Protein AF-A0A6C2U244-F1 (afdb_monomer_lite)

Secondary structure (DSSP, 8-state):
-THHHHHHHHTTS------------PPPEEEEB-S---TT--TT-GGGBTT-S---TTEEEEE-S-SEEEPPPTTT-S--B--SSEEEE-TT-EEEE--SS-EEEEEEE-TT-EEEESSS--EEEEEEEEEEEEEEE---SS---EEE-SEE-TT-EEEEEEEES-TTSEEEE--TT----SEEEEETT-EEEES--TT-SEEEE-TT-EEEESS-EEEEEEEEEE-TT-EEE--S-EEEEEEEETTEEPPSEEEEHHHHHH-TTTGGGGTT--SS-EEEE-------SS-EEEB-S---TT--TT-GGGBTTSS---TTSEEEE--TTPEEE--SSS-EE-SSSEEEE-TT-EEEE-SSSEEEEEEEEEETT-EEEE-S-SSEEEEEEEEEESSEEEEEE--STT-EEEE-SEEEE-TTEEEEEEE-SSPPPTT-S-GGGSEEEE-S-EE---SEEEEEEEEEEES--TT-EEEEEEEEEEEESS-EEEEEEEEEEE--TT-TT---EEE-SS-EEEEEEEEE-----S-----------SS---------S----EEE----PPPEEB-S---TT-TTGGG-GGGBTTSS---TT-EEEE-STTPEE-PPPTTT-SS-EE-SSEEEE-TT-EEEEE-SSEEEEEEEEEETT-EEEEEE-SEEEEEEEEESSEEEEEEE-STT-EEEE-SEEEE-TTEEEEEEEE-S---TTSGGGSEEEE--TT----SEEEEEEEEEE-S---S-EEEEEEEEEEE-SS-EEEEEEEEEE---SS-TTS-----EE-SS-EEEEEEEETTEEPPSEEEEHHHHHH-TTTGGGB-TT--SEEEE----------------EETTEE------SS----EEEEETT-PPPTT-----------SS-----STT---TTSEEEEEE-

Foldseek 3Di:
DVVVVVVVVVPPDDDDPDPPPPPPLDQAAEKEFPDAADPQGAQQQQPRIPVSHGAAESHEYEDPVAHEHEFHAPPPDPARERHYPAYEYDPLHEYEYHAQDEREGQYEYEANYEYEHPHYQQHYEYAYAYAHEYEYEAADPPLHAHEYNHAADPNHNYQEYEFAYALSHAHEYEHLNHQDAHEYEWENHYEYEYNNPHQHQEYHFYANYEYYYPEEAAHLNYEYEHAPNYAYAQAAAYEYAWYAANLRTDAADKDFLLRCLPDPPRNRSHPNYDRGHIYGYNHHPPPQQAAEWEFPAAADPQGAQQQQCGIPVSHGAAARHEYEYADAVHEHEHHQDDEDERRYVEYEYGNNYEHEYHEAYEYEGQHYEYGANYEYEDPYYAHYEYEHAYEYDYAEEYEYEQADFQHEYEYAYAYEYDQRYAEYEWYHPDDDDPDDPRLARTTYEYAHAHDDHQHEYEFQGGEYEYAHDHQYEYEYEWHGEYEHPHAAAHLNYEYEWEYDAVDLVTTYDYDYPAEYHYNAYHYDDDDRDDDDDDPAPPDDDPPDDDDDDDDDPRGYHHDGPDPAPPAWEFPDAPDPPNQQFQCQLVRTPVSHRAAQNHHYEYQDAAGEGEHHEQVVPQEAERRHVEYEYHNNYEYEYHHHHEYETAHYEYEANYEYEYAAYEEYEHAYEYDDAEEYEYEYAAFLTEYEYAHAAEYDPRHAEYAYYYNDDDDLVRQVRWTYEYEDQNHADAHEYHFQAGEYEYNNPHLYAYEAHDHAAYYYPEEEDHLAYEYEYAADPPPPDDQADQHYAQLEEYEYQWYAARNRTDDADKAALVRCLPDPPRNSNYDPNHGYIYGHHNPPPPPPPCVDQDFDDDPPAGARADDDPDLDDFDKDFDPPDDPDPPDPHDHPDHDYDPHDDDPPDPDDDDVRTDIDTDGD

Sequence (917 aa):
MNKLRELKHILRTGAWSTVLAFGLTAHAIDVYQTSSMGVNKHWNMTNYWDNAETPSSGNDYFNATGGDTRTPVNGVEPSPIFLGDSLTMTNGSRLQLKHSGAATVNLILQDGSRINNGGGSGQLDGTLTGSGDINIDTTSNNNRPITIGSLLKSDNTFSEFEITGSYANNVTFTNAANTFTGVFTVVNGGFLKGAGLGQASGFSIGSNSGLDFDADFVNTNADITITPGGLFILDQDVEVYSASIWGIVLTNGTYTGAQLKADGTFGLAFAGSSDTSTLKVHYTPPVIVGDTIYQTGTMGVSDDWNSSNKWDNGLAPIFSNDYVNAGTGWDTRTPASGSETFGGNSLTMTNGALLAIKNNGPWTVNNLNIWAGSGIRLAGGYGSSLGGSLNLLGTGSIDFNAGSFGRICTISSLISADATVSNIVVSIGETVPTNTAHATQAGFIVNSVLNEFDGRWMVESGLLKGENFGTGSFLVTDFGYLDFDADYSNTGAELTIEANPTNSTQSGMILLDQNVIVGSATIWGESLADGLYFGVDLKAHPVYGGAFDPASSDGAYLLVGSTATAPVTQILDIGSGDAEGWLNTNVWSDSLAPSPDKDYINNTSGMATRPPQSSVESSPVFLGRSLTIADGAKFTTKFSGTATVSNFNMFAGCALTLVSGTALDGNLNLKGSGAINLTASGNSRKLTVESLVTAGKDIDSMVLTVATGWDTNTVENTGFTFNNTNNTFTGVWDVEQGMLRGGGLGQSSFVIGEEGYLYLDTDFYNTNGTLTIEANPTNSAVGGLIRLALGKSMTVAAATLWGVELADGTYTAAELMAHPTYGAAIHSLSTGSLTVQSPAKIVPEIDYVEFGMSGSDLLIGWVATNYATYTVQADADLVNPPEWDITVTNITGVDGQIIITNDTSVVPSLFYRVIGN

Structure (mmCIF, N/CA/C/O backbone):
data_AF-A0A6C2U244-F1
#
_entry.id   AF-A0A6C2U244-F1
#
loop_
_atom_site.group_PDB
_atom_site.id
_atom_site.type_symbol
_atom_site.label_atom_id
_atom_site.label_alt_id
_atom_site.label_comp_id
_atom_site.label_asym_id
_atom_site.label_entity_id
_atom_site.label_seq_id
_atom_site.pdbx_PDB_ins_code
_atom_site.Cartn_x
_atom_site.Cartn_y
_atom_site.Cartn_z
_atom_site.occupancy
_atom_site.B_iso_or_equiv
_atom_site.auth_seq_id
_atom_site.auth_comp_id
_atom_site.auth_asym_id
_atom_site.auth_atom_id
_atom_site.pdbx_PDB_model_num
ATOM 1 N N . MET A 1 1 ? 21.301 -25.363 -36.191 1.00 45.28 1 MET A N 1
ATOM 2 C CA . MET A 1 1 ? 21.137 -26.366 -37.276 1.00 45.28 1 MET A CA 1
ATOM 3 C C . MET A 1 1 ? 21.457 -27.813 -36.871 1.00 45.28 1 MET A C 1
ATOM 5 O O . MET A 1 1 ? 20.767 -28.698 -37.360 1.00 45.28 1 MET A O 1
ATOM 9 N N . ASN A 1 2 ? 22.416 -28.094 -35.976 1.00 37.88 2 ASN A N 1
ATOM 10 C CA . ASN A 1 2 ? 22.746 -29.484 -35.597 1.00 37.88 2 ASN A CA 1
ATOM 11 C C . ASN A 1 2 ? 21.681 -30.189 -34.727 1.00 37.88 2 ASN A C 1
ATOM 13 O O . ASN A 1 2 ? 21.442 -31.373 -34.936 1.00 37.88 2 ASN A O 1
ATOM 17 N N . LYS A 1 3 ? 20.929 -29.464 -33.883 1.00 39.28 3 LYS A N 1
ATOM 18 C CA . LYS A 1 3 ? 19.798 -30.033 -33.114 1.00 39.28 3 LYS A CA 1
ATOM 19 C C . LYS A 1 3 ? 18.591 -30.457 -33.978 1.00 39.28 3 LYS A C 1
ATOM 21 O O . LYS A 1 3 ? 17.787 -31.277 -33.559 1.00 39.28 3 LYS A O 1
ATOM 26 N N . LEU A 1 4 ? 18.495 -29.980 -35.228 1.00 40.09 4 LEU A N 1
ATOM 27 C CA . LEU A 1 4 ? 17.421 -30.364 -36.161 1.00 40.09 4 LEU A CA 1
ATOM 28 C C . LEU A 1 4 ? 17.679 -31.722 -36.852 1.00 40.09 4 LEU A C 1
ATOM 30 O O . LEU A 1 4 ? 16.781 -32.273 -37.488 1.00 40.09 4 LEU A O 1
ATOM 34 N N . ARG A 1 5 ? 18.907 -32.266 -36.765 1.00 47.16 5 ARG A N 1
ATOM 35 C CA . ARG A 1 5 ? 19.259 -33.577 -37.342 1.00 47.16 5 ARG A CA 1
ATOM 36 C C . ARG A 1 5 ? 18.974 -34.749 -36.399 1.00 47.16 5 ARG A C 1
ATOM 38 O O . ARG A 1 5 ? 18.649 -35.818 -36.906 1.00 47.16 5 ARG A O 1
ATOM 45 N N . GLU A 1 6 ? 19.000 -34.555 -35.080 1.00 47.88 6 GLU A N 1
ATOM 46 C CA . GLU A 1 6 ? 18.663 -35.614 -34.109 1.00 47.88 6 GLU A CA 1
ATOM 47 C C . GLU A 1 6 ? 17.162 -35.932 -34.070 1.00 47.88 6 GLU A C 1
ATOM 49 O O . GLU A 1 6 ? 16.784 -37.100 -33.991 1.00 47.88 6 GLU A O 1
ATOM 54 N N . LEU A 1 7 ? 16.292 -34.937 -34.283 1.00 44.59 7 LEU A N 1
ATOM 55 C CA . LEU A 1 7 ? 14.839 -35.154 -34.308 1.00 44.59 7 LEU A CA 1
ATOM 56 C C . LEU A 1 7 ? 14.381 -36.075 -35.461 1.00 44.59 7 LEU A C 1
ATOM 58 O O . LEU A 1 7 ? 13.362 -36.756 -35.366 1.00 44.59 7 LEU A O 1
ATOM 62 N N . LYS A 1 8 ? 15.155 -36.149 -36.554 1.00 48.41 8 LYS A N 1
ATOM 63 C CA . LYS A 1 8 ? 14.847 -37.018 -37.704 1.00 48.41 8 LYS A CA 1
ATOM 64 C C . LYS A 1 8 ? 15.153 -38.496 -37.462 1.00 48.41 8 LYS A C 1
ATOM 66 O O . LYS A 1 8 ? 14.658 -39.323 -38.229 1.00 48.41 8 LYS A O 1
ATOM 71 N N . HIS A 1 9 ? 15.947 -38.848 -36.448 1.00 47.81 9 HIS A N 1
ATOM 72 C CA . HIS A 1 9 ? 16.294 -40.250 -36.204 1.00 47.81 9 HIS A CA 1
ATOM 73 C C . HIS A 1 9 ? 15.267 -40.973 -35.321 1.00 47.81 9 HIS A C 1
ATOM 75 O O . HIS A 1 9 ? 15.031 -42.161 -35.519 1.00 47.81 9 HIS A O 1
ATOM 81 N N . ILE A 1 10 ? 14.569 -40.238 -34.451 1.00 49.97 10 ILE A N 1
ATOM 82 C CA . ILE A 1 10 ? 13.551 -40.780 -33.535 1.00 49.97 10 ILE A CA 1
ATOM 83 C C . ILE A 1 10 ? 12.227 -41.103 -34.263 1.00 49.97 10 ILE A C 1
ATOM 85 O O . ILE A 1 10 ? 11.511 -42.019 -33.880 1.00 49.97 10 ILE A O 1
ATOM 89 N N . LEU A 1 11 ? 11.930 -40.445 -35.390 1.00 46.97 11 LEU A N 1
ATOM 90 C CA . LEU A 1 11 ? 10.668 -40.615 -36.134 1.00 46.97 11 LEU A CA 1
ATOM 91 C C . LEU A 1 11 ? 10.612 -41.828 -37.094 1.00 46.97 11 LEU A C 1
ATOM 93 O O . LEU A 1 11 ? 9.640 -41.965 -37.835 1.00 46.97 11 LEU A O 1
ATOM 97 N N . ARG A 1 12 ? 11.630 -42.705 -37.138 1.00 50.09 12 ARG A N 1
ATOM 98 C CA . ARG A 1 12 ? 11.702 -43.815 -38.122 1.00 50.09 12 ARG A CA 1
ATOM 99 C C . ARG A 1 12 ? 11.452 -45.225 -37.583 1.00 50.09 12 ARG A C 1
ATOM 101 O O . ARG A 1 12 ? 11.336 -46.142 -38.392 1.00 50.09 12 ARG A O 1
ATOM 108 N N . THR A 1 13 ? 11.325 -45.426 -36.276 1.00 49.12 13 THR A N 1
ATOM 109 C CA . THR A 1 13 ? 11.043 -46.750 -35.695 1.00 49.12 13 THR A CA 1
ATOM 110 C C . THR A 1 13 ? 9.634 -46.761 -35.123 1.00 49.12 13 THR A C 1
ATOM 112 O O . THR A 1 13 ? 9.393 -46.273 -34.024 1.00 49.12 13 THR A O 1
ATOM 115 N N . GLY A 1 14 ? 8.691 -47.244 -35.929 1.00 48.03 14 GLY A N 1
ATOM 116 C CA . GLY A 1 14 ? 7.268 -47.190 -35.634 1.00 48.03 14 GLY A CA 1
ATOM 117 C C . GLY A 1 14 ? 6.865 -47.977 -34.392 1.00 48.03 14 GLY A C 1
ATOM 118 O O . GLY A 1 14 ? 7.171 -49.160 -34.282 1.00 48.03 14 GLY A O 1
ATOM 119 N N . ALA A 1 15 ? 6.104 -47.314 -33.526 1.00 45.22 15 ALA A N 1
ATOM 120 C CA . ALA A 1 15 ? 5.006 -47.878 -32.757 1.00 45.22 15 ALA A CA 1
ATOM 121 C C . ALA A 1 15 ? 4.175 -46.705 -32.183 1.00 45.22 15 ALA A C 1
ATOM 123 O O . ALA A 1 15 ? 4.744 -45.777 -31.621 1.00 45.22 15 ALA A O 1
ATOM 124 N N . TRP A 1 16 ? 2.846 -46.798 -32.305 1.00 42.28 16 TRP A N 1
ATOM 125 C CA . TRP A 1 16 ? 1.809 -45.960 -31.673 1.00 42.28 16 TRP A CA 1
ATOM 126 C C . TRP A 1 16 ? 1.596 -44.547 -32.244 1.00 42.28 16 TRP A C 1
ATOM 128 O O . TRP A 1 16 ? 2.369 -43.613 -32.063 1.00 42.28 16 TRP A O 1
ATOM 138 N N . SER A 1 17 ? 0.461 -44.404 -32.928 1.00 46.00 17 SER A N 1
ATOM 139 C CA . SER A 1 17 ? -0.167 -43.148 -33.320 1.00 46.00 17 SER A CA 1
ATOM 140 C C . SER A 1 17 ? -0.663 -42.389 -32.086 1.00 46.00 17 SER A C 1
ATOM 142 O O . SER A 1 17 ? -1.851 -42.409 -31.772 1.00 46.00 17 SER A O 1
ATOM 144 N N . THR A 1 18 ? 0.243 -41.703 -31.404 1.00 43.84 18 THR A N 1
ATOM 145 C CA . THR A 1 18 ? -0.099 -40.545 -30.581 1.00 43.84 18 THR A CA 1
ATOM 146 C C . THR A 1 18 ? 0.403 -39.345 -31.363 1.00 43.84 18 THR A C 1
ATOM 148 O O . THR A 1 18 ? 1.608 -39.142 -31.500 1.00 43.84 18 THR A O 1
ATOM 151 N N . VAL A 1 19 ? -0.511 -38.588 -31.969 1.00 40.62 19 VAL A N 1
ATOM 152 C CA . VAL A 1 19 ? -0.180 -37.276 -32.527 1.00 40.62 19 VAL A CA 1
ATOM 153 C C . VAL A 1 19 ? 0.212 -36.407 -31.333 1.00 40.62 19 VAL A C 1
ATOM 155 O O . VAL A 1 19 ? -0.648 -35.836 -30.672 1.00 40.62 19 VAL A O 1
ATOM 158 N N . LEU A 1 20 ? 1.508 -36.365 -31.008 1.00 42.25 20 LEU A N 1
ATOM 159 C CA . LEU A 1 20 ? 2.078 -35.321 -30.166 1.00 42.25 20 LEU A CA 1
ATOM 160 C C . LEU A 1 20 ? 1.941 -34.020 -30.964 1.00 42.25 20 LEU A C 1
ATOM 162 O O . LEU A 1 20 ? 2.794 -33.674 -31.782 1.00 42.25 20 LEU A O 1
ATOM 166 N N . ALA A 1 21 ? 0.817 -33.333 -30.780 1.00 45.31 21 ALA A N 1
ATOM 167 C CA . ALA A 1 21 ? 0.698 -31.939 -31.151 1.00 45.31 21 ALA A CA 1
ATOM 168 C C . ALA A 1 21 ? 1.631 -31.162 -30.214 1.00 45.31 21 ALA A C 1
ATOM 170 O O . ALA A 1 21 ? 1.277 -30.864 -29.078 1.00 45.31 21 ALA A O 1
ATOM 171 N N . PHE A 1 22 ? 2.854 -30.886 -30.667 1.00 41.31 22 PHE A N 1
ATOM 172 C CA . PHE A 1 22 ? 3.666 -29.841 -30.059 1.00 41.31 22 PHE A CA 1
ATOM 173 C C . PHE A 1 22 ? 2.933 -28.523 -30.316 1.00 41.31 22 PHE A C 1
ATOM 175 O O . PHE A 1 22 ? 3.044 -27.949 -31.399 1.00 41.31 22 PHE A O 1
ATOM 182 N N . GLY A 1 23 ? 2.120 -28.097 -29.349 1.00 42.19 23 GLY A N 1
ATOM 183 C CA . GLY A 1 23 ? 1.547 -26.761 -29.310 1.00 42.19 23 GLY A CA 1
ATOM 184 C C . GLY A 1 23 ? 2.680 -25.761 -29.132 1.00 42.19 23 GLY A C 1
ATOM 185 O O . GLY A 1 23 ? 3.031 -25.413 -28.013 1.00 42.19 23 GLY A O 1
ATOM 186 N N . LEU A 1 24 ? 3.299 -25.351 -30.237 1.00 47.19 24 LEU A N 1
ATOM 187 C CA . LEU A 1 24 ? 4.119 -24.150 -30.280 1.00 47.19 24 LEU A CA 1
ATOM 188 C C . LEU A 1 24 ? 3.153 -22.971 -30.141 1.00 47.19 24 LEU A C 1
ATOM 190 O O . LEU A 1 24 ? 2.672 -22.443 -31.140 1.00 47.19 24 LEU A O 1
ATOM 194 N N . THR A 1 25 ? 2.808 -22.610 -28.908 1.00 53.44 25 THR A N 1
ATOM 195 C CA . THR A 1 25 ? 2.213 -21.307 -28.620 1.00 53.44 25 THR A CA 1
ATOM 196 C C . THR A 1 25 ? 3.276 -20.273 -28.964 1.00 53.44 25 THR A C 1
ATOM 198 O O . THR A 1 25 ? 4.290 -20.167 -28.274 1.00 53.44 25 THR A O 1
ATOM 201 N N . ALA A 1 26 ? 3.106 -19.582 -30.093 1.00 63.44 26 ALA A N 1
ATOM 202 C CA . ALA A 1 26 ? 3.860 -18.365 -30.340 1.00 63.44 26 ALA A CA 1
ATOM 203 C C . ALA A 1 26 ? 3.561 -17.425 -29.166 1.00 63.44 26 ALA A C 1
ATOM 205 O O . ALA A 1 26 ? 2.393 -17.246 -28.824 1.00 63.44 26 ALA A O 1
ATOM 206 N N . HIS A 1 27 ? 4.604 -16.920 -28.505 1.00 70.44 27 HIS A N 1
ATOM 207 C CA . HIS A 1 27 ? 4.423 -15.893 -27.485 1.00 70.44 27 HIS A CA 1
ATOM 208 C C . HIS A 1 27 ? 3.696 -14.713 -28.122 1.00 70.44 27 HIS A C 1
ATOM 210 O O . HIS A 1 27 ? 4.042 -14.335 -29.247 1.00 70.44 27 HIS A O 1
ATOM 216 N N . ALA A 1 28 ? 2.699 -14.181 -27.416 1.00 79.38 28 ALA A N 1
ATOM 217 C CA . ALA A 1 28 ? 2.031 -12.975 -27.855 1.00 79.38 28 ALA A CA 1
ATOM 218 C C . ALA A 1 28 ? 3.065 -11.856 -28.021 1.00 79.38 28 ALA A C 1
ATOM 220 O O . ALA A 1 28 ? 4.000 -11.748 -27.225 1.00 79.38 28 ALA A O 1
ATOM 221 N N . ILE A 1 29 ? 2.960 -11.099 -29.112 1.00 89.44 29 ILE A N 1
ATOM 222 C CA . ILE A 1 29 ? 3.798 -9.917 -29.316 1.00 89.44 29 ILE A CA 1
ATOM 223 C C . ILE A 1 29 ? 3.100 -8.741 -28.640 1.00 89.44 29 ILE A C 1
ATOM 225 O O . ILE A 1 29 ? 1.906 -8.534 -28.862 1.00 89.44 29 ILE A O 1
ATOM 229 N N . ASP A 1 30 ? 3.860 -7.964 -27.874 1.00 95.19 30 ASP A N 1
ATOM 230 C CA . ASP A 1 30 ? 3.397 -6.704 -27.302 1.00 95.19 30 ASP A CA 1
ATOM 231 C C . ASP A 1 30 ? 3.362 -5.615 -28.383 1.00 95.19 30 ASP A C 1
ATOM 233 O O . ASP A 1 30 ? 4.348 -5.389 -29.091 1.00 95.19 30 ASP A O 1
ATOM 237 N N . VAL A 1 31 ? 2.222 -4.937 -28.513 1.00 95.19 31 VAL A N 1
ATOM 238 C CA . VAL A 1 31 ? 1.974 -3.893 -29.515 1.00 95.19 31 VAL A CA 1
ATOM 239 C C . VAL A 1 31 ? 1.508 -2.614 -28.823 1.00 95.19 31 VAL A C 1
ATOM 241 O O . VAL A 1 31 ? 0.541 -2.623 -28.062 1.00 95.19 31 VAL A O 1
ATOM 244 N N . TYR A 1 32 ? 2.146 -1.481 -29.106 1.00 96.19 32 TYR A N 1
ATOM 245 C CA . TYR A 1 32 ? 1.895 -0.230 -28.385 1.00 96.19 32 TYR A CA 1
ATOM 246 C C . TYR A 1 32 ? 1.078 0.772 -29.202 1.00 96.19 32 TYR A C 1
ATOM 248 O O . TYR A 1 32 ? 1.286 0.966 -30.403 1.00 96.19 32 TYR A O 1
ATOM 256 N N . GLN A 1 33 ? 0.156 1.465 -28.531 1.00 95.69 33 GLN A N 1
ATOM 257 C CA . GLN A 1 33 ? -0.556 2.601 -29.100 1.00 95.69 33 GLN A CA 1
ATOM 258 C C . GLN A 1 33 ? 0.426 3.765 -29.304 1.00 95.69 33 GLN A C 1
ATOM 260 O O . GLN A 1 33 ? 1.120 4.178 -28.381 1.00 95.69 33 GLN A O 1
ATOM 265 N N . THR A 1 34 ? 0.476 4.323 -30.511 1.00 93.88 34 THR A N 1
ATOM 266 C CA . THR A 1 34 ? 1.441 5.377 -30.882 1.00 93.88 34 THR A CA 1
ATOM 267 C C . THR A 1 34 ? 0.897 6.794 -30.719 1.00 93.88 34 THR A C 1
ATOM 269 O O . THR A 1 34 ? 1.657 7.761 -30.736 1.00 93.88 34 THR A O 1
ATOM 272 N N . SER A 1 35 ? -0.426 6.954 -30.605 1.00 92.25 35 SER A N 1
ATOM 273 C CA . SER A 1 35 ? -1.078 8.255 -30.416 1.00 92.25 35 SER A CA 1
ATOM 274 C C . SER A 1 35 ? -2.505 8.120 -29.880 1.00 92.25 35 SER A C 1
ATOM 276 O O . SER A 1 35 ? -3.167 7.110 -30.104 1.00 92.25 35 SER A O 1
ATOM 278 N N . SER A 1 36 ? -3.012 9.157 -29.206 1.00 93.12 36 SER A N 1
ATOM 279 C CA . SER A 1 36 ? -4.403 9.221 -28.724 1.00 93.12 36 SER A CA 1
ATOM 280 C C . SER A 1 36 ? -5.416 9.129 -29.878 1.00 93.12 36 SER A C 1
ATOM 282 O O . SER A 1 36 ? -5.315 9.841 -30.885 1.00 93.12 36 SER A O 1
ATOM 284 N N . MET A 1 37 ? -6.429 8.272 -29.735 1.00 92.44 37 MET A N 1
ATOM 285 C CA . MET A 1 37 ? -7.468 8.080 -30.743 1.00 92.44 37 MET A CA 1
ATOM 286 C C . MET A 1 37 ? -8.467 9.239 -30.708 1.00 92.44 37 MET A C 1
ATOM 288 O O . MET A 1 37 ? -9.248 9.403 -29.771 1.00 92.44 37 MET A O 1
ATOM 292 N N . GLY A 1 38 ? -8.461 10.047 -31.770 1.00 86.75 38 GLY A N 1
ATOM 293 C CA . GLY A 1 38 ? -9.389 11.163 -31.948 1.00 86.75 38 GLY A CA 1
ATOM 294 C C . GLY A 1 38 ? -10.834 10.744 -32.260 1.00 86.75 38 GLY A C 1
ATOM 295 O O . GLY A 1 38 ? -11.203 9.573 -32.295 1.00 86.75 38 GLY A O 1
ATOM 296 N N . VAL A 1 39 ? -11.694 11.728 -32.525 1.00 82.12 39 VAL A N 1
ATOM 297 C CA . VAL A 1 39 ? -13.088 11.485 -32.942 1.00 82.12 39 VAL A CA 1
ATOM 298 C C . VAL A 1 39 ? -13.128 10.684 -34.253 1.00 82.12 39 VAL A C 1
ATOM 300 O O . VAL A 1 39 ? -12.346 10.948 -35.164 1.00 82.12 39 VAL A O 1
ATOM 303 N N . ASN A 1 40 ? -14.048 9.716 -34.351 1.00 83.06 40 ASN A N 1
ATOM 304 C CA . ASN A 1 40 ? -14.191 8.773 -35.477 1.00 83.06 40 ASN A CA 1
ATOM 305 C C . ASN A 1 40 ? -13.002 7.820 -35.685 1.00 83.06 40 ASN A C 1
ATOM 307 O O . ASN A 1 40 ? -12.857 7.244 -36.761 1.00 83.06 40 ASN A O 1
ATOM 311 N N . LYS A 1 41 ? -12.146 7.672 -34.674 1.00 91.56 41 LYS A N 1
ATOM 312 C CA . LYS A 1 41 ? -11.077 6.671 -34.619 1.00 91.56 41 LYS A CA 1
ATOM 313 C C . LYS A 1 41 ? -11.455 5.598 -33.611 1.00 91.56 41 LYS A C 1
ATOM 315 O O . LYS A 1 41 ? -12.251 5.874 -32.714 1.00 91.56 41 LYS A O 1
ATOM 320 N N . HIS A 1 42 ? -10.924 4.396 -33.785 1.00 92.62 42 HIS A N 1
ATOM 321 C CA . HIS A 1 42 ? -11.226 3.257 -32.926 1.00 92.62 42 HIS A CA 1
ATOM 322 C C . HIS A 1 42 ? -10.071 2.263 -32.889 1.00 92.62 42 HIS A C 1
ATOM 324 O O . HIS A 1 42 ? -9.191 2.283 -33.751 1.00 92.62 42 HIS A O 1
ATOM 330 N N . TRP A 1 43 ? -10.117 1.371 -31.904 1.00 94.12 43 TRP A N 1
ATOM 331 C CA . TRP A 1 43 ? -9.054 0.418 -31.614 1.00 94.12 43 TRP A CA 1
ATOM 332 C C . TRP A 1 43 ? -8.730 -0.543 -32.766 1.00 94.12 43 TRP A C 1
ATOM 334 O O . TRP A 1 43 ? -7.608 -1.012 -32.844 1.00 94.12 43 TRP A O 1
ATOM 344 N N . ASN A 1 44 ? -9.638 -0.769 -33.724 1.00 91.88 44 ASN A N 1
ATOM 345 C CA . ASN A 1 44 ? -9.403 -1.699 -34.842 1.00 91.88 44 ASN A CA 1
ATOM 346 C C . ASN A 1 44 ? -8.657 -1.053 -36.035 1.00 91.88 44 ASN A C 1
ATOM 348 O O . ASN A 1 44 ? -8.436 -1.694 -37.063 1.00 91.88 44 ASN A O 1
ATOM 352 N N . MET A 1 45 ? -8.261 0.220 -35.937 1.00 91.50 45 MET A N 1
ATOM 353 C CA . MET A 1 45 ? -7.555 0.918 -37.015 1.00 91.50 45 MET A CA 1
ATOM 354 C C . MET A 1 45 ? -6.037 0.682 -36.959 1.00 91.50 45 MET A C 1
ATOM 356 O O . MET A 1 45 ? -5.410 0.942 -35.939 1.00 91.50 45 MET A O 1
ATOM 360 N N . THR A 1 46 ? -5.434 0.314 -38.093 1.00 88.69 46 THR A N 1
ATOM 361 C CA . THR A 1 46 ? -3.989 0.026 -38.248 1.00 88.69 46 THR A CA 1
ATOM 362 C C . THR A 1 46 ? -3.061 1.163 -37.805 1.00 88.69 46 THR A C 1
ATOM 364 O O . THR A 1 46 ? -1.992 0.930 -37.261 1.00 88.69 46 THR A O 1
ATOM 367 N N . ASN A 1 47 ? -3.451 2.421 -38.035 1.00 89.31 47 ASN A N 1
ATOM 368 C CA . ASN A 1 47 ? -2.542 3.574 -37.931 1.00 89.31 47 ASN A CA 1
ATOM 369 C C . ASN A 1 47 ? -2.322 4.093 -36.499 1.00 89.31 47 ASN A C 1
ATOM 371 O O . ASN A 1 47 ? -1.753 5.171 -36.335 1.00 89.31 47 ASN A O 1
ATOM 375 N N . TYR A 1 48 ? -2.822 3.385 -35.487 1.00 91.94 48 TYR A N 1
ATOM 376 C CA . TYR A 1 48 ? -2.672 3.765 -34.079 1.00 91.94 48 TYR A CA 1
ATOM 377 C C . TYR A 1 48 ? -1.787 2.805 -33.297 1.00 91.94 48 TYR A C 1
ATOM 379 O O . TYR A 1 48 ? -1.490 3.097 -32.146 1.00 91.94 48 TYR A O 1
ATOM 387 N N . TRP A 1 49 ? -1.330 1.727 -33.927 1.00 95.00 49 TRP A N 1
ATOM 388 C CA . TRP A 1 49 ? -0.479 0.703 -33.336 1.00 95.00 49 TRP A CA 1
ATOM 389 C C . TRP A 1 49 ? 0.910 0.758 -33.976 1.00 95.00 49 TRP A C 1
ATOM 391 O O . TRP A 1 49 ? 1.036 1.078 -35.160 1.00 95.00 49 TRP A O 1
ATOM 401 N N . ASP A 1 50 ? 1.961 0.516 -33.201 1.00 93.31 50 ASP A N 1
ATOM 402 C CA . ASP A 1 50 ? 3.359 0.641 -33.637 1.00 93.31 50 ASP A CA 1
ATOM 403 C C . ASP A 1 50 ? 3.778 -0.410 -34.674 1.00 93.31 50 ASP A C 1
ATOM 405 O O . ASP A 1 50 ? 4.625 -0.135 -35.526 1.00 93.31 50 ASP A O 1
ATOM 409 N N . ASN A 1 51 ? 3.113 -1.564 -34.688 1.00 91.88 51 ASN A N 1
ATOM 410 C CA . ASN A 1 51 ? 3.241 -2.557 -35.751 1.00 91.88 51 ASN A CA 1
ATOM 411 C C . ASN A 1 51 ? 2.535 -2.152 -37.063 1.00 91.88 51 ASN A C 1
ATOM 413 O O . ASN A 1 51 ? 2.710 -2.822 -38.078 1.00 91.88 51 ASN A O 1
ATOM 417 N N . ALA A 1 52 ? 1.767 -1.055 -37.062 1.00 89.88 52 ALA A N 1
ATOM 418 C CA . ALA A 1 52 ? 0.957 -0.573 -38.179 1.00 89.88 52 ALA A CA 1
ATOM 419 C C . ALA A 1 52 ? -0.050 -1.606 -38.730 1.00 89.88 52 ALA A C 1
ATOM 421 O O . ALA A 1 52 ? -0.465 -1.521 -39.891 1.00 89.88 52 ALA A O 1
ATOM 422 N N . GLU A 1 53 ? -0.473 -2.563 -37.902 1.00 90.31 53 GLU A N 1
ATOM 423 C CA . GLU A 1 53 ? -1.461 -3.586 -38.237 1.00 90.31 53 GLU A CA 1
ATOM 424 C C . GLU A 1 53 ? -2.728 -3.418 -37.387 1.00 90.31 53 GLU A C 1
ATOM 426 O O . GLU A 1 53 ? -2.741 -2.785 -36.332 1.00 90.31 53 GLU A O 1
ATOM 431 N N . THR A 1 54 ? -3.849 -3.938 -37.883 1.00 90.25 54 THR A N 1
ATOM 432 C CA . THR A 1 54 ? -5.095 -4.004 -37.110 1.00 90.25 54 THR A CA 1
ATOM 433 C C . THR A 1 54 ? -4.891 -5.008 -35.979 1.00 90.25 54 THR A C 1
ATOM 435 O O . THR A 1 54 ? -4.212 -6.011 -36.211 1.00 90.25 54 THR A O 1
ATOM 438 N N . PRO A 1 55 ? -5.483 -4.793 -34.787 1.00 94.81 55 PRO A N 1
ATOM 439 C CA . PRO A 1 55 ? -5.450 -5.786 -33.738 1.00 94.81 55 PRO A CA 1
ATOM 440 C C . PRO A 1 55 ? -5.813 -7.182 -34.228 1.00 94.81 55 PRO A C 1
ATOM 442 O O . PRO A 1 55 ? -6.735 -7.348 -35.028 1.00 94.81 55 PRO A O 1
ATOM 445 N N . SER A 1 56 ? -5.072 -8.181 -33.777 1.00 94.25 56 SER A N 1
ATOM 446 C CA . SER A 1 56 ? -5.266 -9.564 -34.194 1.00 94.25 56 SER A CA 1
ATOM 447 C C . SER A 1 56 ? -4.927 -10.512 -33.061 1.00 94.25 56 SER A C 1
ATOM 449 O O . SER A 1 56 ? -4.027 -10.231 -32.271 1.00 94.25 56 SER A O 1
ATOM 451 N N . SER A 1 57 ? -5.606 -11.656 -33.037 1.00 93.62 57 SER A N 1
ATOM 452 C CA . SER A 1 57 ? -5.362 -12.716 -32.063 1.00 93.62 57 SER A CA 1
ATOM 453 C C . SER A 1 57 ? -3.899 -13.151 -32.073 1.00 93.62 57 SER A C 1
ATOM 455 O O . SER A 1 57 ? -3.299 -13.242 -33.150 1.00 93.62 57 SER A O 1
ATOM 457 N N . GLY A 1 58 ? -3.368 -13.508 -30.910 1.00 91.12 58 GLY A N 1
ATOM 458 C CA . GLY A 1 58 ? -1.960 -13.835 -30.710 1.00 91.12 58 GLY A CA 1
ATOM 459 C C . GLY A 1 58 ? -1.073 -12.628 -30.404 1.00 91.12 58 GLY A C 1
ATOM 460 O O . GLY A 1 58 ? 0.140 -12.784 -30.453 1.00 91.12 58 GLY A O 1
ATOM 461 N N . ASN A 1 59 ? -1.640 -11.449 -30.137 1.00 93.31 59 ASN A N 1
ATOM 462 C CA . ASN A 1 59 ? -0.909 -10.245 -29.736 1.00 93.31 59 ASN A CA 1
ATOM 463 C C . ASN A 1 59 ? -1.619 -9.564 -28.558 1.00 93.31 59 ASN A C 1
ATOM 465 O O . ASN A 1 59 ? -2.855 -9.519 -28.520 1.00 93.31 59 ASN A O 1
ATOM 469 N N . ASP A 1 60 ? -0.827 -8.967 -27.671 1.00 96.19 60 ASP A N 1
ATOM 470 C CA . ASP A 1 60 ? -1.283 -8.145 -26.552 1.00 96.19 60 ASP A CA 1
ATOM 471 C C . ASP A 1 60 ? -1.045 -6.666 -26.869 1.00 96.19 60 ASP A C 1
ATOM 473 O O . ASP A 1 60 ? -0.017 -6.289 -27.433 1.00 96.19 60 ASP A O 1
ATOM 477 N N . TYR A 1 61 ? -2.014 -5.808 -26.552 1.00 97.38 61 TYR A N 1
ATOM 478 C CA . TYR A 1 61 ? -1.990 -4.400 -26.953 1.00 97.38 61 TYR A CA 1
ATOM 479 C C . TYR A 1 61 ? -1.930 -3.480 -25.742 1.00 97.38 61 TYR A C 1
ATOM 481 O O . TYR A 1 61 ? -2.612 -3.715 -24.752 1.00 97.38 61 TYR A O 1
ATOM 489 N N . PHE A 1 62 ? -1.173 -2.389 -25.831 1.00 97.12 62 PHE A N 1
ATOM 490 C CA . PHE A 1 62 ? -0.914 -1.490 -24.706 1.00 97.12 62 PHE A CA 1
ATOM 491 C C . PHE A 1 62 ? -1.164 -0.031 -25.086 1.00 97.12 62 PHE A C 1
ATOM 493 O O . PHE A 1 62 ? -0.544 0.496 -26.009 1.00 97.12 62 PHE A O 1
ATOM 500 N N . ASN A 1 63 ? -1.997 0.678 -24.325 1.00 95.56 63 ASN A N 1
ATOM 501 C CA . ASN A 1 63 ? -2.025 2.139 -24.326 1.00 95.56 63 ASN A CA 1
ATOM 502 C C . ASN A 1 63 ? -1.125 2.680 -23.205 1.00 95.56 63 ASN A C 1
ATOM 504 O O . ASN A 1 63 ? -1.594 3.107 -22.150 1.00 95.56 63 ASN A O 1
ATOM 508 N N . ALA A 1 64 ? 0.187 2.640 -23.453 1.00 89.81 64 ALA A N 1
ATOM 509 C CA . ALA A 1 64 ? 1.203 3.117 -22.515 1.00 89.81 64 ALA A CA 1
ATOM 510 C C . ALA A 1 64 ? 1.468 4.628 -22.600 1.00 89.81 64 ALA A C 1
ATOM 512 O O . ALA A 1 64 ? 2.028 5.215 -21.679 1.00 89.81 64 ALA A O 1
ATOM 513 N N . THR A 1 65 ? 1.057 5.285 -23.686 1.00 83.19 65 THR A N 1
ATOM 514 C CA . THR A 1 65 ? 1.314 6.717 -23.914 1.00 83.19 65 THR A CA 1
ATOM 515 C C . THR A 1 65 ? 0.357 7.647 -23.164 1.00 83.19 65 THR A C 1
ATOM 517 O O . THR A 1 65 ? 0.503 8.867 -23.249 1.00 83.19 65 THR A O 1
ATOM 520 N N . GLY A 1 66 ? -0.658 7.096 -22.489 1.00 82.62 66 GLY A N 1
ATOM 521 C CA . GLY A 1 66 ? -1.804 7.852 -21.989 1.00 82.62 66 GLY A CA 1
ATOM 522 C C . GLY A 1 66 ? -2.782 8.255 -23.107 1.00 82.62 66 GLY A C 1
ATOM 523 O O . GLY A 1 66 ? -2.593 7.965 -24.291 1.00 82.62 66 GLY A O 1
ATOM 524 N N . GLY A 1 67 ? -3.856 8.960 -22.741 1.00 91.25 67 GLY A N 1
ATOM 525 C CA . GLY A 1 67 ? -4.852 9.472 -23.694 1.00 91.25 67 GLY A CA 1
ATOM 526 C C . GLY A 1 67 ? -5.989 8.495 -24.025 1.00 91.25 67 GLY A C 1
ATOM 527 O O . GLY A 1 67 ? -6.257 7.558 -23.279 1.00 91.25 67 GLY A O 1
ATOM 528 N N . ASP A 1 68 ? -6.707 8.750 -25.125 1.00 94.88 68 ASP A N 1
ATOM 529 C CA . ASP A 1 68 ? -7.943 8.035 -25.464 1.00 94.88 68 ASP A CA 1
ATOM 530 C C . ASP A 1 68 ? -7.677 6.777 -26.307 1.00 94.88 68 ASP A C 1
ATOM 532 O O . ASP A 1 68 ? -7.038 6.847 -27.360 1.00 94.88 68 ASP A O 1
ATOM 536 N N . THR A 1 69 ? -8.295 5.663 -25.927 1.00 95.50 69 THR A N 1
ATOM 537 C CA . THR A 1 69 ? -8.600 4.517 -26.799 1.00 95.50 69 THR A CA 1
ATOM 538 C C . THR A 1 69 ? -10.116 4.459 -26.979 1.00 95.50 69 THR A C 1
ATOM 540 O O . THR A 1 69 ? -10.863 4.725 -26.040 1.00 95.50 69 THR A O 1
ATOM 543 N N . ARG A 1 70 ? -10.619 4.172 -28.184 1.00 94.31 70 ARG A N 1
ATOM 544 C CA . ARG A 1 70 ? -12.062 4.265 -28.486 1.00 94.31 70 ARG A CA 1
ATOM 545 C C . ARG A 1 70 ? -12.605 2.965 -29.059 1.00 94.31 70 ARG A C 1
ATOM 547 O O . ARG A 1 70 ? -11.981 2.377 -29.941 1.00 94.31 70 ARG A O 1
ATOM 554 N N . THR A 1 71 ? -13.805 2.573 -28.639 1.00 93.81 71 THR A N 1
ATOM 555 C CA . THR A 1 71 ? -14.554 1.511 -29.326 1.00 93.81 71 THR A CA 1
ATOM 556 C C . THR A 1 71 ? -14.971 1.985 -30.729 1.00 93.81 71 THR A C 1
ATOM 558 O O . THR A 1 71 ? -15.070 3.198 -30.961 1.00 93.81 71 THR A O 1
ATOM 561 N N . PRO A 1 72 ? -15.294 1.074 -31.666 1.00 90.38 72 PRO A N 1
ATOM 562 C CA . PRO A 1 72 ? -15.879 1.439 -32.953 1.00 90.38 72 PRO A CA 1
ATOM 563 C C . PRO A 1 72 ? -17.122 2.327 -32.807 1.00 90.38 72 PRO A C 1
ATOM 565 O O . PRO A 1 72 ? -17.891 2.200 -31.853 1.00 90.38 72 PRO A O 1
ATOM 568 N N . VAL A 1 73 ? -17.307 3.255 -33.749 1.00 84.00 73 VAL A N 1
ATOM 569 C CA . VAL A 1 73 ? -18.492 4.126 -33.816 1.00 84.00 73 VAL A CA 1
ATOM 570 C C . VAL A 1 73 ? -19.589 3.421 -34.613 1.00 84.00 73 VAL A C 1
ATOM 572 O O . VAL A 1 73 ? -19.311 2.722 -35.589 1.00 84.00 73 VAL A O 1
ATOM 575 N N . ASN A 1 74 ? -20.846 3.634 -34.227 1.00 76.06 74 ASN A N 1
ATOM 576 C CA . ASN A 1 74 ? -22.002 3.035 -34.895 1.00 76.06 74 ASN A CA 1
ATOM 577 C C . ASN A 1 74 ? -22.026 3.285 -36.400 1.00 76.06 74 ASN A C 1
ATOM 579 O O . ASN A 1 74 ? -21.835 4.411 -36.860 1.00 76.06 74 ASN A O 1
ATOM 583 N N . GLY A 1 75 ? -22.322 2.227 -37.156 1.00 74.56 75 GLY A N 1
ATOM 584 C CA . GLY A 1 75 ? -22.454 2.282 -38.612 1.00 74.56 75 GLY A CA 1
ATOM 585 C C . GLY A 1 75 ? -21.128 2.309 -39.376 1.00 74.56 75 GLY A C 1
ATOM 586 O O . GLY A 1 75 ? -21.165 2.313 -40.604 1.00 74.56 75 GLY A O 1
ATOM 587 N N . VAL A 1 76 ? -19.982 2.307 -38.682 1.00 76.25 76 VAL A N 1
ATOM 588 C CA . VAL A 1 76 ? -18.652 2.184 -39.303 1.00 76.25 76 VAL A CA 1
ATOM 589 C C . VAL A 1 76 ? -18.193 0.727 -39.322 1.00 76.25 76 VAL A C 1
ATOM 591 O O . VAL A 1 76 ? -17.778 0.240 -40.370 1.00 76.25 76 VAL A O 1
ATOM 594 N N . GLU A 1 77 ? -18.343 0.007 -38.207 1.00 75.88 77 GLU A N 1
ATOM 595 C CA . GLU A 1 77 ? -18.088 -1.435 -38.128 1.00 75.88 77 GLU A CA 1
ATOM 596 C C . GLU A 1 77 ? -19.300 -2.167 -37.530 1.00 75.88 77 GLU A C 1
ATOM 598 O O . GLU A 1 77 ? -19.946 -1.640 -36.623 1.00 75.88 77 GLU A O 1
ATOM 603 N N . PRO A 1 78 ? -19.640 -3.370 -38.028 1.00 65.69 78 PRO A N 1
ATOM 604 C CA . PRO A 1 78 ? -20.812 -4.118 -37.576 1.00 65.69 78 PRO A CA 1
ATOM 605 C C . PRO A 1 78 ? -20.631 -4.791 -36.206 1.00 65.69 78 PRO A C 1
ATOM 607 O O . PRO A 1 78 ? -21.609 -5.299 -35.663 1.00 65.69 78 PRO A O 1
ATOM 610 N N . SER A 1 79 ? -19.411 -4.835 -35.656 1.00 78.19 79 SER A N 1
ATOM 611 C CA . SER A 1 79 ? -19.126 -5.512 -34.390 1.00 78.19 79 SER A CA 1
ATOM 612 C C . SER A 1 79 ? -18.062 -4.768 -33.569 1.00 78.19 79 SER A C 1
ATOM 614 O O . SER A 1 79 ? -16.957 -4.558 -34.065 1.00 78.19 79 SER A O 1
ATOM 616 N N . PRO A 1 80 ? -18.354 -4.382 -32.316 1.00 88.75 80 PRO A N 1
ATOM 617 C CA . PRO A 1 80 ? -17.418 -3.705 -31.417 1.00 88.75 80 PRO A CA 1
ATOM 618 C C . PRO A 1 80 ? -16.532 -4.704 -30.648 1.00 88.75 80 PRO A C 1
ATOM 620 O O . PRO A 1 80 ? -16.338 -4.561 -29.443 1.00 88.75 80 PRO A O 1
ATOM 623 N N . ILE A 1 81 ? -16.030 -5.741 -31.317 1.00 94.38 81 ILE A N 1
ATOM 624 C CA . ILE A 1 81 ? -15.112 -6.708 -30.706 1.00 94.38 81 ILE A CA 1
ATOM 625 C C . ILE A 1 81 ? -13.680 -6.201 -30.901 1.00 94.38 81 ILE A C 1
ATOM 627 O O . ILE A 1 81 ? -13.300 -5.792 -32.004 1.00 94.38 81 ILE A O 1
ATOM 631 N N . PHE A 1 82 ? -12.895 -6.202 -29.826 1.00 95.38 82 PHE A N 1
ATOM 632 C CA . PHE A 1 82 ? -11.452 -6.026 -29.904 1.00 95.38 82 PHE A CA 1
ATOM 633 C C . PHE A 1 82 ? -10.813 -7.328 -30.389 1.00 95.38 82 PHE A C 1
ATOM 635 O O . PHE A 1 82 ? -11.080 -8.395 -29.844 1.00 95.38 82 PHE A O 1
ATOM 642 N N . LEU A 1 83 ? -10.020 -7.246 -31.455 1.00 94.06 83 LEU A N 1
ATOM 643 C CA . LEU A 1 83 ? -9.515 -8.429 -32.157 1.00 94.06 83 LEU A CA 1
ATOM 644 C C . LEU A 1 83 ? -8.194 -8.976 -31.592 1.00 94.06 83 LEU A C 1
ATOM 646 O O . LEU A 1 83 ? -7.797 -10.065 -31.998 1.00 94.06 83 LEU A O 1
ATOM 650 N N . GLY A 1 84 ? -7.517 -8.230 -30.713 1.00 94.31 84 GLY A N 1
ATOM 651 C CA . GLY A 1 84 ? -6.334 -8.697 -29.983 1.00 94.31 84 GLY A CA 1
ATOM 652 C C . GLY A 1 84 ? -6.686 -9.608 -28.805 1.00 94.31 84 GLY A C 1
ATOM 653 O O . GLY A 1 84 ? -7.853 -9.697 -28.417 1.00 94.31 84 GLY A O 1
ATOM 654 N N . ASP A 1 85 ? -5.678 -10.262 -28.224 1.00 94.44 85 ASP A N 1
ATOM 655 C CA . ASP A 1 85 ? -5.878 -11.166 -27.084 1.00 94.44 85 ASP A CA 1
ATOM 656 C C . ASP A 1 85 ? -6.209 -10.385 -25.807 1.00 94.44 85 ASP A C 1
ATOM 658 O O . ASP A 1 85 ? -7.114 -10.781 -25.064 1.00 94.44 85 ASP A O 1
ATOM 662 N N . SER A 1 86 ? -5.540 -9.245 -25.595 1.00 96.00 86 SER A N 1
ATOM 663 C CA . SER A 1 86 ? -5.820 -8.298 -24.514 1.00 96.00 86 SER A CA 1
ATOM 664 C C . SER A 1 86 ? -5.532 -6.841 -24.898 1.00 96.00 86 SER A C 1
ATOM 666 O O . SER A 1 86 ? -4.787 -6.557 -25.840 1.00 96.00 86 SER A O 1
ATOM 668 N N . LEU A 1 87 ? -6.147 -5.907 -24.167 1.00 97.31 87 LEU A N 1
ATOM 669 C CA . LEU A 1 87 ? -5.859 -4.474 -24.222 1.00 97.31 87 LEU A CA 1
ATOM 670 C C . LEU A 1 87 ? -5.516 -3.974 -22.816 1.00 97.31 87 LEU A C 1
ATOM 672 O O . LEU A 1 87 ? -6.381 -3.969 -21.947 1.00 97.31 87 LEU A O 1
ATOM 676 N N . THR A 1 88 ? -4.291 -3.505 -22.611 1.00 97.00 88 THR A N 1
ATOM 677 C CA . THR A 1 88 ? -3.807 -2.930 -21.355 1.00 97.00 88 THR A CA 1
ATOM 678 C C . THR A 1 88 ? -3.837 -1.406 -21.397 1.00 97.00 88 THR A C 1
ATOM 680 O O . THR A 1 88 ? -3.257 -0.784 -22.287 1.00 97.00 88 THR A O 1
ATOM 683 N N . MET A 1 89 ? -4.481 -0.794 -20.409 1.00 97.12 89 MET A N 1
ATOM 684 C CA . MET A 1 89 ? -4.564 0.650 -20.198 1.00 97.12 89 MET A CA 1
ATOM 685 C C . MET A 1 89 ? -3.690 1.017 -18.995 1.00 97.12 89 MET A C 1
ATOM 687 O O . MET A 1 89 ? -3.839 0.428 -17.928 1.00 97.12 89 MET A O 1
ATOM 691 N N . THR A 1 90 ? -2.766 1.963 -19.166 1.00 94.06 90 THR A N 1
ATOM 692 C CA . THR A 1 90 ? -1.895 2.463 -18.087 1.00 94.06 90 THR A CA 1
ATOM 693 C C . THR A 1 90 ? -1.682 3.977 -18.197 1.00 94.06 90 THR A C 1
ATOM 695 O O . THR A 1 90 ? -2.217 4.607 -19.115 1.00 94.06 90 THR A O 1
ATOM 698 N N . ASN A 1 91 ? -0.939 4.582 -17.265 1.00 89.44 91 ASN A N 1
ATOM 699 C CA . ASN A 1 91 ? -0.562 6.001 -17.264 1.00 89.44 91 ASN A CA 1
ATOM 700 C C . ASN A 1 91 ? -1.762 6.959 -17.415 1.00 89.44 91 ASN A C 1
ATOM 702 O O . ASN A 1 91 ? -1.729 7.906 -18.206 1.00 89.44 91 ASN A O 1
ATOM 706 N N . GLY A 1 92 ? -2.862 6.681 -16.707 1.00 90.81 92 GLY A N 1
ATOM 707 C CA . GLY A 1 92 ? -4.080 7.498 -16.764 1.00 90.81 92 GLY A CA 1
ATOM 708 C C . GLY A 1 92 ? -4.823 7.457 -18.107 1.00 90.81 92 GLY A C 1
ATOM 709 O O . GLY A 1 92 ? -5.595 8.368 -18.425 1.00 90.81 92 GLY A O 1
ATOM 710 N N . SER A 1 93 ? -4.570 6.443 -18.939 1.00 95.69 93 SER A N 1
ATOM 711 C CA . SER A 1 93 ? -5.267 6.265 -20.216 1.00 95.69 93 SER A CA 1
ATOM 712 C C . SER A 1 93 ? -6.763 5.986 -20.031 1.00 95.69 93 SER A C 1
ATOM 714 O O . SER A 1 93 ? -7.236 5.545 -18.981 1.00 95.69 93 SER A O 1
ATOM 716 N N . ARG A 1 94 ? -7.544 6.286 -21.074 1.00 95.81 94 ARG A N 1
ATOM 717 C CA . ARG A 1 94 ? -9.008 6.273 -21.026 1.00 95.81 94 ARG A CA 1
ATOM 718 C C . ARG A 1 94 ? -9.622 5.453 -22.150 1.00 95.81 94 ARG A C 1
ATOM 720 O O . ARG A 1 94 ? -9.406 5.757 -23.323 1.00 95.81 94 ARG A O 1
ATOM 727 N N . LEU A 1 95 ? -10.473 4.490 -21.801 1.00 96.12 95 LEU A N 1
ATOM 728 C CA . LEU A 1 95 ? -11.308 3.759 -22.745 1.00 96.12 95 LEU A CA 1
ATOM 729 C C . LEU A 1 95 ? -12.663 4.457 -22.928 1.00 96.12 95 LEU A C 1
ATOM 731 O O . LEU A 1 95 ? -13.492 4.500 -22.023 1.00 96.12 95 LEU A O 1
ATOM 735 N N . GLN A 1 96 ? -12.915 4.939 -24.142 1.00 94.50 96 GLN A N 1
ATOM 736 C CA . GLN A 1 96 ? -14.161 5.581 -24.553 1.00 94.50 96 GLN A CA 1
ATOM 737 C C . GLN A 1 96 ? -15.110 4.623 -25.270 1.00 94.50 96 GLN A C 1
ATOM 739 O O . GLN A 1 96 ? -14.895 4.263 -26.431 1.00 94.50 96 GLN A O 1
ATOM 744 N N . LEU A 1 97 ? -16.238 4.327 -24.625 1.00 93.25 97 LEU A N 1
ATOM 745 C CA . LEU A 1 97 ? -17.340 3.546 -25.182 1.00 93.25 97 LEU A CA 1
ATOM 746 C C . LEU A 1 97 ? -18.191 4.422 -26.116 1.00 93.25 97 LEU A C 1
ATOM 748 O O . LEU A 1 97 ? -18.909 5.322 -25.683 1.00 93.25 97 LEU A O 1
ATOM 752 N N . LYS A 1 98 ? -18.080 4.206 -27.426 1.00 89.19 98 LYS A N 1
ATOM 753 C CA . LYS A 1 98 ? -18.753 4.977 -28.494 1.00 89.19 98 LYS A CA 1
ATOM 754 C C . LYS A 1 98 ? -19.801 4.172 -29.268 1.00 89.19 98 LYS A C 1
ATOM 756 O O . LYS A 1 98 ? -20.539 4.751 -30.063 1.00 89.19 98 LYS A O 1
ATOM 761 N N . HIS A 1 99 ? -19.860 2.863 -29.056 1.00 84.38 99 HIS A N 1
ATOM 762 C CA . HIS A 1 99 ? -20.737 1.952 -29.788 1.00 84.38 99 HIS A CA 1
ATOM 763 C C . HIS A 1 99 ? -22.121 1.808 -29.117 1.00 84.38 99 HIS A C 1
ATOM 765 O O . HIS A 1 99 ? -22.221 1.919 -27.902 1.00 84.38 99 HIS A O 1
ATOM 771 N N . SER A 1 100 ? -23.202 1.566 -29.872 1.00 81.69 100 SER A N 1
ATOM 772 C CA . SER A 1 100 ? -24.590 1.372 -29.388 1.00 81.69 100 SER A CA 1
ATOM 773 C C . SER A 1 100 ? -24.905 -0.054 -28.943 1.00 81.69 100 SER A C 1
ATOM 775 O O . SER A 1 100 ? -26.027 -0.330 -28.533 1.00 81.69 100 SER A O 1
ATOM 777 N N . GLY A 1 101 ? -23.951 -0.965 -29.068 1.00 86.50 101 GLY A N 1
ATOM 778 C CA . GLY A 1 101 ? -24.023 -2.331 -28.553 1.00 86.50 101 GLY A CA 1
ATOM 779 C C . GLY A 1 101 ? -22.812 -2.642 -27.681 1.00 86.50 101 GLY A C 1
ATOM 780 O O . GLY A 1 101 ? -21.870 -1.850 -27.651 1.00 86.50 101 GLY A O 1
ATOM 781 N N . ALA A 1 102 ? -22.841 -3.801 -27.029 1.00 91.38 102 ALA A N 1
ATOM 782 C CA . ALA A 1 102 ? -21.796 -4.268 -26.129 1.00 91.38 102 ALA A CA 1
ATOM 783 C C . ALA A 1 102 ? -20.434 -4.375 -26.812 1.00 91.38 102 ALA A C 1
ATOM 785 O O . ALA A 1 102 ? -20.284 -5.163 -27.742 1.00 91.38 102 ALA A O 1
ATOM 786 N N . ALA A 1 103 ? -19.460 -3.584 -26.365 1.00 94.25 103 ALA A N 1
ATOM 787 C CA . ALA A 1 103 ? -18.079 -3.714 -26.800 1.00 94.25 103 ALA A CA 1
ATOM 788 C C . ALA A 1 103 ? -17.417 -4.874 -26.056 1.00 94.25 103 ALA A C 1
ATOM 790 O O . ALA A 1 103 ? -17.432 -4.879 -24.832 1.00 94.25 103 ALA A O 1
ATOM 791 N N . THR A 1 104 ? -16.843 -5.845 -26.765 1.00 95.81 104 THR A N 1
ATOM 792 C CA . THR A 1 104 ? -16.223 -7.026 -26.141 1.00 95.81 104 THR A CA 1
ATOM 793 C C . THR A 1 104 ? -14.706 -6.924 -26.207 1.00 95.81 104 THR A C 1
ATOM 795 O O . THR A 1 104 ? -14.149 -6.816 -27.301 1.00 95.81 104 THR A O 1
ATOM 798 N N . VAL A 1 105 ? -14.037 -6.969 -25.054 1.00 96.12 105 VAL A N 1
ATOM 799 C CA . VAL A 1 105 ? -12.572 -6.897 -24.943 1.00 96.12 105 VAL A CA 1
ATOM 800 C C . VAL A 1 105 ? -12.097 -7.580 -23.657 1.00 96.12 105 VAL A C 1
ATOM 802 O O . VAL A 1 105 ? -12.765 -7.509 -22.628 1.00 96.12 105 VAL A O 1
ATOM 805 N N . ASN A 1 106 ? -10.935 -8.233 -23.705 1.00 96.38 106 ASN A N 1
ATOM 806 C CA . ASN A 1 106 ? -10.206 -8.614 -22.496 1.00 96.38 106 ASN A CA 1
ATOM 807 C C . ASN A 1 106 ? -9.360 -7.410 -22.072 1.00 96.38 106 ASN A C 1
ATOM 809 O O . ASN A 1 106 ? -8.293 -7.158 -22.631 1.00 96.38 106 ASN A O 1
ATOM 813 N N . LEU A 1 107 ? -9.901 -6.607 -21.164 1.00 96.50 107 LEU A N 1
ATOM 814 C CA . LEU A 1 107 ? -9.334 -5.328 -20.762 1.00 96.50 107 LEU A CA 1
ATOM 815 C C . LEU A 1 107 ? -8.506 -5.500 -19.489 1.00 96.50 107 LEU A C 1
ATOM 817 O O . LEU A 1 107 ? -9.014 -6.038 -18.509 1.00 96.50 107 LEU A O 1
ATOM 821 N N . ILE A 1 108 ? -7.271 -5.006 -19.502 1.00 95.75 108 ILE A N 1
ATOM 822 C CA . ILE A 1 108 ? -6.396 -4.909 -18.335 1.00 95.75 108 ILE A CA 1
ATOM 823 C C . ILE A 1 108 ? -6.272 -3.425 -17.970 1.00 95.75 108 ILE A C 1
ATOM 825 O O . ILE A 1 108 ? -5.842 -2.627 -18.799 1.00 95.75 108 ILE A O 1
ATOM 829 N N . LEU A 1 109 ? -6.669 -3.018 -16.768 1.00 94.88 109 LEU A N 1
ATOM 830 C CA . LEU A 1 109 ? -6.583 -1.633 -16.302 1.00 94.88 109 LEU A CA 1
ATOM 831 C C . LEU A 1 109 ? -5.536 -1.503 -15.196 1.00 94.88 109 LEU A C 1
ATOM 833 O O . LEU A 1 109 ? -5.588 -2.213 -14.201 1.00 94.88 109 LEU A O 1
ATOM 837 N N . GLN A 1 110 ? -4.595 -0.585 -15.352 1.00 94.00 110 GLN A N 1
ATOM 838 C CA . GLN A 1 110 ? -3.670 -0.215 -14.284 1.00 94.00 110 GLN A CA 1
ATOM 839 C C . GLN A 1 110 ? -4.116 1.077 -13.602 1.00 94.00 110 GLN A C 1
ATOM 841 O O . GLN A 1 110 ? -5.002 1.777 -14.104 1.00 94.00 110 GLN A O 1
ATOM 846 N N . ASP A 1 111 ? -3.463 1.390 -12.490 1.00 91.00 111 ASP A N 1
ATOM 847 C CA . ASP A 1 111 ? -3.777 2.517 -11.623 1.00 91.00 111 ASP A CA 1
ATOM 848 C C . ASP A 1 111 ? -3.987 3.838 -12.391 1.00 91.00 111 ASP A C 1
ATOM 850 O O . ASP A 1 111 ? -3.266 4.173 -13.344 1.00 91.00 111 ASP A O 1
ATOM 854 N N . GLY A 1 112 ? -5.047 4.558 -12.022 1.00 88.50 112 GLY A N 1
ATOM 855 C CA . GLY A 1 112 ? -5.468 5.818 -12.634 1.00 88.50 112 GLY A CA 1
ATOM 856 C C . GLY A 1 112 ? -6.158 5.703 -14.002 1.00 88.50 112 GLY A C 1
ATOM 857 O O . GLY A 1 112 ? -6.595 6.726 -14.552 1.00 88.50 112 GLY A O 1
ATOM 858 N N . SER A 1 113 ? -6.275 4.501 -14.578 1.00 94.62 113 SER A N 1
ATOM 859 C CA . SER A 1 113 ? -6.969 4.282 -15.856 1.00 94.62 113 SER A CA 1
ATOM 860 C C . SER A 1 113 ? -8.477 4.500 -15.739 1.00 94.62 113 SER A C 1
ATOM 862 O O . SER A 1 113 ? -9.069 4.366 -14.667 1.00 94.62 113 SER A O 1
ATOM 864 N N . ARG A 1 114 ? -9.123 4.848 -16.861 1.00 95.00 114 ARG A N 1
ATOM 865 C CA . ARG A 1 114 ? -10.536 5.265 -16.854 1.00 95.00 114 ARG A CA 1
ATOM 866 C C . ARG A 1 114 ? -11.390 4.598 -17.920 1.00 95.00 114 ARG A C 1
ATOM 868 O O . ARG A 1 114 ? -10.944 4.423 -19.053 1.00 95.00 114 ARG A O 1
ATOM 875 N N . ILE A 1 115 ? -12.659 4.343 -17.610 1.00 95.94 115 ILE A N 1
ATOM 876 C CA . ILE A 1 115 ? -13.698 3.990 -18.591 1.00 95.94 115 ILE A CA 1
ATOM 877 C C . ILE A 1 115 ? -14.722 5.122 -18.643 1.00 95.94 115 ILE A C 1
ATOM 879 O O . ILE A 1 115 ? -15.182 5.594 -17.610 1.00 95.94 115 ILE A O 1
ATOM 883 N N . ASN A 1 116 ? -15.128 5.549 -19.838 1.00 94.25 116 ASN A N 1
ATOM 884 C CA . ASN A 1 116 ? -16.207 6.523 -19.979 1.00 94.25 116 ASN A CA 1
ATOM 885 C C . ASN A 1 116 ? -17.124 6.244 -21.172 1.00 94.25 116 ASN A C 1
ATOM 887 O O . ASN A 1 116 ? -16.719 5.705 -22.205 1.00 94.25 116 ASN A O 1
ATOM 891 N N . ASN A 1 117 ? -18.378 6.692 -21.076 1.00 90.12 117 ASN A N 1
ATOM 892 C CA . ASN A 1 117 ? -19.305 6.635 -22.202 1.00 90.12 117 ASN A CA 1
ATOM 893 C C . ASN A 1 117 ? -19.154 7.876 -23.096 1.00 90.12 117 ASN A C 1
ATOM 895 O O . ASN A 1 117 ? -19.593 8.995 -22.813 1.00 90.12 117 ASN A O 1
ATOM 899 N N . GLY A 1 118 ? -18.540 7.664 -24.253 1.00 85.12 118 GLY A N 1
ATOM 900 C CA . GLY A 1 118 ? -18.300 8.681 -25.256 1.00 85.12 118 GLY A CA 1
ATOM 901 C C . GLY A 1 118 ? -19.507 9.029 -26.142 1.00 85.12 118 GLY A C 1
ATOM 902 O O . GLY A 1 118 ? -19.377 9.946 -26.958 1.00 85.12 118 GLY A O 1
ATOM 903 N N . GLY A 1 119 ? -20.650 8.354 -26.031 1.00 81.94 119 GLY A N 1
ATOM 904 C CA . GLY A 1 119 ? -21.833 8.600 -26.873 1.00 81.94 119 GLY A CA 1
ATOM 905 C C . GLY A 1 119 ? -22.482 7.355 -27.467 1.00 81.94 119 GLY A C 1
ATOM 906 O O . GLY A 1 119 ? -23.192 7.481 -28.460 1.00 81.94 119 GLY A O 1
ATOM 907 N N . GLY A 1 120 ? -22.214 6.182 -26.891 1.00 79.44 120 GLY A N 1
ATOM 908 C CA . GLY A 1 120 ? -22.817 4.903 -27.256 1.00 79.44 120 GLY A CA 1
ATOM 909 C C . GLY A 1 120 ? -23.823 4.398 -26.213 1.00 79.44 120 GLY A C 1
ATOM 910 O O . GLY A 1 120 ? -24.248 5.155 -25.341 1.00 79.44 120 GLY A O 1
ATOM 911 N N . SER A 1 121 ? -24.167 3.106 -26.269 1.00 81.00 121 SER A N 1
ATOM 912 C CA . SER A 1 121 ? -24.937 2.424 -25.214 1.00 81.00 121 SER A CA 1
ATOM 913 C C . SER A 1 121 ? -24.142 2.279 -23.919 1.00 81.00 121 SER A C 1
ATOM 915 O O . SER A 1 121 ? -24.736 2.053 -22.875 1.00 81.00 121 SER A O 1
ATOM 917 N N . GLY A 1 122 ? -22.811 2.413 -23.990 1.00 87.19 122 GLY A N 1
ATOM 918 C CA . GLY A 1 122 ? -21.932 2.336 -22.826 1.00 87.19 122 GLY A CA 1
ATOM 919 C C . GLY A 1 122 ? -21.749 0.923 -22.285 1.00 87.19 122 GLY A C 1
ATOM 920 O O . GLY A 1 122 ? -21.317 0.786 -21.149 1.00 87.19 122 GLY A O 1
ATOM 921 N N . GLN A 1 123 ? -22.069 -0.118 -23.058 1.00 94.00 123 GLN A N 1
ATOM 922 C CA . GLN A 1 123 ? -21.904 -1.495 -22.600 1.00 94.00 123 GLN A CA 1
ATOM 923 C C . GLN A 1 123 ? -20.504 -2.044 -22.924 1.00 94.00 123 GLN A C 1
ATOM 925 O O . GLN A 1 123 ? -20.047 -1.939 -24.066 1.00 94.00 123 GLN A O 1
ATOM 930 N N . LEU A 1 124 ? -19.863 -2.653 -21.927 1.00 95.50 124 LEU A N 1
ATOM 931 C CA . LEU A 1 124 ? -18.570 -3.331 -21.993 1.00 95.50 124 LEU A CA 1
ATOM 932 C C . LEU A 1 124 ? -18.724 -4.784 -21.512 1.00 95.50 124 LEU A C 1
ATOM 934 O O . LEU A 1 124 ? -19.130 -5.009 -20.375 1.00 95.50 124 LEU A O 1
ATOM 938 N N . ASP A 1 125 ? -18.369 -5.740 -22.365 1.00 95.81 125 ASP A N 1
ATOM 939 C CA . ASP A 1 125 ? -18.363 -7.183 -22.105 1.00 95.81 125 ASP A CA 1
ATOM 940 C C . ASP A 1 125 ? -16.932 -7.750 -22.253 1.00 95.81 125 ASP A C 1
ATOM 942 O O . ASP A 1 125 ? -16.034 -7.098 -22.793 1.00 95.81 125 ASP A O 1
ATOM 946 N N . GLY A 1 126 ? -16.728 -9.006 -21.839 1.00 94.88 126 GLY A N 1
ATOM 947 C CA . GLY A 1 126 ? -15.439 -9.707 -21.906 1.00 94.88 126 GLY A CA 1
ATOM 948 C C . GLY A 1 126 ? -14.884 -10.001 -20.517 1.00 94.88 126 GLY A C 1
ATOM 949 O O . GLY A 1 126 ? -15.624 -10.437 -19.633 1.00 94.88 126 GLY A O 1
ATOM 950 N N . THR A 1 127 ? -13.590 -9.770 -20.313 1.00 94.56 127 THR A N 1
ATOM 951 C CA . THR A 1 127 ? -12.958 -9.847 -18.987 1.00 94.56 127 THR A CA 1
ATOM 952 C C . THR A 1 127 ? -12.377 -8.497 -18.621 1.00 94.56 127 THR A C 1
ATOM 954 O O . THR A 1 127 ? -11.836 -7.814 -19.485 1.00 94.56 127 THR A O 1
ATOM 957 N N . LEU A 1 128 ? -12.462 -8.131 -17.347 1.00 95.06 128 LEU A N 1
ATOM 958 C CA . LEU A 1 128 ? -11.803 -6.950 -16.813 1.00 95.06 128 LEU A CA 1
ATOM 959 C C . LEU A 1 128 ? -10.820 -7.392 -15.729 1.00 95.06 128 LEU A C 1
ATOM 961 O O . LEU A 1 128 ? -11.233 -7.990 -14.730 1.00 95.06 128 LEU A O 1
ATOM 965 N N . THR A 1 129 ? -9.534 -7.133 -15.958 1.00 93.56 129 THR A N 1
ATOM 966 C CA . THR A 1 129 ? -8.455 -7.416 -15.012 1.00 93.56 129 THR A CA 1
ATOM 967 C C . THR A 1 129 ? -7.563 -6.221 -14.733 1.00 93.56 129 THR A C 1
ATOM 969 O O . THR A 1 129 ? -7.688 -5.220 -15.433 1.00 93.56 129 THR A O 1
ATOM 972 N N . GLY A 1 130 ? -6.703 -6.268 -13.707 1.00 89.75 130 GLY A N 1
ATOM 973 C CA . GLY A 1 130 ? -5.815 -5.139 -13.422 1.00 89.75 130 GLY A CA 1
ATOM 974 C C . GLY A 1 130 ? -5.389 -4.921 -11.972 1.00 89.75 130 GLY A C 1
ATOM 975 O O . GLY A 1 130 ? -5.437 -5.843 -11.160 1.00 89.75 130 GLY A O 1
ATOM 976 N N . SER A 1 131 ? -4.954 -3.690 -11.683 1.00 90.00 131 SER A N 1
ATOM 977 C CA . SER A 1 131 ? -4.372 -3.256 -10.405 1.00 90.00 131 SER A CA 1
ATOM 978 C C . SER A 1 131 ? -4.663 -1.784 -10.097 1.00 90.00 131 SER A C 1
ATOM 980 O O . SER A 1 131 ? -4.676 -0.979 -11.030 1.00 90.00 131 SER A O 1
ATOM 982 N N . GLY A 1 132 ? -4.757 -1.424 -8.814 1.00 89.31 132 GLY A N 1
ATOM 983 C CA . GLY A 1 132 ? -4.873 -0.029 -8.356 1.00 89.31 132 GLY A CA 1
ATOM 984 C C . GLY A 1 132 ? -6.287 0.545 -8.453 1.00 89.31 132 GLY A C 1
ATOM 985 O O . GLY A 1 132 ? -7.260 -0.217 -8.493 1.00 89.31 132 GLY A O 1
ATOM 986 N N . ASP A 1 133 ? -6.387 1.875 -8.504 1.00 88.44 133 ASP A N 1
ATOM 987 C CA . ASP A 1 133 ? -7.657 2.599 -8.467 1.00 88.44 133 ASP A CA 1
ATOM 988 C C . ASP A 1 133 ? -8.160 2.880 -9.884 1.00 88.44 133 ASP A C 1
ATOM 990 O O . ASP A 1 133 ? -7.469 3.461 -10.732 1.00 88.44 133 ASP A O 1
ATOM 994 N N . ILE A 1 134 ? -9.397 2.465 -10.159 1.00 91.62 134 ILE A N 1
ATOM 995 C CA . ILE A 1 134 ? -10.015 2.575 -11.478 1.00 91.62 134 ILE A CA 1
ATOM 996 C C . ILE A 1 134 ? -11.192 3.535 -11.437 1.00 91.62 134 ILE A C 1
ATOM 998 O O . ILE A 1 134 ? -12.132 3.356 -10.669 1.00 91.62 134 ILE A O 1
ATOM 1002 N N . ASN A 1 135 ? -11.217 4.496 -12.359 1.00 94.50 135 ASN A N 1
ATOM 1003 C CA . ASN A 1 135 ? -12.315 5.453 -12.453 1.00 94.50 135 ASN A CA 1
ATOM 1004 C C . ASN A 1 135 ? -13.299 5.095 -13.587 1.00 94.50 135 ASN A C 1
ATOM 1006 O O . ASN A 1 135 ? -12.913 4.925 -14.749 1.00 94.50 135 ASN A O 1
ATOM 1010 N N . ILE A 1 136 ? -14.593 5.017 -13.274 1.00 93.81 136 ILE A N 1
ATOM 1011 C CA . ILE A 1 136 ? -15.679 4.899 -14.253 1.00 93.81 136 ILE A CA 1
ATOM 1012 C C . ILE A 1 136 ? -16.479 6.204 -14.255 1.00 93.81 136 ILE A C 1
ATOM 1014 O O . ILE A 1 136 ? -17.203 6.530 -13.314 1.00 93.81 136 ILE A O 1
ATOM 1018 N N . ASP A 1 137 ? -16.354 6.947 -15.351 1.00 93.19 137 ASP A N 1
ATOM 1019 C CA . ASP A 1 137 ? -16.849 8.314 -15.485 1.00 93.19 137 ASP A CA 1
ATOM 1020 C C . ASP A 1 137 ? -18.083 8.388 -16.396 1.00 93.19 137 ASP A C 1
ATOM 1022 O O . ASP A 1 137 ? -18.035 8.133 -17.610 1.00 93.19 137 ASP A O 1
ATOM 1026 N N . THR A 1 138 ? -19.200 8.811 -15.804 1.00 89.81 138 THR A N 1
ATOM 1027 C CA . THR A 1 138 ? -20.475 9.059 -16.489 1.00 89.81 138 THR A CA 1
ATOM 1028 C C . THR A 1 138 ? -20.854 10.547 -16.571 1.00 89.81 138 THR A C 1
ATOM 1030 O O . THR A 1 138 ? -21.961 10.876 -17.001 1.00 89.81 138 THR A O 1
ATOM 1033 N N . THR A 1 139 ? -19.954 11.480 -16.237 1.00 81.94 139 THR A N 1
ATOM 1034 C CA . THR A 1 139 ? -20.205 12.940 -16.122 1.00 81.94 139 THR A CA 1
ATOM 1035 C C . THR A 1 139 ? -20.586 13.649 -17.429 1.00 81.94 139 THR A C 1
ATOM 1037 O O . THR A 1 139 ? -20.859 14.852 -17.453 1.00 81.94 139 THR A O 1
ATOM 1040 N N . SER A 1 140 ? -20.645 12.939 -18.555 1.00 72.06 140 SER A N 1
ATOM 1041 C CA . SER A 1 140 ? -21.001 13.556 -19.830 1.00 72.06 140 SER A CA 1
ATOM 1042 C C . SER A 1 140 ? -22.446 14.087 -19.847 1.00 72.06 140 SER A C 1
ATOM 1044 O O . SER A 1 140 ? -23.395 13.446 -19.399 1.00 72.06 140 SER A O 1
ATOM 1046 N N . ASN A 1 141 ? -22.616 15.253 -20.464 1.00 64.25 141 ASN A N 1
ATOM 1047 C CA . ASN A 1 141 ? -23.838 16.062 -20.555 1.00 64.25 141 ASN A CA 1
ATOM 1048 C C . ASN A 1 141 ? -25.066 15.438 -21.266 1.00 64.25 141 ASN A C 1
ATOM 1050 O O . ASN A 1 141 ? -26.011 16.162 -21.560 1.00 64.25 141 ASN A O 1
ATOM 1054 N N . ASN A 1 142 ? -25.073 14.143 -21.594 1.00 69.50 142 ASN A N 1
ATOM 1055 C CA . ASN A 1 142 ? -26.038 13.545 -22.533 1.00 69.50 142 ASN A CA 1
ATOM 1056 C C . ASN A 1 142 ? -26.696 12.245 -22.044 1.00 69.50 142 ASN A C 1
ATOM 1058 O O . ASN A 1 142 ? -26.959 11.363 -22.856 1.00 69.50 142 ASN A O 1
ATOM 1062 N N . ASN A 1 143 ? -26.954 12.116 -20.746 1.00 74.06 143 ASN A N 1
ATOM 1063 C CA . ASN A 1 143 ? -27.583 10.941 -20.144 1.00 74.06 143 ASN A CA 1
ATOM 1064 C C . ASN A 1 143 ? -26.958 9.591 -20.583 1.00 74.06 143 ASN A C 1
ATOM 1066 O O . ASN A 1 143 ? -27.555 8.847 -21.366 1.00 74.06 143 ASN A O 1
ATOM 1070 N N . ARG A 1 144 ? -25.712 9.321 -20.185 1.00 86.44 144 ARG A N 1
ATOM 1071 C CA . ARG A 1 144 ? -24.903 8.220 -20.719 1.00 86.44 144 ARG A CA 1
ATOM 1072 C C . ARG A 1 144 ? -24.584 7.165 -19.658 1.00 86.44 144 ARG A C 1
ATOM 1074 O O . ARG A 1 144 ? -23.503 7.236 -19.071 1.00 86.44 144 ARG A O 1
ATOM 1081 N N . PRO A 1 145 ? -25.481 6.190 -19.431 1.00 91.94 145 PRO A N 1
ATOM 1082 C CA . PRO A 1 145 ? -25.187 5.078 -18.541 1.00 91.94 145 PRO A CA 1
ATOM 1083 C C . PRO A 1 145 ? -24.037 4.226 -19.091 1.00 91.94 145 PRO A C 1
ATOM 1085 O O . PRO A 1 145 ? -23.746 4.241 -20.295 1.00 91.94 145 PRO A O 1
ATOM 1088 N N . ILE A 1 146 ? -23.379 3.495 -18.199 1.00 94.81 146 ILE A N 1
ATOM 1089 C CA . ILE A 1 146 ? -22.378 2.479 -18.529 1.00 94.81 146 ILE A CA 1
ATOM 1090 C C . ILE A 1 146 ? -22.873 1.149 -17.973 1.00 94.81 146 ILE A C 1
ATOM 1092 O O . ILE A 1 146 ? -23.323 1.078 -16.835 1.00 94.81 146 ILE A O 1
ATOM 1096 N N . THR A 1 147 ? -22.777 0.085 -18.760 1.00 95.44 147 THR A N 1
ATOM 1097 C CA . THR A 1 147 ? -23.088 -1.273 -18.311 1.00 95.44 147 THR A CA 1
ATOM 1098 C C . THR A 1 147 ? -21.834 -2.125 -18.417 1.00 95.44 147 THR A C 1
ATOM 1100 O O . THR A 1 147 ? -21.301 -2.306 -19.507 1.00 95.44 147 THR A O 1
ATOM 1103 N N . ILE A 1 148 ? -21.359 -2.655 -17.297 1.00 95.81 148 ILE A N 1
ATOM 1104 C CA . ILE A 1 148 ? -20.227 -3.575 -17.240 1.00 95.81 148 ILE A CA 1
ATOM 1105 C C . ILE A 1 148 ? -20.779 -5.001 -17.137 1.00 95.81 148 ILE A C 1
ATOM 1107 O O . ILE A 1 148 ? -21.173 -5.470 -16.068 1.00 95.81 148 ILE A O 1
ATOM 1111 N N . GLY A 1 149 ? -20.831 -5.681 -18.282 1.00 94.69 149 GLY A N 1
ATOM 1112 C CA . GLY A 1 149 ? -21.099 -7.115 -18.395 1.00 94.69 149 GLY A CA 1
ATOM 1113 C C . GLY A 1 149 ? -19.834 -7.975 -18.308 1.00 94.69 149 GLY A C 1
ATOM 1114 O O . GLY A 1 149 ? -19.925 -9.202 -18.233 1.00 94.69 149 GLY A O 1
ATOM 1115 N N . SER A 1 150 ? -18.651 -7.354 -18.306 1.00 93.31 150 SER A N 1
ATOM 1116 C CA . SER A 1 150 ? -17.368 -8.045 -18.171 1.00 93.31 150 SER A CA 1
ATOM 1117 C C . SER A 1 150 ? -17.250 -8.822 -16.861 1.00 93.31 150 SER A C 1
ATOM 1119 O O . SER A 1 150 ? -17.710 -8.369 -15.815 1.00 93.31 150 SER A O 1
ATOM 1121 N N . LEU A 1 151 ? -16.591 -9.983 -16.924 1.00 92.38 151 LEU A N 1
ATOM 1122 C CA . LEU A 1 151 ? -16.193 -10.743 -15.741 1.00 92.38 151 LEU A CA 1
ATOM 1123 C C . LEU A 1 151 ? -15.010 -10.053 -15.048 1.00 92.38 151 LEU A C 1
ATOM 1125 O O . LEU A 1 151 ? -13.930 -9.956 -15.637 1.00 92.38 151 LEU A O 1
ATOM 1129 N N . LEU A 1 152 ? -15.207 -9.634 -13.799 1.00 89.88 152 LEU A N 1
ATOM 1130 C CA . LEU A 1 152 ? -14.160 -9.195 -12.874 1.00 89.88 152 LEU A CA 1
ATOM 1131 C C . LEU A 1 152 ? -13.519 -10.440 -12.253 1.00 89.88 152 LEU A C 1
ATOM 1133 O O . LEU A 1 152 ? -14.149 -11.104 -11.427 1.00 89.88 152 LEU A O 1
ATOM 1137 N N . LYS A 1 153 ? -12.303 -10.790 -12.679 1.00 79.50 153 LYS A N 1
ATOM 1138 C CA . LYS A 1 153 ? -11.588 -11.969 -12.165 1.00 79.50 153 LYS A CA 1
ATOM 1139 C C . LYS A 1 153 ? -10.937 -11.710 -10.797 1.00 79.50 153 LYS A C 1
ATOM 1141 O O . LYS A 1 153 ? -10.730 -10.570 -10.395 1.00 79.50 153 LYS A O 1
ATOM 1146 N N . SER A 1 154 ? -10.640 -12.787 -10.071 1.00 56.59 154 SER A N 1
ATOM 1147 C CA . SER A 1 154 ? -10.082 -12.771 -8.708 1.00 56.59 154 SER A CA 1
ATOM 1148 C C . SER A 1 154 ? -8.575 -12.515 -8.642 1.00 56.59 154 SER A C 1
ATOM 1150 O O . SER A 1 154 ? -8.052 -12.291 -7.561 1.00 56.59 154 SER A O 1
ATOM 1152 N N . ASP A 1 155 ? -7.863 -12.594 -9.767 1.00 66.94 155 ASP A N 1
ATOM 1153 C CA . ASP A 1 155 ? -6.437 -12.255 -9.879 1.00 66.94 155 ASP A CA 1
ATOM 1154 C C . ASP A 1 155 ? -6.189 -10.739 -9.939 1.00 66.94 155 ASP A C 1
ATOM 1156 O O . ASP A 1 155 ? -5.053 -10.293 -10.084 1.00 66.94 155 ASP A O 1
ATOM 1160 N N . ASN A 1 156 ? -7.251 -9.945 -9.809 1.00 62.31 156 ASN A N 1
ATOM 1161 C CA . ASN A 1 156 ? -7.195 -8.497 -9.858 1.00 62.31 156 ASN A CA 1
ATOM 1162 C C . ASN A 1 156 ? -6.790 -7.908 -8.512 1.00 62.31 156 ASN A C 1
ATOM 1164 O O . ASN A 1 156 ? -7.460 -8.127 -7.508 1.00 62.31 156 ASN A O 1
ATOM 1168 N N . THR A 1 157 ? -5.760 -7.070 -8.521 1.00 77.06 157 THR A N 1
ATOM 1169 C CA . THR A 1 157 ? -5.332 -6.248 -7.381 1.00 77.06 157 THR A CA 1
ATOM 1170 C C . THR A 1 157 ? -5.983 -4.863 -7.416 1.00 77.06 157 THR A C 1
ATOM 1172 O O . THR A 1 157 ? -5.382 -3.869 -7.012 1.00 77.06 157 THR A O 1
ATOM 1175 N N . PHE A 1 158 ? -7.202 -4.772 -7.955 1.00 83.19 158 PHE A N 1
ATOM 1176 C CA . PHE A 1 158 ? -7.995 -3.548 -7.890 1.00 83.19 158 PHE A CA 1
ATOM 1177 C C . PHE A 1 158 ? -8.298 -3.225 -6.426 1.00 83.19 158 PHE A C 1
ATOM 1179 O O . PHE A 1 158 ? -8.990 -3.995 -5.755 1.00 83.19 158 PHE A O 1
ATOM 1186 N N . SER A 1 159 ? -7.793 -2.094 -5.946 1.00 83.06 159 SER A N 1
ATOM 1187 C CA . SER A 1 159 ? -8.118 -1.554 -4.625 1.00 83.06 159 SER A CA 1
ATOM 1188 C C . SER A 1 159 ? -9.504 -0.918 -4.637 1.00 83.06 159 SER A C 1
ATOM 1190 O O . SER A 1 159 ? -10.305 -1.165 -3.732 1.00 83.06 159 SER A O 1
ATOM 1192 N N . GLU A 1 160 ? -9.817 -0.167 -5.697 1.00 89.94 160 GLU A N 1
ATOM 1193 C CA . GLU A 1 160 ? -10.999 0.688 -5.745 1.00 89.94 160 GLU A CA 1
ATOM 1194 C C . GLU A 1 160 ? -11.590 0.836 -7.158 1.00 89.94 160 GLU A C 1
ATOM 1196 O O . GLU A 1 160 ? -10.873 0.975 -8.153 1.00 89.94 160 GLU A O 1
ATOM 1201 N N . PHE A 1 161 ? -12.924 0.864 -7.241 1.00 89.44 161 PHE A N 1
ATOM 1202 C CA . PHE A 1 161 ? -13.658 1.434 -8.372 1.00 89.44 161 PHE A CA 1
ATOM 1203 C C . PHE A 1 161 ? -14.312 2.753 -7.956 1.00 89.44 161 PHE A C 1
ATOM 1205 O O . PHE A 1 161 ? -15.325 2.755 -7.253 1.00 89.44 161 PHE A O 1
ATOM 1212 N N . GLU A 1 162 ? -13.786 3.868 -8.455 1.00 94.69 162 GLU A N 1
ATOM 1213 C CA . GLU A 1 162 ? -14.380 5.189 -8.281 1.00 94.69 162 GLU A CA 1
ATOM 1214 C C . GLU A 1 162 ? -15.425 5.450 -9.380 1.00 94.69 162 GLU A C 1
ATOM 1216 O O . GLU A 1 162 ? -15.118 5.526 -10.572 1.00 94.69 162 GLU A O 1
ATOM 1221 N N . ILE A 1 163 ? -16.685 5.615 -8.991 1.00 94.19 163 ILE A N 1
ATOM 1222 C CA . ILE A 1 163 ? -17.820 5.897 -9.867 1.00 94.19 163 ILE A CA 1
ATOM 1223 C C . ILE A 1 163 ? -18.173 7.381 -9.765 1.00 94.19 163 ILE A C 1
ATOM 1225 O O . ILE A 1 163 ? -18.680 7.841 -8.741 1.00 94.19 163 ILE A O 1
ATOM 1229 N N . THR A 1 164 ? -17.964 8.127 -10.851 1.00 91.69 164 THR A N 1
ATOM 1230 C CA . THR A 1 164 ? -18.271 9.568 -10.935 1.00 91.69 164 THR A CA 1
ATOM 1231 C C . THR A 1 164 ? -19.364 9.836 -11.965 1.00 91.69 164 THR A C 1
ATOM 1233 O O . THR A 1 164 ? -19.511 9.092 -12.945 1.00 91.69 164 THR A O 1
ATOM 1236 N N . GLY A 1 165 ? -20.183 10.879 -11.780 1.00 87.31 165 GLY A N 1
ATOM 1237 C CA . GLY A 1 165 ? -21.314 11.035 -12.687 1.00 87.31 165 GLY A CA 1
ATOM 1238 C C . GLY A 1 165 ? -22.366 12.084 -12.399 1.00 87.31 165 GLY A C 1
ATOM 1239 O O . GLY A 1 165 ? -22.170 13.071 -11.712 1.00 87.31 165 GLY A O 1
ATOM 1240 N N . SER A 1 166 ? -23.524 11.858 -13.000 1.00 84.62 166 SER A N 1
ATOM 1241 C CA . SER A 1 166 ? -24.771 12.515 -12.627 1.00 84.62 166 SER A CA 1
ATOM 1242 C C . SER A 1 166 ? -25.737 11.425 -12.206 1.00 84.62 166 SER A C 1
ATOM 1244 O O . SER A 1 166 ? -25.727 10.365 -12.816 1.00 84.62 166 SER A O 1
ATOM 1246 N N . TYR A 1 167 ? -26.617 11.701 -11.246 1.00 79.69 167 TYR A N 1
ATOM 1247 C CA . TYR A 1 167 ? -27.556 10.713 -10.710 1.00 79.69 167 TYR A CA 1
ATOM 1248 C C . TYR A 1 167 ? -28.459 10.080 -11.793 1.00 79.69 167 TYR A C 1
ATOM 1250 O O . TYR A 1 167 ? -28.939 8.961 -11.650 1.00 79.69 167 TYR A O 1
ATOM 1258 N N . ALA A 1 168 ? -28.673 10.777 -12.916 1.00 83.50 168 ALA A N 1
ATOM 1259 C CA . ALA A 1 168 ? -29.404 10.247 -14.072 1.00 83.50 168 ALA A CA 1
ATOM 1260 C C . ALA A 1 168 ? -28.621 9.178 -14.871 1.00 83.50 168 ALA A C 1
ATOM 1262 O O . ALA A 1 168 ? -29.215 8.400 -15.618 1.00 83.50 168 ALA A O 1
ATOM 1263 N N . ASN A 1 169 ? -27.298 9.128 -14.697 1.00 86.62 169 ASN A N 1
ATOM 1264 C CA . ASN A 1 169 ? -26.378 8.207 -15.350 1.00 86.62 169 ASN A CA 1
ATOM 1265 C C . ASN A 1 169 ? -25.881 7.175 -14.351 1.00 86.62 169 ASN A C 1
ATOM 1267 O O . ASN A 1 169 ? -25.058 7.475 -13.489 1.00 86.62 169 ASN A O 1
ATOM 1271 N N . ASN A 1 170 ? -26.342 5.941 -14.511 1.00 92.00 170 ASN A N 1
ATOM 1272 C CA . ASN A 1 170 ? -25.862 4.845 -13.690 1.00 92.00 170 ASN A CA 1
ATOM 1273 C C . ASN A 1 170 ? -24.684 4.109 -14.339 1.00 92.00 170 ASN A C 1
ATOM 1275 O O . ASN A 1 170 ? -24.555 4.027 -15.565 1.00 92.00 170 ASN A O 1
ATOM 1279 N N . VAL A 1 171 ? -23.831 3.556 -13.486 1.00 95.62 171 VAL A N 1
ATOM 1280 C CA . VAL A 1 171 ? -22.941 2.450 -13.821 1.00 95.62 171 VAL A CA 1
ATOM 1281 C C . VAL A 1 171 ? -23.611 1.183 -13.315 1.00 95.62 171 VAL A C 1
ATOM 1283 O O . VAL A 1 171 ? -23.916 1.077 -12.132 1.00 95.62 171 VAL A O 1
ATOM 1286 N N . THR A 1 172 ? -23.878 0.241 -14.216 1.00 96.31 172 THR A N 1
ATOM 1287 C CA . THR A 1 172 ? -24.548 -1.020 -13.887 1.00 96.31 172 THR A CA 1
ATOM 1288 C C . THR A 1 172 ? -23.597 -2.197 -14.068 1.00 96.31 172 THR A C 1
ATOM 1290 O O . THR A 1 172 ? -23.149 -2.432 -15.188 1.00 96.31 172 THR A O 1
ATOM 1293 N N . PHE A 1 173 ? -23.327 -2.973 -13.018 1.00 95.88 173 PHE A N 1
ATOM 1294 C CA . PHE A 1 173 ? -22.591 -4.240 -13.123 1.00 95.88 173 PHE A CA 1
ATOM 1295 C C . PHE A 1 173 ? -23.570 -5.411 -13.206 1.00 95.88 173 PHE A C 1
ATOM 1297 O O . PHE A 1 173 ? -24.335 -5.663 -12.277 1.00 95.88 173 PHE A O 1
ATOM 1304 N N . THR A 1 174 ? -23.565 -6.148 -14.317 1.00 95.69 174 THR A N 1
ATOM 1305 C CA . THR A 1 174 ? -24.588 -7.182 -14.577 1.00 95.69 174 THR A CA 1
ATOM 1306 C C . THR A 1 174 ? -24.080 -8.612 -14.431 1.00 95.69 174 THR A C 1
ATOM 1308 O O . THR A 1 174 ? -24.880 -9.546 -14.437 1.00 95.69 174 THR A O 1
ATOM 1311 N N . ASN A 1 175 ? -22.766 -8.820 -14.336 1.00 92.94 175 ASN A N 1
ATOM 1312 C CA . ASN A 1 175 ? -22.191 -10.160 -14.290 1.00 92.94 175 ASN A CA 1
ATOM 1313 C C . ASN A 1 175 ? -22.162 -10.718 -12.858 1.00 92.94 175 ASN A C 1
ATOM 1315 O O . ASN A 1 175 ? -21.270 -10.410 -12.075 1.00 92.94 175 ASN A O 1
ATOM 1319 N N . ALA A 1 176 ? -23.126 -11.576 -12.525 1.00 90.62 176 ALA A N 1
ATOM 1320 C CA . ALA A 1 176 ? -23.237 -12.196 -11.202 1.00 90.62 176 ALA A CA 1
ATOM 1321 C C . ALA A 1 176 ? -22.062 -13.129 -10.831 1.00 90.62 176 ALA A C 1
ATOM 1323 O O . ALA A 1 176 ? -21.931 -13.504 -9.672 1.00 90.62 176 ALA A O 1
ATOM 1324 N N . ALA A 1 177 ? -21.205 -13.512 -11.788 1.00 90.19 177 ALA A N 1
ATOM 1325 C CA . ALA A 1 177 ? -20.014 -14.325 -11.525 1.00 90.19 177 ALA A CA 1
ATOM 1326 C C . ALA A 1 177 ? -18.785 -13.492 -11.110 1.00 90.19 177 ALA A C 1
ATOM 1328 O O . ALA A 1 177 ? -17.695 -14.046 -10.973 1.00 90.19 177 ALA A O 1
ATOM 1329 N N . ASN A 1 178 ? -18.935 -12.176 -10.947 1.00 89.75 178 ASN A N 1
ATOM 1330 C CA . ASN A 1 178 ? -17.854 -11.296 -10.519 1.00 89.75 178 ASN A CA 1
ATOM 1331 C C . ASN A 1 178 ? -17.327 -11.685 -9.131 1.00 89.75 178 ASN A C 1
ATOM 1333 O O . ASN A 1 178 ? -18.095 -11.911 -8.201 1.00 89.75 178 ASN A O 1
ATOM 1337 N N . THR A 1 179 ? -16.003 -11.711 -8.983 1.00 87.19 179 THR A N 1
ATOM 1338 C CA . THR A 1 179 ? -15.313 -12.052 -7.726 1.00 87.19 179 THR A CA 1
ATOM 1339 C C . THR A 1 179 ? -14.480 -10.884 -7.201 1.00 87.19 179 THR A C 1
ATOM 1341 O O . THR A 1 179 ? -13.459 -11.097 -6.559 1.00 87.19 179 THR A O 1
ATOM 1344 N N . PHE A 1 180 ? -14.850 -9.650 -7.546 1.00 89.62 180 PHE A N 1
ATOM 1345 C CA . PHE A 1 180 ? -14.148 -8.454 -7.085 1.00 89.62 180 PHE A CA 1
ATOM 1346 C C . PHE A 1 180 ? -14.231 -8.338 -5.560 1.00 89.62 180 PHE A C 1
ATOM 1348 O O . PHE A 1 180 ? -15.318 -8.508 -5.020 1.00 89.62 180 PHE A O 1
ATOM 1355 N N . THR A 1 181 ? -13.104 -8.057 -4.901 1.00 90.06 181 THR A N 1
ATOM 1356 C CA . THR A 1 181 ? -12.968 -7.971 -3.434 1.00 90.06 181 THR A CA 1
ATOM 1357 C C . THR A 1 181 ? -12.500 -6.601 -2.941 1.00 90.06 181 THR A C 1
ATOM 1359 O O . THR A 1 181 ? -12.203 -6.465 -1.761 1.00 90.06 181 THR A O 1
ATOM 1362 N N . GLY A 1 182 ? -12.369 -5.607 -3.822 1.00 90.00 182 GLY A N 1
ATOM 1363 C CA . GLY A 1 182 ? -12.007 -4.238 -3.440 1.00 90.00 182 GLY A CA 1
ATOM 1364 C C . GLY A 1 182 ? -13.227 -3.403 -3.040 1.00 90.00 182 GLY A C 1
ATOM 1365 O O . GLY A 1 182 ? -14.318 -3.937 -2.815 1.00 90.00 182 GLY A O 1
ATOM 1366 N N . VAL A 1 183 ? -13.044 -2.084 -2.994 1.00 92.56 183 VAL A N 1
ATOM 1367 C CA . VAL A 1 183 ? -14.077 -1.119 -2.589 1.00 92.56 183 VAL A CA 1
ATOM 1368 C C . VAL A 1 183 ? -14.725 -0.458 -3.809 1.00 92.56 183 VAL A C 1
ATOM 1370 O O . VAL A 1 183 ? -14.058 -0.133 -4.789 1.00 92.56 183 VAL A O 1
ATOM 1373 N N . PHE A 1 184 ? -16.037 -0.230 -3.758 1.00 95.50 184 PHE A N 1
ATOM 1374 C CA . PHE A 1 184 ? -16.726 0.677 -4.678 1.00 95.50 184 PHE A CA 1
ATOM 1375 C C . PHE A 1 184 ? -16.943 2.036 -4.017 1.00 95.50 184 PHE A C 1
ATOM 1377 O O . PHE A 1 184 ? -17.668 2.134 -3.029 1.00 95.50 184 PHE A O 1
ATOM 1384 N N . THR A 1 185 ? -16.412 3.097 -4.610 1.00 95.50 185 THR A N 1
ATOM 1385 C CA . THR A 1 185 ? -16.624 4.467 -4.135 1.00 95.50 185 THR A CA 1
ATOM 1386 C C . THR A 1 185 ? -17.460 5.232 -5.142 1.00 95.50 185 THR A C 1
ATOM 1388 O O . THR A 1 185 ? -17.073 5.396 -6.291 1.00 95.50 185 THR A O 1
ATOM 1391 N N . VAL A 1 186 ? -18.631 5.711 -4.737 1.00 95.50 186 VAL A N 1
ATOM 1392 C CA . VAL A 1 186 ? -19.564 6.433 -5.605 1.00 95.50 186 VAL A CA 1
ATOM 1393 C C . VAL A 1 186 ? -19.610 7.886 -5.167 1.00 95.50 186 VAL A C 1
ATOM 1395 O O . VAL A 1 186 ? -20.131 8.201 -4.101 1.00 95.50 186 VAL A O 1
ATOM 1398 N N . VAL A 1 187 ? -19.062 8.785 -5.979 1.00 94.12 187 VAL A N 1
ATOM 1399 C CA . VAL A 1 187 ? -18.860 10.195 -5.617 1.00 94.12 187 VAL A CA 1
ATOM 1400 C C . VAL A 1 187 ? -19.270 11.132 -6.747 1.00 94.12 187 VAL A C 1
ATOM 1402 O O . VAL A 1 187 ? -19.577 10.719 -7.867 1.00 94.12 187 VAL A O 1
ATOM 1405 N N . ASN A 1 188 ? -19.287 12.435 -6.455 1.00 90.44 188 ASN A N 1
ATOM 1406 C CA . ASN A 1 188 ? -19.532 13.494 -7.435 1.00 90.44 188 ASN A CA 1
ATOM 1407 C C . ASN A 1 188 ? -20.829 13.317 -8.237 1.00 90.44 188 ASN A C 1
ATOM 1409 O O . ASN A 1 188 ? -20.879 13.710 -9.395 1.00 90.44 188 ASN A O 1
ATOM 1413 N N . GLY A 1 189 ? -21.872 12.737 -7.635 1.00 89.81 189 GLY A N 1
ATOM 1414 C CA . GLY A 1 189 ? -23.154 12.505 -8.296 1.00 89.81 189 GLY A CA 1
ATOM 1415 C C . GLY A 1 189 ? -23.253 11.182 -9.052 1.00 89.81 189 GLY A C 1
ATOM 1416 O O . GLY A 1 189 ? -24.227 10.987 -9.773 1.00 89.81 189 GLY A O 1
ATOM 1417 N N . GLY A 1 190 ? -22.267 10.288 -8.933 1.00 93.44 190 GLY A N 1
ATOM 1418 C CA . GLY A 1 190 ? -22.324 8.949 -9.512 1.00 93.44 190 GLY A CA 1
ATOM 1419 C C . GLY A 1 190 ? -23.490 8.120 -8.966 1.00 93.44 190 GLY A C 1
ATOM 1420 O O . GLY A 1 190 ? -23.986 8.352 -7.863 1.00 93.44 190 GLY A O 1
ATOM 1421 N N . PHE A 1 191 ? -23.925 7.127 -9.738 1.00 95.50 191 PHE A N 1
ATOM 1422 C CA . PHE A 1 191 ? -24.928 6.164 -9.297 1.00 95.50 191 PHE A CA 1
ATOM 1423 C C . PHE A 1 191 ? -24.498 4.749 -9.681 1.00 95.50 191 PHE A C 1
ATOM 1425 O O . PHE A 1 191 ? -24.308 4.464 -10.863 1.00 95.50 191 PHE A O 1
ATOM 1432 N N . LEU A 1 192 ? -24.336 3.870 -8.697 1.00 96.12 192 LEU A N 1
ATOM 1433 C CA . LEU A 1 192 ? -23.949 2.475 -8.888 1.00 96.12 192 LEU A CA 1
ATOM 1434 C C . LEU A 1 192 ? -25.165 1.565 -8.727 1.00 96.12 192 LEU A C 1
ATOM 1436 O O . LEU A 1 192 ? -25.912 1.687 -7.759 1.00 96.12 192 LEU A O 1
ATOM 1440 N N . LYS A 1 193 ? -25.335 0.641 -9.672 1.00 95.25 193 LYS A N 1
ATOM 1441 C CA . LYS A 1 193 ? -26.410 -0.349 -9.672 1.00 95.25 193 LYS A CA 1
ATOM 1442 C C . LYS A 1 193 ? -25.901 -1.735 -10.073 1.00 95.25 193 LYS A C 1
ATOM 1444 O O . LYS A 1 193 ? -24.917 -1.844 -10.809 1.00 95.25 193 LYS A O 1
ATOM 1449 N N . GLY A 1 194 ? -26.590 -2.797 -9.668 1.00 92.44 194 GLY A N 1
ATOM 1450 C CA . GLY A 1 194 ? -26.496 -4.082 -10.363 1.00 92.44 194 GLY A CA 1
ATOM 1451 C C . GLY A 1 194 ? -26.472 -5.319 -9.475 1.00 92.44 194 GLY A C 1
ATOM 1452 O O . GLY A 1 194 ? -26.332 -5.243 -8.260 1.00 92.44 194 GLY A O 1
ATOM 1453 N N . ALA A 1 195 ? -26.604 -6.479 -10.118 1.00 90.38 195 ALA A N 1
ATOM 1454 C CA . ALA A 1 195 ? -26.529 -7.802 -9.490 1.00 90.38 195 ALA A CA 1
ATOM 1455 C C . ALA A 1 195 ? -25.115 -8.414 -9.573 1.00 90.38 195 ALA A C 1
ATOM 1457 O O . ALA A 1 195 ? -24.863 -9.497 -9.055 1.00 90.38 195 ALA A O 1
ATOM 1458 N N . GLY A 1 196 ? -24.190 -7.748 -10.271 1.00 86.94 196 GLY A N 1
ATOM 1459 C CA . GLY A 1 196 ? -22.822 -8.203 -10.514 1.00 86.94 196 GLY A CA 1
ATOM 1460 C C . GLY A 1 196 ? -21.764 -7.511 -9.660 1.00 86.94 196 GLY A C 1
ATOM 1461 O O . GLY A 1 196 ? -20.646 -7.333 -10.134 1.00 86.94 196 GLY A O 1
ATOM 1462 N N . LEU A 1 197 ? -22.091 -7.070 -8.444 1.00 88.56 197 LEU A N 1
ATOM 1463 C CA . LEU A 1 197 ? -21.144 -6.349 -7.575 1.00 88.56 197 LEU A CA 1
ATOM 1464 C C . LEU A 1 197 ? -20.122 -7.274 -6.881 1.00 88.56 197 LEU A C 1
ATOM 1466 O O . LEU A 1 197 ? -19.136 -6.802 -6.324 1.00 88.56 197 LEU A O 1
ATOM 1470 N N . GLY A 1 198 ? -20.296 -8.594 -6.989 1.00 86.88 198 GLY A N 1
ATOM 1471 C CA . GLY A 1 198 ? -19.314 -9.591 -6.563 1.00 86.88 198 GLY A CA 1
ATOM 1472 C C . GLY A 1 198 ? -19.168 -9.721 -5.046 1.00 86.88 198 GLY A C 1
ATOM 1473 O O . GLY A 1 198 ? -20.163 -9.739 -4.332 1.00 86.88 198 GLY A O 1
ATOM 1474 N N . GLN A 1 199 ? -17.926 -9.856 -4.573 1.00 89.25 199 GLN A N 1
ATOM 1475 C CA . GLN A 1 199 ? -17.546 -10.044 -3.164 1.00 89.25 199 GLN A CA 1
ATOM 1476 C C . GLN A 1 199 ? -16.882 -8.773 -2.604 1.00 89.25 199 GLN A C 1
ATOM 1478 O O . GLN A 1 199 ? -15.926 -8.859 -1.833 1.00 89.25 199 GLN A O 1
ATOM 1483 N N . ALA A 1 200 ? -17.336 -7.596 -3.052 1.00 89.06 200 ALA A N 1
ATOM 1484 C CA . ALA A 1 200 ? -16.705 -6.316 -2.735 1.00 89.06 200 ALA A CA 1
ATOM 1485 C C . ALA A 1 200 ? -16.529 -6.150 -1.220 1.00 89.06 200 ALA A C 1
ATOM 1487 O O . ALA A 1 200 ? -17.464 -6.434 -0.468 1.00 89.06 200 ALA A O 1
ATOM 1488 N N . SER A 1 201 ? -15.351 -5.699 -0.784 1.00 88.19 201 SER A N 1
ATOM 1489 C CA . SER A 1 201 ? -15.033 -5.464 0.630 1.00 88.19 201 SER A CA 1
ATOM 1490 C C . SER A 1 201 ? -15.684 -4.201 1.183 1.00 88.19 201 SER A C 1
ATOM 1492 O O . SER A 1 201 ? -15.753 -4.025 2.394 1.00 88.19 201 SER A O 1
ATOM 1494 N N . GLY A 1 202 ? -16.218 -3.328 0.330 1.00 93.94 202 GLY A N 1
ATOM 1495 C CA . GLY A 1 202 ? -17.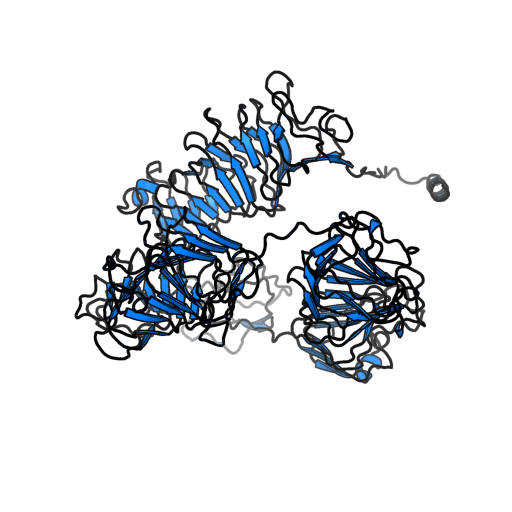023 -2.222 0.815 1.00 93.94 202 GLY A CA 1
ATOM 1496 C C . GLY A 1 202 ? -17.631 -1.335 -0.257 1.00 93.94 202 GLY A C 1
ATOM 1497 O O . GLY A 1 202 ? -17.330 -1.440 -1.448 1.00 93.94 202 GLY A O 1
ATOM 1498 N N . PHE A 1 203 ? -18.494 -0.438 0.209 1.00 96.88 203 PHE A N 1
ATOM 1499 C CA . PHE A 1 203 ? -19.193 0.576 -0.563 1.00 96.88 203 PHE A CA 1
ATOM 1500 C C . PHE A 1 203 ? -19.113 1.916 0.172 1.00 96.88 203 PHE A C 1
ATOM 1502 O O . PHE A 1 203 ? -19.588 2.034 1.300 1.00 96.88 203 PHE A O 1
ATOM 1509 N N . SER A 1 204 ? -18.562 2.941 -0.471 1.00 96.19 204 SER A N 1
ATOM 1510 C CA . SER A 1 204 ? -18.489 4.307 0.053 1.00 96.19 204 SER A CA 1
ATOM 1511 C C . SER A 1 204 ? -19.311 5.249 -0.819 1.00 96.19 204 SER A C 1
ATOM 1513 O O . SER A 1 204 ? -19.005 5.453 -1.991 1.00 96.19 204 SER A O 1
ATOM 1515 N N . ILE A 1 205 ? -20.391 5.811 -0.276 1.00 96.62 205 ILE A N 1
ATOM 1516 C CA . ILE A 1 205 ? -21.354 6.630 -1.020 1.00 96.62 205 ILE A CA 1
ATOM 1517 C C . ILE A 1 205 ? -21.240 8.094 -0.590 1.00 96.62 205 ILE A C 1
ATOM 1519 O O . ILE A 1 205 ? -21.646 8.498 0.505 1.00 96.62 205 ILE A O 1
ATOM 1523 N N . GLY A 1 206 ? -20.685 8.904 -1.487 1.00 91.62 206 GLY A N 1
ATOM 1524 C CA . GLY A 1 206 ? -20.532 10.347 -1.369 1.00 91.62 206 GLY A CA 1
ATOM 1525 C C . GLY A 1 206 ? -21.857 11.116 -1.440 1.00 91.62 206 GLY A C 1
ATOM 1526 O O . GLY A 1 206 ? -22.896 10.603 -1.864 1.00 91.62 206 GLY A O 1
ATOM 1527 N N . SER A 1 207 ? -21.812 12.402 -1.089 1.00 91.69 207 SER A N 1
ATOM 1528 C CA . SER A 1 207 ? -22.967 13.298 -1.224 1.00 91.69 207 SER A CA 1
ATOM 1529 C C . SER A 1 207 ? -23.506 13.335 -2.666 1.00 91.69 207 SER A C 1
ATOM 1531 O O . SER A 1 207 ? -22.739 13.288 -3.633 1.00 91.69 207 SER A O 1
ATOM 1533 N N . ASN A 1 208 ? -24.833 13.410 -2.821 1.00 92.31 208 ASN A N 1
ATOM 1534 C CA . ASN A 1 208 ? -25.560 13.392 -4.101 1.00 92.31 208 ASN A CA 1
ATOM 1535 C C . ASN A 1 208 ? -25.339 12.141 -4.969 1.00 92.31 208 ASN A C 1
ATOM 1537 O O . ASN A 1 208 ? -25.755 12.128 -6.128 1.00 92.31 208 ASN A O 1
ATOM 1541 N N . SER A 1 209 ? -24.688 11.115 -4.431 1.00 95.62 209 SER A N 1
ATOM 1542 C CA . SER A 1 209 ? -24.391 9.869 -5.133 1.00 95.62 209 SER A CA 1
ATOM 1543 C C . SER A 1 209 ? -25.345 8.772 -4.668 1.00 95.62 209 SER A C 1
ATOM 1545 O O . SER A 1 209 ? -26.049 8.951 -3.668 1.00 95.62 209 SER A O 1
ATOM 1547 N N . GLY A 1 210 ? -25.416 7.649 -5.384 1.00 95.94 210 GLY A N 1
ATOM 1548 C CA . GLY A 1 210 ? -26.292 6.568 -4.946 1.00 95.94 210 GLY A CA 1
ATOM 1549 C C . GLY A 1 210 ? -25.859 5.146 -5.253 1.00 95.94 210 GLY A C 1
ATOM 1550 O O . GLY A 1 210 ? -25.027 4.907 -6.125 1.00 95.94 210 GLY A O 1
ATOM 1551 N N . LEU A 1 211 ? -26.448 4.226 -4.494 1.00 96.75 211 LEU A N 1
ATOM 1552 C CA . LEU A 1 211 ? -26.241 2.783 -4.552 1.00 96.75 211 LEU A CA 1
ATOM 1553 C C . LEU A 1 211 ? -27.588 2.061 -4.620 1.00 96.75 211 LEU A C 1
ATOM 1555 O O . LEU A 1 211 ? -28.526 2.446 -3.920 1.00 96.75 211 LEU A O 1
ATOM 1559 N N . ASP A 1 212 ? -27.660 1.016 -5.438 1.00 95.88 212 ASP A N 1
ATOM 1560 C CA . ASP A 1 212 ? -28.860 0.212 -5.676 1.00 95.88 212 ASP A CA 1
ATOM 1561 C C . ASP A 1 212 ? -28.475 -1.240 -6.023 1.00 95.88 212 ASP A C 1
ATOM 1563 O O . ASP A 1 212 ? -27.741 -1.481 -6.985 1.00 95.88 212 ASP A O 1
ATOM 1567 N N . PHE A 1 213 ? -28.930 -2.223 -5.248 1.00 93.44 213 PHE A N 1
ATOM 1568 C CA . PHE A 1 213 ? -28.642 -3.634 -5.529 1.00 93.44 213 PHE A CA 1
ATOM 1569 C C . PHE A 1 213 ? -29.771 -4.229 -6.373 1.00 93.44 213 PHE A C 1
ATOM 1571 O O . PHE A 1 213 ? -30.918 -4.193 -5.970 1.00 93.44 213 PHE A O 1
ATOM 1578 N N . ASP A 1 214 ? -29.464 -4.843 -7.520 1.00 90.75 214 ASP A N 1
ATOM 1579 C CA . ASP A 1 214 ? -30.501 -5.490 -8.358 1.00 90.75 214 ASP A CA 1
ATOM 1580 C C . ASP A 1 214 ? -30.785 -6.954 -7.974 1.00 90.75 214 ASP A C 1
ATOM 1582 O O . ASP A 1 214 ? -31.633 -7.612 -8.582 1.00 90.75 214 ASP A O 1
ATOM 1586 N N . ALA A 1 215 ? -30.041 -7.490 -7.010 1.00 92.81 215 ALA A N 1
ATOM 1587 C CA . ALA A 1 215 ? -30.247 -8.804 -6.413 1.00 92.81 215 ALA A CA 1
ATOM 1588 C C . ALA A 1 215 ? -29.819 -8.771 -4.943 1.00 92.81 215 ALA A C 1
ATOM 1590 O O . ALA A 1 215 ? -29.117 -7.845 -4.534 1.00 92.81 215 ALA A O 1
ATOM 1591 N N . ASP A 1 216 ? -30.203 -9.791 -4.176 1.00 94.44 216 ASP A N 1
ATOM 1592 C CA . ASP A 1 216 ? -29.729 -9.934 -2.802 1.00 94.44 216 ASP A CA 1
ATOM 1593 C C . ASP A 1 216 ? -28.191 -9.925 -2.761 1.00 94.44 216 ASP A C 1
ATOM 1595 O O . ASP A 1 216 ? -27.524 -10.572 -3.576 1.00 94.44 216 ASP A O 1
ATOM 1599 N N . PHE A 1 217 ? -27.627 -9.195 -1.803 1.00 95.38 217 PHE A N 1
ATOM 1600 C CA . PHE A 1 217 ? -26.188 -9.079 -1.599 1.00 95.38 217 PHE A CA 1
ATOM 1601 C C . PHE A 1 217 ? -25.813 -9.645 -0.235 1.00 95.38 217 PHE A C 1
ATOM 1603 O O . PHE A 1 217 ? -26.327 -9.199 0.784 1.00 95.38 217 PHE A O 1
ATOM 1610 N N . VAL A 1 218 ? -24.891 -10.608 -0.201 1.00 94.62 218 VAL A N 1
ATOM 1611 C CA . VAL A 1 218 ? -24.419 -11.224 1.045 1.00 94.62 218 VAL A CA 1
ATOM 1612 C C . VAL A 1 218 ? -22.898 -11.242 1.052 1.00 94.62 218 VAL A C 1
ATOM 1614 O O . VAL A 1 218 ? -22.282 -12.031 0.336 1.00 94.62 218 VAL A O 1
ATOM 1617 N N . ASN A 1 219 ? -22.298 -10.389 1.880 1.00 93.19 219 ASN A N 1
ATOM 1618 C CA . ASN A 1 219 ? -20.872 -10.417 2.175 1.00 93.19 219 ASN A CA 1
ATOM 1619 C C . ASN A 1 219 ? -20.611 -9.921 3.604 1.00 93.19 219 ASN A C 1
ATOM 1621 O O . ASN A 1 219 ? -20.586 -8.723 3.872 1.00 93.19 219 ASN A O 1
ATOM 1625 N N . THR A 1 220 ? -20.342 -10.845 4.524 1.00 91.44 220 THR A N 1
ATOM 1626 C CA . THR A 1 220 ? -20.099 -10.538 5.944 1.00 91.44 220 THR A CA 1
ATOM 1627 C C . THR A 1 220 ? -18.743 -9.899 6.227 1.00 91.44 220 THR A C 1
ATOM 1629 O O . THR A 1 220 ? -18.426 -9.697 7.393 1.00 91.44 220 THR A O 1
ATOM 1632 N N . ASN A 1 221 ? -17.952 -9.612 5.191 1.00 89.81 221 ASN A N 1
ATOM 1633 C CA . ASN A 1 221 ? -16.714 -8.837 5.268 1.00 89.81 221 ASN A CA 1
ATOM 1634 C C . ASN A 1 221 ? -16.855 -7.459 4.601 1.00 89.81 221 ASN A C 1
ATOM 1636 O O . ASN A 1 221 ? -15.870 -6.733 4.524 1.00 89.81 221 ASN A O 1
ATOM 1640 N N . ALA A 1 222 ? -18.031 -7.126 4.055 1.00 92.88 222 ALA A N 1
ATOM 1641 C CA . ALA A 1 222 ? -18.249 -5.860 3.369 1.00 92.88 222 ALA A CA 1
ATOM 1642 C C . ALA A 1 222 ? -18.660 -4.750 4.338 1.00 92.88 222 ALA A C 1
ATOM 1644 O O . ALA A 1 222 ? -19.511 -4.983 5.193 1.00 92.88 222 ALA A O 1
ATOM 1645 N N . ASP A 1 223 ? -18.159 -3.535 4.133 1.00 94.62 223 ASP A N 1
ATOM 1646 C CA . ASP A 1 223 ? -18.608 -2.342 4.856 1.00 94.62 223 ASP A CA 1
ATOM 1647 C C . ASP A 1 223 ? -19.423 -1.401 3.962 1.00 94.62 223 ASP A C 1
ATOM 1649 O O . ASP A 1 223 ? -19.065 -1.157 2.813 1.00 94.62 223 ASP A O 1
ATOM 1653 N N . ILE A 1 224 ? -20.513 -0.826 4.476 1.00 96.69 224 ILE A N 1
ATOM 1654 C CA . ILE A 1 224 ? -21.267 0.234 3.786 1.00 96.69 224 ILE A CA 1
ATOM 1655 C C . ILE A 1 224 ? -21.085 1.552 4.533 1.00 96.69 224 ILE A C 1
ATOM 1657 O O . ILE A 1 224 ? -21.500 1.677 5.677 1.00 96.69 224 ILE A O 1
ATOM 1661 N N . THR A 1 225 ? -20.550 2.574 3.873 1.00 95.06 225 THR A N 1
ATOM 1662 C CA . THR A 1 225 ? -20.495 3.944 4.396 1.00 95.06 225 THR A CA 1
ATOM 1663 C C . THR A 1 225 ? -21.295 4.875 3.497 1.00 95.06 225 THR A C 1
ATOM 1665 O O . THR A 1 225 ? -21.039 4.971 2.301 1.00 95.06 225 THR A O 1
ATOM 1668 N N . ILE A 1 226 ? -22.254 5.602 4.064 1.00 94.25 226 ILE A N 1
ATOM 1669 C CA . ILE A 1 226 ? -23.034 6.622 3.359 1.00 94.25 226 ILE A CA 1
ATOM 1670 C C . ILE A 1 226 ? -22.772 7.963 4.020 1.00 94.25 226 ILE A C 1
ATOM 1672 O O . ILE A 1 226 ? -23.096 8.171 5.185 1.00 94.25 226 ILE A O 1
ATOM 1676 N N . THR A 1 227 ? -22.229 8.911 3.272 1.00 90.38 227 THR A N 1
ATOM 1677 C CA . THR A 1 227 ? -22.035 10.286 3.746 1.00 90.38 227 THR A CA 1
ATOM 1678 C C . THR A 1 227 ? -23.331 11.105 3.637 1.00 90.38 227 THR A C 1
ATOM 1680 O O . THR A 1 227 ? -24.228 10.741 2.865 1.00 90.38 227 THR A O 1
ATOM 1683 N N . PRO A 1 228 ? -23.481 12.214 4.391 1.00 91.25 228 PRO A N 1
ATOM 1684 C CA . PRO A 1 228 ? -24.649 13.086 4.288 1.00 91.25 228 PRO A CA 1
ATOM 1685 C C . PRO A 1 228 ? -24.987 13.471 2.839 1.00 91.25 228 PRO A C 1
ATOM 1687 O O . PRO A 1 228 ? -24.153 13.983 2.092 1.00 91.25 228 PRO A O 1
ATOM 1690 N N . GLY A 1 229 ? -26.237 13.219 2.441 1.00 90.12 229 GLY A N 1
ATOM 1691 C CA . GLY A 1 229 ? -26.730 13.456 1.079 1.00 90.12 229 GLY A CA 1
ATOM 1692 C C . GLY A 1 229 ? -26.490 12.317 0.080 1.00 90.12 229 GLY A C 1
ATOM 1693 O O . GLY A 1 229 ? -26.944 12.437 -1.057 1.00 90.12 229 GLY A O 1
ATOM 1694 N N . GLY A 1 230 ? -25.805 11.237 0.462 1.00 94.88 230 GLY A N 1
ATOM 1695 C CA . GLY A 1 230 ? -25.796 9.982 -0.293 1.00 94.88 230 GLY A CA 1
ATOM 1696 C C . GLY A 1 230 ? -27.130 9.234 -0.171 1.00 94.88 230 GLY A C 1
ATOM 1697 O O . GLY A 1 230 ? -27.841 9.385 0.828 1.00 94.88 230 GLY A O 1
ATOM 1698 N N . LEU A 1 231 ? -27.476 8.444 -1.190 1.00 96.44 231 LEU A N 1
ATOM 1699 C CA . LEU A 1 231 ? -28.737 7.701 -1.282 1.00 96.44 231 LEU A CA 1
ATOM 1700 C C . LEU A 1 231 ? -28.489 6.206 -1.504 1.00 96.44 231 LEU A C 1
ATOM 1702 O O . LEU A 1 231 ? -27.839 5.808 -2.461 1.00 96.44 231 LEU A O 1
ATOM 1706 N N . PHE A 1 232 ? -29.070 5.373 -0.657 1.00 97.00 232 PHE A N 1
ATOM 1707 C CA . PHE A 1 232 ? -29.066 3.927 -0.773 1.00 97.00 232 PHE A CA 1
ATOM 1708 C C . PHE A 1 232 ? -30.490 3.407 -0.982 1.00 97.00 232 PHE A C 1
ATOM 1710 O O . PHE A 1 232 ? -31.360 3.538 -0.121 1.00 97.00 232 PHE A O 1
ATOM 1717 N N . ILE A 1 233 ? -30.733 2.844 -2.164 1.00 96.00 233 ILE A N 1
ATOM 1718 C CA . ILE A 1 233 ? -31.988 2.193 -2.525 1.00 96.00 233 ILE A CA 1
ATOM 1719 C C . ILE A 1 233 ? -31.895 0.737 -2.069 1.00 96.00 233 ILE A C 1
ATOM 1721 O O . ILE A 1 233 ? -31.241 -0.090 -2.692 1.00 96.00 233 ILE A O 1
ATOM 1725 N N . LEU A 1 234 ? -32.530 0.445 -0.937 1.00 95.56 234 LEU A N 1
ATOM 1726 C CA . LEU A 1 234 ? -32.641 -0.901 -0.387 1.00 95.56 234 LEU A CA 1
ATOM 1727 C C . LEU A 1 234 ? -33.942 -1.533 -0.890 1.00 95.56 234 LEU A C 1
ATOM 1729 O O . LEU A 1 234 ? -34.987 -1.420 -0.246 1.00 95.56 234 LEU A O 1
ATOM 1733 N N . ASP A 1 235 ? -33.911 -2.142 -2.069 1.00 92.94 235 ASP A N 1
ATOM 1734 C CA . ASP A 1 235 ? -35.038 -2.889 -2.637 1.00 92.94 235 ASP A CA 1
ATOM 1735 C C . ASP A 1 235 ? -34.787 -4.407 -2.735 1.00 92.94 235 ASP A C 1
ATOM 1737 O O . ASP A 1 235 ? -35.738 -5.158 -2.962 1.00 92.94 235 ASP A O 1
ATOM 1741 N N . GLN A 1 236 ? -33.579 -4.864 -2.399 1.00 95.12 236 GLN A N 1
ATOM 1742 C CA . GLN A 1 236 ? -33.188 -6.267 -2.192 1.00 95.12 236 GLN A CA 1
ATOM 1743 C C . GLN A 1 236 ? -32.643 -6.489 -0.777 1.00 95.12 236 GLN A C 1
ATOM 1745 O O . GLN A 1 236 ? -32.357 -5.517 -0.070 1.00 95.12 236 GLN A O 1
ATOM 1750 N N . ASP A 1 237 ? -32.517 -7.748 -0.350 1.00 96.25 237 ASP A N 1
ATOM 1751 C CA . ASP A 1 237 ? -31.911 -8.062 0.945 1.00 96.25 237 ASP A CA 1
ATOM 1752 C C . ASP A 1 237 ? -30.384 -7.903 0.878 1.00 96.25 237 ASP A C 1
ATOM 1754 O O . ASP A 1 237 ? -29.721 -8.387 -0.036 1.00 96.25 237 ASP A O 1
ATOM 1758 N N . VAL A 1 238 ? -29.812 -7.200 1.852 1.00 96.62 238 VAL A N 1
ATOM 1759 C CA . VAL A 1 238 ? -28.390 -6.844 1.911 1.00 96.62 238 VAL A CA 1
ATOM 1760 C C . VAL A 1 238 ? -27.826 -7.261 3.263 1.00 96.62 238 VAL A C 1
ATOM 1762 O O . VAL A 1 238 ? -28.337 -6.863 4.303 1.00 96.62 238 VAL A O 1
ATOM 1765 N N . GLU A 1 239 ? -26.753 -8.043 3.266 1.00 96.94 239 GLU A N 1
ATOM 1766 C CA . GLU A 1 239 ? -26.075 -8.552 4.457 1.00 96.94 239 GLU A CA 1
ATOM 1767 C C . GLU A 1 239 ? -24.587 -8.180 4.414 1.00 96.94 239 GLU A C 1
ATOM 1769 O O . GLU A 1 239 ? -23.870 -8.576 3.494 1.00 96.94 239 GLU A O 1
ATOM 1774 N N . VAL A 1 240 ? -24.139 -7.401 5.403 1.00 96.38 240 VAL A N 1
ATOM 1775 C CA . VAL A 1 240 ? -22.811 -6.760 5.455 1.00 96.38 240 VAL A CA 1
ATOM 1776 C C . VAL A 1 240 ? -22.152 -6.900 6.826 1.00 96.38 240 VAL A C 1
ATOM 1778 O O . VAL A 1 240 ? -22.834 -7.165 7.819 1.00 96.38 240 VAL A O 1
ATOM 1781 N N . TYR A 1 241 ? -20.830 -6.717 6.895 1.00 93.69 241 TYR A N 1
ATOM 1782 C CA . TYR A 1 241 ? -20.106 -6.617 8.161 1.00 93.69 241 TYR A CA 1
ATOM 1783 C C . TYR A 1 241 ? -20.590 -5.393 8.931 1.00 93.69 241 TYR A C 1
ATOM 1785 O O . TYR A 1 241 ? -21.338 -5.550 9.892 1.00 93.69 241 TYR A O 1
ATOM 1793 N N . SER A 1 242 ? -20.253 -4.182 8.484 1.00 92.62 242 SER A N 1
ATOM 1794 C CA . SER A 1 242 ? -20.673 -2.937 9.125 1.00 92.62 242 SER A CA 1
ATOM 1795 C C . SER A 1 242 ? -21.441 -2.014 8.179 1.00 92.62 242 SER A C 1
ATOM 1797 O O . SER A 1 242 ? -21.362 -2.113 6.953 1.00 92.62 242 SER A O 1
ATOM 1799 N N . ALA A 1 243 ? -22.229 -1.112 8.763 1.00 94.56 243 ALA A N 1
ATOM 1800 C CA . ALA A 1 243 ? -22.907 -0.053 8.031 1.00 94.56 243 ALA A CA 1
ATOM 1801 C C . ALA A 1 243 ? -22.853 1.258 8.827 1.00 94.56 243 ALA A C 1
ATOM 1803 O O . ALA A 1 243 ? -23.313 1.307 9.965 1.00 94.56 243 ALA A O 1
ATOM 1804 N N . SER A 1 244 ? -22.322 2.322 8.228 1.00 93.12 244 SER A N 1
ATOM 1805 C CA . SER A 1 244 ? -22.288 3.685 8.760 1.00 93.12 244 SER A CA 1
ATOM 1806 C C . SER A 1 244 ? -23.123 4.601 7.874 1.00 93.12 244 SER A C 1
ATOM 1808 O O . SER A 1 244 ? -22.817 4.799 6.699 1.00 93.12 244 SER A O 1
ATOM 1810 N N . ILE A 1 245 ? -24.195 5.169 8.423 1.00 93.69 245 ILE A N 1
ATOM 1811 C CA . ILE A 1 245 ? -25.115 6.042 7.695 1.00 93.69 245 ILE A CA 1
ATOM 1812 C C . ILE A 1 245 ? -25.034 7.438 8.298 1.00 93.69 245 ILE A C 1
ATOM 1814 O O . ILE A 1 245 ? -25.432 7.674 9.434 1.00 93.69 245 ILE A O 1
ATOM 1818 N N . TRP A 1 246 ? -24.488 8.372 7.527 1.00 89.12 246 TRP A N 1
ATOM 1819 C CA . TRP A 1 246 ? -24.257 9.763 7.918 1.00 89.12 246 TRP A CA 1
ATOM 1820 C C . TRP A 1 246 ? -23.424 9.886 9.203 1.00 89.12 246 TRP A C 1
ATOM 1822 O O . TRP A 1 246 ? -23.679 10.745 10.043 1.00 89.12 246 TRP A O 1
ATOM 1832 N N . GLY A 1 247 ? -22.429 9.003 9.345 1.00 78.00 247 GLY A N 1
ATOM 1833 C CA . GLY A 1 247 ? -21.559 8.904 10.520 1.00 78.00 247 GLY A CA 1
ATOM 1834 C C . GLY A 1 247 ? -22.132 8.067 11.668 1.00 78.00 247 GLY A C 1
ATOM 1835 O O . GLY A 1 247 ? -21.426 7.823 12.641 1.00 78.00 247 GLY A O 1
ATOM 1836 N N . ILE A 1 248 ? -23.383 7.605 11.569 1.00 81.19 248 ILE A N 1
ATOM 1837 C CA . ILE A 1 248 ? -24.015 6.752 12.579 1.00 81.19 248 ILE A CA 1
ATOM 1838 C C . ILE A 1 248 ? -23.786 5.293 12.207 1.00 81.19 248 ILE A C 1
ATOM 1840 O O . ILE A 1 248 ? -24.344 4.798 11.227 1.00 81.19 248 ILE A O 1
ATOM 1844 N N . VAL A 1 249 ? -22.997 4.592 13.016 1.00 85.56 249 VAL A N 1
ATOM 1845 C CA . VAL A 1 249 ? -22.781 3.151 12.863 1.00 85.56 249 VAL A CA 1
ATOM 1846 C C . VAL A 1 249 ? -24.016 2.393 13.340 1.00 85.56 249 VAL A C 1
ATOM 1848 O O . VAL A 1 249 ? -24.456 2.546 14.482 1.00 85.56 249 VAL A O 1
ATOM 1851 N N . LEU A 1 250 ? -24.579 1.568 12.462 1.00 87.12 250 LEU A N 1
ATOM 1852 C CA . LEU A 1 250 ? -25.659 0.656 12.804 1.00 87.12 250 LEU A CA 1
ATOM 1853 C C . LEU A 1 250 ? -25.106 -0.499 13.642 1.00 87.12 250 LEU A C 1
ATOM 1855 O O . LEU A 1 250 ? -24.065 -1.079 13.338 1.00 87.12 250 LEU A O 1
ATOM 1859 N N . THR A 1 251 ? -25.815 -0.834 14.713 1.00 86.56 251 THR A N 1
ATOM 1860 C CA . THR A 1 251 ? -25.483 -1.978 15.568 1.00 86.56 251 THR A CA 1
ATOM 1861 C C . THR A 1 251 ? -25.778 -3.303 14.860 1.00 86.56 251 THR A C 1
ATOM 1863 O O . THR A 1 251 ? -26.572 -3.340 13.922 1.00 86.56 251 THR A O 1
ATOM 1866 N N . ASN A 1 252 ? -25.210 -4.409 15.353 1.00 89.94 252 ASN A N 1
ATOM 1867 C CA . ASN A 1 252 ? -25.584 -5.756 14.912 1.00 89.94 252 ASN A CA 1
ATOM 1868 C C . ASN A 1 252 ? -27.115 -5.937 14.937 1.00 89.94 252 ASN A C 1
ATOM 1870 O O . ASN A 1 252 ? -27.761 -5.692 15.962 1.00 89.94 252 ASN A O 1
ATOM 1874 N N . GLY A 1 253 ? -27.701 -6.354 13.816 1.00 94.19 253 GLY A N 1
ATOM 1875 C CA . GLY A 1 253 ? -29.144 -6.528 13.705 1.00 94.19 253 GLY A CA 1
ATOM 1876 C C . GLY A 1 253 ? -29.661 -6.610 12.274 1.00 94.19 253 GLY A C 1
ATOM 1877 O O . GLY A 1 253 ? -28.914 -6.567 11.301 1.00 94.19 253 GLY A O 1
ATOM 1878 N N . THR A 1 254 ? -30.981 -6.740 12.148 1.00 96.62 254 THR A N 1
ATOM 1879 C CA . THR A 1 254 ? -31.693 -6.715 10.865 1.00 96.62 254 THR A CA 1
ATOM 1880 C C . THR A 1 254 ? -32.653 -5.536 10.847 1.00 96.62 254 THR A C 1
ATOM 1882 O O . THR A 1 254 ? -33.542 -5.434 11.694 1.00 96.62 254 THR A O 1
ATOM 1885 N N . TYR A 1 255 ? -32.476 -4.662 9.863 1.00 96.38 255 TYR A N 1
ATOM 1886 C CA . TYR A 1 255 ? -33.232 -3.434 9.682 1.00 96.38 255 TYR A CA 1
ATOM 1887 C C . TYR A 1 255 ? -34.056 -3.529 8.402 1.00 96.38 255 TYR A C 1
ATOM 1889 O O . TYR A 1 255 ? -33.511 -3.647 7.311 1.00 96.38 255 TYR A O 1
ATOM 1897 N N . THR A 1 256 ? -35.377 -3.465 8.511 1.00 96.19 256 THR A N 1
ATOM 1898 C CA . THR A 1 256 ? -36.247 -3.357 7.330 1.00 96.19 256 THR A CA 1
ATOM 1899 C C . THR A 1 256 ? -36.114 -1.974 6.696 1.00 96.19 256 THR A C 1
ATOM 1901 O O . THR A 1 256 ? -35.914 -0.976 7.395 1.00 96.19 256 THR A O 1
ATOM 1904 N N . GLY A 1 257 ? -36.309 -1.873 5.383 1.00 93.12 257 GLY A N 1
ATOM 1905 C CA . GLY A 1 257 ? -36.320 -0.584 4.696 1.00 93.12 257 GLY A CA 1
ATOM 1906 C C . GLY A 1 257 ? -37.385 0.373 5.248 1.00 93.12 257 GLY A C 1
ATOM 1907 O O . GLY A 1 257 ? -37.150 1.579 5.307 1.00 93.12 257 GLY A O 1
ATOM 1908 N N . ALA A 1 258 ? -38.513 -0.137 5.765 1.00 92.81 258 ALA A N 1
ATOM 1909 C CA . ALA A 1 258 ? -39.500 0.673 6.484 1.00 92.81 258 ALA A CA 1
ATOM 1910 C C . ALA A 1 258 ? -38.944 1.295 7.782 1.00 92.81 258 ALA A C 1
ATOM 1912 O O . ALA A 1 258 ? -39.197 2.470 8.050 1.00 92.81 258 ALA A O 1
ATOM 1913 N N . GLN A 1 259 ? -38.177 0.536 8.577 1.00 94.50 259 GLN A N 1
ATOM 1914 C CA . GLN A 1 259 ? -37.522 1.050 9.789 1.00 94.50 259 GLN A CA 1
ATOM 1915 C C . GLN A 1 259 ? -36.470 2.104 9.445 1.00 94.50 259 GLN A C 1
ATOM 1917 O O . GLN A 1 259 ? -36.467 3.170 10.054 1.00 94.50 259 GLN A O 1
ATOM 1922 N N . LEU A 1 260 ? -35.627 1.834 8.445 1.00 95.56 260 LEU A N 1
ATOM 1923 C CA . LEU A 1 260 ? -34.565 2.750 8.025 1.00 95.56 260 LEU A CA 1
ATOM 1924 C C . LEU A 1 260 ? -35.133 4.075 7.502 1.00 95.56 260 LEU A C 1
ATOM 1926 O O . LEU A 1 260 ? -34.663 5.135 7.895 1.00 95.56 260 LEU A O 1
ATOM 1930 N N . LYS A 1 261 ? -36.201 4.041 6.693 1.00 94.56 261 LYS A N 1
ATOM 1931 C CA . LYS A 1 261 ? -36.893 5.253 6.210 1.00 94.56 261 LYS A CA 1
ATOM 1932 C C . LYS A 1 261 ? -37.572 6.058 7.316 1.00 94.56 261 LYS A C 1
ATOM 1934 O O . LYS A 1 261 ? -37.715 7.272 7.182 1.00 94.56 261 LYS A O 1
ATOM 1939 N N . ALA A 1 262 ? -38.046 5.387 8.365 1.00 91.94 262 ALA A N 1
ATOM 1940 C CA . ALA A 1 262 ? -38.709 6.032 9.493 1.00 91.94 262 ALA A CA 1
ATOM 1941 C C . ALA A 1 262 ? -37.722 6.685 10.477 1.00 91.94 262 ALA A C 1
ATOM 1943 O O . ALA A 1 262 ? -38.165 7.449 11.339 1.00 91.94 262 ALA A O 1
ATOM 1944 N N . ASP A 1 263 ? -36.417 6.406 10.363 1.00 93.62 263 ASP A N 1
ATOM 1945 C CA . ASP A 1 263 ? -35.398 7.017 11.212 1.00 93.62 263 ASP A CA 1
ATOM 1946 C C . ASP A 1 263 ? -35.327 8.535 10.979 1.00 93.62 263 ASP A C 1
ATOM 1948 O O . ASP A 1 263 ? -35.144 9.017 9.858 1.00 93.62 263 ASP A O 1
ATOM 1952 N N . GLY A 1 264 ? -35.486 9.307 12.056 1.00 88.12 264 GLY A N 1
ATOM 1953 C CA . GLY A 1 264 ? -35.532 10.769 11.993 1.00 88.12 264 GLY A CA 1
ATOM 1954 C C . GLY A 1 264 ? -34.190 11.434 11.682 1.00 88.12 264 GLY A C 1
ATOM 1955 O O . GLY A 1 264 ? -34.173 12.629 11.388 1.00 88.12 264 GLY A O 1
ATOM 1956 N N . THR A 1 265 ? -33.088 10.687 11.751 1.00 83.12 265 THR A N 1
ATOM 1957 C CA . THR A 1 265 ? -31.731 11.202 11.561 1.00 83.12 265 THR A CA 1
ATOM 1958 C C . THR A 1 265 ? -31.242 10.951 10.148 1.00 83.12 265 THR A C 1
ATOM 1960 O O . THR A 1 265 ? -30.746 11.880 9.521 1.00 83.12 265 THR A O 1
ATOM 1963 N N . PHE A 1 266 ? -31.416 9.732 9.630 1.00 87.69 266 PHE A N 1
ATOM 1964 C CA . PHE A 1 266 ? -30.866 9.327 8.330 1.00 87.69 266 PHE A CA 1
ATOM 1965 C C . PHE A 1 266 ? -31.885 8.736 7.349 1.00 87.69 266 PHE A C 1
ATOM 1967 O O . PHE A 1 266 ? -31.498 8.281 6.274 1.00 87.69 266 PHE A O 1
ATOM 1974 N N . GLY A 1 267 ? -33.190 8.774 7.635 1.00 88.81 267 GLY A N 1
ATOM 1975 C CA . GLY A 1 267 ? -34.202 8.149 6.772 1.00 88.81 267 GLY A CA 1
ATOM 1976 C C . GLY A 1 267 ? -34.237 8.652 5.321 1.00 88.81 267 GLY A C 1
ATOM 1977 O O . GLY A 1 267 ? -34.627 7.913 4.417 1.00 88.81 267 GLY A O 1
ATOM 1978 N N . LEU A 1 268 ? -33.754 9.873 5.054 1.00 90.75 268 LEU A N 1
ATOM 1979 C CA . LEU A 1 268 ? -33.608 10.404 3.690 1.00 90.75 268 LEU A CA 1
ATOM 1980 C C . LEU A 1 268 ? -32.554 9.657 2.858 1.00 90.75 268 LEU A C 1
ATOM 1982 O O . LEU A 1 268 ? -32.676 9.636 1.633 1.00 90.75 268 LEU A O 1
ATOM 1986 N N . ALA A 1 269 ? -31.573 9.010 3.496 1.00 93.38 269 ALA A N 1
ATOM 1987 C CA . ALA A 1 269 ? -30.625 8.131 2.818 1.00 93.38 269 ALA A CA 1
ATOM 1988 C C . ALA A 1 269 ? -31.316 6.911 2.187 1.00 93.38 269 ALA A C 1
ATOM 1990 O O . ALA A 1 269 ? -30.708 6.259 1.356 1.00 93.38 269 ALA A O 1
ATOM 1991 N N . PHE A 1 270 ? -32.579 6.626 2.527 1.00 94.94 270 PHE A N 1
ATOM 1992 C CA . PHE A 1 270 ? -33.338 5.460 2.065 1.00 94.94 270 PHE A CA 1
ATOM 1993 C C . PHE A 1 270 ? -34.622 5.833 1.307 1.00 94.94 270 PHE A C 1
ATOM 1995 O O . PHE A 1 270 ? -35.552 5.034 1.206 1.00 94.94 270 PHE A O 1
ATOM 2002 N N . ALA A 1 271 ? -34.719 7.052 0.764 1.00 83.44 271 ALA A N 1
ATOM 2003 C CA . ALA A 1 271 ? -35.961 7.582 0.185 1.00 83.44 271 ALA A CA 1
ATOM 2004 C C . ALA A 1 271 ? -36.558 6.746 -0.975 1.00 83.44 271 ALA A C 1
ATOM 2006 O O . ALA A 1 271 ? -37.754 6.860 -1.248 1.00 83.44 271 ALA A O 1
ATOM 2007 N N . GLY A 1 272 ? -35.753 5.913 -1.647 1.00 82.81 272 GLY A N 1
ATOM 2008 C CA . GLY A 1 272 ? -36.181 5.012 -2.727 1.00 82.81 272 GLY A CA 1
ATOM 2009 C C . GLY A 1 272 ? -36.427 3.555 -2.311 1.00 82.81 272 GLY A C 1
ATOM 2010 O O . GLY A 1 272 ? -36.864 2.767 -3.141 1.00 82.81 272 GLY A O 1
ATOM 2011 N N . SER A 1 273 ? -36.151 3.191 -1.058 1.00 89.19 273 SER A N 1
ATOM 2012 C CA . SER A 1 273 ? -36.102 1.797 -0.604 1.00 89.19 273 SER A CA 1
ATOM 2013 C C . SER A 1 273 ? -37.475 1.126 -0.513 1.00 89.19 273 SER A C 1
ATOM 2015 O O . SER A 1 273 ? -38.483 1.763 -0.180 1.00 89.19 273 SER A O 1
ATOM 2017 N N . SER A 1 274 ? -37.505 -0.189 -0.728 1.00 90.31 274 SER A N 1
ATOM 2018 C CA . SER A 1 274 ? -38.652 -1.051 -0.427 1.00 90.31 274 SER A CA 1
ATOM 2019 C C . SER A 1 274 ? -38.959 -1.048 1.074 1.00 90.31 274 SER A C 1
ATOM 2021 O O . SER A 1 274 ? -38.079 -0.841 1.904 1.00 90.31 274 SER A O 1
ATOM 2023 N N . ASP A 1 275 ? -40.219 -1.271 1.453 1.00 86.50 275 ASP A N 1
ATOM 2024 C CA . ASP A 1 275 ? -40.587 -1.417 2.870 1.00 86.50 275 ASP A CA 1
ATOM 2025 C C . ASP A 1 275 ? -40.176 -2.779 3.447 1.00 86.50 275 ASP A C 1
ATOM 2027 O O . ASP A 1 275 ? -39.993 -2.895 4.659 1.00 86.50 275 ASP A O 1
ATOM 2031 N N . THR A 1 276 ? -40.061 -3.807 2.601 1.00 90.75 276 THR A N 1
ATOM 2032 C CA . THR A 1 276 ? -39.899 -5.203 3.038 1.00 90.75 276 THR A CA 1
ATOM 2033 C C . THR A 1 276 ? -38.469 -5.712 2.988 1.00 90.75 276 THR A C 1
ATOM 2035 O O . THR A 1 276 ? -38.173 -6.676 3.684 1.00 90.75 276 THR A O 1
ATOM 2038 N N . SER A 1 277 ? -37.615 -5.101 2.173 1.00 95.88 277 SER A N 1
ATOM 2039 C CA . SER A 1 277 ? -36.221 -5.518 2.016 1.00 95.88 277 SER A CA 1
ATOM 2040 C C . SER A 1 277 ? -35.420 -5.177 3.268 1.00 95.88 277 SER A C 1
ATOM 2042 O O . SER A 1 277 ? -35.762 -4.235 3.994 1.00 95.88 277 SER A O 1
ATOM 2044 N N . THR A 1 278 ? -34.389 -5.961 3.557 1.00 97.00 278 THR A N 1
ATOM 2045 C CA . THR A 1 278 ? -33.662 -5.898 4.824 1.00 97.00 278 THR A CA 1
ATOM 2046 C C . THR A 1 278 ? -32.188 -5.570 4.639 1.00 97.00 278 THR A C 1
ATOM 2048 O O . THR A 1 278 ? -31.546 -6.045 3.715 1.00 97.00 278 THR A O 1
ATOM 2051 N N . LEU A 1 279 ? -31.646 -4.758 5.546 1.00 97.12 279 LEU A N 1
ATOM 2052 C CA . LEU A 1 279 ? -30.216 -4.571 5.756 1.00 97.12 279 LEU A CA 1
ATOM 2053 C C . LEU A 1 279 ? -29.834 -5.314 7.037 1.00 97.12 279 LEU A C 1
ATOM 2055 O O . LEU A 1 279 ? -30.274 -4.944 8.129 1.00 97.12 279 LEU A O 1
ATOM 2059 N N . LYS A 1 280 ? -29.038 -6.370 6.917 1.00 97.50 280 LYS A N 1
ATOM 2060 C CA . LYS A 1 280 ? -28.501 -7.146 8.030 1.00 97.50 280 LYS A CA 1
ATOM 2061 C C . LYS A 1 280 ? -27.038 -6.776 8.253 1.00 97.50 280 LYS A C 1
ATOM 2063 O O . LYS A 1 280 ? -26.219 -6.899 7.350 1.00 97.50 280 LYS A O 1
ATOM 2068 N N . VAL A 1 281 ? -26.727 -6.320 9.458 1.00 95.12 281 VAL A N 1
ATOM 2069 C CA . VAL A 1 281 ? -25.398 -5.860 9.870 1.00 95.12 281 VAL A CA 1
ATOM 2070 C C . VAL A 1 281 ? -24.861 -6.845 10.899 1.00 95.12 281 VAL A C 1
ATOM 2072 O O . VAL A 1 281 ? -25.559 -7.128 11.869 1.00 95.12 281 VAL A O 1
ATOM 2075 N N . HIS A 1 282 ? -23.650 -7.364 10.697 1.00 87.62 282 HIS A N 1
ATOM 2076 C CA . HIS A 1 282 ? -22.997 -8.316 11.614 1.00 87.62 282 HIS A CA 1
ATOM 2077 C C . HIS A 1 282 ? -22.055 -7.668 12.617 1.00 87.62 282 HIS A C 1
ATOM 2079 O O . HIS A 1 282 ? -21.606 -8.339 13.548 1.00 87.62 282 HIS A O 1
ATOM 2085 N N . TYR A 1 283 ? -21.753 -6.385 12.428 1.00 79.00 283 TYR A N 1
ATOM 2086 C CA . TYR A 1 283 ? -20.811 -5.633 13.233 1.00 79.00 283 TYR A CA 1
ATOM 2087 C C . TYR A 1 283 ? -21.229 -5.704 14.689 1.00 79.00 283 TYR A C 1
ATOM 2089 O O . TYR A 1 283 ? -22.155 -5.030 15.144 1.00 79.00 283 TYR A O 1
ATOM 2097 N N . THR A 1 284 ? -20.530 -6.562 15.415 1.00 61.38 284 THR A N 1
ATOM 2098 C CA . THR A 1 284 ? -20.544 -6.569 16.861 1.00 61.38 284 THR A CA 1
ATOM 2099 C C . THR A 1 284 ? -19.444 -5.588 17.221 1.00 61.38 284 THR A C 1
ATOM 2101 O O . THR A 1 284 ? -18.279 -5.909 16.969 1.00 61.38 284 THR A O 1
ATOM 2104 N N . PRO A 1 285 ? -19.776 -4.382 17.726 1.00 56.75 285 PRO A N 1
ATOM 2105 C CA . PRO A 1 285 ? -18.754 -3.489 18.253 1.00 56.75 285 PRO A CA 1
ATOM 2106 C C . PRO A 1 285 ? -17.848 -4.319 19.162 1.00 56.75 285 PRO A C 1
ATOM 2108 O O . PRO A 1 285 ? -18.399 -5.182 19.859 1.00 56.75 285 PRO A O 1
ATOM 2111 N N . PRO A 1 286 ? -16.512 -4.127 19.125 1.00 50.78 286 PRO A N 1
ATOM 2112 C CA . PRO A 1 286 ? -15.573 -4.897 19.932 1.00 50.78 286 PRO A CA 1
ATOM 2113 C C . PRO A 1 286 ? -16.184 -5.110 21.304 1.00 50.78 286 PRO A C 1
ATOM 2115 O O . PRO A 1 286 ? -16.557 -4.114 21.923 1.00 50.78 286 PRO A O 1
ATOM 2118 N N . VAL A 1 287 ? -16.417 -6.372 21.697 1.00 40.06 287 VAL A N 1
ATOM 2119 C CA . VAL A 1 287 ? -17.133 -6.677 22.938 1.00 40.06 287 VAL A CA 1
ATOM 2120 C C . VAL A 1 287 ? -16.335 -6.049 24.056 1.00 40.06 287 VAL A C 1
ATOM 2122 O O . VAL A 1 287 ? -15.274 -6.505 24.474 1.00 40.06 287 VAL A O 1
ATOM 2125 N N . ILE A 1 288 ? -16.872 -4.924 24.466 1.00 43.81 288 ILE A N 1
ATOM 2126 C CA . ILE A 1 288 ? -16.453 -4.125 25.569 1.00 43.81 288 ILE A CA 1
ATOM 2127 C C . ILE A 1 288 ? -16.627 -5.036 26.794 1.00 43.81 288 ILE A C 1
ATOM 2129 O O . ILE A 1 288 ? -17.731 -5.510 27.062 1.00 43.81 288 ILE A O 1
ATOM 2133 N N . VAL A 1 289 ? -15.525 -5.398 27.457 1.00 42.88 289 VAL A N 1
ATOM 2134 C CA . VAL A 1 289 ? -15.507 -6.373 28.561 1.00 42.88 289 VAL A CA 1
ATOM 2135 C C . VAL A 1 289 ? -16.099 -5.710 29.810 1.00 42.88 289 VAL A C 1
ATOM 2137 O O . VAL A 1 289 ? -15.378 -5.310 30.718 1.00 42.88 289 VAL A O 1
ATOM 2140 N N . GLY A 1 290 ? -17.423 -5.553 29.820 1.00 59.84 290 GLY A N 1
ATOM 2141 C CA . GLY A 1 290 ? -18.180 -4.835 30.837 1.00 59.84 290 GLY A CA 1
ATOM 2142 C C . GLY A 1 290 ? -19.598 -4.496 30.378 1.00 59.84 290 GLY A C 1
ATOM 2143 O O . GLY A 1 290 ? -19.889 -4.461 29.183 1.00 59.84 290 GLY A O 1
ATOM 2144 N N . ASP A 1 291 ? -20.501 -4.212 31.321 1.00 71.94 291 ASP A N 1
ATOM 2145 C CA . ASP A 1 291 ? -21.795 -3.616 30.967 1.00 71.94 291 ASP A CA 1
ATOM 2146 C C . ASP A 1 291 ? -21.545 -2.267 30.270 1.00 71.94 291 ASP A C 1
ATOM 2148 O O . ASP A 1 291 ? -20.830 -1.411 30.802 1.00 71.94 291 ASP A O 1
ATOM 2152 N N . THR A 1 292 ? -22.142 -2.071 29.091 1.00 81.56 292 THR A N 1
ATOM 2153 C CA . THR A 1 292 ? -22.135 -0.773 28.402 1.00 81.56 292 THR A CA 1
ATOM 2154 C C . THR A 1 292 ? -23.214 0.119 29.003 1.00 81.56 292 THR A C 1
ATOM 2156 O O . THR A 1 292 ? -24.395 -0.222 28.978 1.00 81.56 292 THR A O 1
ATOM 2159 N N . ILE A 1 293 ? -22.806 1.261 29.545 1.00 87.25 293 ILE A N 1
ATOM 2160 C CA . ILE A 1 293 ? -23.663 2.188 30.286 1.00 87.25 293 ILE A CA 1
ATOM 2161 C C . ILE A 1 293 ? -23.776 3.501 29.521 1.00 87.25 293 ILE A C 1
ATOM 2163 O O . ILE A 1 293 ? -22.768 4.144 29.217 1.00 87.25 293 ILE A O 1
ATOM 2167 N N . TYR A 1 294 ? -25.001 3.935 29.230 1.00 90.12 294 TYR A N 1
ATOM 2168 C CA . TYR A 1 294 ? -25.230 5.149 28.455 1.00 90.12 294 TYR A CA 1
ATOM 2169 C C . TYR A 1 294 ? -25.439 6.362 29.354 1.00 90.12 294 TYR A C 1
ATOM 2171 O O . TYR A 1 294 ? -26.108 6.312 30.391 1.00 90.12 294 TYR A O 1
ATOM 2179 N N . GLN A 1 295 ? -24.893 7.499 28.928 1.00 90.69 295 GLN A N 1
ATOM 2180 C CA . GLN A 1 295 ? -25.258 8.785 29.502 1.00 90.69 295 GLN A CA 1
ATOM 2181 C C . GLN A 1 295 ? -26.748 9.045 29.214 1.00 90.69 295 GLN A C 1
ATOM 2183 O O . GLN A 1 295 ? -27.214 8.768 28.117 1.00 90.69 295 GLN A O 1
ATOM 2188 N N . THR A 1 296 ? -27.517 9.574 30.169 1.00 89.12 296 THR A N 1
ATOM 2189 C CA . THR A 1 296 ? -28.977 9.799 30.019 1.00 89.12 296 THR A CA 1
ATOM 2190 C C . THR A 1 296 ? -29.365 11.253 29.736 1.00 89.12 296 THR A C 1
ATOM 2192 O O . THR A 1 296 ? -30.545 11.578 29.598 1.00 89.12 296 THR A O 1
ATOM 2195 N N . GLY A 1 297 ? -28.383 12.151 29.645 1.00 86.81 297 GLY A N 1
ATOM 2196 C CA . GLY A 1 297 ? -28.571 13.545 29.250 1.00 86.81 297 GLY A CA 1
ATOM 2197 C C . GLY A 1 297 ? -27.320 14.387 29.477 1.00 86.81 297 GLY A C 1
ATOM 2198 O O . GLY A 1 297 ? -26.395 13.956 30.163 1.00 86.81 297 GLY A O 1
ATOM 2199 N N . THR A 1 298 ? -27.288 15.615 28.952 1.00 85.88 298 THR A N 1
ATOM 2200 C CA . THR A 1 298 ? -26.162 16.548 29.133 1.00 85.88 298 THR A CA 1
ATOM 2201 C C . THR A 1 298 ? -25.790 16.718 30.614 1.00 85.88 298 THR A C 1
ATOM 2203 O O . THR A 1 298 ? -26.645 16.989 31.473 1.00 85.88 298 THR A O 1
ATOM 2206 N N . MET A 1 299 ? -24.499 16.583 30.933 1.00 88.25 299 MET A N 1
ATOM 2207 C CA . MET A 1 299 ? -23.981 16.927 32.256 1.00 88.25 299 MET A CA 1
ATOM 2208 C C . MET A 1 299 ? -24.022 18.449 32.419 1.00 88.25 299 MET A C 1
ATOM 2210 O O . MET A 1 299 ? -23.551 19.201 31.564 1.00 88.25 299 MET A O 1
ATOM 2214 N N . GLY A 1 300 ? -24.617 18.925 33.509 1.00 84.88 300 GLY A N 1
ATOM 2215 C CA . GLY A 1 300 ? -24.651 20.333 33.872 1.00 84.88 300 GLY A CA 1
ATOM 2216 C C . GLY A 1 300 ? -23.295 20.842 34.364 1.00 84.88 300 GLY A C 1
ATOM 2217 O O . GLY A 1 300 ? -22.326 20.104 34.552 1.00 84.88 300 GLY A O 1
ATOM 2218 N N . VAL A 1 301 ? -23.210 22.147 34.619 1.00 79.81 301 VAL A N 1
ATOM 2219 C CA . VAL A 1 301 ? -21.970 22.781 35.103 1.00 79.81 301 VAL A CA 1
ATOM 2220 C C . VAL A 1 301 ? -21.507 22.253 36.466 1.00 79.81 301 VAL A C 1
ATOM 2222 O O . VAL A 1 301 ? -20.305 22.253 36.722 1.00 79.81 301 VAL A O 1
ATOM 2225 N N . SER A 1 302 ? -22.421 21.755 37.301 1.00 82.44 302 SER A N 1
ATOM 2226 C CA . SER A 1 302 ? -22.123 21.133 38.598 1.00 82.44 302 SER A CA 1
ATOM 2227 C C . SER A 1 302 ? -21.919 19.620 38.540 1.00 82.44 302 SER A C 1
ATOM 2229 O O . SER A 1 302 ? -21.443 19.064 39.518 1.00 82.44 302 SER A O 1
ATOM 2231 N N . ASP A 1 303 ? -22.303 18.973 37.438 1.00 87.19 303 ASP A N 1
ATOM 2232 C CA . ASP A 1 303 ? -22.200 17.521 37.286 1.00 87.19 303 ASP A CA 1
ATOM 2233 C C . ASP A 1 303 ? -20.799 17.142 36.793 1.00 87.19 303 ASP A C 1
ATOM 2235 O O . ASP A 1 303 ? -20.140 17.929 36.098 1.00 87.19 303 ASP A O 1
ATOM 2239 N N . ASP A 1 304 ? -20.364 15.930 37.109 1.00 88.94 304 ASP A N 1
ATOM 2240 C CA . ASP A 1 304 ? -19.116 15.361 36.618 1.00 88.94 304 ASP A CA 1
ATOM 2241 C C . ASP A 1 304 ? -19.309 13.917 36.161 1.00 88.94 304 ASP A C 1
ATOM 2243 O O . ASP A 1 304 ? -20.308 13.266 36.473 1.00 88.94 304 ASP A O 1
ATOM 2247 N N . TRP A 1 305 ? -18.339 13.420 35.403 1.00 89.56 305 TRP A N 1
ATOM 2248 C CA . TRP A 1 305 ? -18.379 12.091 34.821 1.00 89.56 305 TRP A CA 1
ATOM 2249 C C . TRP A 1 305 ? -18.455 10.973 35.861 1.00 89.56 305 TRP A C 1
ATOM 2251 O O . TRP A 1 305 ? -18.941 9.903 35.526 1.00 89.56 305 TRP A O 1
ATOM 2261 N N . ASN A 1 306 ? -18.087 11.233 37.120 1.00 88.62 306 ASN A N 1
ATOM 2262 C CA . ASN A 1 306 ? -18.074 10.279 38.218 1.00 88.62 306 ASN A CA 1
ATOM 2263 C C . ASN A 1 306 ? -19.398 10.312 39.014 1.00 88.62 306 ASN A C 1
ATOM 2265 O O . ASN A 1 306 ? -19.597 9.534 39.947 1.00 88.62 306 ASN A O 1
ATOM 2269 N N . SER A 1 307 ? -20.337 11.183 38.632 1.00 87.06 307 SER A N 1
ATOM 2270 C CA . SER A 1 307 ? -21.653 11.308 39.252 1.00 87.06 307 SER A CA 1
ATOM 2271 C C . SER A 1 307 ? -22.611 10.227 38.751 1.00 87.06 307 SER A C 1
ATOM 2273 O O . SER A 1 307 ? -22.793 10.030 37.553 1.00 87.06 307 SER A O 1
ATOM 2275 N N . SER A 1 308 ? -23.293 9.553 39.676 1.00 86.88 308 SER A N 1
ATOM 2276 C CA . SER A 1 308 ? -24.152 8.406 39.356 1.00 86.88 308 SER A CA 1
ATOM 2277 C C . SER A 1 308 ? -25.468 8.755 38.652 1.00 86.88 308 SER A C 1
ATOM 2279 O O . SER A 1 308 ? -26.093 7.912 38.021 1.00 86.88 308 SER A O 1
ATOM 2281 N N . ASN A 1 309 ? -25.922 10.003 38.760 1.00 86.94 309 ASN A N 1
ATOM 2282 C CA . ASN A 1 309 ? -27.237 10.453 38.292 1.00 86.94 309 ASN A CA 1
ATOM 2283 C C . ASN A 1 309 ? -27.308 10.753 36.784 1.00 86.94 309 ASN A C 1
ATOM 2285 O O . ASN A 1 309 ? -28.348 11.219 36.315 1.00 86.94 309 ASN A O 1
ATOM 2289 N N . LYS A 1 310 ? -26.215 10.547 36.042 1.00 89.50 310 LYS A N 1
ATOM 2290 C CA . LYS A 1 310 ? -26.120 10.826 34.599 1.00 89.50 310 LYS A CA 1
ATOM 2291 C C . LYS A 1 310 ? -25.913 9.591 33.746 1.00 89.50 310 LYS A C 1
ATOM 2293 O O . LYS A 1 310 ? -25.896 9.716 32.527 1.00 89.50 310 LYS A O 1
ATOM 2298 N N . TRP A 1 311 ? -25.826 8.437 34.383 1.00 91.62 311 TRP A N 1
ATOM 2299 C CA . TRP A 1 311 ? -25.655 7.139 33.759 1.00 91.62 311 TRP A CA 1
ATOM 2300 C C . TRP A 1 311 ? -26.948 6.337 33.918 1.00 91.62 311 TRP A C 1
ATOM 2302 O O . TRP A 1 311 ? -27.637 6.464 34.933 1.00 91.62 311 TRP A O 1
ATOM 2312 N N . ASP A 1 312 ? -27.335 5.576 32.899 1.00 89.19 312 ASP A N 1
ATOM 2313 C CA . ASP A 1 312 ? -28.633 4.887 32.834 1.00 89.19 312 ASP A CA 1
ATOM 2314 C C . ASP A 1 312 ? -28.820 3.806 33.907 1.00 89.19 312 ASP A C 1
ATOM 2316 O O . ASP A 1 312 ? -29.938 3.589 34.378 1.00 89.19 312 ASP A O 1
ATOM 2320 N N . ASN A 1 313 ? -27.729 3.215 34.385 1.00 85.44 313 ASN A N 1
ATOM 2321 C CA . ASN A 1 313 ? -27.730 2.296 35.517 1.00 85.44 313 ASN A CA 1
ATOM 2322 C C . ASN A 1 313 ? -27.883 2.995 36.885 1.00 85.44 313 ASN A C 1
ATOM 2324 O O . ASN A 1 313 ? -28.030 2.324 37.908 1.00 85.44 313 ASN A O 1
ATOM 2328 N N . GLY A 1 314 ? -27.842 4.332 36.929 1.00 87.62 314 GLY A N 1
ATOM 2329 C CA . GLY A 1 314 ? -27.942 5.124 38.154 1.00 87.62 314 GLY A CA 1
ATOM 2330 C C . GLY A 1 314 ? -26.752 4.978 39.110 1.00 87.62 314 GLY A C 1
ATOM 2331 O O . GLY A 1 314 ? -26.866 5.367 40.278 1.00 87.62 314 GLY A O 1
ATOM 2332 N N . LEU A 1 315 ? -25.632 4.410 38.649 1.00 86.06 315 LEU A N 1
ATOM 2333 C CA . LEU A 1 315 ? -24.404 4.199 39.415 1.00 86.06 315 LEU A CA 1
ATOM 2334 C C . LEU A 1 315 ? -23.277 5.090 38.884 1.00 86.06 315 LEU A C 1
ATOM 2336 O O . LEU A 1 315 ? -23.272 5.521 37.736 1.00 86.06 315 LEU A O 1
ATOM 2340 N N . ALA A 1 316 ? -22.327 5.410 39.761 1.00 88.19 316 ALA A N 1
ATOM 2341 C CA . ALA A 1 316 ? -21.102 6.089 39.356 1.00 88.19 316 ALA A CA 1
ATOM 2342 C C . ALA A 1 316 ? -20.242 5.140 38.501 1.00 88.19 316 ALA A C 1
ATOM 2344 O O . ALA A 1 316 ? -20.329 3.924 38.706 1.00 88.19 316 ALA A O 1
ATOM 2345 N N . PRO A 1 317 ? -19.389 5.660 37.601 1.00 90.69 317 PRO A N 1
ATOM 2346 C CA . PRO A 1 317 ? -18.478 4.841 36.832 1.00 90.69 317 PRO A CA 1
ATOM 2347 C C . PRO A 1 317 ? -17.591 3.928 37.669 1.00 90.69 317 PRO A C 1
ATOM 2349 O O . PRO A 1 317 ? -17.015 4.353 38.671 1.00 90.69 317 PRO A O 1
ATOM 2352 N N . ILE A 1 318 ? -17.462 2.680 37.224 1.00 88.56 318 ILE A N 1
ATOM 2353 C CA . ILE A 1 318 ? -16.609 1.650 37.824 1.00 88.56 318 ILE A CA 1
ATOM 2354 C C . ILE A 1 318 ? -15.769 0.963 36.750 1.00 88.56 318 ILE A C 1
ATOM 2356 O O . ILE A 1 318 ? -16.228 0.781 35.625 1.00 88.56 318 ILE A O 1
ATOM 2360 N N . PHE A 1 319 ? -14.556 0.550 37.123 1.00 86.56 319 PHE A N 1
ATOM 2361 C CA . PHE A 1 319 ? -13.501 0.147 36.187 1.00 86.56 319 PHE A CA 1
ATOM 2362 C C . PHE A 1 319 ? -13.814 -1.138 35.414 1.00 86.56 319 PHE A C 1
ATOM 2364 O O . PHE A 1 319 ? -13.120 -1.460 34.467 1.00 86.56 319 PHE A O 1
ATOM 2371 N N . SER A 1 320 ? -14.831 -1.899 35.812 1.00 84.06 320 SER A N 1
ATOM 2372 C CA . SER A 1 320 ? -15.282 -3.090 35.084 1.00 84.06 320 SER A CA 1
ATOM 2373 C C . SER A 1 320 ? -16.245 -2.783 33.944 1.00 84.06 320 SER A C 1
ATOM 2375 O O . SER A 1 320 ? -16.671 -3.708 33.268 1.00 84.06 320 SER A O 1
ATOM 2377 N N . ASN A 1 321 ? -16.675 -1.529 33.807 1.00 85.44 321 ASN A N 1
ATOM 2378 C CA . ASN A 1 321 ? -17.739 -1.151 32.895 1.00 85.44 321 ASN A CA 1
ATOM 2379 C C . ASN A 1 321 ? -17.271 -0.039 31.975 1.00 85.44 321 ASN A C 1
ATOM 2381 O O . ASN A 1 321 ? -16.367 0.738 32.292 1.00 85.44 321 ASN A O 1
ATOM 2385 N N . ASP A 1 322 ? -17.983 0.096 30.878 1.00 88.12 322 ASP A N 1
ATOM 2386 C CA . ASP A 1 322 ? -17.648 1.008 29.812 1.00 88.12 322 ASP A CA 1
ATOM 2387 C C . ASP A 1 322 ? -18.811 1.939 29.550 1.00 88.12 322 ASP A C 1
ATOM 2389 O O . ASP A 1 322 ? -19.980 1.571 29.659 1.00 88.12 322 ASP A O 1
ATOM 2393 N N . TYR A 1 323 ? -18.479 3.185 29.254 1.00 91.50 323 TYR A N 1
ATOM 2394 C CA . TYR A 1 323 ? -19.437 4.271 29.319 1.00 91.50 323 TYR A CA 1
ATOM 2395 C C . TYR A 1 323 ? -19.518 4.958 27.969 1.00 91.50 323 TYR A C 1
ATOM 2397 O O . TYR A 1 323 ? -18.499 5.281 27.362 1.00 91.50 323 TYR A O 1
ATOM 2405 N N . VAL A 1 324 ? -20.735 5.196 27.493 1.00 90.44 324 VAL A N 1
ATOM 2406 C CA . VAL A 1 324 ? -20.980 5.775 26.173 1.00 90.44 324 VAL A CA 1
ATOM 2407 C C . VAL A 1 324 ? -21.791 7.052 26.317 1.00 90.44 324 VAL A C 1
ATOM 2409 O O . VAL A 1 324 ? -22.878 7.069 26.897 1.00 90.44 324 VAL A O 1
ATOM 2412 N N . ASN A 1 325 ? -21.289 8.132 25.730 1.00 90.00 325 ASN A N 1
ATOM 2413 C CA . ASN A 1 325 ? -22.079 9.312 25.426 1.00 90.00 325 ASN A CA 1
ATOM 2414 C C . ASN A 1 325 ? -22.377 9.322 23.923 1.00 90.00 325 ASN A C 1
ATOM 2416 O O . ASN A 1 325 ? -21.498 9.581 23.105 1.00 90.00 325 ASN A O 1
ATOM 2420 N N . ALA A 1 326 ? -23.627 9.014 23.581 1.00 84.25 326 ALA A N 1
ATOM 2421 C CA . ALA A 1 326 ? -24.129 8.962 22.208 1.00 84.25 326 ALA A CA 1
ATOM 2422 C C . ALA A 1 326 ? -25.121 10.094 21.894 1.00 84.25 326 ALA A C 1
ATOM 2424 O O . ALA A 1 326 ? -25.875 10.011 20.924 1.00 84.25 326 ALA A O 1
ATOM 2425 N N . GLY A 1 327 ? -25.191 11.117 22.751 1.00 78.75 327 GLY A N 1
ATOM 2426 C CA . GLY A 1 327 ? -26.126 12.220 22.584 1.00 78.75 327 GLY A CA 1
ATOM 2427 C C . GLY A 1 327 ? -25.538 13.352 21.750 1.00 78.75 327 GLY A C 1
ATOM 2428 O O . GLY A 1 327 ? -24.500 13.915 22.093 1.00 78.75 327 GLY A O 1
ATOM 2429 N N . THR A 1 328 ? -26.245 13.757 20.697 1.00 76.06 328 THR A N 1
ATOM 2430 C CA . THR A 1 328 ? -25.851 14.912 19.883 1.00 76.06 328 THR A CA 1
ATOM 2431 C C . THR A 1 328 ? -25.849 16.193 20.714 1.00 76.06 328 THR A C 1
ATOM 2433 O O . THR A 1 328 ? -26.876 16.604 21.262 1.00 76.06 328 THR A O 1
ATOM 2436 N N . GLY A 1 329 ? -24.678 16.827 20.831 1.00 76.38 329 GLY A N 1
ATOM 2437 C CA . GLY A 1 329 ? -24.478 18.022 21.652 1.00 76.38 329 GLY A CA 1
ATOM 2438 C C . GLY A 1 329 ? -24.514 17.762 23.162 1.00 76.38 329 GLY A C 1
ATOM 2439 O O . GLY A 1 329 ? -24.648 18.708 23.947 1.00 76.38 329 GLY A O 1
ATOM 2440 N N . TRP A 1 330 ? -24.434 16.502 23.600 1.00 85.56 330 TRP A N 1
ATOM 2441 C CA . TRP A 1 330 ? -24.346 16.178 25.018 1.00 85.56 330 TRP A CA 1
ATOM 2442 C C . TRP A 1 330 ? -22.909 16.283 25.494 1.00 85.56 330 TRP A C 1
ATOM 2444 O O . TRP A 1 330 ? -22.012 15.608 24.996 1.00 85.56 330 TRP A O 1
ATOM 2454 N N . ASP A 1 331 ? -22.716 17.104 26.519 1.00 88.38 331 ASP A N 1
ATOM 2455 C CA . ASP A 1 331 ? -21.447 17.185 27.221 1.00 88.38 331 ASP A CA 1
ATOM 2456 C C . ASP A 1 331 ? -21.343 16.074 28.267 1.00 88.38 331 ASP A C 1
ATOM 2458 O O . ASP A 1 331 ? -22.179 15.998 29.177 1.00 88.38 331 ASP A O 1
ATOM 2462 N N . THR A 1 332 ? -20.274 15.288 28.204 1.00 89.94 332 THR A N 1
ATOM 2463 C CA . THR A 1 332 ? -19.699 14.603 29.369 1.00 89.94 332 THR A CA 1
ATOM 2464 C C . THR A 1 332 ? -18.687 15.551 29.994 1.00 89.94 332 THR A C 1
ATOM 2466 O O . THR A 1 332 ? -17.887 16.141 29.280 1.00 89.94 332 THR A O 1
ATOM 2469 N N . ARG A 1 333 ? -18.713 15.770 31.308 1.00 90.69 333 ARG A N 1
ATOM 2470 C CA . ARG A 1 333 ? -17.906 16.822 31.948 1.00 90.69 333 ARG A CA 1
ATOM 2471 C C . ARG A 1 333 ? -16.921 16.246 32.951 1.00 90.69 333 ARG A C 1
ATOM 2473 O O . ARG A 1 333 ? -17.327 15.453 33.790 1.00 90.69 333 ARG A O 1
ATOM 2480 N N . THR A 1 334 ? -15.666 16.697 32.935 1.00 89.06 334 THR A N 1
ATOM 2481 C CA . THR A 1 334 ? -14.751 16.385 34.046 1.00 89.06 334 THR A CA 1
ATOM 2482 C C . THR A 1 334 ? -15.175 17.125 35.331 1.00 89.06 334 THR A C 1
ATOM 2484 O O . THR A 1 334 ? -15.949 18.093 35.267 1.00 89.06 334 THR A O 1
ATOM 2487 N N . PRO A 1 335 ? -14.713 16.680 36.511 1.00 83.94 335 PRO A N 1
ATOM 2488 C CA . PRO A 1 335 ? -14.960 17.327 37.796 1.00 83.94 335 PRO A CA 1
ATOM 2489 C C . PRO A 1 335 ? -14.523 18.789 37.851 1.00 83.94 335 PRO A C 1
ATOM 2491 O O . PRO A 1 335 ? -13.567 19.219 37.212 1.00 83.94 335 PRO A O 1
ATOM 2494 N N . ALA A 1 336 ? -15.220 19.584 38.665 1.00 77.25 336 ALA A N 1
ATOM 2495 C CA . ALA A 1 336 ? -14.923 21.007 38.817 1.00 77.25 336 ALA A CA 1
ATOM 2496 C C . ALA A 1 336 ? -13.666 21.296 39.671 1.00 77.25 336 ALA A C 1
ATOM 2498 O O . ALA A 1 336 ? -13.245 22.445 39.764 1.00 77.25 336 ALA A O 1
ATOM 2499 N N . SER A 1 337 ? -13.034 20.320 40.311 1.00 72.38 337 SER A N 1
ATOM 2500 C CA . SER A 1 337 ? -11.758 20.536 41.005 1.00 72.38 337 SER A CA 1
ATOM 2501 C C . SER A 1 337 ? -11.103 19.207 41.335 1.00 72.38 337 SER A C 1
ATOM 2503 O O . SER A 1 337 ? -11.805 18.308 41.778 1.00 72.38 337 SER A O 1
ATOM 2505 N N . GLY A 1 338 ? -9.777 19.125 41.213 1.00 66.25 338 GLY A N 1
ATOM 2506 C CA . GLY A 1 338 ? -8.997 17.936 41.559 1.00 66.25 338 GLY A CA 1
ATOM 2507 C C . GLY A 1 338 ? -8.183 17.397 40.383 1.00 66.25 338 GLY A C 1
ATOM 2508 O O . GLY A 1 338 ? -8.221 17.947 39.288 1.00 66.25 338 GLY A O 1
ATOM 2509 N N . SER A 1 339 ? -7.418 16.343 40.653 1.00 61.66 339 SER A N 1
ATOM 2510 C CA . SER A 1 339 ? -6.951 15.383 39.652 1.00 61.66 339 SER A CA 1
ATOM 2511 C C . SER A 1 339 ? -7.846 14.165 39.818 1.00 61.66 339 SER A C 1
ATOM 2513 O O . SER A 1 339 ? -7.923 13.639 40.931 1.00 61.66 339 SER A O 1
ATOM 2515 N N . GLU A 1 340 ? -8.554 13.755 38.769 1.00 74.56 340 GLU A N 1
ATOM 2516 C CA . GLU A 1 340 ? -9.394 12.560 38.833 1.00 74.56 340 GLU A CA 1
ATOM 2517 C C . GLU A 1 340 ? -9.224 11.684 37.596 1.00 74.56 340 GLU A C 1
ATOM 2519 O O . GLU A 1 340 ? -9.178 12.147 36.453 1.00 74.56 340 GLU A O 1
ATOM 2524 N N . THR A 1 341 ? -9.178 10.383 37.854 1.00 86.94 341 THR A N 1
ATOM 2525 C CA . THR A 1 341 ? -9.352 9.346 36.846 1.00 86.94 341 THR A CA 1
ATOM 2526 C C . THR A 1 341 ? -10.851 9.142 36.633 1.00 86.94 341 THR A C 1
ATOM 2528 O O . THR A 1 341 ? -11.622 9.098 37.598 1.00 86.94 341 THR A O 1
ATOM 2531 N N . PHE A 1 342 ? -11.277 9.021 35.379 1.00 91.25 342 PHE A N 1
ATOM 2532 C CA . PHE A 1 342 ? -12.597 8.501 35.060 1.00 91.25 342 PHE A CA 1
ATOM 2533 C C . PHE A 1 342 ? -12.735 7.093 35.649 1.00 91.25 342 PHE A C 1
ATOM 2535 O O . PHE A 1 342 ? -11.865 6.249 35.443 1.00 91.25 342 PHE A O 1
ATOM 2542 N N . GLY A 1 343 ? -13.801 6.853 36.416 1.00 88.56 343 GLY A N 1
ATOM 2543 C CA . GLY A 1 343 ? -13.965 5.592 37.139 1.00 88.56 343 GLY A CA 1
ATOM 2544 C C . GLY A 1 343 ? -14.190 4.373 36.241 1.00 88.56 343 GLY A C 1
ATOM 2545 O O . GLY A 1 343 ? -13.976 3.264 36.714 1.00 88.56 343 GLY A O 1
ATOM 2546 N N . GLY A 1 344 ? -14.613 4.564 34.986 1.00 89.00 344 GLY A N 1
ATOM 2547 C CA . GLY A 1 344 ? -14.872 3.493 34.019 1.00 89.00 344 GLY A CA 1
ATOM 2548 C C . GLY A 1 344 ? -13.624 2.914 33.345 1.00 89.00 344 GLY A C 1
ATOM 2549 O O . GLY A 1 344 ? -12.545 3.510 33.370 1.00 89.00 344 GLY A O 1
ATOM 2550 N N . ASN A 1 345 ? -13.791 1.752 32.712 1.00 86.75 345 ASN A N 1
ATOM 2551 C CA . ASN A 1 345 ? -12.791 1.115 31.854 1.00 86.75 345 ASN A CA 1
ATOM 2552 C C . ASN A 1 345 ? -12.511 1.969 30.605 1.00 86.75 345 ASN A C 1
ATOM 2554 O O . ASN A 1 345 ? -11.374 2.373 30.352 1.00 86.75 345 ASN A O 1
ATOM 2558 N N . SER A 1 346 ? -13.568 2.314 29.866 1.00 91.25 346 SER A N 1
ATOM 2559 C CA . SER A 1 346 ? -13.531 3.238 28.733 1.00 91.25 346 SER A CA 1
ATOM 2560 C C . SER A 1 346 ? -14.649 4.270 28.786 1.00 91.25 346 SER A C 1
ATOM 2562 O O . SER A 1 346 ? -15.684 4.089 29.437 1.00 91.25 346 SER A O 1
ATOM 2564 N N . LEU A 1 347 ? -14.421 5.366 28.069 1.00 93.38 347 LEU A N 1
ATOM 2565 C CA . LEU A 1 347 ? -15.406 6.393 27.788 1.00 93.38 347 LEU A CA 1
ATOM 2566 C C . LEU A 1 347 ? -15.452 6.608 26.273 1.00 93.38 347 LEU A C 1
ATOM 2568 O O . LEU A 1 347 ? -14.445 6.969 25.675 1.00 93.38 347 LEU A O 1
ATOM 2572 N N . THR A 1 348 ? -16.611 6.406 25.655 1.00 92.19 348 THR A N 1
ATOM 2573 C CA . THR A 1 348 ? -16.804 6.543 24.207 1.00 92.19 348 THR A CA 1
ATOM 2574 C C . THR A 1 348 ? -17.694 7.744 23.890 1.00 92.19 348 THR A C 1
ATOM 2576 O O . THR A 1 348 ? -18.810 7.837 24.399 1.00 92.19 348 THR A O 1
ATOM 2579 N N . MET A 1 349 ? -17.214 8.654 23.041 1.00 91.62 349 MET A N 1
ATOM 2580 C CA . MET A 1 349 ? -17.968 9.775 22.470 1.00 91.62 349 MET A CA 1
ATOM 2581 C C . MET A 1 349 ? -18.403 9.419 21.047 1.00 91.62 349 MET A C 1
ATOM 2583 O O . MET A 1 349 ? -17.558 9.101 20.210 1.00 91.62 349 MET A O 1
ATOM 2587 N N . THR A 1 350 ? -19.703 9.479 20.768 1.00 86.69 350 THR A N 1
ATOM 2588 C CA . THR A 1 350 ? -20.264 9.240 19.430 1.00 86.69 350 THR A CA 1
ATOM 2589 C C . THR A 1 350 ? -21.444 10.173 19.136 1.00 86.69 350 THR A C 1
ATOM 2591 O O . THR A 1 350 ? -21.946 10.854 20.033 1.00 86.69 350 THR A O 1
ATOM 2594 N N . ASN A 1 351 ? -21.896 10.223 17.880 1.00 80.88 351 ASN A N 1
ATOM 2595 C CA . ASN A 1 351 ? -23.057 10.997 17.420 1.00 80.88 351 ASN A CA 1
ATOM 2596 C C . ASN A 1 351 ? -23.018 12.501 17.766 1.00 80.88 351 ASN A C 1
ATOM 2598 O O . ASN A 1 351 ? -24.063 13.106 18.025 1.00 80.88 351 ASN A O 1
ATOM 2602 N N . GLY A 1 352 ? -21.836 13.124 17.792 1.00 80.38 352 GLY A N 1
ATOM 2603 C CA . GLY A 1 352 ? -21.694 14.542 18.145 1.00 80.38 352 GLY A CA 1
ATOM 2604 C C . GLY A 1 352 ? -21.637 14.824 19.644 1.00 80.38 352 GLY A C 1
ATOM 2605 O O . GLY A 1 352 ? -21.886 15.956 20.068 1.00 80.38 352 GLY A O 1
ATOM 2606 N N . ALA A 1 353 ? -21.349 13.807 20.455 1.00 87.12 353 ALA A N 1
ATOM 2607 C CA . ALA A 1 353 ? -21.047 13.969 21.868 1.00 87.12 353 ALA A CA 1
ATOM 2608 C C . ALA A 1 353 ? -19.720 14.711 22.083 1.00 87.12 353 ALA A C 1
ATOM 2610 O O . ALA A 1 353 ? -18.783 14.607 21.288 1.00 87.12 353 ALA A O 1
ATOM 2611 N N . LEU A 1 354 ? -19.627 15.450 23.190 1.00 90.50 354 LEU A N 1
ATOM 2612 C CA . LEU A 1 354 ? -18.431 16.212 23.543 1.00 90.50 354 LEU A CA 1
ATOM 2613 C C . LEU A 1 354 ? -17.919 15.829 24.930 1.00 90.50 354 LEU A C 1
ATOM 2615 O O . LEU A 1 354 ? -18.673 15.841 25.906 1.00 90.50 354 LEU A O 1
ATOM 2619 N N . LEU A 1 355 ? -16.610 15.605 25.051 1.00 91.94 355 LEU A N 1
ATOM 2620 C CA . LEU A 1 355 ? -15.936 15.587 26.346 1.00 91.94 355 LEU A CA 1
ATOM 2621 C C . LEU A 1 355 ? -15.524 17.012 26.731 1.00 91.94 355 LEU A C 1
ATOM 2623 O O . LEU A 1 355 ? -14.567 17.574 26.208 1.00 91.94 355 LEU A O 1
ATOM 2627 N N . ALA A 1 356 ? -16.247 17.604 27.673 1.00 89.88 356 ALA A N 1
ATOM 2628 C CA . ALA A 1 356 ? -16.009 18.935 28.203 1.00 89.88 356 ALA A CA 1
ATOM 2629 C C . ALA A 1 356 ? -15.047 18.908 29.410 1.00 89.88 356 ALA A C 1
ATOM 2631 O O . ALA A 1 356 ? -15.453 18.637 30.544 1.00 89.88 356 ALA A O 1
ATOM 2632 N N . ILE A 1 357 ? -13.781 19.262 29.189 1.00 85.94 357 ILE A N 1
ATOM 2633 C CA . ILE A 1 357 ? -12.746 19.327 30.228 1.00 85.94 357 ILE A CA 1
ATOM 2634 C C . ILE A 1 357 ? -12.902 20.611 31.054 1.00 85.94 357 ILE A C 1
ATOM 2636 O O . ILE A 1 357 ? -12.783 21.727 30.542 1.00 85.94 357 ILE A O 1
ATOM 2640 N N . LYS A 1 358 ? -13.194 20.464 32.346 1.00 78.81 358 LYS A N 1
ATOM 2641 C CA . LYS A 1 358 ? -13.249 21.534 33.346 1.00 78.81 358 LYS A CA 1
ATOM 2642 C C . LYS A 1 358 ? -11.923 21.629 34.114 1.00 78.81 358 LYS A C 1
ATOM 2644 O O . LYS A 1 358 ? -11.425 20.632 34.611 1.00 78.81 358 LYS A O 1
ATOM 2649 N N . ASN A 1 359 ? -11.454 22.859 34.317 1.00 69.81 359 ASN A N 1
ATOM 2650 C CA . ASN A 1 359 ? -10.458 23.302 35.305 1.00 69.81 359 ASN A CA 1
ATOM 2651 C C . ASN A 1 359 ? -9.014 22.767 35.172 1.00 69.81 359 ASN A C 1
ATOM 2653 O O . ASN A 1 359 ? -8.694 21.942 34.323 1.00 69.81 359 ASN A O 1
ATOM 2657 N N . ASN A 1 360 ? -8.122 23.325 36.005 1.00 68.06 360 ASN A N 1
ATOM 2658 C CA . ASN A 1 360 ? -6.661 23.152 35.989 1.00 68.06 360 ASN A CA 1
ATOM 2659 C C . ASN A 1 360 ? -6.238 21.846 36.689 1.00 68.06 360 ASN A C 1
ATOM 2661 O O . ASN A 1 360 ? -5.683 21.885 37.790 1.00 68.06 360 ASN A O 1
ATOM 2665 N N . GLY A 1 361 ? -6.547 20.696 36.101 1.00 74.75 361 GLY A N 1
ATOM 2666 C CA . GLY A 1 361 ? -6.165 19.396 36.650 1.00 74.75 361 GLY A CA 1
ATOM 2667 C C . GLY A 1 361 ? -5.673 18.436 35.570 1.00 74.75 361 GLY A C 1
ATOM 2668 O O . GLY A 1 361 ? -6.101 18.554 34.418 1.00 74.75 361 GLY A O 1
ATOM 2669 N N . PRO A 1 362 ? -4.778 17.494 35.917 1.00 80.06 362 PRO A N 1
ATOM 2670 C CA . PRO A 1 362 ? -4.578 16.311 35.105 1.00 80.06 362 PRO A CA 1
ATOM 2671 C C . PRO A 1 362 ? -5.796 15.399 35.254 1.00 80.06 362 PRO A C 1
ATOM 2673 O O . PRO A 1 362 ? -6.195 15.037 36.361 1.00 80.06 362 PRO A O 1
ATOM 2676 N N . TRP A 1 363 ? -6.379 15.034 34.125 1.00 86.00 363 TRP A N 1
ATOM 2677 C CA . TRP A 1 363 ? -7.482 14.097 34.007 1.00 86.00 363 TRP A CA 1
ATOM 2678 C C . TRP A 1 363 ? -6.971 12.842 33.322 1.00 86.00 363 TRP A C 1
ATOM 2680 O O . TRP A 1 363 ? -6.109 12.908 32.446 1.00 86.00 363 TRP A O 1
ATOM 2690 N N . THR A 1 364 ? -7.475 11.680 33.714 1.00 86.25 364 THR A N 1
ATOM 2691 C CA . THR A 1 364 ? -7.082 10.419 33.076 1.00 86.25 364 THR A CA 1
ATOM 2692 C C . THR A 1 364 ? -8.316 9.636 32.682 1.00 86.25 364 THR A C 1
ATOM 2694 O O . THR A 1 364 ? -9.187 9.403 33.516 1.00 86.25 364 THR A O 1
ATOM 2697 N N . VAL A 1 365 ? -8.379 9.220 31.422 1.00 87.94 365 VAL A N 1
ATOM 2698 C CA . VAL A 1 365 ? -9.372 8.268 30.920 1.00 87.94 365 VAL A CA 1
ATOM 2699 C C . VAL A 1 365 ? -8.583 7.110 30.338 1.00 87.94 365 VAL A C 1
ATOM 2701 O O . VAL A 1 365 ? -7.837 7.317 29.391 1.00 87.94 365 VAL A O 1
ATOM 2704 N N . ASN A 1 366 ? -8.699 5.913 30.916 1.00 82.75 366 ASN A N 1
ATOM 2705 C CA . ASN A 1 366 ? -7.837 4.791 30.524 1.00 82.75 366 ASN A CA 1
ATOM 2706 C C . ASN A 1 366 ? -7.953 4.491 29.024 1.00 82.75 366 ASN A C 1
ATOM 2708 O O . ASN A 1 366 ? -6.931 4.377 28.355 1.00 82.75 366 ASN A O 1
ATOM 2712 N N . ASN A 1 367 ? -9.190 4.465 28.514 1.00 86.75 367 ASN A N 1
ATOM 2713 C CA . ASN A 1 367 ? -9.513 4.290 27.102 1.00 86.75 367 ASN A CA 1
ATOM 2714 C C . ASN A 1 367 ? -10.580 5.314 26.681 1.00 86.75 367 ASN A C 1
ATOM 2716 O O . ASN A 1 367 ? -11.774 5.098 26.888 1.00 86.75 367 ASN A O 1
ATOM 2720 N N . LEU A 1 368 ? -10.168 6.460 26.142 1.00 92.06 368 LEU A N 1
ATOM 2721 C CA . LEU A 1 368 ? -11.082 7.445 25.566 1.00 92.06 368 LEU A CA 1
ATOM 2722 C C . LEU A 1 368 ? -11.239 7.172 24.072 1.00 92.06 368 LEU A C 1
ATOM 2724 O O . LEU A 1 368 ? -10.298 7.376 23.315 1.00 92.06 368 LEU A O 1
ATOM 2728 N N . ASN A 1 369 ? -12.427 6.758 23.647 1.00 89.94 369 ASN A N 1
ATOM 2729 C CA . ASN A 1 369 ? -12.742 6.539 22.239 1.00 89.94 369 ASN A CA 1
ATOM 2730 C C . ASN A 1 369 ? -13.552 7.730 21.714 1.00 89.94 369 ASN A C 1
ATOM 2732 O O . ASN A 1 369 ? -14.600 8.050 22.274 1.00 89.94 369 ASN A O 1
ATOM 2736 N N . ILE A 1 370 ? -13.107 8.390 20.648 1.00 86.56 370 ILE A N 1
ATOM 2737 C CA . ILE A 1 370 ? -13.829 9.506 20.023 1.00 86.56 370 ILE A CA 1
ATOM 2738 C C . ILE A 1 370 ? -14.106 9.152 18.574 1.00 86.56 370 ILE A C 1
ATOM 2740 O O . ILE A 1 370 ? -13.185 9.058 17.769 1.00 86.56 370 ILE A O 1
ATOM 2744 N N . TRP A 1 371 ? -15.382 8.969 18.251 1.00 84.38 371 TRP A N 1
ATOM 2745 C CA . TRP A 1 371 ? -15.822 8.723 16.886 1.00 84.38 371 TRP A CA 1
ATOM 2746 C C . TRP A 1 371 ? -15.936 10.028 16.099 1.00 84.38 371 TRP A C 1
ATOM 2748 O O . TRP A 1 371 ? -16.296 11.067 16.660 1.00 84.38 371 TRP A O 1
ATOM 2758 N N . ALA A 1 372 ? -15.676 9.962 14.794 1.00 74.81 372 ALA A N 1
ATOM 2759 C CA . ALA A 1 372 ? -15.833 11.079 13.873 1.00 74.81 372 ALA A CA 1
ATOM 2760 C C . ALA A 1 372 ? -17.193 11.789 14.041 1.00 74.81 372 ALA A C 1
ATOM 2762 O O . ALA A 1 372 ? -18.229 11.172 14.295 1.00 74.81 372 ALA A O 1
ATOM 2763 N N . GLY A 1 373 ? -17.171 13.118 13.950 1.00 78.38 373 GLY A N 1
ATOM 2764 C CA . GLY A 1 373 ? -18.293 13.998 14.274 1.00 78.38 373 GLY A CA 1
ATOM 2765 C C . GLY A 1 373 ? -18.437 14.324 15.766 1.00 78.38 373 GLY A C 1
ATOM 2766 O O . GLY A 1 373 ? -19.237 15.191 16.100 1.00 78.38 373 GLY A O 1
ATOM 2767 N N . SER A 1 374 ? -17.681 13.671 16.656 1.00 88.00 374 SER A N 1
ATOM 2768 C CA . SER A 1 374 ? -17.617 13.953 18.102 1.00 88.00 374 SER A CA 1
ATOM 2769 C C . SER A 1 374 ? -16.314 14.680 18.461 1.00 88.00 374 SER A C 1
ATOM 2771 O O . SER A 1 374 ? -15.468 14.915 17.596 1.00 88.00 374 SER A O 1
ATOM 2773 N N . GLY A 1 375 ? -16.125 15.074 19.725 1.00 88.25 375 GLY A N 1
ATOM 2774 C CA . GLY A 1 375 ? -14.957 15.896 20.052 1.00 88.25 375 GLY A CA 1
ATOM 2775 C C . GLY A 1 375 ? -14.620 16.098 21.524 1.00 88.25 375 GLY A C 1
ATOM 2776 O O . GLY A 1 375 ? -15.292 15.614 22.437 1.00 88.25 375 GLY A O 1
ATOM 2777 N N . ILE A 1 376 ? -13.555 16.868 21.744 1.00 88.44 376 ILE A N 1
ATOM 2778 C CA . ILE A 1 376 ? -13.097 17.348 23.050 1.00 88.44 376 ILE A CA 1
ATOM 2779 C C . ILE A 1 376 ? -13.279 18.861 23.089 1.00 88.44 376 ILE A C 1
ATOM 2781 O O . ILE A 1 376 ? -12.898 19.575 22.165 1.00 88.44 376 ILE A O 1
ATOM 2785 N N . ARG A 1 377 ? -13.820 19.378 24.191 1.00 88.06 377 ARG A N 1
ATOM 2786 C CA . ARG A 1 377 ? -13.987 20.815 24.408 1.00 88.06 377 ARG A CA 1
ATOM 2787 C C . ARG A 1 377 ? -13.403 21.254 25.743 1.00 88.06 377 ARG A C 1
ATOM 2789 O O . ARG A 1 377 ? -13.711 20.677 26.779 1.00 88.06 377 ARG A O 1
ATOM 2796 N N . LEU A 1 378 ? -12.648 22.345 25.770 1.00 81.56 378 LEU A N 1
ATOM 2797 C CA . LEU A 1 378 ? -12.158 22.936 27.016 1.00 81.56 378 LEU A CA 1
ATOM 2798 C C . LEU A 1 378 ? -13.220 23.877 27.593 1.00 81.56 378 LEU A C 1
ATOM 2800 O O . LEU A 1 378 ? -13.457 24.976 27.093 1.00 81.56 378 LEU A O 1
ATOM 2804 N N . ALA A 1 379 ? -13.881 23.448 28.668 1.00 75.50 379 ALA A N 1
ATOM 2805 C CA . ALA A 1 379 ? -14.988 24.157 29.306 1.00 75.50 379 ALA A CA 1
ATOM 2806 C C . ALA A 1 379 ? -14.567 25.060 30.487 1.00 75.50 379 ALA A C 1
ATOM 2808 O O . ALA A 1 379 ? -15.345 25.943 30.857 1.00 75.50 379 ALA A O 1
ATOM 2809 N N . GLY A 1 380 ? -13.352 24.924 31.038 1.00 65.69 380 GLY A N 1
ATOM 2810 C CA . GLY A 1 380 ? -12.803 25.857 32.037 1.00 65.69 380 GLY A CA 1
ATOM 2811 C C . GLY A 1 380 ? -11.319 25.636 32.361 1.00 65.69 380 GLY A C 1
ATOM 2812 O O . GLY A 1 380 ? -10.821 24.538 32.161 1.00 65.69 380 GLY A O 1
ATOM 2813 N N . GLY A 1 381 ? -10.647 26.657 32.913 1.00 61.88 381 GLY A N 1
ATOM 2814 C CA . GLY A 1 381 ? -9.293 26.567 33.489 1.00 61.88 381 GLY A CA 1
ATOM 2815 C C . GLY A 1 381 ? -8.091 26.736 32.541 1.00 61.88 381 GLY A C 1
ATOM 2816 O O . GLY A 1 381 ? -8.199 26.555 31.335 1.00 61.88 381 GLY A O 1
ATOM 2817 N N . TYR A 1 382 ? -6.940 27.090 33.120 1.00 67.50 382 TYR A N 1
ATOM 2818 C CA . TYR A 1 382 ? -5.605 27.156 32.513 1.00 67.50 382 TYR A CA 1
ATOM 2819 C C . TYR A 1 382 ? -4.815 25.871 32.834 1.00 67.50 382 TYR A C 1
ATOM 2821 O O . TYR A 1 382 ? -4.683 25.523 34.004 1.00 67.50 382 TYR A O 1
ATOM 2829 N N . GLY A 1 383 ? -4.224 25.196 31.845 1.00 70.56 383 GLY A N 1
ATOM 2830 C CA . GLY A 1 383 ? -3.293 24.085 32.101 1.00 70.56 383 GLY A CA 1
ATOM 2831 C C . GLY A 1 383 ? -3.974 22.792 32.557 1.00 70.56 383 GLY A C 1
ATOM 2832 O O . GLY A 1 383 ? -3.585 22.201 33.562 1.00 70.56 383 GLY A O 1
ATOM 2833 N N . SER A 1 384 ? -5.013 22.376 31.835 1.00 78.69 384 SER A N 1
ATOM 2834 C CA . SER A 1 384 ? -5.570 21.024 31.984 1.00 78.69 384 SER A CA 1
ATOM 2835 C C . SER A 1 384 ? -4.678 20.014 31.263 1.00 78.69 384 SER A C 1
ATOM 2837 O O . SER A 1 384 ? -4.018 20.375 30.289 1.00 78.69 384 SER A O 1
ATOM 2839 N N . SER A 1 385 ? -4.648 18.757 31.700 1.00 83.12 385 SER A N 1
ATOM 2840 C CA . SER A 1 385 ? -4.061 17.688 30.889 1.00 83.12 385 SER A CA 1
ATOM 2841 C C . SER A 1 385 ? -4.969 16.471 30.812 1.00 83.12 385 SER A C 1
ATOM 2843 O O . SER A 1 385 ? -5.777 16.245 31.707 1.00 83.12 385 SER A O 1
ATOM 2845 N N . LEU A 1 386 ? -4.867 15.716 29.721 1.00 84.00 386 LEU A N 1
ATOM 2846 C CA . LEU A 1 386 ? -5.608 14.481 29.488 1.00 84.00 386 LEU A CA 1
ATOM 2847 C C . LEU A 1 386 ? -4.614 13.343 29.224 1.00 84.00 386 LEU A C 1
ATOM 2849 O O . LEU A 1 386 ? -3.921 13.335 28.203 1.00 84.00 386 LEU A O 1
ATOM 2853 N N . GLY A 1 387 ? -4.523 12.410 30.168 1.00 84.00 387 GLY A N 1
ATOM 2854 C CA . GLY A 1 387 ? -3.716 11.190 30.087 1.00 84.00 387 GLY A CA 1
ATOM 2855 C C . GLY A 1 387 ? -4.555 9.929 29.847 1.00 84.00 387 GLY A C 1
ATOM 2856 O O . GLY A 1 387 ? -5.774 9.946 30.032 1.00 84.00 387 GLY A O 1
ATOM 2857 N N . GLY A 1 388 ? -3.873 8.833 29.500 1.00 86.81 388 GLY A N 1
ATOM 2858 C CA . GLY A 1 388 ? -4.471 7.539 29.154 1.00 86.81 388 GLY A CA 1
ATOM 2859 C C . GLY A 1 388 ? -4.249 7.165 27.687 1.00 86.81 388 GLY A C 1
ATOM 2860 O O . GLY A 1 388 ? -3.250 7.579 27.098 1.00 86.81 388 GLY A O 1
ATOM 2861 N N . SER A 1 389 ? -5.155 6.381 27.108 1.00 84.56 389 SER A N 1
ATOM 2862 C CA . SER A 1 389 ? -5.180 6.086 25.669 1.00 84.56 389 SER A CA 1
ATOM 2863 C C . SER A 1 389 ? -6.304 6.884 25.016 1.00 84.56 389 SER A C 1
ATOM 2865 O O . SER A 1 389 ? -7.440 6.847 25.493 1.00 84.56 389 SER A O 1
ATOM 2867 N N . LEU A 1 390 ? -5.999 7.612 23.941 1.00 88.38 390 LEU A N 1
ATOM 2868 C CA . LEU A 1 390 ? -6.973 8.332 23.125 1.00 88.38 390 LEU A CA 1
ATOM 2869 C C . LEU A 1 390 ? -7.070 7.647 21.762 1.00 88.38 390 LEU A C 1
ATOM 2871 O O . LEU A 1 390 ? -6.151 7.738 20.954 1.00 88.38 390 LEU A O 1
ATOM 2875 N N . ASN A 1 391 ? -8.195 6.990 21.510 1.00 84.31 391 ASN A N 1
ATOM 2876 C CA . ASN A 1 391 ? -8.478 6.318 20.251 1.00 84.31 391 ASN A CA 1
ATOM 2877 C C . ASN A 1 391 ? -9.436 7.186 19.429 1.00 84.31 391 ASN A C 1
ATOM 2879 O O . ASN A 1 391 ? -10.562 7.457 19.850 1.00 84.31 391 ASN A O 1
ATOM 2883 N N . LEU A 1 392 ? -8.985 7.640 18.268 1.00 84.00 392 LEU A N 1
ATOM 2884 C CA . LEU A 1 392 ? -9.752 8.426 17.309 1.00 84.00 392 LEU A CA 1
ATOM 2885 C C . LEU A 1 392 ? -10.288 7.475 16.233 1.00 84.00 392 LEU A C 1
ATOM 2887 O O . LEU A 1 392 ? -9.500 6.822 15.558 1.00 84.00 392 LEU A O 1
ATOM 2891 N N . LEU A 1 393 ? -11.609 7.354 16.104 1.00 80.88 393 LEU A N 1
ATOM 2892 C CA . LEU A 1 393 ? -12.256 6.275 15.347 1.00 80.88 393 LEU A CA 1
ATOM 2893 C C . LEU A 1 393 ? -13.212 6.808 14.271 1.00 80.88 393 LEU A C 1
ATOM 2895 O O . LEU A 1 393 ? -13.827 7.863 14.431 1.00 80.88 393 LEU A O 1
ATOM 2899 N N . GLY A 1 394 ? -13.416 6.024 13.212 1.00 75.19 394 GLY A N 1
ATOM 2900 C CA . GLY A 1 394 ? -14.439 6.271 12.194 1.00 75.19 394 GLY A CA 1
ATOM 2901 C C . GLY A 1 394 ? -14.059 7.296 11.119 1.00 75.19 394 GLY A C 1
ATOM 2902 O O . GLY A 1 394 ? -12.973 7.871 11.116 1.00 75.19 394 GLY A O 1
ATOM 2903 N N . THR A 1 395 ? -14.967 7.501 10.161 1.00 66.19 395 THR A N 1
ATOM 2904 C CA . THR A 1 395 ? -14.747 8.347 8.977 1.00 66.19 395 THR A CA 1
ATOM 2905 C C . THR A 1 395 ? -15.160 9.799 9.214 1.00 66.19 395 THR A C 1
ATOM 2907 O O . THR A 1 395 ? -16.340 10.061 9.459 1.00 66.19 395 THR A O 1
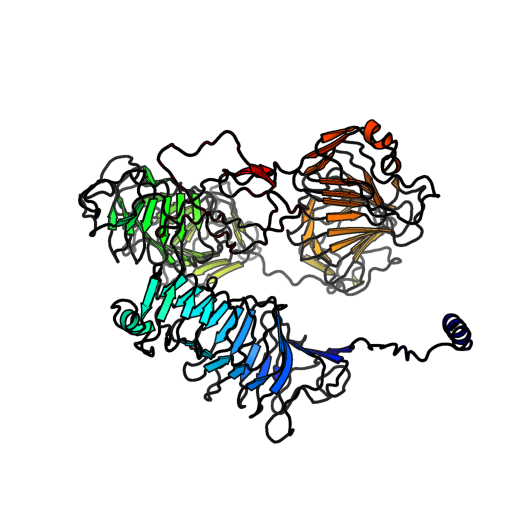ATOM 2910 N N . GLY A 1 396 ? -14.234 10.750 9.063 1.00 71.50 396 GLY A N 1
ATOM 2911 C CA . GLY A 1 396 ? -14.532 12.191 9.073 1.00 71.50 396 GLY A CA 1
ATOM 2912 C C . GLY A 1 396 ? -13.643 13.024 9.999 1.00 71.50 396 GLY A C 1
ATOM 2913 O O . GLY A 1 396 ? -12.484 12.683 10.234 1.00 71.50 396 GLY A O 1
ATOM 2914 N N . SER A 1 397 ? -14.185 14.147 10.487 1.00 74.19 397 SER A N 1
ATOM 2915 C CA . SER A 1 397 ? -13.470 15.102 11.346 1.00 74.19 397 SER A CA 1
ATOM 2916 C C . SER A 1 397 ? -13.716 14.850 12.833 1.00 74.19 397 SER A C 1
ATOM 2918 O O . SER A 1 397 ? -14.833 14.508 13.226 1.00 74.19 397 SER A O 1
ATOM 2920 N N . ILE A 1 398 ? -12.699 15.080 13.662 1.00 78.38 398 ILE A N 1
ATOM 2921 C CA . ILE A 1 398 ? -12.809 15.121 15.127 1.00 78.38 398 ILE A CA 1
ATOM 2922 C C . ILE A 1 398 ? -12.429 16.516 15.619 1.00 78.38 398 ILE A C 1
ATOM 2924 O O . ILE A 1 398 ? -11.368 17.029 15.265 1.00 78.38 398 ILE A O 1
ATOM 2928 N N . ASP A 1 399 ? -13.281 17.107 16.458 1.00 82.44 399 ASP A N 1
ATOM 2929 C CA . ASP A 1 399 ? -13.141 18.505 16.873 1.00 82.44 399 ASP A CA 1
ATOM 2930 C C . ASP A 1 399 ? -12.479 18.638 18.250 1.00 82.44 399 ASP A C 1
ATOM 2932 O O . ASP A 1 399 ? -13.003 18.182 19.271 1.00 82.44 399 ASP A O 1
ATOM 2936 N N . PHE A 1 400 ? -11.349 19.338 18.300 1.00 82.88 400 PHE A N 1
ATOM 2937 C CA . PHE A 1 400 ? -10.664 19.789 19.507 1.00 82.88 400 PHE A CA 1
ATOM 2938 C C . PHE A 1 400 ? -10.895 21.291 19.680 1.00 82.88 400 PHE A C 1
ATOM 2940 O O . PHE A 1 400 ? -10.237 22.134 19.073 1.00 82.88 400 PHE A O 1
ATOM 2947 N N . ASN A 1 401 ? -11.853 21.639 20.536 1.00 82.25 401 ASN A N 1
ATOM 2948 C CA . ASN A 1 401 ? -12.293 23.014 20.724 1.00 82.25 401 ASN A CA 1
ATOM 2949 C C . ASN A 1 401 ? -11.766 23.599 22.044 1.00 82.25 401 ASN A C 1
ATOM 2951 O O . ASN A 1 401 ? -12.173 23.186 23.132 1.00 82.25 401 ASN A O 1
ATOM 2955 N N . ALA A 1 402 ? -10.902 24.611 21.984 1.00 71.12 402 ALA A N 1
ATOM 2956 C CA . ALA A 1 402 ? -10.325 25.254 23.168 1.00 71.12 402 ALA A CA 1
ATOM 2957 C C . ALA A 1 402 ? -11.314 26.165 23.936 1.00 71.12 402 ALA A C 1
ATOM 2959 O O . ALA A 1 402 ? -10.996 26.687 25.007 1.00 71.12 402 ALA A O 1
ATOM 2960 N N . GLY A 1 403 ? -12.540 26.339 23.434 1.00 75.38 403 GLY A N 1
ATOM 2961 C CA . GLY A 1 403 ? -13.582 27.156 24.046 1.00 75.38 403 GLY A CA 1
ATOM 2962 C C . GLY A 1 403 ? -13.258 28.647 23.970 1.00 75.38 403 GLY A C 1
ATOM 2963 O O . GLY A 1 403 ? -13.479 29.270 22.938 1.00 75.38 403 GLY A O 1
ATOM 2964 N N . SER A 1 404 ? -12.752 29.213 25.071 1.00 71.50 404 SER A N 1
ATOM 2965 C CA . SER A 1 404 ? -12.451 30.646 25.221 1.00 71.50 404 SER A CA 1
ATOM 2966 C C . SER A 1 404 ? -10.945 30.904 25.370 1.00 71.50 404 SER A C 1
ATOM 2968 O O . SER A 1 404 ? -10.188 30.009 25.743 1.00 71.50 404 SER A O 1
ATOM 2970 N N . PHE A 1 405 ? -10.521 32.160 25.200 1.00 60.31 405 PHE A N 1
ATOM 2971 C CA . PHE A 1 405 ? -9.129 32.607 25.382 1.00 60.31 405 PHE A CA 1
ATOM 2972 C C . PHE A 1 405 ? -8.478 32.139 26.694 1.00 60.31 405 PHE A C 1
ATOM 2974 O O . PHE A 1 405 ? -9.127 32.088 27.742 1.00 60.31 405 PHE A O 1
ATOM 2981 N N . GLY A 1 406 ? -7.172 31.850 26.629 1.00 62.41 406 GLY A N 1
ATOM 2982 C CA . GLY A 1 406 ? -6.335 31.493 27.778 1.00 62.41 406 GLY A CA 1
ATOM 2983 C C . GLY A 1 406 ? -6.272 30.000 28.125 1.00 62.41 406 GLY A C 1
ATOM 2984 O O . GLY A 1 406 ? -5.630 29.633 29.102 1.00 62.41 406 GLY A O 1
ATOM 2985 N N . ARG A 1 407 ? -6.938 29.111 27.384 1.00 73.25 407 ARG A N 1
ATOM 2986 C CA . ARG A 1 407 ? -7.054 27.699 27.775 1.00 73.25 407 ARG A CA 1
ATOM 2987 C C . ARG A 1 407 ? -6.085 26.810 27.010 1.00 73.25 407 ARG A C 1
ATOM 2989 O O . ARG A 1 407 ? -6.275 26.578 25.823 1.00 73.25 407 ARG A O 1
ATOM 2996 N N . ILE A 1 408 ? -5.092 26.272 27.713 1.00 74.12 408 ILE A N 1
ATOM 2997 C CA . ILE A 1 408 ? -4.204 25.228 27.190 1.00 74.12 408 ILE A CA 1
ATOM 2998 C C . ILE A 1 408 ? -4.604 23.876 27.782 1.00 74.12 408 ILE A C 1
ATOM 3000 O O . ILE A 1 408 ? -4.775 23.756 29.004 1.00 74.12 408 ILE A O 1
ATOM 3004 N N . CYS A 1 409 ? -4.736 22.870 26.917 1.00 79.94 409 CYS A N 1
ATOM 3005 C CA . CYS A 1 409 ? -4.840 21.471 27.312 1.00 79.94 409 CYS A CA 1
ATOM 3006 C C . CYS A 1 409 ? -3.645 20.675 26.797 1.00 79.94 409 CYS A C 1
ATOM 3008 O O . CYS A 1 409 ? -3.367 20.688 25.602 1.00 79.94 409 CYS A O 1
ATOM 3010 N N . THR A 1 410 ? -2.953 19.972 27.687 1.00 80.94 410 THR A N 1
ATOM 3011 C CA . THR A 1 410 ? -1.897 19.036 27.306 1.00 80.94 410 THR A CA 1
ATOM 3012 C C . THR A 1 410 ? -2.479 17.633 27.170 1.00 80.94 410 THR A C 1
ATOM 3014 O O . THR A 1 410 ? -2.875 17.023 28.161 1.00 80.94 410 THR A O 1
ATOM 3017 N N . ILE A 1 411 ? -2.511 17.085 25.963 1.00 80.88 411 ILE A N 1
ATOM 3018 C CA . ILE A 1 411 ? -2.813 15.675 25.732 1.00 80.88 411 ILE A CA 1
ATOM 3019 C C . ILE A 1 411 ? -1.500 14.907 25.900 1.00 80.88 411 ILE A C 1
ATOM 3021 O O . ILE A 1 411 ? -0.588 15.010 25.085 1.00 80.88 411 ILE A O 1
ATOM 3025 N N . SER A 1 412 ? -1.390 14.166 26.999 1.00 78.19 412 SER A N 1
ATOM 3026 C CA . SER A 1 412 ? -0.257 13.269 27.286 1.00 78.19 412 SER A CA 1
ATOM 3027 C C . SER A 1 412 ? -0.603 11.804 27.000 1.00 78.19 412 SER A C 1
ATOM 3029 O O . SER A 1 412 ? 0.136 10.905 27.388 1.00 78.19 412 SER A O 1
ATOM 3031 N N . SER A 1 413 ? -1.762 11.568 26.384 1.00 71.69 413 SER A N 1
ATOM 3032 C CA . SER A 1 413 ? -2.290 10.242 26.068 1.00 71.69 413 SER A CA 1
ATOM 3033 C C . SER A 1 413 ? -1.665 9.696 24.794 1.00 71.69 413 SER A C 1
ATOM 3035 O O . SER A 1 413 ? -1.494 10.473 23.861 1.00 71.69 413 SER A O 1
ATOM 3037 N N . LEU A 1 414 ? -1.387 8.391 24.703 1.00 74.06 414 LEU A N 1
ATOM 3038 C CA . LEU A 1 414 ? -1.055 7.777 23.410 1.00 74.06 414 LEU A CA 1
ATOM 3039 C C . LEU A 1 414 ? -2.249 7.994 22.472 1.00 74.06 414 LEU A C 1
ATOM 3041 O O . LEU A 1 414 ? -3.358 7.581 22.812 1.00 74.06 414 LEU A O 1
ATOM 3045 N N . ILE A 1 415 ? -2.037 8.683 21.350 1.00 76.88 415 ILE A N 1
ATOM 3046 C CA . ILE A 1 415 ? -3.086 8.912 20.356 1.00 76.88 415 ILE A CA 1
ATOM 3047 C C . ILE A 1 415 ? -2.938 7.835 19.284 1.00 76.88 415 ILE A C 1
ATOM 3049 O O . ILE A 1 415 ? -1.916 7.776 18.601 1.00 76.88 415 ILE A O 1
ATOM 3053 N N . SER A 1 416 ? -3.953 6.987 19.155 1.00 79.19 416 SER A N 1
ATOM 3054 C CA . SER A 1 416 ? -4.117 6.068 18.032 1.00 79.19 416 SER A CA 1
ATOM 3055 C C . SER A 1 416 ? -5.283 6.573 17.195 1.00 79.19 416 SER A C 1
ATOM 3057 O O . SER A 1 416 ? -6.357 6.832 17.735 1.00 79.19 416 SER A O 1
ATOM 3059 N N . ALA A 1 417 ? -5.067 6.767 15.900 1.00 73.31 417 ALA A N 1
ATOM 3060 C CA . ALA A 1 417 ? -6.124 7.134 14.973 1.00 73.31 417 ALA A CA 1
ATOM 3061 C C . ALA A 1 417 ? -6.351 5.991 13.989 1.00 73.31 417 ALA A C 1
ATOM 3063 O O . ALA A 1 417 ? -5.397 5.426 13.462 1.00 73.31 417 ALA A O 1
ATOM 3064 N N . ASP A 1 418 ? -7.615 5.657 13.759 1.00 70.81 418 ASP A N 1
ATOM 3065 C CA . ASP A 1 418 ? -8.011 4.802 12.648 1.00 70.81 418 ASP A CA 1
ATOM 3066 C C . ASP A 1 418 ? -7.628 5.490 11.326 1.00 70.81 418 ASP A C 1
ATOM 3068 O O . ASP A 1 418 ? -7.789 6.708 11.187 1.00 70.81 418 ASP A O 1
ATOM 3072 N N . ALA A 1 419 ? -7.158 4.714 10.346 1.00 61.91 419 ALA A N 1
ATOM 3073 C CA . ALA A 1 419 ? -6.807 5.193 9.009 1.00 61.91 419 ALA A CA 1
ATOM 3074 C C . ALA A 1 419 ? -7.985 5.903 8.315 1.00 61.91 419 ALA A C 1
ATOM 3076 O O . ALA A 1 419 ? -7.792 6.686 7.386 1.00 61.91 419 ALA A O 1
ATOM 3077 N N . THR A 1 420 ? -9.215 5.661 8.776 1.00 64.25 420 THR A N 1
ATOM 3078 C CA . THR A 1 420 ? -10.417 6.314 8.257 1.00 64.25 420 THR A CA 1
ATOM 3079 C C . THR A 1 420 ? -10.633 7.750 8.753 1.00 64.25 420 THR A C 1
ATOM 3081 O O . THR A 1 420 ? -11.462 8.464 8.181 1.00 64.25 420 THR A O 1
ATOM 3084 N N . VAL A 1 421 ? -9.944 8.202 9.810 1.00 68.44 421 VAL A N 1
ATOM 3085 C CA . VAL A 1 421 ? -10.094 9.575 10.324 1.00 68.44 421 VAL A CA 1
ATOM 3086 C C . VAL A 1 421 ? -9.427 10.543 9.348 1.00 68.44 421 VAL A C 1
ATOM 3088 O O . VAL A 1 421 ? -8.210 10.552 9.192 1.00 68.44 421 VAL A O 1
ATOM 3091 N N . SER A 1 422 ? -10.218 11.397 8.696 1.00 70.44 422 SER A N 1
ATOM 3092 C CA . SER A 1 422 ? -9.702 12.276 7.644 1.00 70.44 422 SER A CA 1
ATOM 3093 C C . SER A 1 422 ? -9.077 13.548 8.209 1.00 70.44 422 SER A C 1
ATOM 3095 O O . SER A 1 422 ? -8.062 14.009 7.690 1.00 70.44 422 SER A O 1
ATOM 3097 N N . ASN A 1 423 ? -9.673 14.128 9.263 1.00 77.62 423 ASN A N 1
ATOM 3098 C CA . ASN A 1 423 ? -9.196 15.382 9.847 1.00 77.62 423 ASN A CA 1
ATOM 3099 C C . ASN A 1 423 ? -9.259 15.392 11.379 1.00 77.62 423 ASN A C 1
ATOM 3101 O O . ASN A 1 423 ? -10.234 14.940 11.980 1.00 77.62 423 ASN A O 1
ATOM 3105 N N . ILE A 1 424 ? -8.275 16.035 12.000 1.00 80.06 424 ILE A N 1
ATOM 3106 C CA . ILE A 1 424 ? -8.357 16.494 13.390 1.00 80.06 424 ILE A CA 1
ATOM 3107 C C . ILE A 1 424 ? -8.383 18.017 13.353 1.00 80.06 424 ILE A C 1
ATOM 3109 O O . ILE A 1 424 ? -7.417 18.642 12.915 1.00 80.06 424 ILE A O 1
ATOM 3113 N N . VAL A 1 425 ? -9.497 18.611 13.775 1.00 83.00 425 VAL A N 1
ATOM 3114 C CA . VAL A 1 425 ? -9.723 20.056 13.699 1.00 83.00 425 VAL A CA 1
ATOM 3115 C C . VAL A 1 425 ? -9.482 20.682 15.063 1.00 83.00 425 VAL A C 1
ATOM 3117 O O . VAL A 1 425 ? -10.152 20.357 16.038 1.00 83.00 425 VAL A O 1
ATOM 3120 N N . VAL A 1 426 ? -8.544 21.617 15.136 1.00 82.25 426 VAL A N 1
ATOM 3121 C CA . VAL A 1 426 ? -8.243 22.418 16.320 1.00 82.25 426 VAL A CA 1
ATOM 3122 C C . VAL A 1 426 ? -8.802 23.822 16.120 1.00 82.25 426 VAL A C 1
ATOM 3124 O O . VAL A 1 426 ? -8.401 24.541 15.202 1.00 82.25 426 VAL A O 1
ATOM 3127 N N . SER A 1 427 ? -9.735 24.220 16.985 1.00 81.81 427 SER A N 1
ATOM 3128 C CA . SER A 1 427 ? -10.408 25.521 16.908 1.00 81.81 427 SER A CA 1
ATOM 3129 C C . SER A 1 427 ? -10.601 26.178 18.280 1.00 81.81 427 SER A C 1
ATOM 3131 O O . SER A 1 427 ? -10.652 25.525 19.325 1.00 81.81 427 SER A O 1
ATOM 3133 N N . ILE A 1 428 ? -10.754 27.503 18.293 1.00 74.31 428 ILE A N 1
ATOM 3134 C CA . ILE A 1 428 ? -11.259 28.283 19.426 1.00 74.31 428 ILE A CA 1
ATOM 3135 C C . ILE A 1 428 ? -12.718 28.631 19.111 1.00 74.31 428 ILE A C 1
ATOM 3137 O O . ILE A 1 428 ? -13.004 29.342 18.153 1.00 74.31 428 ILE A O 1
ATOM 3141 N N . GLY A 1 429 ? -13.662 28.149 19.922 1.00 64.31 429 GLY A N 1
ATOM 3142 C CA . GLY A 1 429 ? -15.102 28.313 19.683 1.00 64.31 429 GLY A CA 1
ATOM 3143 C C . GLY A 1 429 ? -15.666 29.736 19.826 1.00 64.31 429 GLY A C 1
ATOM 3144 O O . GLY A 1 429 ? -16.873 29.914 19.668 1.00 64.31 429 GLY A O 1
ATOM 3145 N N . GLU A 1 430 ? -14.849 30.746 20.134 1.00 64.00 430 GLU A N 1
ATOM 3146 C CA . GLU A 1 430 ? -15.280 32.136 20.326 1.00 64.00 430 GLU A CA 1
ATOM 3147 C C . GLU A 1 430 ? -14.544 33.105 19.389 1.00 64.00 430 GLU A C 1
ATOM 3149 O O . GLU A 1 430 ? -13.355 32.963 19.112 1.00 64.00 430 GLU A O 1
ATOM 3154 N N . THR A 1 431 ? -15.258 34.138 18.927 1.00 59.81 431 THR A N 1
ATOM 3155 C CA . THR A 1 431 ? -14.713 35.182 18.050 1.00 59.81 431 THR A CA 1
ATOM 3156 C C . THR A 1 431 ? -13.532 35.881 18.717 1.00 59.81 431 THR A C 1
ATOM 3158 O O . THR A 1 431 ? -13.681 36.497 19.775 1.00 59.81 431 THR A O 1
ATOM 3161 N N . VAL A 1 432 ? -12.362 35.816 18.081 1.00 56.44 432 VAL A N 1
ATOM 3162 C CA . VAL A 1 432 ? -11.138 36.432 18.596 1.00 56.44 432 VAL A CA 1
ATOM 3163 C C . VAL A 1 432 ? -11.270 37.956 18.621 1.00 56.44 432 VAL A C 1
ATOM 3165 O O . VAL A 1 432 ? -11.519 38.556 17.572 1.00 56.44 432 VAL A O 1
ATOM 3168 N N . PRO A 1 433 ? -11.099 38.629 19.780 1.00 58.38 433 PRO A N 1
ATOM 3169 C CA . PRO A 1 433 ? -11.014 40.081 19.820 1.00 58.38 433 PRO A CA 1
ATOM 3170 C C . PRO A 1 433 ? -9.855 40.547 18.936 1.00 58.38 433 PRO A C 1
ATOM 3172 O O . PRO A 1 433 ? -8.700 40.188 19.153 1.00 58.38 433 PRO A O 1
ATOM 3175 N N . THR A 1 434 ? -10.158 41.376 17.942 1.00 56.38 434 THR A N 1
ATOM 3176 C CA . THR A 1 434 ? -9.253 41.726 16.836 1.00 56.38 434 THR A CA 1
ATOM 3177 C C . THR A 1 434 ? -8.045 42.597 17.226 1.00 56.38 434 THR A C 1
ATOM 3179 O O . THR A 1 434 ? -7.388 43.129 16.337 1.00 56.38 434 THR A O 1
ATOM 3182 N N . ASN A 1 435 ? -7.756 42.821 18.518 1.00 51.97 435 ASN A N 1
ATOM 3183 C CA . ASN A 1 435 ? -6.774 43.823 18.964 1.00 51.97 435 ASN A CA 1
ATOM 3184 C C . ASN A 1 435 ? -5.738 43.372 20.011 1.00 51.97 435 ASN A C 1
ATOM 3186 O O . ASN A 1 435 ? -5.004 44.223 20.516 1.00 51.97 435 ASN A O 1
ATOM 3190 N N . THR A 1 436 ? -5.632 42.084 20.340 1.00 51.22 436 THR A N 1
ATOM 3191 C CA . THR A 1 436 ? -4.668 41.606 21.348 1.00 51.22 436 THR A CA 1
ATOM 3192 C C . THR A 1 436 ? -3.665 40.620 20.761 1.00 51.22 436 THR A C 1
ATOM 3194 O O . THR A 1 436 ? -4.044 39.541 20.323 1.00 51.22 436 THR A O 1
ATOM 3197 N N . ALA A 1 437 ? -2.373 40.957 20.842 1.00 52.50 437 ALA A N 1
ATOM 3198 C CA . ALA A 1 437 ? -1.209 40.139 20.469 1.00 52.50 437 ALA A CA 1
ATOM 3199 C C . ALA A 1 437 ? -0.995 38.891 21.367 1.00 52.50 437 ALA A C 1
ATOM 3201 O O . ALA A 1 437 ? 0.131 38.469 21.608 1.00 52.50 437 ALA A O 1
ATOM 3202 N N . HIS A 1 438 ? -2.075 38.323 21.911 1.00 49.91 438 HIS A N 1
ATOM 3203 C CA . HIS A 1 438 ? -2.076 37.285 22.947 1.00 49.91 438 HIS A CA 1
ATOM 3204 C C . HIS A 1 438 ? -2.862 36.027 22.539 1.00 49.91 438 HIS A C 1
ATOM 3206 O O . HIS A 1 438 ? -3.283 35.258 23.402 1.00 49.91 438 HIS A O 1
ATOM 3212 N N . ALA A 1 439 ? -3.050 35.784 21.237 1.00 50.72 439 ALA A N 1
ATOM 3213 C CA . ALA A 1 439 ? -3.646 34.536 20.749 1.00 50.72 439 ALA A CA 1
ATOM 3214 C C . ALA A 1 439 ? -2.787 33.286 21.060 1.00 50.72 439 ALA A C 1
ATOM 3216 O O . ALA A 1 439 ? -3.283 32.170 20.972 1.00 50.72 439 ALA A O 1
ATOM 3217 N N . THR A 1 440 ? -1.554 33.459 21.554 1.00 53.06 440 THR A N 1
ATOM 3218 C CA . THR A 1 440 ? -0.656 32.390 22.029 1.00 53.06 440 THR A CA 1
ATOM 3219 C C . THR A 1 440 ? -1.143 31.618 23.264 1.00 53.06 440 THR A C 1
ATOM 3221 O O . THR A 1 440 ? -0.449 30.716 23.719 1.00 53.06 440 THR A O 1
ATOM 3224 N N . GLN A 1 441 ? -2.295 31.956 23.859 1.00 60.31 441 GLN A N 1
ATOM 3225 C CA . GLN A 1 441 ? -2.691 31.392 25.157 1.00 60.31 441 GLN A CA 1
ATOM 3226 C C . GLN A 1 441 ? -3.816 30.347 25.115 1.00 60.31 441 GLN A C 1
ATOM 3228 O O . GLN A 1 441 ? -4.123 29.798 26.169 1.00 60.31 441 GLN A O 1
ATOM 3233 N N . ALA A 1 442 ? -4.450 30.064 23.971 1.00 65.00 442 ALA A N 1
ATOM 3234 C CA . ALA A 1 442 ? -5.476 29.017 23.878 1.00 65.00 442 ALA A CA 1
ATOM 3235 C C . ALA A 1 442 ? -5.120 27.971 22.820 1.00 65.00 442 ALA A C 1
ATOM 3237 O O . ALA A 1 442 ? -4.826 28.339 21.686 1.00 65.00 442 ALA A O 1
ATOM 3238 N N . GLY A 1 443 ? -5.151 26.688 23.180 1.00 71.69 443 GLY A N 1
ATOM 3239 C CA . GLY A 1 443 ? -4.770 25.611 22.274 1.00 71.69 443 GLY A CA 1
ATOM 3240 C C . GLY A 1 443 ? -4.553 24.251 22.932 1.00 71.69 443 GLY A C 1
ATOM 3241 O O . GLY A 1 443 ? -4.831 24.052 24.118 1.00 71.69 443 GLY A O 1
ATOM 3242 N N . PHE A 1 444 ? -4.034 23.319 22.145 1.00 74.44 444 PHE A N 1
ATOM 3243 C CA . PHE A 1 444 ? -3.709 21.957 22.538 1.00 74.44 444 PHE A CA 1
ATOM 3244 C C . PHE A 1 444 ? -2.206 21.716 22.392 1.00 74.44 444 PHE A C 1
ATOM 3246 O O . PHE A 1 444 ? -1.599 22.080 21.387 1.00 74.44 444 PHE A O 1
ATOM 3253 N N . ILE A 1 445 ? -1.616 21.095 23.410 1.00 80.38 445 ILE A N 1
ATOM 3254 C CA . ILE A 1 445 ? -0.243 20.596 23.381 1.00 80.38 445 ILE A CA 1
ATOM 3255 C C . ILE A 1 445 ? -0.314 19.069 23.343 1.00 80.38 445 ILE A C 1
ATOM 3257 O O . ILE A 1 445 ? -0.841 18.464 24.274 1.00 80.38 445 ILE A O 1
ATOM 3261 N N . VAL A 1 446 ? 0.200 18.441 22.295 1.00 79.69 446 VAL A N 1
ATOM 3262 C CA . VAL A 1 446 ? 0.260 16.988 22.123 1.00 79.69 446 VAL A CA 1
ATOM 3263 C C . VAL A 1 446 ? 1.678 16.523 22.462 1.00 79.69 446 VAL A C 1
ATOM 3265 O O . VAL A 1 446 ? 2.601 16.663 21.665 1.00 79.69 446 VAL A O 1
ATOM 3268 N N . ASN A 1 447 ? 1.852 15.986 23.672 1.00 76.12 447 ASN A N 1
ATOM 3269 C CA . ASN A 1 447 ? 3.150 15.537 24.207 1.00 76.12 447 ASN A CA 1
ATOM 3270 C C . ASN A 1 447 ? 3.383 14.028 24.030 1.00 76.12 447 ASN A C 1
ATOM 3272 O O . ASN A 1 447 ? 4.217 13.436 24.714 1.00 76.12 447 ASN A O 1
ATOM 3276 N N . SER A 1 448 ? 2.586 13.371 23.198 1.00 66.06 448 SER A N 1
ATOM 3277 C CA . SER A 1 448 ? 2.634 11.929 22.999 1.00 66.06 448 SER A CA 1
ATOM 3278 C C . SER A 1 448 ? 3.050 11.576 21.580 1.00 66.06 448 SER A C 1
ATOM 3280 O O . SER A 1 448 ? 2.924 12.369 20.651 1.00 66.06 448 SER A O 1
ATOM 3282 N N . VAL A 1 449 ? 3.562 10.357 21.426 1.00 56.91 449 VAL A N 1
ATOM 3283 C CA . VAL A 1 449 ? 3.859 9.775 20.119 1.00 56.91 449 VAL A CA 1
ATOM 3284 C C . VAL A 1 449 ? 2.531 9.462 19.432 1.00 56.91 449 VAL A C 1
ATOM 3286 O O . VAL A 1 449 ? 1.772 8.632 19.931 1.00 56.91 449 VAL A O 1
ATOM 3289 N N . LEU A 1 450 ? 2.245 10.114 18.304 1.00 61.62 450 LEU A N 1
ATOM 3290 C CA . LEU A 1 450 ? 1.258 9.599 17.360 1.00 61.62 450 LEU A CA 1
ATOM 3291 C C . LEU A 1 450 ? 1.875 8.433 16.595 1.00 61.62 450 LEU A C 1
ATOM 3293 O O . LEU A 1 450 ? 2.841 8.617 15.854 1.00 61.62 450 LEU A O 1
ATOM 3297 N N . ASN A 1 451 ? 1.293 7.247 16.748 1.00 55.62 451 ASN A N 1
ATOM 3298 C CA . ASN A 1 451 ? 1.549 6.165 15.810 1.00 55.62 451 ASN A CA 1
ATOM 3299 C C . ASN A 1 451 ? 0.616 6.367 14.608 1.00 55.62 451 ASN A C 1
ATOM 3301 O O . ASN A 1 451 ? -0.599 6.295 14.767 1.00 55.62 451 ASN A O 1
ATOM 3305 N N . GLU A 1 452 ? 1.202 6.640 13.438 1.00 63.75 452 GLU A N 1
ATOM 3306 C CA . GLU A 1 452 ? 0.585 6.413 12.117 1.00 63.75 452 GLU A CA 1
ATOM 3307 C C . GLU A 1 452 ? -0.761 7.125 11.861 1.00 63.75 452 GLU A C 1
ATOM 3309 O O . GLU A 1 452 ? -1.738 6.508 11.452 1.00 63.75 452 GLU A O 1
ATOM 3314 N N . PHE A 1 453 ? -0.831 8.446 12.064 1.00 72.19 453 PHE A N 1
ATOM 3315 C CA . PHE A 1 453 ? -1.937 9.238 11.511 1.00 72.19 453 PHE A CA 1
ATOM 3316 C C . PHE A 1 453 ? -1.566 9.783 10.131 1.00 72.19 453 PHE A C 1
ATOM 3318 O O . PHE A 1 453 ? -0.742 10.692 10.040 1.00 72.19 453 PHE A O 1
ATOM 3325 N N . ASP A 1 454 ? -2.213 9.261 9.087 1.00 72.75 454 ASP A N 1
ATOM 3326 C CA . ASP A 1 454 ? -2.042 9.693 7.688 1.00 72.75 454 ASP A CA 1
ATOM 3327 C C . ASP A 1 454 ? -3.019 10.812 7.265 1.00 72.75 454 ASP A C 1
ATOM 3329 O O . ASP A 1 454 ? -2.930 11.341 6.155 1.00 72.75 454 ASP A O 1
ATOM 3333 N N . GLY A 1 455 ? -3.955 11.198 8.141 1.00 75.50 455 GLY A N 1
ATOM 3334 C CA . GLY A 1 455 ? -4.932 12.255 7.875 1.00 75.50 455 GLY A CA 1
ATOM 3335 C C . GLY A 1 455 ? -4.356 13.676 7.963 1.00 75.50 455 GLY A C 1
ATOM 3336 O O . GLY A 1 455 ? -3.145 13.912 7.915 1.00 75.50 455 GLY A O 1
ATOM 3337 N N . ARG A 1 456 ? -5.238 14.675 8.073 1.00 82.06 456 ARG A N 1
ATOM 3338 C CA . ARG A 1 456 ? -4.862 16.098 8.113 1.00 82.06 456 ARG A CA 1
ATOM 3339 C C . ARG A 1 456 ? -5.113 16.736 9.481 1.00 82.06 456 ARG A C 1
ATOM 3341 O O . ARG A 1 456 ? -6.223 16.692 10.007 1.00 82.06 456 ARG A O 1
ATOM 3348 N N . TRP A 1 457 ? -4.110 17.414 10.029 1.00 80.88 457 TRP A N 1
ATOM 3349 C CA . TRP A 1 457 ? -4.272 18.340 11.151 1.00 80.88 457 TRP A CA 1
ATOM 3350 C C . TRP A 1 457 ? -4.738 19.695 10.627 1.00 80.88 457 TRP A C 1
ATOM 3352 O O . TRP A 1 457 ? -4.011 20.366 9.896 1.00 80.88 457 TRP A O 1
ATOM 3362 N N . MET A 1 458 ? -5.946 20.109 10.990 1.00 81.88 458 MET A N 1
ATOM 3363 C CA . MET A 1 458 ? -6.498 21.409 10.621 1.00 81.88 458 MET A CA 1
ATOM 3364 C C . MET A 1 458 ? -6.469 22.336 11.830 1.00 81.88 458 MET A C 1
ATOM 3366 O O . MET A 1 458 ? -7.162 22.086 12.808 1.00 81.88 458 MET A O 1
ATOM 3370 N N . VAL A 1 459 ? -5.691 23.413 11.781 1.00 81.56 459 VAL A N 1
ATOM 3371 C CA . VAL A 1 459 ? -5.654 24.429 12.841 1.00 81.56 459 VAL A CA 1
ATOM 3372 C C . VAL A 1 459 ? -6.367 25.670 12.327 1.00 81.56 459 VAL A C 1
ATOM 3374 O O . VAL A 1 459 ? -5.760 26.511 11.669 1.00 81.56 459 VAL A O 1
ATOM 3377 N N . GLU A 1 460 ? -7.663 25.773 12.609 1.00 79.56 460 GLU A N 1
ATOM 3378 C CA . GLU A 1 460 ? -8.478 26.919 12.189 1.00 79.56 460 GLU A CA 1
ATOM 3379 C C . GLU A 1 460 ? -8.259 28.122 13.111 1.00 79.56 460 GLU A C 1
ATOM 3381 O O . GLU A 1 460 ? -8.211 29.277 12.700 1.00 79.56 460 GLU A O 1
ATOM 3386 N N . SER A 1 461 ? -8.130 27.875 14.413 1.00 74.75 461 SER A N 1
ATOM 3387 C CA . SER A 1 461 ? -7.832 28.930 15.379 1.00 74.75 461 SER A CA 1
ATOM 3388 C C . SER A 1 461 ? -7.219 28.365 16.653 1.00 74.75 461 SER A C 1
ATOM 3390 O O . SER A 1 461 ? -7.627 27.316 17.146 1.00 74.75 461 SER A O 1
ATOM 3392 N N . GLY A 1 462 ? -6.256 29.099 17.212 1.00 76.38 462 GLY A N 1
ATOM 3393 C CA . GLY A 1 462 ? -5.550 28.712 18.435 1.00 76.38 462 GLY A CA 1
ATOM 3394 C C . GLY A 1 462 ? -4.254 27.959 18.182 1.00 76.38 462 GLY A C 1
ATOM 3395 O O . GLY A 1 462 ? -3.793 27.878 17.053 1.00 76.38 462 GLY A O 1
ATOM 3396 N N . LEU A 1 463 ? -3.633 27.478 19.255 1.00 80.38 463 LEU A N 1
ATOM 3397 C CA . LEU A 1 463 ? -2.327 26.824 19.231 1.00 80.38 463 LEU A CA 1
ATOM 3398 C C . LEU A 1 463 ? -2.468 25.304 19.107 1.00 80.38 463 LEU A C 1
ATOM 3400 O O . LEU A 1 463 ? -3.158 24.680 19.908 1.00 80.38 463 LEU A O 1
ATOM 3404 N N . LEU A 1 464 ? -1.762 24.706 18.158 1.00 82.50 464 LEU A N 1
ATOM 3405 C CA . LEU A 1 464 ? -1.417 23.292 18.157 1.00 82.50 464 LEU A CA 1
ATOM 3406 C C . LEU A 1 464 ? 0.097 23.187 18.326 1.00 82.50 464 LEU A C 1
ATOM 3408 O O . LEU A 1 464 ? 0.851 23.702 17.504 1.00 82.50 464 LEU A O 1
ATOM 3412 N N . LYS A 1 465 ? 0.527 22.537 19.405 1.00 84.94 465 LYS A N 1
ATOM 3413 C CA . LYS A 1 465 ? 1.939 22.347 19.742 1.00 84.94 465 LYS A CA 1
ATOM 3414 C C . LYS A 1 465 ? 2.231 20.871 19.955 1.00 84.94 465 LYS A C 1
ATOM 3416 O O . LYS A 1 465 ? 1.406 20.202 20.570 1.00 84.94 465 LYS A O 1
ATOM 3421 N N . GLY A 1 466 ? 3.362 20.352 19.493 1.00 81.75 466 GLY A N 1
ATOM 3422 C CA . GLY A 1 466 ? 3.699 18.950 19.743 1.00 81.75 466 GLY A CA 1
ATOM 3423 C C . GLY A 1 466 ? 5.102 18.540 19.322 1.00 81.75 466 GLY A C 1
ATOM 3424 O O . GLY A 1 466 ? 5.746 19.208 18.514 1.00 81.75 466 GLY A O 1
ATOM 3425 N N . GLU A 1 467 ? 5.565 17.427 19.893 1.00 77.56 467 GLU A N 1
ATOM 3426 C CA . GLU A 1 467 ? 6.884 16.839 19.615 1.00 77.56 467 GLU A CA 1
ATOM 3427 C C . GLU A 1 467 ? 6.838 15.802 18.477 1.00 77.56 467 GLU A C 1
ATOM 3429 O O . GLU A 1 467 ? 7.858 15.533 17.848 1.00 77.56 467 GLU A O 1
ATOM 3434 N N . ASN A 1 468 ? 5.675 15.197 18.192 1.00 75.06 468 ASN A N 1
ATOM 3435 C CA . ASN A 1 468 ? 5.550 14.161 17.164 1.00 75.06 468 ASN A CA 1
ATOM 3436 C C . ASN A 1 468 ? 4.118 14.055 16.606 1.00 75.06 468 ASN A C 1
ATOM 3438 O O . ASN A 1 468 ? 3.231 13.482 17.235 1.00 75.06 468 ASN A O 1
ATOM 3442 N N . PHE A 1 469 ? 3.897 14.596 15.408 1.00 72.81 469 PHE A N 1
ATOM 3443 C CA . PHE A 1 469 ? 2.580 14.648 14.756 1.00 72.81 469 PHE A CA 1
ATOM 3444 C C . PHE A 1 469 ? 2.299 13.492 13.777 1.00 72.81 469 PHE A C 1
ATOM 3446 O O . PHE A 1 469 ? 1.246 13.485 13.138 1.00 72.81 469 PHE A O 1
ATOM 3453 N N . GLY A 1 470 ? 3.212 12.522 13.648 1.00 77.56 470 GLY A N 1
ATOM 3454 C CA . GLY A 1 470 ? 3.089 11.423 12.685 1.00 77.56 470 GLY A CA 1
ATOM 3455 C C . GLY A 1 470 ? 3.289 11.843 11.219 1.00 77.56 470 GLY A C 1
ATOM 3456 O O . GLY A 1 470 ? 3.946 12.847 10.918 1.00 77.56 470 GLY A O 1
ATOM 3457 N N . THR A 1 471 ? 2.741 11.040 10.302 1.00 76.00 471 THR A N 1
ATOM 3458 C CA . THR A 1 471 ? 2.890 11.161 8.839 1.00 76.00 471 THR A CA 1
ATOM 3459 C C . THR A 1 471 ? 1.898 12.123 8.171 1.00 76.00 471 THR A C 1
ATOM 3461 O O . THR A 1 471 ? 2.013 12.384 6.972 1.00 76.00 471 THR A O 1
ATOM 3464 N N . GLY A 1 472 ? 0.956 12.675 8.934 1.00 72.44 472 GLY A N 1
ATOM 3465 C CA . GLY A 1 472 ? -0.140 13.491 8.424 1.00 72.44 472 GLY A CA 1
ATOM 3466 C C . GLY A 1 472 ? 0.267 14.839 7.820 1.00 72.44 472 GLY A C 1
ATOM 3467 O O . GLY A 1 472 ? 1.360 15.362 8.040 1.00 72.44 472 GLY A O 1
ATOM 3468 N N . SER A 1 473 ? -0.663 15.417 7.058 1.00 81.56 473 SER A N 1
ATOM 3469 C CA . SER A 1 473 ? -0.554 16.772 6.491 1.00 81.56 473 SER A CA 1
ATOM 3470 C C . SER A 1 473 ? -1.068 17.836 7.467 1.00 81.56 473 SER A C 1
ATOM 3472 O O . SER A 1 473 ? -1.830 17.532 8.384 1.00 81.56 473 SER A O 1
ATOM 3474 N N . PHE A 1 474 ? -0.692 19.100 7.263 1.00 83.00 474 PHE A N 1
ATOM 3475 C CA . PHE A 1 474 ? -1.147 20.222 8.087 1.00 83.00 474 PHE A CA 1
ATOM 3476 C C . PHE A 1 474 ? -1.825 21.282 7.229 1.00 83.00 474 PHE A C 1
ATOM 3478 O O . PHE A 1 474 ? -1.298 21.689 6.196 1.00 83.00 474 PHE A O 1
ATOM 3485 N N . LEU A 1 475 ? -2.964 21.778 7.696 1.00 82.75 475 LEU A N 1
ATOM 3486 C CA . LEU A 1 475 ? -3.643 22.937 7.141 1.00 82.75 475 LEU A CA 1
ATOM 3487 C C . LEU A 1 475 ? -3.867 23.952 8.259 1.00 82.75 475 LEU A C 1
ATOM 3489 O O . LEU A 1 475 ? -4.642 23.711 9.180 1.00 82.75 475 LEU A O 1
ATOM 3493 N N . VAL A 1 476 ? -3.184 25.088 8.183 1.00 80.06 476 VAL A N 1
ATOM 3494 C CA . VAL A 1 476 ? -3.361 26.197 9.124 1.00 80.06 476 VAL A CA 1
ATOM 3495 C C . VAL A 1 476 ? -4.173 27.278 8.424 1.00 80.06 476 VAL A C 1
ATOM 3497 O O . VAL A 1 476 ? -3.738 27.818 7.404 1.00 80.06 476 VAL A O 1
ATOM 3500 N N . THR A 1 477 ? -5.349 27.590 8.957 1.00 78.88 477 THR A N 1
ATOM 3501 C CA . THR A 1 477 ? -6.224 28.646 8.430 1.00 78.88 477 THR A CA 1
ATOM 3502 C C . THR A 1 477 ? -6.447 29.736 9.482 1.00 78.88 477 THR A C 1
ATOM 3504 O O . THR A 1 477 ? -6.070 29.589 10.645 1.00 78.88 477 THR A O 1
ATOM 3507 N N . ASP A 1 478 ? -6.995 30.879 9.056 1.00 76.12 478 ASP A N 1
ATOM 3508 C CA . ASP A 1 478 ? -7.412 32.007 9.906 1.00 76.12 478 ASP A CA 1
ATOM 3509 C C . ASP A 1 478 ? -6.396 32.435 10.996 1.00 76.12 478 ASP A C 1
ATOM 3511 O O . ASP A 1 478 ? -5.417 33.120 10.694 1.00 76.12 478 ASP A O 1
ATOM 3515 N N . PHE A 1 479 ? -6.656 32.086 12.268 1.00 69.88 479 PHE A N 1
ATOM 3516 C CA . PHE A 1 479 ? -5.875 32.461 13.462 1.00 69.88 479 PHE A CA 1
ATOM 3517 C C . PHE A 1 479 ? -5.145 31.258 14.078 1.00 69.88 479 PHE A C 1
ATOM 3519 O O . PHE A 1 479 ? -4.877 31.239 15.286 1.00 69.88 479 PHE A O 1
ATOM 3526 N N . GLY A 1 480 ? -4.907 30.212 13.291 1.00 71.56 480 GLY A N 1
ATOM 3527 C CA . GLY A 1 480 ? -4.155 29.051 13.732 1.00 71.56 480 GLY A CA 1
ATOM 3528 C C . GLY A 1 480 ? -2.684 29.380 14.000 1.00 71.56 480 GLY A C 1
ATOM 3529 O O . GLY A 1 480 ? -2.049 30.148 13.272 1.00 71.56 480 GLY A O 1
ATOM 3530 N N . TYR A 1 481 ? -2.159 28.777 15.061 1.00 77.81 481 TYR A N 1
ATOM 3531 C CA . TYR A 1 481 ? -0.756 28.759 15.441 1.00 77.81 481 TYR A CA 1
ATOM 3532 C C . TYR A 1 481 ? -0.295 27.308 15.470 1.00 77.81 481 TYR A C 1
ATOM 3534 O O . TYR A 1 481 ? -0.843 26.507 16.223 1.00 77.81 481 TYR A O 1
ATOM 3542 N N . LEU A 1 482 ? 0.706 26.977 14.663 1.00 81.06 482 LEU A N 1
ATOM 3543 C CA . LEU A 1 482 ? 1.354 25.668 14.684 1.00 81.06 482 LEU A CA 1
ATOM 3544 C C . LEU A 1 482 ? 2.778 25.837 15.213 1.00 81.06 482 LEU A C 1
ATOM 3546 O O . LEU A 1 482 ? 3.498 26.717 14.738 1.00 81.06 482 LEU A O 1
ATOM 3550 N N . ASP A 1 483 ? 3.143 25.022 16.198 1.00 83.62 483 ASP A N 1
ATOM 3551 C CA . ASP A 1 483 ? 4.434 25.067 16.885 1.00 83.62 483 ASP A CA 1
ATOM 3552 C C . ASP A 1 483 ? 5.015 23.649 17.036 1.00 83.62 483 ASP A C 1
ATOM 3554 O O . ASP A 1 483 ? 4.348 22.733 17.529 1.00 83.62 483 ASP A O 1
ATOM 3558 N N . PHE A 1 484 ? 6.251 23.460 16.579 1.00 79.88 484 PHE A N 1
ATOM 3559 C CA . PHE A 1 484 ? 6.956 22.180 16.625 1.00 79.88 484 PHE A CA 1
ATOM 3560 C C . PHE A 1 484 ? 8.014 22.223 17.729 1.00 79.88 484 PHE A C 1
ATOM 3562 O O . PHE A 1 484 ? 9.024 22.914 17.604 1.00 79.88 484 PHE A O 1
ATOM 3569 N N . ASP A 1 485 ? 7.797 21.443 18.790 1.00 77.00 485 ASP A N 1
ATOM 3570 C CA . ASP A 1 485 ? 8.699 21.385 19.951 1.00 77.00 485 ASP A CA 1
ATOM 3571 C C . ASP A 1 485 ? 9.933 20.493 19.726 1.00 77.00 485 ASP A C 1
ATOM 3573 O O . ASP A 1 485 ? 10.882 20.523 20.512 1.00 77.00 485 ASP A O 1
ATOM 3577 N N . ALA A 1 486 ? 9.937 19.710 18.645 1.00 77.81 486 ALA A N 1
ATOM 3578 C CA . ALA A 1 486 ? 11.037 18.849 18.222 1.00 77.81 486 ALA A CA 1
ATOM 3579 C C . ALA A 1 486 ? 11.251 18.952 16.702 1.00 77.81 486 ALA A C 1
ATOM 3581 O O . ALA A 1 486 ? 10.376 19.431 15.977 1.00 77.81 486 ALA A O 1
ATOM 3582 N N . ASP A 1 487 ? 12.410 18.489 16.217 1.00 73.56 487 ASP A N 1
ATOM 3583 C CA . ASP A 1 487 ? 12.674 18.385 14.779 1.00 73.56 487 ASP A CA 1
ATOM 3584 C C . ASP A 1 487 ? 11.594 17.513 14.108 1.00 73.56 487 ASP A C 1
ATOM 3586 O O . ASP A 1 487 ? 11.422 16.341 14.451 1.00 73.56 487 ASP A O 1
ATOM 3590 N N . TYR A 1 488 ? 10.888 18.070 13.122 1.00 74.94 488 TYR A N 1
ATOM 3591 C CA . TYR A 1 488 ? 9.881 17.365 12.332 1.00 74.94 488 TYR A CA 1
ATOM 3592 C C . TYR A 1 488 ? 10.419 17.088 10.929 1.00 74.94 488 TYR A C 1
ATOM 3594 O O . TYR A 1 488 ? 10.830 18.006 10.218 1.00 74.94 488 TYR A O 1
ATOM 3602 N N . SER A 1 489 ? 10.403 15.827 10.496 1.00 73.94 489 SER A N 1
ATOM 3603 C CA . SER A 1 489 ? 10.840 15.447 9.152 1.00 73.94 489 SER A CA 1
ATOM 3604 C C . SER A 1 489 ? 9.889 14.441 8.529 1.00 73.94 489 SER A C 1
ATOM 3606 O O . SER A 1 489 ? 9.875 13.269 8.900 1.00 73.94 489 SER A O 1
ATOM 3608 N N . ASN A 1 490 ? 9.112 14.906 7.554 1.00 71.69 490 ASN A N 1
ATOM 3609 C CA . ASN A 1 490 ? 8.242 14.066 6.752 1.00 71.69 490 ASN A CA 1
ATOM 3610 C C . ASN A 1 490 ? 8.160 14.588 5.314 1.00 71.69 490 ASN A C 1
ATOM 3612 O O . ASN A 1 490 ? 7.415 15.513 4.994 1.00 71.69 490 ASN A O 1
ATOM 3616 N N . THR A 1 491 ? 8.891 13.942 4.409 1.00 69.31 491 THR A N 1
ATOM 3617 C CA . THR A 1 491 ? 8.917 14.307 2.987 1.00 69.31 491 THR A CA 1
ATOM 3618 C C . THR A 1 491 ? 7.630 13.960 2.234 1.00 69.31 491 THR A C 1
ATOM 3620 O O . THR A 1 491 ? 7.519 14.316 1.067 1.00 69.31 491 THR A O 1
ATOM 3623 N N . GLY A 1 492 ? 6.690 13.241 2.856 1.00 67.44 492 GLY A N 1
ATOM 3624 C CA . GLY A 1 492 ? 5.354 12.981 2.316 1.00 67.44 492 GLY A CA 1
ATOM 3625 C C . GLY A 1 492 ? 4.289 13.977 2.792 1.00 67.44 492 GLY A C 1
ATOM 3626 O O . GLY A 1 492 ? 3.250 14.084 2.149 1.00 67.44 492 GLY A O 1
ATOM 3627 N N . ALA A 1 493 ? 4.537 14.726 3.875 1.00 69.38 493 ALA A N 1
ATOM 3628 C CA . ALA A 1 493 ? 3.574 15.695 4.394 1.00 69.38 493 ALA A CA 1
ATOM 3629 C C . ALA A 1 493 ? 3.462 16.929 3.491 1.00 69.38 493 ALA A C 1
ATOM 3631 O O . ALA A 1 493 ? 4.467 17.512 3.069 1.00 69.38 493 ALA A O 1
ATOM 3632 N N . GLU A 1 494 ? 2.224 17.371 3.282 1.00 76.88 494 GLU A N 1
ATOM 3633 C CA . GLU A 1 494 ? 1.911 18.702 2.770 1.00 76.88 494 GLU A CA 1
ATOM 3634 C C . GLU A 1 494 ? 1.638 19.657 3.942 1.00 76.88 494 GLU A C 1
ATOM 3636 O O . GLU A 1 494 ? 0.895 19.325 4.868 1.00 76.88 494 GLU A O 1
ATOM 3641 N N . LEU A 1 495 ? 2.235 20.850 3.898 1.00 78.38 495 LEU A N 1
ATOM 3642 C CA . LEU A 1 495 ? 1.943 21.959 4.805 1.00 78.38 495 LEU A CA 1
ATOM 3643 C C . LEU A 1 495 ? 1.269 23.093 4.030 1.00 78.38 495 LEU A C 1
ATOM 3645 O O . LEU A 1 495 ? 1.918 23.801 3.258 1.00 78.38 495 LEU A O 1
ATOM 3649 N N . THR A 1 496 ? -0.016 23.315 4.271 1.00 77.56 496 THR A N 1
ATOM 3650 C CA . THR A 1 496 ? -0.777 24.383 3.621 1.00 77.56 496 THR A CA 1
ATOM 3651 C C . THR A 1 496 ? -1.127 25.472 4.630 1.00 77.56 496 THR A C 1
ATOM 3653 O O . THR A 1 496 ? -1.677 25.201 5.695 1.00 77.56 496 THR A O 1
ATOM 3656 N N . ILE A 1 497 ? -0.810 26.723 4.295 1.00 75.56 497 ILE A N 1
ATOM 3657 C CA . ILE A 1 497 ? -1.219 27.906 5.059 1.00 75.56 497 ILE A CA 1
ATOM 3658 C C . ILE A 1 497 ? -2.161 28.715 4.177 1.00 75.56 497 ILE A C 1
ATOM 3660 O O . ILE A 1 497 ? -1.740 29.289 3.167 1.00 75.56 497 ILE A O 1
ATOM 3664 N N . GLU A 1 498 ? -3.431 28.774 4.559 1.00 74.00 498 GLU A N 1
ATOM 3665 C CA . GLU A 1 498 ? -4.424 29.574 3.847 1.00 74.00 498 GLU A CA 1
ATOM 3666 C C . GLU A 1 498 ? -4.691 30.868 4.615 1.00 74.00 498 GLU A C 1
ATOM 3668 O O . GLU A 1 498 ? -5.213 30.859 5.732 1.00 74.00 498 GLU A O 1
ATOM 3673 N N . ALA A 1 499 ? -4.339 32.010 4.016 1.00 61.12 499 ALA A N 1
ATOM 3674 C CA . ALA A 1 499 ? -4.805 33.295 4.515 1.00 61.12 499 ALA A CA 1
ATOM 3675 C C . ALA A 1 499 ? -6.273 33.491 4.120 1.00 61.12 499 ALA A C 1
ATOM 3677 O O . ALA A 1 499 ? -6.647 33.292 2.962 1.00 61.12 499 ALA A O 1
ATOM 3678 N N . ASN A 1 500 ? -7.103 33.934 5.065 1.00 59.50 500 ASN A N 1
ATOM 3679 C CA . ASN A 1 500 ? -8.495 34.250 4.781 1.00 59.50 500 ASN A CA 1
ATOM 3680 C C . ASN A 1 500 ? -8.577 35.428 3.793 1.00 59.50 500 ASN A C 1
ATOM 3682 O O . ASN A 1 500 ? -8.213 36.554 4.149 1.00 59.50 500 ASN A O 1
ATOM 3686 N N . PRO A 1 501 ? -9.103 35.229 2.572 1.00 53.06 501 PRO A N 1
ATOM 3687 C CA . PRO A 1 501 ? -9.102 36.267 1.544 1.00 53.06 501 PRO A CA 1
ATOM 3688 C C . PRO A 1 501 ? -10.005 37.459 1.893 1.00 53.06 501 PRO A C 1
ATOM 3690 O O . PRO A 1 501 ? -9.903 38.515 1.271 1.00 53.06 501 PRO A O 1
ATOM 3693 N N . THR A 1 502 ? -10.897 37.322 2.880 1.00 57.69 502 THR A N 1
ATOM 3694 C CA . THR A 1 502 ? -11.840 38.383 3.260 1.00 57.69 502 THR A CA 1
ATOM 3695 C C . THR A 1 502 ? -11.297 39.361 4.305 1.00 57.69 502 THR A C 1
ATOM 3697 O O . THR A 1 502 ? -11.896 40.421 4.489 1.00 57.69 502 THR A O 1
ATOM 3700 N N . ASN A 1 503 ? -10.157 39.066 4.948 1.00 56.66 503 ASN A N 1
ATOM 3701 C CA . ASN A 1 503 ? -9.578 39.903 6.002 1.00 56.66 503 ASN A CA 1
ATOM 3702 C C . ASN A 1 503 ? -8.068 40.108 5.781 1.00 56.66 503 ASN A C 1
ATOM 3704 O O . ASN A 1 503 ? -7.227 39.391 6.314 1.00 56.66 503 ASN A O 1
ATOM 3708 N N . SER A 1 504 ? -7.712 41.135 5.003 1.00 48.41 504 SER A N 1
ATOM 3709 C CA . SER A 1 504 ? -6.343 41.419 4.529 1.00 48.41 504 SER A CA 1
ATOM 3710 C C . SER A 1 504 ? -5.316 41.800 5.610 1.00 48.41 504 SER A C 1
ATOM 3712 O O . SER A 1 504 ? -4.236 42.277 5.282 1.00 48.41 504 SER A O 1
ATOM 3714 N N . THR A 1 505 ? -5.648 41.684 6.894 1.00 54.72 505 THR A N 1
ATOM 3715 C CA . THR A 1 505 ? -4.748 41.983 8.022 1.00 54.72 505 THR A CA 1
ATOM 3716 C C . THR A 1 505 ? -4.489 40.769 8.911 1.00 54.72 505 THR A C 1
ATOM 3718 O O . THR A 1 505 ? -3.861 40.912 9.958 1.00 54.72 505 THR A O 1
ATOM 3721 N N . GLN A 1 506 ? -4.997 39.590 8.541 1.00 57.72 506 GLN A N 1
ATOM 3722 C CA . GLN A 1 506 ? -4.997 38.410 9.400 1.00 57.72 506 GLN A CA 1
ATOM 3723 C C . GLN A 1 506 ? -4.546 37.189 8.597 1.00 57.72 506 GLN A C 1
ATOM 3725 O O . GLN A 1 506 ? -5.125 36.846 7.570 1.00 57.72 506 GLN A O 1
ATOM 3730 N N . SER A 1 507 ? -3.466 36.559 9.041 1.00 54.88 507 SER A N 1
ATOM 3731 C CA . SER A 1 507 ? -2.930 35.330 8.458 1.00 54.88 507 SER A CA 1
ATOM 3732 C C . SER A 1 507 ? -2.503 34.408 9.593 1.00 54.88 507 SER A C 1
ATOM 3734 O O . SER A 1 507 ? -2.032 34.899 10.624 1.00 54.88 507 SER A O 1
ATOM 3736 N N . GLY A 1 508 ? -2.661 33.098 9.393 1.00 58.03 508 GLY A N 1
ATOM 3737 C CA . GLY A 1 508 ? -2.137 32.086 10.306 1.00 58.03 508 GLY A CA 1
ATOM 3738 C C . GLY A 1 508 ? -0.625 32.241 10.474 1.00 58.03 508 GLY A C 1
ATOM 3739 O O . GLY A 1 508 ? 0.067 32.731 9.575 1.00 58.03 508 GLY A O 1
ATOM 3740 N N . MET A 1 509 ? -0.111 31.859 11.639 1.00 65.94 509 MET A N 1
ATOM 3741 C CA . MET A 1 509 ? 1.302 32.016 11.981 1.00 65.94 509 MET A CA 1
ATOM 3742 C C . MET A 1 509 ? 1.900 30.656 12.320 1.00 65.94 509 MET A C 1
ATOM 3744 O O . MET A 1 509 ? 1.341 29.911 13.116 1.00 65.94 509 MET A O 1
ATOM 3748 N N . ILE A 1 510 ? 3.059 30.342 11.749 1.00 68.12 510 ILE A N 1
ATOM 3749 C CA . ILE A 1 510 ? 3.844 29.174 12.155 1.00 68.12 510 ILE A CA 1
ATOM 3750 C C . ILE A 1 510 ? 5.018 29.668 12.986 1.00 68.12 510 ILE A C 1
ATOM 3752 O O . ILE A 1 510 ? 5.755 30.559 12.554 1.00 68.12 510 ILE A O 1
ATOM 3756 N N . LEU A 1 511 ? 5.166 29.101 14.177 1.00 70.38 511 LEU A N 1
ATOM 3757 C CA . LEU A 1 511 ? 6.346 29.261 15.012 1.00 70.38 511 LEU A CA 1
ATOM 3758 C C . LEU A 1 511 ? 7.245 28.051 14.769 1.00 70.38 511 LEU A C 1
ATOM 3760 O O . LEU A 1 511 ? 6.798 26.909 14.826 1.00 70.38 511 LEU A O 1
ATOM 3764 N N . LEU A 1 512 ? 8.498 28.315 14.413 1.00 66.12 512 LEU A N 1
ATOM 3765 C CA . LEU A 1 512 ? 9.496 27.283 14.173 1.00 66.12 512 LEU A CA 1
ATOM 3766 C C . LEU A 1 512 ? 10.560 27.426 15.248 1.00 66.12 512 LEU A C 1
ATOM 3768 O O . LEU A 1 512 ? 11.497 28.206 15.089 1.00 66.12 512 LEU A O 1
ATOM 3772 N N . ASP A 1 513 ? 10.390 26.687 16.337 1.00 66.75 513 ASP A N 1
ATOM 3773 C CA . ASP A 1 513 ? 11.405 26.587 17.383 1.00 66.75 513 ASP A CA 1
ATOM 3774 C C . ASP A 1 513 ? 12.460 25.513 17.031 1.00 66.75 513 ASP A C 1
ATOM 3776 O O . ASP A 1 513 ? 13.565 25.537 17.572 1.00 66.75 513 ASP A O 1
ATOM 3780 N N . GLN A 1 514 ? 12.155 24.606 16.088 1.00 76.31 514 GLN A N 1
ATOM 3781 C CA . GLN A 1 514 ? 12.997 23.484 15.635 1.00 76.31 514 GLN A CA 1
ATOM 3782 C C . GLN A 1 514 ? 12.979 23.315 14.100 1.00 76.31 514 GLN A C 1
ATOM 3784 O O . GLN A 1 514 ? 12.248 24.019 13.396 1.00 76.31 514 GLN A O 1
ATOM 3789 N N . ASN A 1 515 ? 13.792 22.400 13.547 1.00 71.75 515 ASN A N 1
ATOM 3790 C CA . ASN A 1 515 ? 13.841 22.185 12.096 1.00 71.75 515 ASN A CA 1
ATOM 3791 C C . ASN A 1 515 ? 12.587 21.460 11.599 1.00 71.75 515 ASN A C 1
ATOM 3793 O O . ASN A 1 515 ? 12.183 20.443 12.159 1.00 71.75 515 ASN A O 1
ATOM 3797 N N . VAL A 1 516 ? 12.015 21.944 10.495 1.00 70.69 516 VAL A N 1
ATOM 3798 C CA . VAL A 1 516 ? 10.831 21.346 9.862 1.00 70.69 516 VAL A CA 1
ATOM 3799 C C . VAL A 1 516 ? 11.131 21.042 8.393 1.00 70.69 516 VAL A C 1
ATOM 3801 O O . VAL A 1 516 ? 11.443 21.945 7.610 1.00 70.69 516 VAL A O 1
ATOM 3804 N N . ILE A 1 517 ? 11.038 19.763 8.020 1.00 72.75 517 ILE A N 1
ATOM 3805 C CA . ILE A 1 517 ? 11.208 19.246 6.656 1.00 72.75 517 ILE A CA 1
ATOM 3806 C C . ILE A 1 517 ? 9.874 18.648 6.198 1.00 72.75 517 ILE A C 1
ATOM 3808 O O . ILE A 1 517 ? 9.412 17.656 6.761 1.00 72.75 517 ILE A O 1
ATOM 3812 N N . VAL A 1 518 ? 9.276 19.235 5.160 1.00 71.62 518 VAL A N 1
ATOM 3813 C CA . VAL A 1 518 ? 8.004 18.793 4.556 1.00 71.62 518 VAL A CA 1
ATOM 3814 C C . VAL A 1 518 ? 8.166 18.534 3.057 1.00 71.62 518 VAL A C 1
ATOM 3816 O O . VAL A 1 518 ? 9.043 19.119 2.416 1.00 71.62 518 VAL A O 1
ATOM 3819 N N . GLY A 1 519 ? 7.329 17.660 2.490 1.00 60.03 519 GLY A N 1
ATOM 3820 C CA . GLY A 1 519 ? 7.348 17.310 1.064 1.00 60.03 519 GLY A CA 1
ATOM 3821 C C . GLY A 1 519 ? 6.980 18.473 0.148 1.00 60.03 519 GLY A C 1
ATOM 3822 O O . GLY A 1 519 ? 7.638 18.717 -0.865 1.00 60.03 519 GLY A O 1
ATOM 3823 N N . SER A 1 520 ? 5.967 19.236 0.547 1.00 68.38 520 SER A N 1
ATOM 3824 C CA . SER A 1 520 ? 5.555 20.473 -0.113 1.00 68.38 520 SER A CA 1
ATOM 3825 C C . SER A 1 520 ? 4.973 21.451 0.898 1.00 68.38 520 SER A C 1
ATOM 3827 O O . SER A 1 520 ? 4.329 21.047 1.866 1.00 68.38 520 SER A O 1
ATOM 3829 N N . ALA A 1 521 ? 5.176 22.748 0.661 1.00 71.25 521 ALA A N 1
ATOM 3830 C CA . ALA A 1 521 ? 4.511 23.799 1.416 1.00 71.25 521 ALA A CA 1
ATOM 3831 C C . ALA A 1 521 ? 3.817 24.775 0.465 1.00 71.25 521 ALA A C 1
ATOM 3833 O O . ALA A 1 521 ? 4.448 25.296 -0.460 1.00 71.25 521 ALA A O 1
ATOM 3834 N N . THR A 1 522 ? 2.539 25.045 0.710 1.00 70.75 522 THR A N 1
ATOM 3835 C CA . THR A 1 522 ? 1.733 25.958 -0.103 1.00 70.75 522 THR A CA 1
ATOM 3836 C C . THR A 1 522 ? 1.221 27.095 0.777 1.00 70.75 522 THR A C 1
ATOM 3838 O O . THR A 1 522 ? 0.483 26.864 1.729 1.00 70.75 522 THR A O 1
ATOM 3841 N N . ILE A 1 523 ? 1.598 28.338 0.465 1.00 70.69 523 ILE A N 1
ATOM 3842 C CA . ILE A 1 523 ? 1.154 29.535 1.198 1.00 70.69 523 ILE A CA 1
ATOM 3843 C C . ILE A 1 523 ? 0.280 30.371 0.263 1.00 70.69 523 ILE A C 1
ATOM 3845 O O . ILE A 1 523 ? 0.774 30.902 -0.733 1.00 70.69 523 ILE A O 1
ATOM 3849 N N . TRP A 1 524 ? -1.013 30.488 0.564 1.00 57.19 524 TRP A N 1
ATOM 3850 C CA . TRP A 1 524 ? -1.950 31.295 -0.222 1.00 57.19 524 TRP A CA 1
ATOM 3851 C C . TRP A 1 524 ? -2.101 32.690 0.390 1.00 57.19 524 TRP A C 1
ATOM 3853 O O . TRP A 1 524 ? -2.539 32.830 1.529 1.00 57.19 524 TRP A O 1
ATOM 3863 N N . GLY A 1 525 ? -1.778 33.726 -0.388 1.00 49.62 525 GLY A N 1
ATOM 3864 C CA . GLY A 1 525 ? -2.042 35.124 -0.050 1.00 49.62 525 GLY A CA 1
ATOM 3865 C C . GLY A 1 525 ? -1.770 36.048 -1.238 1.00 49.62 525 GLY A C 1
ATOM 3866 O O . GLY A 1 525 ? -0.658 36.092 -1.765 1.00 49.62 525 GLY A O 1
ATOM 3867 N N . GLU A 1 526 ? -2.780 36.794 -1.684 1.00 39.50 526 GLU A N 1
ATOM 3868 C CA . GLU A 1 526 ? -2.583 37.878 -2.647 1.00 39.50 526 GLU A CA 1
ATOM 3869 C C . GLU A 1 526 ? -1.850 39.042 -1.958 1.00 39.50 526 GLU A C 1
ATOM 3871 O O . GLU A 1 526 ? -2.292 39.511 -0.916 1.00 39.50 526 GLU A O 1
ATOM 3876 N N . SER A 1 527 ? -0.728 39.490 -2.538 1.00 38.66 527 SER A N 1
ATOM 3877 C CA . SER A 1 527 ? -0.038 40.773 -2.294 1.00 38.66 527 SER A CA 1
ATOM 3878 C C . SER A 1 527 ? -0.445 41.531 -1.011 1.00 38.66 527 SER A C 1
ATOM 3880 O O . SER A 1 527 ? -1.193 42.510 -1.070 1.00 38.66 527 SER A O 1
ATOM 3882 N N . LEU A 1 528 ? 0.109 41.145 0.139 1.00 36.28 528 LEU A N 1
ATOM 3883 C CA . LEU A 1 528 ? -0.029 41.915 1.376 1.00 36.28 528 LEU A CA 1
ATOM 3884 C C . LEU A 1 528 ? 0.959 43.091 1.364 1.00 36.28 528 LEU A C 1
ATOM 3886 O O . LEU A 1 528 ? 2.176 42.907 1.415 1.00 36.28 528 LEU A O 1
ATOM 3890 N N . ALA A 1 529 ? 0.430 44.312 1.277 1.00 35.03 529 ALA A N 1
ATOM 3891 C CA . ALA A 1 529 ? 1.180 45.518 1.596 1.00 35.03 529 ALA A CA 1
ATOM 3892 C C . ALA A 1 529 ? 1.339 45.599 3.125 1.00 35.03 529 ALA A C 1
ATOM 3894 O O . ALA A 1 529 ? 0.344 45.635 3.840 1.00 35.03 529 ALA A O 1
ATOM 3895 N N . ASP A 1 530 ? 2.591 45.635 3.581 1.00 34.94 530 ASP A N 1
ATOM 3896 C CA . ASP A 1 530 ? 3.041 45.830 4.965 1.00 34.94 530 ASP A CA 1
ATOM 3897 C C . ASP A 1 530 ? 2.640 44.742 5.991 1.00 34.94 530 ASP A C 1
ATOM 3899 O O . ASP A 1 530 ? 1.596 44.815 6.633 1.00 34.94 530 ASP A O 1
ATOM 3903 N N . GLY A 1 531 ? 3.563 43.801 6.262 1.00 38.41 531 GLY A N 1
ATOM 3904 C CA . GLY A 1 531 ? 3.711 43.255 7.623 1.00 38.41 531 GLY A CA 1
ATOM 3905 C C . GLY A 1 531 ? 3.581 41.747 7.863 1.00 38.41 531 GLY A C 1
ATOM 3906 O O . GLY A 1 531 ? 3.208 41.372 8.971 1.00 38.41 531 GLY A O 1
ATOM 3907 N N . LEU A 1 532 ? 3.924 40.872 6.912 1.00 35.94 532 LEU A N 1
ATOM 3908 C CA . LEU A 1 532 ? 4.119 39.449 7.231 1.00 35.94 532 LEU A CA 1
ATOM 3909 C C . LEU A 1 532 ? 5.507 39.251 7.880 1.00 35.94 532 LEU A C 1
ATOM 3911 O O . LEU A 1 532 ? 6.535 39.382 7.214 1.00 35.94 532 LEU A O 1
ATOM 3915 N N . TYR A 1 533 ? 5.545 38.987 9.189 1.00 39.53 533 TYR A N 1
ATOM 3916 C CA . TYR A 1 533 ? 6.779 38.702 9.931 1.00 39.53 533 TYR A CA 1
ATOM 3917 C C . TYR A 1 533 ? 7.112 37.210 9.841 1.00 39.53 533 TYR A C 1
ATOM 3919 O O . TYR A 1 533 ? 6.609 36.409 10.622 1.00 39.53 533 TYR A O 1
ATOM 3927 N N . PHE A 1 534 ? 7.992 36.836 8.913 1.00 41.75 534 PHE A N 1
ATOM 3928 C CA . PHE A 1 534 ? 8.695 35.558 8.993 1.00 41.75 534 PHE A CA 1
ATOM 3929 C C . PHE A 1 534 ? 9.913 35.727 9.902 1.00 41.75 534 PHE A C 1
ATOM 3931 O O . PHE A 1 534 ? 10.883 36.384 9.530 1.00 41.75 534 PHE A O 1
ATOM 3938 N N . GLY A 1 535 ? 9.881 35.124 11.089 1.00 41.00 535 GLY A N 1
ATOM 3939 C CA . GLY A 1 535 ? 11.064 34.933 11.931 1.00 41.00 535 GLY A CA 1
ATOM 3940 C C . GLY A 1 535 ? 11.950 33.796 11.418 1.00 41.00 535 GLY A C 1
ATOM 3941 O O . GLY A 1 535 ? 12.317 32.928 12.195 1.00 41.00 535 GLY A O 1
ATOM 3942 N N . VAL A 1 536 ? 12.246 33.756 10.116 1.00 39.41 536 VAL A N 1
ATOM 3943 C CA . VAL A 1 536 ? 13.144 32.752 9.528 1.00 39.41 536 VAL A CA 1
ATOM 3944 C C . VAL A 1 536 ? 14.495 33.425 9.296 1.00 39.41 536 VAL A C 1
ATOM 3946 O O . VAL A 1 536 ? 14.582 34.372 8.510 1.00 39.41 536 VAL A O 1
ATOM 3949 N N . ASP A 1 537 ? 15.551 32.960 9.972 1.00 36.66 537 ASP A N 1
ATOM 3950 C CA . ASP A 1 537 ? 16.936 33.396 9.724 1.00 36.66 537 ASP A CA 1
ATOM 3951 C C . ASP A 1 537 ? 17.407 32.865 8.357 1.00 36.66 537 ASP A C 1
ATOM 3953 O O . ASP A 1 537 ? 18.141 31.884 8.241 1.00 36.66 537 ASP A O 1
ATOM 3957 N N . LEU A 1 538 ? 16.948 33.498 7.274 1.00 37.72 538 LEU A N 1
ATOM 3958 C CA . LEU A 1 538 ? 17.406 33.233 5.913 1.00 37.72 538 LEU A CA 1
ATOM 3959 C C . LEU A 1 538 ? 18.789 33.860 5.706 1.00 37.72 538 LEU A C 1
ATOM 3961 O O . LEU A 1 538 ? 18.947 34.894 5.048 1.00 37.72 538 LEU A O 1
ATOM 3965 N N . LYS A 1 539 ? 19.836 33.215 6.227 1.00 35.75 539 LYS A N 1
ATOM 3966 C CA . LYS A 1 539 ? 21.198 33.513 5.778 1.00 35.75 539 LYS A CA 1
ATOM 3967 C C . LYS A 1 539 ? 21.372 33.088 4.317 1.00 35.75 539 LYS A C 1
ATOM 3969 O O . LYS A 1 539 ? 21.538 31.917 4.004 1.00 35.75 539 LYS A O 1
ATOM 3974 N N . ALA A 1 540 ? 21.427 34.114 3.466 1.00 36.78 540 ALA A N 1
ATOM 3975 C CA . ALA A 1 540 ? 21.951 34.147 2.099 1.00 36.78 540 ALA A CA 1
ATOM 3976 C C . ALA A 1 540 ? 21.089 33.521 0.979 1.00 36.78 540 ALA A C 1
ATOM 3978 O O . ALA A 1 540 ? 21.444 32.505 0.391 1.00 36.78 540 ALA A O 1
ATOM 3979 N N . HIS A 1 541 ? 20.059 34.261 0.551 1.00 31.14 541 HIS A N 1
ATOM 3980 C CA . HIS A 1 541 ? 19.612 34.281 -0.849 1.00 31.14 541 HIS A CA 1
ATOM 3981 C C . HIS A 1 541 ? 19.920 35.679 -1.442 1.00 31.14 541 HIS A C 1
ATOM 3983 O O . HIS A 1 541 ? 19.586 36.683 -0.813 1.00 31.14 541 HIS A O 1
ATOM 3989 N N . PRO A 1 542 ? 20.587 35.817 -2.607 1.00 33.59 542 PRO A N 1
ATOM 3990 C CA . PRO A 1 542 ? 21.210 37.077 -3.039 1.00 33.59 542 PRO A CA 1
ATOM 3991 C C . PRO A 1 542 ? 20.251 38.066 -3.731 1.00 33.59 542 PRO A C 1
ATOM 3993 O O . PRO A 1 542 ? 20.616 38.701 -4.721 1.00 33.59 542 PRO A O 1
ATOM 3996 N N . VAL A 1 543 ? 19.029 38.239 -3.227 1.00 38.38 543 VAL A N 1
ATOM 3997 C CA . VAL A 1 543 ? 18.099 39.263 -3.729 1.00 38.38 543 VAL A CA 1
ATOM 3998 C C . VAL A 1 543 ? 17.425 39.923 -2.527 1.00 38.38 543 VAL A C 1
ATOM 4000 O O . VAL A 1 543 ? 16.767 39.238 -1.760 1.00 38.38 543 VAL A O 1
ATOM 4003 N N . TYR A 1 544 ? 17.595 41.241 -2.396 1.00 31.81 544 TYR A N 1
ATOM 4004 C CA . TYR A 1 544 ? 17.138 42.140 -1.317 1.00 31.81 544 TYR A CA 1
ATOM 4005 C C . TYR A 1 544 ? 18.103 42.333 -0.136 1.00 31.81 544 TYR A C 1
ATOM 4007 O O . TYR A 1 544 ? 18.127 41.599 0.843 1.00 31.81 544 TYR A O 1
ATOM 4015 N N . GLY A 1 545 ? 18.890 43.411 -0.230 1.00 31.55 545 GLY A N 1
ATOM 4016 C CA . GLY A 1 545 ? 19.672 43.956 0.874 1.00 31.55 545 GLY A CA 1
ATOM 4017 C C . GLY A 1 545 ? 18.840 44.916 1.725 1.00 31.55 545 GLY A C 1
ATOM 4018 O O . GLY A 1 545 ? 18.511 46.014 1.280 1.00 31.55 545 GLY A O 1
ATOM 4019 N N . GLY A 1 546 ? 18.558 44.514 2.960 1.00 27.39 546 GLY A N 1
ATOM 4020 C CA . GLY A 1 546 ? 18.078 45.362 4.047 1.00 27.39 546 GLY A CA 1
ATOM 4021 C C . GLY A 1 546 ? 18.573 44.770 5.365 1.00 27.39 546 GLY A C 1
ATOM 4022 O O . GLY A 1 546 ? 18.352 43.594 5.626 1.00 27.39 546 GLY A O 1
ATOM 4023 N N . ALA A 1 547 ? 19.320 45.548 6.146 1.00 28.73 547 ALA A N 1
ATOM 4024 C CA . ALA A 1 547 ? 19.937 45.092 7.387 1.00 28.73 547 ALA A CA 1
ATOM 4025 C C . ALA A 1 547 ? 18.888 44.919 8.498 1.00 28.73 547 ALA A C 1
ATOM 4027 O O . ALA A 1 547 ? 18.162 45.866 8.797 1.00 28.73 547 ALA A O 1
ATOM 4028 N N . PHE A 1 548 ? 18.865 43.746 9.133 1.00 28.38 548 PHE A N 1
ATOM 4029 C CA . PHE A 1 548 ? 18.191 43.497 10.408 1.00 28.38 548 PHE A CA 1
ATOM 4030 C C . PHE A 1 548 ? 19.115 42.697 11.339 1.00 28.38 548 PHE A C 1
ATOM 4032 O O . PHE A 1 548 ? 19.944 41.910 10.884 1.00 28.38 548 PHE A O 1
ATOM 4039 N N . ASP A 1 549 ? 19.006 42.992 12.632 1.00 31.84 549 ASP A N 1
ATOM 4040 C CA . ASP A 1 549 ? 19.880 42.573 13.735 1.00 31.84 549 ASP A CA 1
ATOM 4041 C C . ASP A 1 549 ? 19.332 41.289 14.406 1.00 31.84 549 ASP A C 1
ATOM 4043 O O . ASP A 1 549 ? 18.191 41.323 14.878 1.00 31.84 549 ASP A O 1
ATOM 4047 N N . PRO A 1 550 ? 20.065 40.155 14.436 1.00 36.59 550 PRO A N 1
ATOM 4048 C CA . PRO A 1 550 ? 19.584 38.905 15.023 1.00 36.59 550 PRO A CA 1
ATOM 4049 C C . PRO A 1 550 ? 19.908 38.825 16.522 1.00 36.59 550 PRO A C 1
ATOM 4051 O O . PRO A 1 550 ? 21.071 38.836 16.926 1.00 36.59 550 PRO A O 1
ATOM 4054 N N . ALA A 1 551 ? 18.869 38.692 17.351 1.00 34.97 551 ALA A N 1
ATOM 4055 C CA . ALA A 1 551 ? 18.990 38.604 18.810 1.00 34.97 551 ALA A CA 1
ATOM 4056 C C . ALA A 1 551 ? 18.770 37.196 19.410 1.00 34.97 551 ALA A C 1
ATOM 4058 O O . ALA A 1 551 ? 18.641 37.082 20.627 1.00 34.97 551 ALA A O 1
ATOM 4059 N N . SER A 1 552 ? 18.782 36.115 18.625 1.00 38.12 552 SER A N 1
ATOM 4060 C CA . SER A 1 552 ? 18.838 34.748 19.169 1.00 38.12 552 SER A CA 1
ATOM 4061 C C . SER A 1 552 ? 19.728 33.858 18.300 1.00 38.12 552 SER A C 1
ATOM 4063 O O . SER A 1 552 ? 19.678 33.914 17.076 1.00 38.12 552 SER A O 1
ATOM 4065 N N . SER A 1 553 ? 20.613 33.095 18.945 1.00 36.31 553 SER A N 1
ATOM 4066 C CA . SER A 1 553 ? 21.689 32.303 18.328 1.00 36.31 553 SER A CA 1
ATOM 4067 C C . SER A 1 553 ? 21.258 30.937 17.789 1.00 36.31 553 SER A C 1
ATOM 4069 O O . SER A 1 553 ? 22.106 30.222 17.258 1.00 36.31 553 SER A O 1
ATOM 4071 N N . ASP A 1 554 ? 19.979 30.584 17.902 1.00 41.50 554 ASP A N 1
ATOM 4072 C CA . ASP A 1 554 ? 19.482 29.237 17.626 1.00 41.50 554 ASP A CA 1
ATOM 4073 C C . ASP A 1 554 ? 18.506 29.322 16.441 1.00 41.50 554 ASP A C 1
ATOM 4075 O O . ASP A 1 554 ? 17.309 29.533 16.606 1.00 41.50 554 ASP A O 1
ATOM 4079 N N . GLY A 1 555 ? 19.048 29.310 15.220 1.00 43.56 555 GLY A N 1
ATOM 4080 C CA . GLY A 1 555 ? 18.267 29.461 13.992 1.00 43.56 555 GLY A CA 1
ATOM 4081 C C . GLY A 1 555 ? 17.622 28.144 13.565 1.00 43.56 555 GLY A C 1
ATOM 4082 O O . GLY A 1 555 ? 18.323 27.259 13.079 1.00 43.56 555 GLY A O 1
ATOM 4083 N N . ALA A 1 556 ? 16.305 28.031 13.719 1.00 43.44 556 ALA A N 1
ATOM 4084 C CA . ALA A 1 556 ? 15.494 26.994 13.089 1.00 43.44 556 ALA A CA 1
ATOM 4085 C C . ALA A 1 556 ? 15.280 27.309 11.595 1.00 43.44 556 ALA A C 1
ATOM 4087 O O . ALA A 1 556 ? 15.064 28.465 11.216 1.00 43.44 556 ALA A O 1
ATOM 4088 N N . TYR A 1 557 ? 15.337 26.287 10.736 1.00 47.69 557 TYR A N 1
ATOM 4089 C CA . TYR A 1 557 ? 15.155 26.431 9.289 1.00 47.69 557 TYR A CA 1
ATOM 4090 C C . TYR A 1 557 ? 13.902 25.688 8.809 1.00 47.69 557 TYR A C 1
ATOM 4092 O O . TYR A 1 557 ? 13.715 24.510 9.108 1.00 47.69 557 TYR A O 1
ATOM 4100 N N . LEU A 1 558 ? 13.081 26.360 7.993 1.00 47.53 558 LEU A N 1
ATOM 4101 C CA . LEU A 1 558 ? 12.066 25.706 7.166 1.00 47.53 558 LEU A CA 1
ATOM 4102 C C . LEU A 1 558 ? 12.703 25.307 5.833 1.00 47.53 558 LEU A C 1
ATOM 4104 O O . LEU A 1 558 ? 12.937 26.164 4.976 1.00 47.53 558 LEU A O 1
ATOM 4108 N N . LEU A 1 559 ? 12.975 24.018 5.640 1.00 48.69 559 LEU A N 1
ATOM 4109 C CA . LEU A 1 559 ? 13.361 23.496 4.330 1.00 48.69 559 LEU A CA 1
ATOM 4110 C C . LEU A 1 559 ? 12.090 23.088 3.579 1.00 48.69 559 LEU A C 1
ATOM 4112 O O . LEU A 1 559 ? 11.632 21.953 3.667 1.00 48.69 559 LEU A O 1
ATOM 4116 N N . VAL A 1 560 ? 11.522 24.025 2.816 1.00 50.41 560 VAL A N 1
ATOM 4117 C CA . VAL A 1 560 ? 10.544 23.677 1.778 1.00 50.41 560 VAL A CA 1
ATOM 4118 C C . VAL A 1 560 ? 11.325 23.029 0.647 1.00 50.41 560 VAL A C 1
ATOM 4120 O O . VAL A 1 560 ? 12.260 23.651 0.134 1.00 50.41 560 VAL A O 1
ATOM 4123 N N . GLY A 1 561 ? 10.978 21.793 0.277 1.00 44.97 561 GLY A N 1
ATOM 4124 C CA . GLY A 1 561 ? 11.594 21.108 -0.856 1.00 44.97 561 GLY A CA 1
ATOM 4125 C C . GLY A 1 561 ? 11.668 22.054 -2.052 1.00 44.97 561 GLY A C 1
ATOM 4126 O O . GLY A 1 561 ? 10.640 22.454 -2.600 1.00 44.97 561 GLY A O 1
ATOM 4127 N N . SER A 1 562 ? 12.880 22.484 -2.420 1.00 43.38 562 SER A N 1
ATOM 4128 C CA . SER A 1 562 ? 13.063 23.289 -3.622 1.00 43.38 562 SER A CA 1
ATOM 4129 C C . SER A 1 562 ? 12.482 22.487 -4.775 1.00 43.38 562 SER A C 1
ATOM 4131 O O . SER A 1 562 ? 12.729 21.282 -4.842 1.00 43.38 562 SER A O 1
ATOM 4133 N N . THR A 1 563 ? 11.677 23.126 -5.636 1.00 42.16 563 THR A N 1
ATOM 4134 C CA . THR A 1 563 ? 11.133 22.496 -6.848 1.00 42.16 563 THR A CA 1
ATOM 4135 C C . THR A 1 563 ? 12.265 21.720 -7.489 1.00 42.16 563 THR A C 1
ATOM 4137 O O . THR A 1 563 ? 13.220 22.347 -7.961 1.00 42.16 563 THR A O 1
ATOM 4140 N N . ALA A 1 564 ? 12.224 20.391 -7.383 1.00 54.00 564 ALA A N 1
ATOM 4141 C CA . ALA A 1 564 ? 13.361 19.574 -7.744 1.00 54.00 564 ALA A CA 1
ATOM 4142 C C . ALA A 1 564 ? 13.660 19.893 -9.205 1.00 54.00 564 ALA A C 1
ATOM 4144 O O . ALA A 1 564 ? 12.828 19.661 -10.084 1.00 54.00 564 ALA A O 1
ATOM 4145 N N . THR A 1 565 ? 14.804 20.528 -9.458 1.00 65.88 565 THR A N 1
ATOM 4146 C CA . THR A 1 565 ? 15.322 20.654 -10.810 1.00 65.88 565 THR A CA 1
ATOM 4147 C C . THR A 1 565 ? 15.307 19.248 -11.377 1.00 65.88 565 THR A C 1
ATOM 4149 O O . THR A 1 565 ? 15.838 18.334 -10.743 1.00 65.88 565 THR A O 1
ATOM 4152 N N . ALA A 1 566 ? 14.616 19.067 -12.508 1.00 81.88 566 ALA A N 1
ATOM 4153 C CA . ALA A 1 566 ? 14.475 17.754 -13.118 1.00 81.88 566 ALA A CA 1
ATOM 4154 C C . ALA A 1 566 ? 15.859 17.085 -13.179 1.00 81.88 566 ALA A C 1
ATOM 4156 O O . ALA A 1 566 ? 16.828 17.757 -13.559 1.00 81.88 566 ALA A O 1
ATOM 4157 N N . PRO A 1 567 ? 15.976 15.816 -12.756 1.00 91.75 567 PRO A N 1
ATOM 4158 C CA . PRO A 1 567 ? 17.273 15.177 -12.636 1.00 91.75 567 PRO A CA 1
ATOM 4159 C C . PRO A 1 567 ? 17.969 15.143 -13.997 1.00 91.75 567 PRO A C 1
ATOM 4161 O O . PRO A 1 567 ? 17.354 14.891 -15.038 1.00 91.75 567 PRO A O 1
ATOM 4164 N N . VAL A 1 568 ? 19.275 15.391 -13.992 1.00 95.62 568 VAL A N 1
ATOM 4165 C CA . VAL A 1 568 ? 20.109 15.279 -15.186 1.00 95.62 568 VAL A CA 1
ATOM 4166 C C . VAL A 1 568 ? 20.171 13.807 -15.582 1.00 95.62 568 VAL A C 1
ATOM 4168 O O . VAL A 1 568 ? 20.580 12.951 -14.799 1.00 95.62 568 VAL A O 1
ATOM 4171 N N . THR A 1 569 ? 19.737 13.497 -16.800 1.00 96.50 569 THR A N 1
ATOM 4172 C CA . THR A 1 569 ? 19.613 12.112 -17.268 1.00 96.50 569 THR A CA 1
ATOM 4173 C C . THR A 1 569 ? 20.891 11.668 -17.974 1.00 96.50 569 THR A C 1
ATOM 4175 O O . THR A 1 569 ? 21.480 12.433 -18.742 1.00 96.50 569 THR A O 1
ATOM 4178 N N . GLN A 1 570 ? 21.321 10.428 -17.742 1.00 97.31 570 GLN A N 1
ATOM 4179 C CA . GLN A 1 570 ? 22.375 9.795 -18.529 1.00 97.31 570 GLN A CA 1
ATOM 4180 C C . GLN A 1 570 ? 21.844 9.459 -19.932 1.00 97.31 570 GLN A C 1
ATOM 4182 O O . GLN A 1 570 ? 20.856 8.748 -20.075 1.00 97.31 570 GLN A O 1
ATOM 4187 N N . ILE A 1 571 ? 22.502 9.961 -20.975 1.00 95.75 571 ILE A N 1
ATOM 4188 C CA . ILE A 1 571 ? 22.070 9.823 -22.377 1.00 95.75 571 ILE A CA 1
ATOM 4189 C C . ILE A 1 571 ? 22.947 8.870 -23.200 1.00 95.75 571 ILE A C 1
ATOM 4191 O O . ILE A 1 571 ? 22.593 8.531 -24.329 1.00 95.75 571 ILE A O 1
ATOM 4195 N N . LEU A 1 572 ? 24.091 8.435 -22.663 1.00 93.69 572 LEU A N 1
ATOM 4196 C CA . LEU A 1 572 ? 25.013 7.499 -23.310 1.00 93.69 572 LEU A CA 1
ATOM 4197 C C . LEU A 1 572 ? 25.480 6.431 -22.321 1.00 93.69 572 LEU A C 1
ATOM 4199 O O . LEU A 1 572 ? 25.701 6.718 -21.147 1.00 93.69 572 LEU A O 1
ATOM 4203 N N . ASP A 1 573 ? 25.681 5.205 -22.804 1.00 91.56 573 ASP A N 1
ATOM 4204 C CA . ASP A 1 573 ? 26.241 4.118 -21.999 1.00 91.56 573 ASP A CA 1
ATOM 4205 C C . ASP A 1 573 ? 27.716 4.376 -21.663 1.00 91.56 573 ASP A C 1
ATOM 4207 O O . ASP A 1 573 ? 28.548 4.568 -22.556 1.00 91.56 573 ASP A O 1
ATOM 4211 N N . ILE A 1 574 ? 28.063 4.314 -20.376 1.00 85.50 574 ILE A N 1
ATOM 4212 C CA . ILE A 1 574 ? 29.446 4.443 -19.912 1.00 85.50 574 ILE A CA 1
ATOM 4213 C C . ILE A 1 574 ? 30.084 3.047 -19.916 1.00 85.50 574 ILE A C 1
ATOM 4215 O O . ILE A 1 574 ? 30.454 2.474 -18.886 1.00 85.50 574 ILE A O 1
ATOM 4219 N N . GLY A 1 575 ? 30.184 2.474 -21.119 1.00 71.81 575 GLY A N 1
ATOM 4220 C CA . GLY A 1 575 ? 30.649 1.108 -21.353 1.00 71.81 575 GLY A CA 1
ATOM 4221 C C . GLY A 1 575 ? 32.095 0.868 -20.905 1.00 71.81 575 GLY A C 1
ATOM 4222 O O . GLY A 1 575 ? 32.838 1.787 -20.565 1.00 71.81 575 GLY A O 1
ATOM 4223 N N . SER A 1 576 ? 32.564 -0.385 -20.941 1.00 66.62 576 SER A N 1
ATOM 4224 C CA . SER A 1 576 ? 33.808 -0.830 -20.282 1.00 66.62 576 SER A CA 1
ATOM 4225 C C . SER A 1 576 ? 35.107 -0.094 -20.677 1.00 66.62 576 SER A C 1
ATOM 4227 O O . SER A 1 576 ? 36.084 -0.204 -19.926 1.00 66.62 576 SER A O 1
ATOM 4229 N N . GLY A 1 577 ? 35.137 0.643 -21.796 1.00 73.44 577 GLY A N 1
ATOM 4230 C CA . GLY A 1 577 ? 36.316 1.329 -22.353 1.00 73.44 577 GLY A CA 1
ATOM 4231 C C . GLY A 1 577 ? 36.552 2.791 -21.930 1.00 73.44 577 GLY A C 1
ATOM 4232 O O . GLY A 1 577 ? 37.705 3.195 -21.855 1.00 73.44 577 GLY A O 1
ATOM 4233 N N . ASP A 1 578 ? 35.511 3.564 -21.610 1.00 80.88 578 ASP A N 1
ATOM 4234 C CA . ASP A 1 578 ? 35.587 4.982 -21.186 1.00 80.88 578 ASP A CA 1
ATOM 4235 C C . ASP A 1 578 ? 36.359 5.262 -19.862 1.00 80.88 578 ASP A C 1
ATOM 4237 O O . ASP A 1 578 ? 35.828 5.118 -18.757 1.00 80.88 578 ASP A O 1
ATOM 4241 N N . ALA A 1 579 ? 37.615 5.692 -19.932 1.00 87.69 579 ALA A N 1
ATOM 4242 C CA . ALA A 1 579 ? 38.408 5.946 -18.728 1.00 87.69 579 ALA A CA 1
ATOM 4243 C C . ALA A 1 579 ? 37.799 7.000 -17.774 1.00 87.69 579 ALA A C 1
ATOM 4245 O O . ALA A 1 579 ? 38.003 6.881 -16.565 1.00 87.69 579 ALA A O 1
ATOM 4246 N N . GLU A 1 580 ? 37.046 7.979 -18.286 1.00 90.81 580 GLU A N 1
ATOM 4247 C CA . GLU A 1 580 ? 36.533 9.128 -17.525 1.00 90.81 580 GLU A CA 1
ATOM 4248 C C . GLU A 1 580 ? 35.284 8.793 -16.700 1.00 90.81 580 GLU A C 1
ATOM 4250 O O . GLU A 1 580 ? 35.021 9.438 -15.688 1.00 90.81 580 GLU A O 1
ATOM 4255 N N . GLY A 1 581 ? 34.533 7.750 -17.059 1.00 92.44 581 GLY A N 1
ATOM 4256 C CA . GLY A 1 581 ? 33.376 7.330 -16.268 1.00 92.44 581 GLY A CA 1
ATOM 4257 C C . GLY A 1 581 ? 32.293 8.418 -16.202 1.00 92.44 581 GLY A C 1
ATOM 4258 O O . GLY A 1 581 ? 32.021 9.095 -17.190 1.00 92.44 581 GLY A O 1
ATOM 4259 N N . TRP A 1 582 ? 31.705 8.631 -15.021 1.00 94.88 582 TRP A N 1
ATOM 4260 C CA . TRP A 1 582 ? 30.738 9.710 -14.781 1.00 94.88 582 TRP A CA 1
ATOM 4261 C C . TRP A 1 582 ? 31.298 11.132 -14.952 1.00 94.88 582 TRP A C 1
ATOM 4263 O O . TRP A 1 582 ? 30.519 12.080 -14.921 1.00 94.88 582 TRP A O 1
ATOM 4273 N N . LEU A 1 583 ? 32.617 11.319 -15.109 1.00 94.25 583 LEU A N 1
ATOM 4274 C CA . LEU A 1 583 ? 33.208 12.639 -15.374 1.00 94.25 583 LEU A CA 1
ATOM 4275 C C . LEU A 1 583 ? 33.105 13.044 -16.850 1.00 94.25 583 LEU A C 1
ATOM 4277 O O . LEU A 1 583 ? 33.287 14.221 -17.160 1.00 94.25 583 LEU A O 1
ATOM 4281 N N . ASN A 1 584 ? 32.806 12.104 -17.753 1.00 94.69 584 ASN A N 1
ATOM 4282 C CA . ASN A 1 584 ? 32.637 12.399 -19.172 1.00 94.69 584 ASN A CA 1
ATOM 4283 C C . ASN A 1 584 ? 31.381 13.251 -19.372 1.00 94.69 584 ASN A C 1
ATOM 4285 O O . ASN A 1 584 ? 30.260 12.753 -19.334 1.00 94.69 584 ASN A O 1
ATOM 4289 N N . THR A 1 585 ? 31.558 14.543 -19.625 1.00 94.69 585 THR A N 1
ATOM 4290 C CA . THR A 1 585 ? 30.437 15.486 -19.711 1.00 94.69 585 THR A CA 1
ATOM 4291 C C . THR A 1 585 ? 29.456 15.153 -20.834 1.00 94.69 585 THR A C 1
ATOM 4293 O O . THR A 1 585 ? 28.296 15.530 -20.752 1.00 94.69 585 THR A O 1
ATOM 4296 N N . ASN A 1 586 ? 29.876 14.413 -21.867 1.00 93.31 586 ASN A N 1
ATOM 4297 C CA . ASN A 1 586 ? 29.011 14.055 -22.994 1.00 93.31 586 ASN A CA 1
ATOM 4298 C C . ASN A 1 586 ? 27.958 12.991 -22.646 1.00 93.31 586 ASN A C 1
ATOM 4300 O O . ASN A 1 586 ? 27.071 12.739 -23.460 1.00 93.31 586 ASN A O 1
ATOM 4304 N N . VAL A 1 587 ? 28.060 12.338 -21.483 1.00 94.44 587 VAL A N 1
ATOM 4305 C CA . VAL A 1 587 ? 27.130 11.268 -21.077 1.00 94.44 587 VAL A CA 1
ATOM 4306 C C . VAL A 1 587 ? 25.903 11.805 -20.349 1.00 94.44 587 VAL A C 1
ATOM 4308 O O . VAL A 1 587 ? 24.940 11.063 -20.186 1.00 94.44 587 VAL A O 1
ATOM 4311 N N . TRP A 1 588 ? 25.913 13.076 -19.948 1.00 96.62 588 TRP A N 1
ATOM 4312 C CA . TRP A 1 588 ? 24.845 13.727 -19.193 1.00 96.62 588 TRP A CA 1
ATOM 4313 C C . TRP A 1 588 ? 24.048 14.685 -20.080 1.00 96.62 588 TRP A C 1
ATOM 4315 O O . TRP A 1 588 ? 24.606 15.381 -20.929 1.00 96.62 588 TRP A O 1
ATOM 4325 N N . SER A 1 589 ? 22.729 14.744 -19.887 1.00 95.75 589 SER A N 1
ATOM 4326 C CA . SER A 1 589 ? 21.813 15.521 -20.733 1.00 95.75 589 SER A CA 1
ATOM 4327 C C . SER A 1 589 ? 22.083 17.029 -20.744 1.00 95.75 589 SER A C 1
ATOM 4329 O O . SER A 1 589 ? 21.699 17.710 -21.692 1.00 95.75 589 SER A O 1
ATOM 4331 N N . ASP A 1 590 ? 22.735 17.566 -19.711 1.00 95.00 590 ASP A N 1
ATOM 4332 C CA . ASP A 1 590 ? 23.124 18.978 -19.626 1.00 95.00 590 ASP A CA 1
ATOM 4333 C C . ASP A 1 590 ? 24.542 19.255 -20.154 1.00 95.00 590 ASP A C 1
ATOM 4335 O O . ASP A 1 590 ? 24.976 20.406 -20.184 1.00 95.00 590 ASP A O 1
ATOM 4339 N N . SER A 1 591 ? 25.243 18.214 -20.615 1.00 94.69 591 SER A N 1
ATOM 4340 C CA . SER A 1 591 ? 26.618 18.277 -21.112 1.00 94.69 591 SER A CA 1
ATOM 4341 C C . SER A 1 591 ? 27.636 18.801 -20.089 1.00 94.69 591 SER A C 1
ATOM 4343 O O . SER A 1 591 ? 28.650 19.390 -20.474 1.00 94.69 591 SER A O 1
ATOM 4345 N N . LEU A 1 592 ? 27.380 18.611 -18.789 1.00 93.50 592 LEU A N 1
ATOM 4346 C CA . LEU A 1 592 ? 28.266 19.006 -17.693 1.00 93.50 592 LEU A CA 1
ATOM 4347 C C . LEU A 1 592 ? 28.670 17.791 -16.848 1.00 93.50 592 LEU A C 1
ATOM 4349 O O . LEU A 1 592 ? 28.035 16.742 -16.879 1.00 93.50 592 LEU A O 1
ATOM 4353 N N . ALA A 1 593 ? 29.771 17.919 -16.107 1.00 93.00 593 ALA A N 1
ATOM 4354 C CA . ALA A 1 593 ? 30.154 16.916 -15.115 1.00 93.00 593 ALA A CA 1
ATOM 4355 C C . ALA A 1 593 ? 29.242 17.022 -13.873 1.00 93.00 593 ALA A C 1
ATOM 4357 O O . ALA A 1 593 ? 28.732 18.116 -13.606 1.00 93.00 593 ALA A O 1
ATOM 4358 N N . PRO A 1 594 ? 29.088 15.939 -13.083 1.00 96.00 594 PRO A N 1
ATOM 4359 C CA . PRO A 1 594 ? 28.290 15.950 -11.864 1.00 96.00 594 PRO A CA 1
ATOM 4360 C C . PRO A 1 594 ? 28.633 17.100 -10.907 1.00 96.00 594 PRO A C 1
ATOM 4362 O O . PRO A 1 594 ? 29.809 17.390 -10.681 1.00 96.00 594 PRO A O 1
ATOM 4365 N N . SER A 1 595 ? 27.611 17.738 -10.330 1.00 93.62 595 SER A N 1
ATOM 4366 C CA . SER A 1 595 ? 27.744 18.919 -9.464 1.00 93.62 595 SER A CA 1
ATOM 4367 C C . SER A 1 595 ? 26.813 18.864 -8.236 1.00 93.62 595 SER A C 1
ATOM 4369 O O . SER A 1 595 ? 25.699 18.344 -8.360 1.00 93.62 595 SER A O 1
ATOM 4371 N N . PRO A 1 596 ? 27.213 19.413 -7.065 1.00 90.50 596 PRO A N 1
ATOM 4372 C CA . PRO A 1 596 ? 26.502 19.196 -5.789 1.00 90.50 596 PRO A CA 1
ATOM 4373 C C . PRO A 1 596 ? 25.081 19.754 -5.704 1.00 90.50 596 PRO A C 1
ATOM 4375 O O . PRO A 1 596 ? 24.353 19.451 -4.765 1.00 90.50 596 PRO A O 1
ATOM 4378 N N . ASP A 1 597 ? 24.692 20.594 -6.656 1.00 89.62 597 ASP A N 1
ATOM 4379 C CA . ASP A 1 597 ? 23.394 21.256 -6.753 1.00 89.62 597 ASP A CA 1
ATOM 4380 C C . ASP A 1 597 ? 22.369 20.479 -7.597 1.00 89.62 597 ASP A C 1
ATOM 4382 O O . ASP A 1 597 ? 21.225 20.917 -7.722 1.00 89.62 597 ASP A O 1
ATOM 4386 N N . LYS A 1 598 ? 22.752 19.336 -8.183 1.00 92.81 598 LYS A N 1
ATOM 4387 C CA . LYS A 1 598 ? 21.917 18.587 -9.131 1.00 92.81 598 LYS A CA 1
ATOM 4388 C C . LYS A 1 598 ? 21.788 17.115 -8.773 1.00 92.81 598 LYS A C 1
ATOM 4390 O O . LYS A 1 598 ? 22.747 16.484 -8.331 1.00 92.81 598 LYS A O 1
ATOM 4395 N N . ASP A 1 599 ? 20.610 16.565 -9.040 1.00 94.94 599 ASP A N 1
ATOM 4396 C CA . ASP A 1 599 ? 20.366 15.125 -9.021 1.00 94.94 599 ASP A CA 1
ATOM 4397 C C . ASP A 1 599 ? 20.624 14.524 -10.397 1.00 94.94 599 ASP A C 1
ATOM 4399 O O . ASP A 1 599 ? 20.388 15.170 -11.419 1.00 94.94 599 ASP A O 1
ATOM 4403 N N . TYR A 1 600 ? 21.086 13.278 -10.417 1.00 97.50 600 TYR A N 1
ATOM 4404 C CA . TYR A 1 600 ? 21.420 12.555 -11.636 1.00 97.50 600 TYR A CA 1
ATOM 4405 C C . TYR A 1 600 ? 20.692 11.216 -11.671 1.00 97.50 600 TYR A C 1
ATOM 4407 O O . TYR A 1 600 ? 20.549 10.549 -10.644 1.00 97.50 600 TYR A O 1
ATOM 4415 N N . ILE A 1 601 ? 20.251 10.801 -12.856 1.00 97.62 601 ILE A N 1
ATOM 4416 C CA . ILE A 1 601 ? 19.529 9.543 -13.048 1.00 97.62 601 ILE A CA 1
ATOM 4417 C C . ILE A 1 601 ? 20.026 8.780 -14.276 1.00 97.62 601 ILE A C 1
ATOM 4419 O O . ILE A 1 601 ? 20.259 9.355 -15.338 1.00 97.62 601 ILE A O 1
ATOM 4423 N N . ASN A 1 602 ? 20.147 7.464 -14.130 1.00 97.44 602 ASN A N 1
ATOM 4424 C CA . ASN A 1 602 ? 20.193 6.513 -15.231 1.00 97.44 602 ASN A CA 1
ATOM 4425 C C . ASN A 1 602 ? 18.986 5.575 -15.107 1.00 97.44 602 ASN A C 1
ATOM 4427 O O . ASN A 1 602 ? 18.909 4.764 -14.185 1.00 97.44 602 ASN A O 1
ATOM 4431 N N . ASN A 1 603 ? 18.049 5.715 -16.036 1.00 96.31 603 ASN A N 1
ATOM 4432 C CA . ASN A 1 603 ? 16.792 4.976 -16.105 1.00 96.31 603 ASN A CA 1
ATOM 4433 C C . ASN A 1 603 ? 16.620 4.271 -17.460 1.00 96.31 603 ASN A C 1
ATOM 4435 O O . ASN A 1 603 ? 15.513 4.109 -17.961 1.00 96.31 603 ASN A O 1
ATOM 4439 N N . THR A 1 604 ? 17.726 3.909 -18.115 1.00 95.81 604 THR A N 1
ATOM 4440 C CA . THR A 1 604 ? 17.671 3.150 -19.368 1.00 95.81 604 THR A CA 1
ATOM 4441 C C . THR A 1 604 ? 18.087 1.710 -19.114 1.00 95.81 604 THR A C 1
ATOM 4443 O O . THR A 1 604 ? 19.230 1.442 -18.739 1.00 95.81 604 THR A O 1
ATOM 4446 N N . SER A 1 605 ? 17.171 0.772 -19.362 1.00 95.06 605 SER A N 1
ATOM 4447 C CA . SER A 1 605 ? 17.412 -0.658 -19.159 1.00 95.06 605 SER A CA 1
ATOM 4448 C C . SER A 1 605 ? 18.709 -1.128 -19.820 1.00 95.06 605 SER A C 1
ATOM 4450 O O . SER A 1 605 ? 18.971 -0.872 -20.997 1.00 95.06 605 SER A O 1
ATOM 4452 N N . GLY A 1 606 ? 19.557 -1.801 -19.039 1.00 91.81 606 GLY A N 1
ATOM 4453 C CA . GLY A 1 606 ? 20.851 -2.308 -19.486 1.00 91.81 606 GLY A CA 1
ATOM 4454 C C . GLY A 1 606 ? 21.975 -1.272 -19.605 1.00 91.81 606 GLY A C 1
ATOM 4455 O O . GLY A 1 606 ? 23.129 -1.691 -19.714 1.00 91.81 606 GLY A O 1
ATOM 4456 N N . MET A 1 607 ? 21.688 0.033 -19.538 1.00 94.94 607 MET A N 1
ATOM 4457 C CA . MET A 1 607 ? 22.699 1.093 -19.584 1.00 94.94 607 MET A CA 1
ATOM 4458 C C . MET A 1 607 ? 23.498 1.135 -18.278 1.00 94.94 607 MET A C 1
ATOM 4460 O O . MET A 1 607 ? 22.928 1.108 -17.184 1.00 94.94 607 MET A O 1
ATOM 4464 N N . ALA A 1 608 ? 24.824 1.226 -18.381 1.00 94.69 608 ALA A N 1
ATOM 4465 C CA . ALA A 1 608 ? 25.721 1.260 -17.239 1.00 94.69 608 ALA A CA 1
ATOM 4466 C C . ALA A 1 608 ? 26.145 2.692 -16.882 1.00 94.69 608 ALA A C 1
ATOM 4468 O O . ALA A 1 608 ? 26.659 3.446 -17.712 1.00 94.69 608 ALA A O 1
ATOM 4469 N N . THR A 1 609 ? 26.013 3.041 -15.605 1.00 95.00 609 THR A N 1
ATOM 4470 C CA . THR A 1 609 ? 26.726 4.158 -14.971 1.00 95.00 609 THR A CA 1
ATOM 4471 C C . THR A 1 609 ? 27.964 3.616 -14.271 1.00 95.00 609 THR A C 1
ATOM 4473 O O . THR A 1 609 ? 27.930 2.513 -13.720 1.00 95.00 609 THR A O 1
ATOM 4476 N N . ARG A 1 610 ? 29.066 4.372 -14.244 1.00 92.19 610 ARG A N 1
ATOM 4477 C CA . ARG A 1 610 ? 30.257 3.948 -13.502 1.00 92.19 610 ARG A CA 1
ATOM 4478 C C . ARG A 1 610 ? 31.130 5.086 -12.985 1.00 92.19 610 ARG A C 1
ATOM 4480 O O . ARG A 1 610 ? 31.165 6.151 -13.603 1.00 92.19 610 ARG A O 1
ATOM 4487 N N . PRO A 1 611 ? 31.922 4.826 -11.935 1.00 93.44 611 PRO A N 1
ATOM 4488 C CA . PRO A 1 611 ? 33.033 5.686 -11.563 1.00 93.44 611 PRO A CA 1
ATOM 4489 C C . PRO A 1 611 ? 34.129 5.736 -12.647 1.00 93.44 611 PRO A C 1
ATOM 4491 O O . PRO A 1 611 ? 34.273 4.784 -13.428 1.00 93.44 611 PRO A O 1
ATOM 4494 N N . PRO A 1 612 ? 34.934 6.814 -12.670 1.00 92.06 612 PRO A N 1
ATOM 4495 C CA . PRO A 1 612 ? 36.193 6.895 -13.400 1.00 92.06 612 PRO A CA 1
ATOM 4496 C C . PRO A 1 612 ? 37.096 5.695 -13.120 1.00 92.06 612 PRO A C 1
ATOM 4498 O O . PRO A 1 612 ? 37.114 5.143 -12.017 1.00 92.06 612 PRO A O 1
ATOM 4501 N N . GLN A 1 613 ? 37.874 5.291 -14.123 1.00 90.00 613 GLN A N 1
ATOM 4502 C CA . GLN A 1 613 ? 38.847 4.214 -13.954 1.00 90.00 613 GLN A CA 1
ATOM 4503 C C . GLN A 1 613 ? 40.022 4.664 -13.080 1.00 90.00 613 GLN A C 1
ATOM 4505 O O . GLN A 1 613 ? 40.364 5.842 -13.037 1.00 90.00 613 GLN A O 1
ATOM 4510 N N . SER A 1 614 ? 40.727 3.701 -12.481 1.00 85.50 614 SER A N 1
ATOM 4511 C CA . SER A 1 614 ? 41.919 3.927 -11.645 1.00 85.50 614 SER A CA 1
ATOM 4512 C C . SER A 1 614 ? 43.019 4.769 -12.287 1.00 85.50 614 SER A C 1
ATOM 4514 O O . SER A 1 614 ? 43.829 5.368 -11.587 1.00 85.50 614 SER A O 1
ATOM 4516 N N . SER A 1 615 ? 43.102 4.761 -13.620 1.00 85.06 615 SER A N 1
ATOM 4517 C CA . SER A 1 615 ? 44.052 5.579 -14.377 1.00 85.06 615 SER A CA 1
ATOM 4518 C C . SER A 1 615 ? 43.700 7.068 -14.377 1.00 85.06 615 SER A C 1
ATOM 4520 O O . SER A 1 615 ? 44.550 7.878 -14.732 1.00 85.06 615 SER A O 1
ATOM 4522 N N . VAL A 1 616 ? 42.456 7.404 -14.031 1.00 90.06 616 VAL A N 1
ATOM 4523 C CA . VAL A 1 616 ? 41.934 8.767 -13.901 1.00 90.06 616 VAL A CA 1
ATOM 4524 C C . VAL A 1 616 ? 41.867 9.137 -12.422 1.00 90.06 616 VAL A C 1
ATOM 4526 O O . VAL A 1 616 ? 42.538 10.076 -12.007 1.00 90.06 616 VAL A O 1
ATOM 4529 N N . GLU A 1 617 ? 41.150 8.352 -11.612 1.00 87.69 617 GLU A N 1
ATOM 4530 C CA . GLU A 1 617 ? 41.007 8.572 -10.168 1.00 87.69 617 GLU A CA 1
ATOM 4531 C C . GLU A 1 617 ? 40.992 7.246 -9.397 1.00 87.69 617 GLU A C 1
ATOM 4533 O O . GLU A 1 617 ? 40.287 6.301 -9.751 1.00 87.69 617 GLU A O 1
ATOM 4538 N N . SER A 1 618 ? 41.761 7.163 -8.307 1.00 84.88 618 SER A N 1
ATOM 4539 C CA . SER A 1 618 ? 41.782 5.974 -7.445 1.00 84.88 618 SER A CA 1
ATOM 4540 C C . SER A 1 618 ? 40.632 5.952 -6.434 1.00 84.88 618 SER A C 1
ATOM 4542 O O . SER A 1 618 ? 40.199 4.892 -6.000 1.00 84.88 618 SER A O 1
ATOM 4544 N N . SER A 1 619 ? 40.107 7.097 -6.010 1.00 90.00 619 SER A N 1
ATOM 4545 C CA . SER A 1 619 ? 38.994 7.142 -5.049 1.00 90.00 619 SER A CA 1
ATOM 4546 C C . SER A 1 619 ? 37.963 8.168 -5.494 1.00 90.00 619 SER A C 1
ATOM 4548 O O . SER A 1 619 ? 37.944 9.281 -4.971 1.00 90.00 619 SER A O 1
ATOM 4550 N N . PRO A 1 620 ? 37.198 7.837 -6.547 1.00 93.50 620 PRO A N 1
ATOM 4551 C CA . PRO A 1 620 ? 36.339 8.804 -7.200 1.00 93.50 620 PRO A CA 1
ATOM 4552 C C . PRO A 1 620 ? 35.125 9.133 -6.332 1.00 93.50 620 PRO A C 1
ATOM 4554 O O . PRO A 1 620 ? 34.470 8.245 -5.785 1.00 93.50 620 PRO A O 1
ATOM 4557 N N . VAL A 1 621 ? 34.792 10.418 -6.253 1.00 94.94 621 VAL A N 1
ATOM 4558 C CA . VAL A 1 621 ? 33.613 10.917 -5.534 1.00 94.94 621 VAL A CA 1
ATOM 4559 C C . VAL A 1 621 ? 32.600 11.412 -6.555 1.00 94.94 621 VAL A C 1
ATOM 4561 O O . VAL A 1 621 ? 32.918 12.249 -7.400 1.00 94.94 621 VAL A O 1
ATOM 4564 N N . PHE A 1 622 ? 31.373 10.901 -6.491 1.00 95.88 622 PHE A N 1
ATOM 4565 C CA . PHE A 1 622 ? 30.283 11.434 -7.291 1.00 95.88 622 PHE A CA 1
ATOM 4566 C C . PHE A 1 622 ? 29.839 12.767 -6.692 1.00 95.88 622 PHE A C 1
ATOM 4568 O O . PHE A 1 622 ? 29.276 12.809 -5.602 1.00 95.88 622 PHE A O 1
ATOM 4575 N N . LEU A 1 623 ? 30.123 13.861 -7.398 1.00 94.50 623 LEU A N 1
ATOM 4576 C CA . LEU A 1 623 ? 29.854 15.212 -6.905 1.00 94.50 623 LEU A CA 1
ATOM 4577 C C . LEU A 1 623 ? 28.384 15.624 -7.019 1.00 94.50 623 LEU A C 1
ATOM 4579 O O . LEU A 1 623 ? 28.049 16.690 -6.525 1.00 94.50 623 LEU A O 1
ATOM 4583 N N . GLY A 1 624 ? 27.524 14.827 -7.662 1.00 94.12 624 GLY A N 1
ATOM 4584 C CA . GLY A 1 624 ? 26.088 15.096 -7.711 1.00 94.12 624 GLY A CA 1
ATOM 4585 C C . GLY A 1 624 ? 25.436 15.053 -6.328 1.00 94.12 624 GLY A C 1
ATOM 4586 O O . GLY A 1 624 ? 25.881 14.311 -5.452 1.00 94.12 624 GLY A O 1
ATOM 4587 N N . ARG A 1 625 ? 24.344 15.805 -6.146 1.00 92.25 625 ARG A N 1
ATOM 4588 C CA . ARG A 1 625 ? 23.505 15.741 -4.937 1.00 92.25 625 ARG A CA 1
ATOM 4589 C C . ARG A 1 625 ? 23.000 14.321 -4.689 1.00 92.25 625 ARG A C 1
ATOM 4591 O O . ARG A 1 625 ? 23.008 13.852 -3.553 1.00 92.25 625 ARG A O 1
ATOM 4598 N N . SER A 1 626 ? 22.585 13.641 -5.755 1.00 95.25 626 SER A N 1
ATOM 4599 C CA . SER A 1 626 ? 22.213 12.228 -5.739 1.00 95.25 626 SER A CA 1
ATOM 4600 C C . SER A 1 626 ? 22.483 11.554 -7.082 1.00 95.25 626 SER A C 1
ATOM 4602 O O . SER A 1 626 ? 22.556 12.217 -8.121 1.00 95.25 626 SER A O 1
ATOM 4604 N N . LEU A 1 627 ? 22.619 10.228 -7.050 1.00 97.31 627 LEU A N 1
ATOM 4605 C CA . LEU A 1 627 ? 22.633 9.366 -8.231 1.00 97.31 627 LEU A CA 1
ATOM 4606 C C . LEU A 1 627 ? 21.526 8.321 -8.088 1.00 97.31 627 LEU A C 1
ATOM 4608 O O . LEU A 1 627 ? 21.481 7.624 -7.078 1.00 97.31 627 LEU A O 1
ATOM 4612 N N . THR A 1 628 ? 20.663 8.190 -9.093 1.00 97.62 628 THR A N 1
ATOM 4613 C CA . THR A 1 628 ? 19.572 7.205 -9.125 1.00 97.62 628 THR A CA 1
ATOM 4614 C C . THR A 1 628 ? 19.758 6.210 -10.270 1.00 97.62 628 THR A C 1
ATOM 4616 O O . THR A 1 628 ? 20.009 6.619 -11.402 1.00 97.62 628 THR A O 1
ATOM 4619 N N . ILE A 1 629 ? 19.610 4.914 -9.987 1.00 97.69 629 ILE A N 1
ATOM 4620 C CA . ILE A 1 629 ? 19.631 3.815 -10.965 1.00 97.69 629 ILE A CA 1
ATOM 4621 C C . ILE A 1 629 ? 18.251 3.152 -10.972 1.00 97.69 629 ILE A C 1
ATOM 4623 O O . ILE A 1 629 ? 17.841 2.576 -9.961 1.00 97.69 629 ILE A O 1
ATOM 4627 N N . ALA A 1 630 ? 17.541 3.238 -12.095 1.00 96.56 630 ALA A N 1
ATOM 4628 C CA . ALA A 1 630 ? 16.152 2.795 -12.244 1.00 96.56 630 ALA A CA 1
ATOM 4629 C C . ALA A 1 630 ? 15.923 2.005 -13.548 1.00 96.56 630 ALA A C 1
ATOM 4631 O O . ALA A 1 630 ? 16.818 1.914 -14.388 1.00 96.56 630 ALA A O 1
ATOM 4632 N N . ASP A 1 631 ? 14.731 1.426 -13.710 1.00 93.31 631 ASP A N 1
ATOM 4633 C CA . ASP A 1 631 ? 14.244 0.804 -14.954 1.00 93.31 631 ASP A CA 1
ATOM 4634 C C . ASP A 1 631 ? 15.190 -0.253 -15.563 1.00 93.31 631 ASP A C 1
ATOM 4636 O O . ASP A 1 631 ? 15.382 -0.344 -16.777 1.00 93.31 631 ASP A O 1
ATOM 4640 N N . GLY A 1 632 ? 15.825 -1.065 -14.710 1.00 94.25 632 GLY A N 1
ATOM 4641 C CA . GLY A 1 632 ? 16.761 -2.116 -15.132 1.00 94.25 632 GLY A CA 1
ATOM 4642 C C . GLY A 1 632 ? 18.139 -1.605 -15.575 1.00 94.25 632 GLY A C 1
ATOM 4643 O O . GLY A 1 632 ? 18.912 -2.349 -16.194 1.00 94.25 632 GLY A O 1
ATOM 4644 N N . ALA A 1 633 ? 18.465 -0.341 -15.296 1.00 96.50 633 ALA A N 1
ATOM 4645 C CA . ALA A 1 633 ? 19.809 0.201 -15.452 1.00 96.50 633 ALA A CA 1
ATOM 4646 C C . ALA A 1 633 ? 20.805 -0.444 -14.469 1.00 96.50 633 ALA A C 1
ATOM 4648 O O . ALA A 1 633 ? 20.447 -1.188 -13.548 1.00 96.50 633 ALA A O 1
ATOM 4649 N N . LYS A 1 634 ? 22.100 -0.184 -14.680 1.00 95.44 634 LYS A N 1
ATOM 4650 C CA . LYS A 1 634 ? 23.181 -0.831 -13.924 1.00 95.44 634 LYS A CA 1
ATOM 4651 C C . LYS A 1 634 ? 24.188 0.178 -13.397 1.00 95.44 634 LYS A C 1
ATOM 4653 O O . LYS A 1 634 ? 24.581 1.100 -14.105 1.00 95.44 634 LYS A O 1
ATOM 4658 N N . PHE A 1 635 ? 24.708 -0.063 -12.200 1.00 94.94 635 PHE A N 1
ATOM 4659 C CA . PHE A 1 635 ? 25.918 0.594 -11.717 1.00 94.94 635 PHE A CA 1
ATOM 4660 C C . PHE A 1 635 ? 27.090 -0.377 -11.784 1.00 94.94 635 PHE A C 1
ATOM 4662 O O . PHE A 1 635 ? 27.058 -1.436 -11.166 1.00 94.94 635 PHE A O 1
ATOM 4669 N N . THR A 1 636 ? 28.125 -0.039 -12.549 1.00 92.19 636 THR A N 1
ATOM 4670 C CA . THR A 1 636 ? 29.265 -0.927 -12.790 1.00 92.19 636 THR A CA 1
ATOM 4671 C C . THR A 1 636 ? 30.535 -0.378 -12.162 1.00 92.19 636 THR A C 1
ATOM 4673 O O . THR A 1 636 ? 31.064 0.635 -12.603 1.00 92.19 636 THR A O 1
ATOM 4676 N N . THR A 1 637 ? 31.110 -1.066 -11.182 1.00 87.44 637 THR A N 1
ATOM 4677 C CA . THR A 1 637 ? 32.369 -0.635 -10.564 1.00 87.44 637 THR A CA 1
ATOM 4678 C C . THR A 1 637 ? 33.571 -1.091 -11.398 1.00 87.44 637 THR A C 1
ATOM 4680 O O . THR A 1 637 ? 33.733 -2.293 -11.649 1.00 87.44 637 THR A O 1
ATOM 4683 N N . LYS A 1 638 ? 34.428 -0.143 -11.812 1.00 83.88 638 LYS A N 1
ATOM 4684 C CA . LYS A 1 638 ? 35.716 -0.400 -12.485 1.00 83.88 638 LYS A CA 1
ATOM 4685 C C . LYS A 1 638 ? 36.831 0.564 -12.026 1.00 83.88 638 LYS A C 1
ATOM 4687 O O . LYS A 1 638 ? 37.289 1.387 -12.809 1.00 83.88 638 LYS A O 1
ATOM 4692 N N . PHE A 1 639 ? 37.285 0.457 -10.778 1.00 81.12 639 PHE A N 1
ATOM 4693 C CA . PHE A 1 639 ? 38.290 1.346 -10.160 1.00 81.12 639 PHE A CA 1
ATOM 4694 C C . PHE A 1 639 ? 39.180 0.602 -9.145 1.00 81.12 639 PHE A C 1
ATOM 4696 O O . PHE A 1 639 ? 39.068 -0.615 -8.986 1.00 81.12 639 PHE A O 1
ATOM 4703 N N . SER A 1 640 ? 40.082 1.320 -8.466 1.00 80.00 640 SER A N 1
ATOM 4704 C CA . SER A 1 640 ? 40.966 0.795 -7.414 1.00 80.00 640 SER A CA 1
ATOM 4705 C C . SER A 1 640 ? 41.016 1.780 -6.249 1.00 80.00 640 SER A C 1
ATOM 4707 O O . SER A 1 640 ? 41.730 2.771 -6.336 1.00 80.00 640 SER A O 1
ATOM 4709 N N . GLY A 1 641 ? 40.283 1.498 -5.178 1.00 87.12 641 GLY A N 1
ATOM 4710 C CA . GLY A 1 641 ? 40.106 2.348 -3.995 1.00 87.12 641 GLY A CA 1
ATOM 4711 C C . GLY A 1 641 ? 38.645 2.357 -3.534 1.00 87.12 641 GLY A C 1
ATOM 4712 O O . GLY A 1 641 ? 37.957 1.341 -3.653 1.00 87.12 641 GLY A O 1
ATOM 4713 N N . THR A 1 642 ? 38.160 3.482 -3.021 1.00 91.31 642 THR A N 1
ATOM 4714 C CA . THR A 1 642 ? 36.755 3.638 -2.613 1.00 91.31 642 THR A CA 1
ATOM 4715 C C . THR A 1 642 ? 36.056 4.609 -3.553 1.00 91.31 642 THR A C 1
ATOM 4717 O O . THR A 1 642 ? 36.543 5.721 -3.736 1.00 91.31 642 THR A O 1
ATOM 4720 N N . ALA A 1 643 ? 34.945 4.198 -4.164 1.00 93.12 643 ALA A N 1
ATOM 4721 C CA . ALA A 1 643 ? 34.052 5.114 -4.862 1.00 93.12 643 ALA A CA 1
ATOM 4722 C C . ALA A 1 643 ? 32.982 5.593 -3.880 1.00 93.12 643 ALA A C 1
ATOM 4724 O O . ALA A 1 643 ? 32.358 4.763 -3.223 1.00 93.12 643 ALA A O 1
ATOM 4725 N N . THR A 1 644 ? 32.757 6.901 -3.793 1.00 94.75 644 THR A N 1
ATOM 4726 C CA . THR A 1 644 ? 31.789 7.477 -2.848 1.00 94.75 644 THR A CA 1
ATOM 4727 C C . THR A 1 644 ? 30.627 8.120 -3.592 1.00 94.75 644 THR A C 1
ATOM 4729 O O . THR A 1 644 ? 30.841 8.948 -4.478 1.00 94.75 644 THR A O 1
ATOM 4732 N N . VAL A 1 645 ? 29.398 7.767 -3.212 1.00 94.69 645 VAL A N 1
ATOM 4733 C CA . VAL A 1 645 ? 28.157 8.378 -3.709 1.00 94.69 645 VAL A CA 1
ATOM 4734 C C . VAL A 1 645 ? 27.279 8.724 -2.506 1.00 94.69 645 VAL A C 1
ATOM 4736 O O . VAL A 1 645 ? 26.656 7.849 -1.913 1.00 94.69 645 VAL A O 1
ATOM 4739 N N . SER A 1 646 ? 27.239 10.001 -2.117 1.00 91.06 646 SER A N 1
ATOM 4740 C CA . SER A 1 646 ? 26.641 10.428 -0.839 1.00 91.06 646 SER A CA 1
ATOM 4741 C C . SER A 1 646 ? 25.157 10.072 -0.690 1.00 91.06 646 SER A C 1
ATOM 4743 O O . SER A 1 646 ? 24.728 9.721 0.405 1.00 91.06 646 SER A O 1
ATOM 4745 N N . ASN A 1 647 ? 24.384 10.139 -1.777 1.00 93.31 647 ASN A N 1
ATOM 4746 C CA . ASN A 1 647 ? 22.977 9.739 -1.817 1.00 93.31 647 ASN A CA 1
ATOM 4747 C C . ASN A 1 647 ? 22.725 8.879 -3.060 1.00 93.31 647 ASN A C 1
ATOM 4749 O O . ASN A 1 647 ? 22.423 9.389 -4.144 1.00 93.31 647 ASN A O 1
ATOM 4753 N N . PHE A 1 648 ? 22.923 7.575 -2.908 1.00 96.69 648 PHE A N 1
ATOM 4754 C CA . PHE A 1 648 ? 22.839 6.608 -3.987 1.00 96.69 648 PHE A CA 1
ATOM 4755 C C . PHE A 1 648 ? 21.511 5.857 -3.920 1.00 96.69 648 PHE A C 1
ATOM 4757 O O . PHE A 1 648 ? 21.274 5.109 -2.982 1.00 96.69 648 PHE A O 1
ATOM 4764 N N . ASN A 1 649 ? 20.637 6.045 -4.904 1.00 96.88 649 ASN A N 1
ATOM 4765 C CA . ASN A 1 649 ? 19.340 5.378 -4.970 1.00 96.88 649 ASN A CA 1
ATOM 4766 C C . ASN A 1 649 ? 19.375 4.274 -6.032 1.00 96.88 649 ASN A C 1
ATOM 4768 O O . ASN A 1 649 ? 19.792 4.518 -7.165 1.00 96.88 649 ASN A O 1
ATOM 4772 N N . MET A 1 650 ? 18.907 3.074 -5.697 1.00 97.06 650 MET A N 1
ATOM 4773 C CA . MET A 1 650 ? 18.786 1.964 -6.645 1.00 97.06 650 MET A CA 1
ATOM 4774 C C . MET A 1 650 ? 17.414 1.310 -6.514 1.00 97.06 650 MET A C 1
ATOM 4776 O O . MET A 1 650 ? 17.007 0.941 -5.416 1.00 97.06 650 MET A O 1
ATOM 4780 N N . PHE A 1 651 ? 16.698 1.187 -7.630 1.00 96.81 651 PHE A N 1
ATOM 4781 C CA . PHE A 1 651 ? 15.382 0.555 -7.653 1.00 96.81 651 PHE A CA 1
ATOM 4782 C C . PHE A 1 651 ? 15.469 -0.959 -7.878 1.00 96.81 651 PHE A C 1
ATOM 4784 O O . PHE A 1 651 ? 16.425 -1.445 -8.488 1.00 96.81 651 PHE A O 1
ATOM 4791 N N . ALA A 1 652 ? 14.465 -1.699 -7.409 1.00 95.19 652 ALA A N 1
ATOM 4792 C CA . ALA A 1 652 ? 14.280 -3.110 -7.735 1.00 95.19 652 ALA A CA 1
ATOM 4793 C C . ALA A 1 652 ? 14.325 -3.349 -9.259 1.00 95.19 652 ALA A C 1
ATOM 4795 O O . ALA A 1 652 ? 13.933 -2.501 -10.060 1.00 95.19 652 ALA A O 1
ATOM 4796 N N . GLY A 1 653 ? 14.869 -4.495 -9.667 1.00 94.75 653 GLY A N 1
ATOM 4797 C CA . GLY A 1 653 ? 15.156 -4.837 -11.062 1.00 94.75 653 GLY A CA 1
ATOM 4798 C C . GLY A 1 653 ? 16.486 -4.287 -11.601 1.00 94.75 653 GLY A C 1
ATOM 4799 O O . GLY A 1 653 ? 16.959 -4.754 -12.638 1.00 94.75 653 GLY A O 1
ATOM 4800 N N . CYS A 1 654 ? 17.137 -3.346 -10.908 1.00 96.81 654 CYS A N 1
ATOM 4801 C CA . CYS A 1 654 ? 18.460 -2.836 -11.284 1.00 96.81 654 CYS A CA 1
ATOM 4802 C C . CYS A 1 654 ? 19.601 -3.771 -10.845 1.00 96.81 654 CYS A C 1
ATOM 4804 O O . CYS A 1 654 ? 19.398 -4.749 -10.116 1.00 96.81 654 CYS A O 1
ATOM 4806 N N . ALA A 1 655 ? 20.826 -3.471 -11.297 1.00 94.94 655 ALA A N 1
ATOM 4807 C CA . ALA A 1 655 ? 22.006 -4.258 -10.936 1.00 94.94 655 ALA A CA 1
ATOM 4808 C C . ALA A 1 655 ? 23.202 -3.427 -10.451 1.00 94.94 655 ALA A C 1
ATOM 4810 O O . ALA A 1 655 ? 23.573 -2.419 -11.059 1.00 94.94 655 ALA A O 1
ATOM 4811 N N . LEU A 1 656 ? 23.890 -3.933 -9.428 1.00 94.75 656 LEU A N 1
ATOM 4812 C CA . LEU A 1 656 ? 25.233 -3.527 -9.026 1.00 94.75 656 LEU A CA 1
ATOM 4813 C C . LEU A 1 656 ? 26.238 -4.551 -9.567 1.00 94.75 656 LEU A C 1
ATOM 4815 O O . LEU A 1 656 ? 26.342 -5.676 -9.084 1.00 94.75 656 LEU A O 1
ATOM 4819 N N . THR A 1 657 ? 26.983 -4.170 -10.602 1.00 92.00 657 THR A N 1
ATOM 4820 C CA . THR A 1 657 ? 27.943 -5.048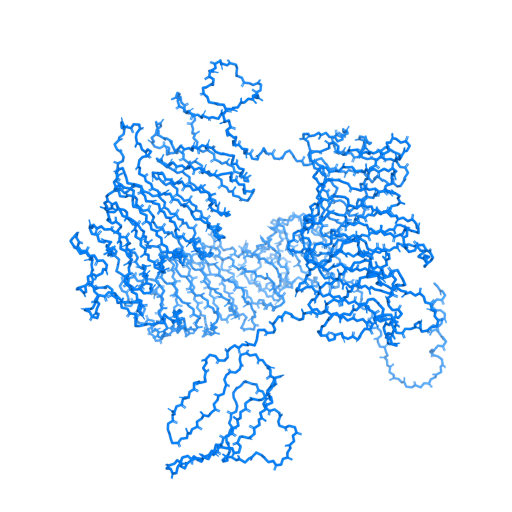 -11.280 1.00 92.00 657 THR A CA 1
ATOM 4821 C C . THR A 1 657 ? 29.379 -4.716 -10.889 1.00 92.00 657 THR A C 1
ATOM 4823 O O . THR A 1 657 ? 29.849 -3.591 -11.046 1.00 92.00 657 THR A O 1
ATOM 4826 N N . LEU A 1 658 ? 30.132 -5.720 -10.461 1.00 86.56 658 LEU A N 1
ATOM 4827 C CA . LEU A 1 658 ? 31.538 -5.605 -10.114 1.00 86.56 658 LEU A CA 1
ATOM 4828 C C . LEU A 1 658 ? 32.431 -6.121 -11.243 1.00 86.56 658 LEU A C 1
ATOM 4830 O O . LEU A 1 658 ? 32.559 -7.326 -11.437 1.00 86.56 658 LEU A O 1
ATOM 4834 N N . VAL A 1 659 ? 33.115 -5.213 -11.947 1.00 83.50 659 VAL A N 1
ATOM 4835 C CA . VAL A 1 659 ? 34.157 -5.570 -12.931 1.00 83.50 659 VAL A CA 1
ATOM 4836 C C . VAL A 1 659 ? 35.546 -5.497 -12.311 1.00 83.50 659 VAL A C 1
ATOM 4838 O O . VAL A 1 659 ? 36.358 -6.407 -12.457 1.00 83.50 659 VAL A O 1
ATOM 4841 N N . SER A 1 660 ? 35.834 -4.405 -11.609 1.00 76.44 660 SER A N 1
ATOM 4842 C CA . SER A 1 660 ? 36.997 -4.252 -10.736 1.00 76.44 660 SER A CA 1
ATOM 4843 C C . SER A 1 660 ? 36.710 -3.144 -9.726 1.00 76.44 660 SER A C 1
ATOM 4845 O O . SER A 1 660 ? 36.184 -2.098 -10.076 1.00 76.44 660 SER A O 1
ATOM 4847 N N . GLY A 1 661 ? 37.035 -3.335 -8.464 1.00 72.25 661 GLY A N 1
ATOM 4848 C CA . GLY A 1 661 ? 36.710 -2.365 -7.425 1.00 72.25 661 GLY A CA 1
ATOM 4849 C C . GLY A 1 661 ? 37.257 -2.866 -6.110 1.00 72.25 661 GLY A C 1
ATOM 4850 O O . GLY A 1 661 ? 37.616 -4.037 -6.017 1.00 72.25 661 GLY A O 1
ATOM 4851 N N . THR A 1 662 ? 37.355 -1.984 -5.121 1.00 79.06 662 THR A N 1
ATOM 4852 C CA . THR A 1 662 ? 37.679 -2.413 -3.756 1.00 79.06 662 THR A CA 1
ATOM 4853 C C . THR A 1 662 ? 36.599 -2.003 -2.769 1.00 79.06 662 THR A C 1
ATOM 4855 O O . THR A 1 662 ? 36.208 -2.853 -1.976 1.00 79.06 662 THR A O 1
ATOM 4858 N N . ALA A 1 663 ? 36.049 -0.783 -2.853 1.00 89.06 663 ALA A N 1
ATOM 4859 C CA . ALA A 1 663 ? 34.938 -0.392 -1.988 1.00 89.06 663 ALA A CA 1
ATOM 4860 C C . ALA A 1 663 ? 33.954 0.625 -2.598 1.00 89.06 663 ALA A C 1
ATOM 4862 O O . ALA A 1 663 ? 34.350 1.460 -3.407 1.00 89.06 663 ALA A O 1
ATOM 4863 N N . LEU A 1 664 ? 32.690 0.564 -2.182 1.00 91.25 664 LEU A N 1
ATOM 4864 C CA . LEU A 1 664 ? 31.633 1.551 -2.412 1.00 91.25 664 LEU A CA 1
ATOM 4865 C C . LEU A 1 664 ? 31.220 2.143 -1.055 1.00 91.25 664 LEU A C 1
ATOM 4867 O O . LEU A 1 664 ? 30.987 1.389 -0.112 1.00 91.25 664 LEU A O 1
ATOM 4871 N N . ASP A 1 665 ? 31.143 3.467 -0.968 1.00 90.75 665 ASP A N 1
ATOM 4872 C CA . ASP A 1 665 ? 30.829 4.209 0.258 1.00 90.75 665 ASP A CA 1
ATOM 4873 C C . ASP A 1 665 ? 29.775 5.309 0.005 1.00 90.75 665 ASP A C 1
ATOM 4875 O O . ASP A 1 665 ? 29.528 5.702 -1.139 1.00 90.75 665 ASP A O 1
ATOM 4879 N N . GLY A 1 666 ? 29.129 5.792 1.071 1.00 90.00 666 GLY A N 1
ATOM 4880 C CA . GLY A 1 666 ? 27.999 6.732 1.054 1.00 90.00 666 GLY A CA 1
ATOM 4881 C C . GLY A 1 666 ? 26.710 6.137 1.636 1.00 90.00 666 GLY A C 1
ATOM 4882 O O . GLY A 1 666 ? 26.771 5.203 2.428 1.00 90.00 666 GLY A O 1
ATOM 4883 N N . ASN A 1 667 ? 25.541 6.644 1.237 1.00 89.81 667 ASN A N 1
ATOM 4884 C CA . ASN A 1 667 ? 24.245 6.074 1.628 1.00 89.81 667 ASN A CA 1
ATOM 4885 C C . ASN A 1 667 ? 23.603 5.378 0.425 1.00 89.81 667 ASN A C 1
ATOM 4887 O O . ASN A 1 667 ? 23.257 6.048 -0.549 1.00 89.81 667 ASN A O 1
ATOM 4891 N N . LEU A 1 668 ? 23.450 4.053 0.491 1.00 95.38 668 LEU A N 1
ATOM 4892 C CA . LEU A 1 668 ? 22.779 3.246 -0.527 1.00 95.38 668 LEU A CA 1
ATOM 4893 C C . LEU A 1 668 ? 21.320 3.013 -0.117 1.00 95.38 668 LEU A C 1
ATOM 4895 O O . LEU A 1 668 ? 21.028 2.214 0.767 1.00 95.38 668 LEU A O 1
ATOM 4899 N N . ASN A 1 669 ? 20.402 3.701 -0.783 1.00 95.12 669 ASN A N 1
ATOM 4900 C CA . ASN A 1 669 ? 18.965 3.604 -0.572 1.00 95.12 669 ASN A CA 1
ATOM 4901 C C . ASN A 1 669 ? 18.341 2.688 -1.639 1.00 95.12 669 ASN A C 1
ATOM 4903 O O . ASN A 1 669 ? 18.318 3.039 -2.822 1.00 95.12 669 ASN A O 1
ATOM 4907 N N . LEU A 1 670 ? 17.830 1.525 -1.234 1.00 95.56 670 LEU A N 1
ATOM 4908 C CA . LEU A 1 670 ? 17.163 0.563 -2.118 1.00 95.56 670 LEU A CA 1
ATOM 4909 C C . LEU A 1 670 ? 15.644 0.792 -2.098 1.00 95.56 670 LEU A C 1
ATOM 4911 O O . LEU A 1 670 ? 15.054 0.872 -1.019 1.00 95.56 670 LEU A O 1
ATOM 4915 N N . LYS A 1 671 ? 15.015 0.929 -3.272 1.00 93.62 671 LYS A N 1
ATOM 4916 C CA . LYS A 1 671 ? 13.605 1.350 -3.425 1.00 93.62 671 LYS A CA 1
ATOM 4917 C C . LYS A 1 671 ? 12.819 0.482 -4.416 1.00 93.62 671 LYS A C 1
ATOM 4919 O O . LYS A 1 671 ? 13.400 -0.145 -5.293 1.00 93.62 671 LYS A O 1
ATOM 4924 N N . GLY A 1 672 ? 11.490 0.519 -4.336 1.00 92.00 672 GLY A N 1
ATOM 4925 C CA . GLY A 1 672 ? 10.602 -0.272 -5.198 1.00 92.00 672 GLY A CA 1
ATOM 4926 C C . GLY A 1 672 ? 10.368 -1.690 -4.673 1.00 92.00 672 GLY A C 1
ATOM 4927 O O . GLY A 1 672 ? 10.838 -2.022 -3.588 1.00 92.00 672 GLY A O 1
ATOM 4928 N N . SER A 1 673 ? 9.631 -2.495 -5.445 1.00 91.81 673 SER A N 1
ATOM 4929 C CA . SER A 1 673 ? 9.270 -3.873 -5.089 1.00 91.81 673 SER A CA 1
ATOM 4930 C C . SER A 1 673 ? 10.034 -4.900 -5.929 1.00 91.81 673 SER A C 1
ATOM 4932 O O . SER A 1 673 ? 10.141 -4.741 -7.148 1.00 91.81 673 SER A O 1
ATOM 4934 N N . GLY A 1 674 ? 10.573 -5.936 -5.280 1.00 94.31 674 GLY A N 1
ATOM 4935 C CA . GLY A 1 674 ? 11.276 -7.051 -5.923 1.00 94.31 674 GLY A CA 1
ATOM 4936 C C . GLY A 1 674 ? 12.776 -7.129 -5.610 1.00 94.31 674 GLY A C 1
ATOM 4937 O O . GLY A 1 674 ? 13.232 -6.745 -4.535 1.00 94.31 674 GLY A O 1
ATOM 4938 N N . ALA A 1 675 ? 13.557 -7.667 -6.554 1.00 95.06 675 ALA A N 1
ATOM 4939 C CA . ALA A 1 675 ? 14.954 -8.053 -6.330 1.00 95.06 675 ALA A CA 1
ATOM 4940 C C . ALA A 1 675 ? 15.989 -6.998 -6.768 1.00 95.06 675 ALA A C 1
ATOM 4942 O O . ALA A 1 675 ? 15.824 -6.341 -7.798 1.00 95.06 675 ALA A O 1
ATOM 4943 N N . ILE A 1 676 ? 17.119 -6.913 -6.058 1.00 96.19 676 ILE A N 1
ATOM 4944 C CA . ILE A 1 676 ? 18.337 -6.210 -6.501 1.00 96.19 676 ILE A CA 1
ATOM 4945 C C . ILE A 1 676 ? 19.388 -7.231 -6.941 1.00 96.19 676 ILE A C 1
ATOM 494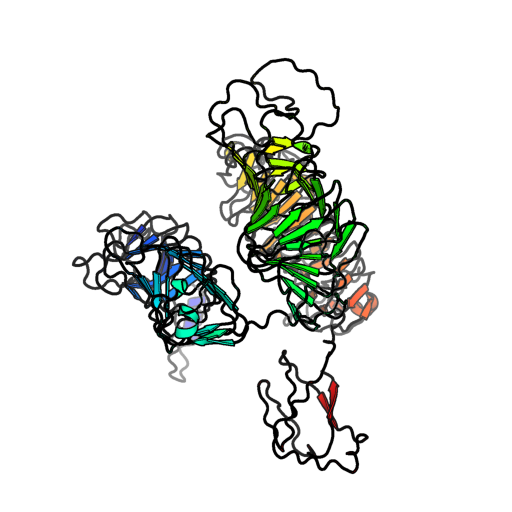7 O O . ILE A 1 676 ? 19.731 -8.138 -6.186 1.00 96.19 676 ILE A O 1
ATOM 4951 N N . ASN A 1 677 ? 19.952 -7.064 -8.139 1.00 96.56 677 ASN A N 1
ATOM 4952 C CA . ASN A 1 677 ? 20.961 -7.987 -8.664 1.00 96.56 677 ASN A CA 1
ATOM 4953 C C . ASN A 1 677 ? 22.385 -7.523 -8.330 1.00 96.56 677 ASN A C 1
ATOM 4955 O O . ASN A 1 677 ? 22.812 -6.437 -8.724 1.00 96.56 677 ASN A O 1
ATOM 4959 N N . LEU A 1 678 ? 23.158 -8.370 -7.660 1.00 95.62 678 LEU A N 1
ATOM 4960 C CA . LEU A 1 678 ? 24.567 -8.167 -7.342 1.00 95.62 678 LEU A CA 1
ATOM 4961 C C . LEU A 1 678 ? 25.408 -9.127 -8.185 1.00 95.62 678 LEU A C 1
ATOM 4963 O O . LEU A 1 678 ? 25.419 -10.331 -7.948 1.00 95.62 678 LEU A O 1
ATOM 4967 N N . THR A 1 679 ? 26.135 -8.614 -9.176 1.00 93.44 679 THR A N 1
ATOM 4968 C CA . THR A 1 679 ? 26.851 -9.473 -10.134 1.00 93.44 679 THR A CA 1
ATOM 4969 C C . THR A 1 679 ? 28.349 -9.216 -10.108 1.00 93.44 679 THR A C 1
ATOM 4971 O O . THR A 1 679 ? 28.798 -8.131 -10.470 1.00 93.44 679 THR A O 1
ATOM 4974 N N . ALA A 1 680 ? 29.159 -10.222 -9.779 1.00 89.38 680 ALA A N 1
ATOM 4975 C CA . ALA A 1 680 ? 30.600 -10.167 -10.026 1.00 89.38 680 ALA A CA 1
ATOM 4976 C C . ALA A 1 680 ? 30.911 -10.628 -11.459 1.00 89.38 680 ALA A C 1
ATOM 4978 O O . ALA A 1 680 ? 30.436 -11.662 -11.918 1.00 89.38 680 ALA A O 1
ATOM 4979 N N . SER A 1 681 ? 31.729 -9.879 -12.200 1.00 85.44 681 SER A N 1
ATOM 4980 C CA . SER A 1 681 ? 31.979 -10.162 -13.620 1.00 85.44 681 SER A CA 1
ATOM 4981 C C . SER A 1 681 ? 32.910 -11.359 -13.865 1.00 85.44 681 SER A C 1
ATOM 4983 O O . SER A 1 681 ? 33.155 -11.710 -15.016 1.00 85.44 681 SER A O 1
ATOM 4985 N N . GLY A 1 682 ? 33.513 -11.928 -12.819 1.00 82.56 682 GLY A N 1
ATOM 4986 C CA . GLY A 1 682 ? 34.441 -13.056 -12.900 1.00 82.56 682 GLY A CA 1
ATOM 4987 C C . GLY A 1 682 ? 35.235 -13.253 -11.608 1.00 82.56 682 GLY A C 1
ATOM 4988 O O . GLY A 1 682 ? 35.007 -12.553 -10.624 1.00 82.56 682 GLY A O 1
ATOM 4989 N N . ASN A 1 683 ? 36.189 -14.185 -11.633 1.00 76.00 683 ASN A N 1
ATOM 4990 C CA . ASN A 1 683 ? 36.975 -14.586 -10.461 1.00 76.00 683 ASN A CA 1
ATOM 4991 C C . ASN A 1 683 ? 37.864 -13.473 -9.890 1.00 76.00 683 ASN A C 1
ATOM 4993 O O . ASN A 1 683 ? 38.358 -12.597 -10.608 1.00 76.00 683 ASN A O 1
ATOM 4997 N N . SER A 1 684 ? 38.137 -13.578 -8.590 1.00 81.88 684 SER A N 1
ATOM 4998 C CA . SER A 1 684 ? 38.964 -12.671 -7.788 1.00 81.88 684 SER A CA 1
ATOM 4999 C C . SER A 1 684 ? 38.486 -11.216 -7.828 1.00 81.88 684 SER A C 1
ATOM 5001 O O . SER A 1 684 ? 39.288 -10.276 -7.819 1.00 81.88 684 SER A O 1
ATOM 5003 N N . ARG A 1 685 ? 37.167 -11.021 -7.921 1.00 84.88 685 ARG A N 1
ATOM 5004 C CA . ARG A 1 685 ? 36.519 -9.710 -7.884 1.00 84.88 685 ARG A CA 1
ATOM 5005 C C . ARG A 1 685 ? 35.741 -9.552 -6.588 1.00 84.88 685 ARG A C 1
ATOM 5007 O O . ARG A 1 685 ? 34.676 -10.137 -6.436 1.00 84.88 685 ARG A O 1
ATOM 5014 N N . LYS A 1 686 ? 36.245 -8.706 -5.691 1.00 88.75 686 LYS A N 1
ATOM 5015 C CA . LYS A 1 686 ? 35.586 -8.366 -4.428 1.00 88.75 686 LYS A CA 1
ATOM 5016 C C . LYS A 1 686 ? 35.172 -6.896 -4.391 1.00 88.75 686 LYS A C 1
ATOM 5018 O O . LYS A 1 686 ? 35.983 -6.042 -4.729 1.00 88.75 686 LYS A O 1
ATOM 5023 N N . LEU A 1 687 ? 33.953 -6.608 -3.942 1.00 89.94 687 LEU A N 1
ATOM 5024 C CA . LEU A 1 687 ? 33.519 -5.254 -3.596 1.00 89.94 687 LEU A CA 1
ATOM 5025 C C . LEU A 1 687 ? 33.128 -5.204 -2.124 1.00 89.94 687 LEU A C 1
ATOM 5027 O O . LEU A 1 687 ? 32.305 -5.998 -1.677 1.00 89.94 687 LEU A O 1
ATOM 5031 N N . THR A 1 688 ? 33.685 -4.257 -1.383 1.00 93.06 688 THR A N 1
ATOM 5032 C CA . THR A 1 688 ? 33.205 -3.934 -0.040 1.00 93.06 688 THR A CA 1
ATOM 5033 C C . THR A 1 688 ? 32.220 -2.770 -0.110 1.00 93.06 688 THR A C 1
ATOM 5035 O O . THR A 1 688 ? 32.561 -1.702 -0.596 1.00 93.06 688 THR A O 1
ATOM 5038 N N . VAL A 1 689 ? 30.998 -2.951 0.361 1.00 92.38 689 VAL A N 1
ATOM 5039 C CA . VAL A 1 689 ? 30.018 -1.889 0.572 1.00 92.38 689 VAL A CA 1
ATOM 5040 C C . VAL A 1 689 ? 30.163 -1.422 2.020 1.00 92.38 689 VAL A C 1
ATOM 5042 O O . VAL A 1 689 ? 29.737 -2.099 2.958 1.00 92.38 689 VAL A O 1
ATOM 5045 N N . GLU A 1 690 ? 30.835 -0.287 2.191 1.00 91.88 690 GLU A N 1
ATOM 5046 C CA . GLU A 1 690 ? 30.967 0.413 3.479 1.00 91.88 690 GLU A CA 1
ATOM 5047 C C . GLU A 1 690 ? 29.732 1.286 3.764 1.00 91.88 690 GLU A C 1
ATOM 5049 O O . GLU A 1 690 ? 29.469 1.657 4.909 1.00 91.88 690 GLU A O 1
ATOM 5054 N N . SER A 1 691 ? 28.948 1.574 2.720 1.00 88.56 691 SER A N 1
ATOM 5055 C CA . SER A 1 691 ? 27.726 2.364 2.797 1.00 88.56 691 SER A CA 1
ATOM 5056 C C . SER A 1 691 ? 26.710 1.825 3.798 1.00 88.56 691 SER A C 1
ATOM 5058 O O . SER A 1 691 ? 26.519 0.611 3.908 1.00 88.56 691 SER A O 1
ATOM 5060 N N . LEU A 1 692 ? 25.983 2.741 4.447 1.00 90.81 692 LEU A N 1
ATOM 5061 C CA . LEU A 1 692 ? 24.708 2.394 5.071 1.00 90.81 692 LEU A CA 1
ATOM 5062 C C . LEU A 1 692 ? 23.731 1.988 3.965 1.00 90.81 692 LEU A C 1
ATOM 5064 O O . LEU A 1 692 ? 23.481 2.766 3.043 1.00 90.81 692 LEU A O 1
ATOM 5068 N N . VAL A 1 693 ? 23.200 0.774 4.061 1.00 94.06 693 VAL A N 1
ATOM 5069 C CA . VAL A 1 693 ? 22.170 0.247 3.171 1.00 94.06 693 VAL A CA 1
ATOM 5070 C C . VAL A 1 693 ? 20.817 0.389 3.852 1.00 94.06 693 VAL A C 1
ATOM 5072 O O . VAL A 1 693 ? 20.496 -0.364 4.774 1.00 94.06 693 VAL A O 1
ATOM 5075 N N . THR A 1 694 ? 20.022 1.341 3.372 1.00 93.75 694 THR A N 1
ATOM 5076 C CA . THR A 1 694 ? 18.628 1.518 3.782 1.00 93.75 694 THR A CA 1
ATOM 5077 C C . THR A 1 694 ? 17.741 0.898 2.713 1.00 93.75 694 THR A C 1
ATOM 5079 O O . THR A 1 694 ? 17.683 1.404 1.593 1.00 93.75 694 THR A O 1
ATOM 5082 N N . ALA A 1 695 ? 17.070 -0.205 3.025 1.00 91.88 695 ALA A N 1
ATOM 5083 C CA . ALA A 1 695 ? 16.168 -0.871 2.089 1.00 91.88 695 ALA A CA 1
ATOM 5084 C C . ALA A 1 695 ? 14.704 -0.589 2.440 1.00 91.88 695 ALA A C 1
ATOM 5086 O O . ALA A 1 695 ? 14.325 -0.668 3.608 1.00 91.88 695 ALA A O 1
ATOM 5087 N N . GLY A 1 696 ? 13.893 -0.266 1.428 1.00 88.00 696 GLY A N 1
ATOM 5088 C CA . GLY A 1 696 ? 12.439 -0.232 1.564 1.00 88.00 696 GLY A CA 1
ATOM 5089 C C . GLY A 1 696 ? 11.871 -1.616 1.890 1.00 88.00 696 GLY A C 1
ATOM 5090 O O . GLY A 1 696 ? 12.455 -2.630 1.510 1.00 88.00 696 GLY A O 1
ATOM 5091 N N . LYS A 1 697 ? 10.721 -1.646 2.576 1.00 88.56 697 LYS A N 1
ATOM 5092 C CA . LYS A 1 697 ? 10.060 -2.885 3.028 1.00 88.56 697 LYS A CA 1
ATOM 5093 C C . LYS A 1 697 ? 9.699 -3.852 1.890 1.00 88.56 697 LYS A C 1
ATOM 5095 O O . LYS A 1 697 ? 9.597 -5.044 2.140 1.00 88.56 697 LYS A O 1
ATOM 5100 N N . ASP A 1 698 ? 9.535 -3.331 0.674 1.00 89.62 698 ASP A N 1
ATOM 5101 C CA . ASP A 1 698 ? 9.107 -4.093 -0.505 1.00 89.62 698 ASP A CA 1
ATOM 5102 C C . ASP A 1 698 ? 10.292 -4.680 -1.307 1.00 89.62 698 ASP A C 1
ATOM 5104 O O . ASP A 1 698 ? 10.091 -5.338 -2.327 1.00 89.62 698 ASP A O 1
ATOM 5108 N N . ILE A 1 699 ? 11.544 -4.447 -0.881 1.00 95.06 699 ILE A N 1
ATOM 5109 C CA . ILE A 1 699 ? 12.702 -5.135 -1.468 1.00 95.06 699 ILE A CA 1
ATOM 5110 C C . ILE A 1 699 ? 12.740 -6.562 -0.925 1.00 95.06 699 ILE A C 1
ATOM 5112 O O . ILE A 1 699 ? 13.239 -6.815 0.174 1.00 95.06 699 ILE A O 1
ATOM 5116 N N . ASP A 1 700 ? 12.245 -7.496 -1.729 1.00 93.38 700 ASP A N 1
ATOM 5117 C CA . ASP A 1 700 ? 12.078 -8.891 -1.331 1.00 93.38 700 ASP A CA 1
ATOM 5118 C C . ASP A 1 700 ? 13.420 -9.626 -1.234 1.00 93.38 700 ASP A C 1
ATOM 5120 O O . ASP A 1 700 ? 13.622 -10.452 -0.339 1.00 93.38 700 ASP A O 1
ATOM 5124 N N . SER A 1 701 ? 14.358 -9.340 -2.149 1.00 96.31 701 SER A N 1
ATOM 5125 C CA . SER A 1 701 ? 15.629 -10.066 -2.210 1.00 96.31 701 SER A CA 1
ATOM 5126 C C . SER A 1 701 ? 16.823 -9.279 -2.763 1.00 96.31 701 SER A C 1
ATOM 5128 O O . SER A 1 701 ? 16.699 -8.330 -3.539 1.00 96.31 701 SER A O 1
ATOM 5130 N N . MET A 1 702 ? 18.024 -9.711 -2.372 1.00 96.88 702 MET A N 1
ATOM 5131 C CA . MET A 1 702 ? 19.288 -9.361 -3.019 1.00 96.88 702 MET A CA 1
ATOM 5132 C C . MET A 1 702 ? 19.922 -10.626 -3.586 1.00 96.88 702 MET A C 1
ATOM 5134 O O . MET A 1 702 ? 20.304 -11.514 -2.826 1.00 96.88 702 MET A O 1
ATOM 5138 N N . VAL A 1 703 ? 20.044 -10.691 -4.911 1.00 96.81 703 VAL A N 1
ATOM 5139 C CA . VAL A 1 703 ? 20.489 -11.889 -5.633 1.00 96.81 703 VAL A CA 1
ATOM 5140 C C . VAL A 1 703 ? 21.957 -11.749 -6.029 1.00 96.81 703 VAL A C 1
ATOM 5142 O O . VAL A 1 703 ? 22.313 -10.862 -6.806 1.00 96.81 703 VAL A O 1
ATOM 5145 N N . LEU A 1 704 ? 22.822 -12.616 -5.504 1.00 95.19 704 LEU A N 1
ATOM 5146 C CA . LEU A 1 704 ? 24.259 -12.647 -5.778 1.00 95.19 704 LEU A CA 1
ATOM 5147 C C . LEU A 1 704 ? 24.594 -13.660 -6.880 1.00 95.19 704 LEU A C 1
ATOM 5149 O O . LEU A 1 704 ? 24.365 -14.856 -6.720 1.00 95.19 704 LEU A O 1
ATOM 5153 N N . THR A 1 705 ? 25.216 -13.195 -7.963 1.00 92.00 705 THR A N 1
ATOM 5154 C CA . THR A 1 705 ? 25.632 -14.036 -9.100 1.00 92.00 705 THR A CA 1
ATOM 5155 C C . THR A 1 705 ? 27.061 -13.743 -9.562 1.00 92.00 705 THR A C 1
ATOM 5157 O O . THR A 1 705 ? 27.606 -12.654 -9.340 1.00 92.00 705 THR A O 1
ATOM 5160 N N . VAL A 1 706 ? 27.684 -14.693 -10.273 1.00 87.25 706 VAL A N 1
ATOM 5161 C CA . VAL A 1 706 ? 29.004 -14.514 -10.899 1.00 87.25 706 VAL A CA 1
ATOM 5162 C C . VAL A 1 706 ? 28.929 -14.831 -12.390 1.00 87.25 706 VAL A C 1
ATOM 5164 O O . VAL A 1 706 ? 28.837 -15.978 -12.810 1.00 87.25 706 VAL A O 1
ATOM 5167 N N . ALA A 1 707 ? 29.024 -13.795 -13.225 1.00 80.38 707 ALA A N 1
ATOM 5168 C CA . ALA A 1 707 ? 28.619 -13.854 -14.630 1.00 80.38 707 ALA A CA 1
ATOM 5169 C C . ALA A 1 707 ? 29.335 -14.925 -15.476 1.00 80.38 707 ALA A C 1
ATOM 5171 O O . ALA A 1 707 ? 28.723 -15.496 -16.376 1.00 80.38 707 ALA A O 1
ATOM 5172 N N . THR A 1 708 ? 30.629 -15.186 -15.245 1.00 75.25 708 THR A N 1
ATOM 5173 C CA . THR A 1 708 ? 31.376 -16.204 -16.004 1.00 75.25 708 THR A CA 1
ATOM 5174 C C . THR A 1 708 ? 32.563 -16.771 -15.233 1.00 75.25 708 THR A C 1
ATOM 5176 O O . THR A 1 708 ? 33.364 -16.017 -14.680 1.00 75.25 708 THR A O 1
ATOM 5179 N N . GLY A 1 709 ? 32.749 -18.091 -15.337 1.00 64.00 709 GLY A N 1
ATOM 5180 C CA . GLY A 1 709 ? 34.028 -18.748 -15.070 1.00 64.00 709 GLY A CA 1
ATOM 5181 C C . GLY A 1 709 ? 34.345 -19.022 -13.606 1.00 64.00 709 GLY A C 1
ATOM 5182 O O . GLY A 1 709 ? 35.530 -19.065 -13.296 1.00 64.00 709 GLY A O 1
ATOM 5183 N N . TRP A 1 710 ? 33.330 -19.211 -12.753 1.00 66.06 710 TRP A N 1
ATOM 5184 C CA . TRP A 1 710 ? 33.487 -19.508 -11.327 1.00 66.06 710 TRP A CA 1
ATOM 5185 C C . TRP A 1 710 ? 34.580 -20.557 -11.069 1.00 66.06 710 TRP A C 1
ATOM 5187 O O . TRP A 1 710 ? 34.470 -21.714 -11.477 1.00 66.06 710 TRP A O 1
ATOM 5197 N N . ASP A 1 711 ? 35.672 -20.125 -10.432 1.00 70.81 711 ASP A N 1
ATOM 5198 C CA . ASP A 1 711 ? 36.734 -21.005 -9.946 1.00 70.81 711 ASP A CA 1
ATOM 5199 C C . ASP A 1 711 ? 36.587 -21.156 -8.437 1.00 70.81 711 ASP A C 1
ATOM 5201 O O . ASP A 1 711 ? 36.801 -20.212 -7.667 1.00 70.81 711 ASP A O 1
ATOM 5205 N N . THR A 1 712 ? 36.281 -22.383 -8.029 1.00 66.88 712 THR A N 1
ATOM 5206 C CA . THR A 1 712 ? 36.081 -22.809 -6.643 1.00 66.88 712 THR A CA 1
ATOM 5207 C C . THR A 1 712 ? 37.320 -22.587 -5.766 1.00 66.88 712 THR A C 1
ATOM 5209 O O . THR A 1 712 ? 37.224 -22.606 -4.544 1.00 66.88 712 THR A O 1
ATOM 5212 N N . ASN A 1 713 ? 38.495 -22.337 -6.355 1.00 70.06 713 ASN A N 1
ATOM 5213 C CA . ASN A 1 713 ? 39.715 -21.975 -5.626 1.00 70.06 713 ASN A CA 1
ATOM 5214 C C . ASN A 1 713 ? 39.828 -20.468 -5.323 1.00 70.06 713 ASN A C 1
ATOM 5216 O O . ASN A 1 713 ? 40.729 -20.052 -4.598 1.00 70.06 713 ASN A O 1
ATOM 5220 N N . THR A 1 714 ? 38.948 -19.633 -5.886 1.00 72.50 714 THR A N 1
ATOM 5221 C CA . THR A 1 714 ? 38.982 -18.159 -5.764 1.00 72.50 714 THR A CA 1
ATOM 5222 C C . THR A 1 714 ? 37.754 -17.573 -5.073 1.00 72.50 714 THR A C 1
ATOM 5224 O O . THR A 1 714 ? 37.550 -16.357 -5.081 1.00 72.50 714 THR A O 1
ATOM 5227 N N . VAL A 1 715 ? 36.953 -18.436 -4.457 1.00 71.44 715 VAL A N 1
ATOM 5228 C CA . VAL A 1 715 ? 35.678 -18.104 -3.822 1.00 71.44 715 VAL A CA 1
ATOM 5229 C C . VAL A 1 715 ? 35.820 -16.973 -2.809 1.00 71.44 715 VAL A C 1
ATOM 5231 O O . VAL A 1 715 ? 35.105 -15.979 -2.887 1.00 71.44 715 VAL A O 1
ATOM 5234 N N . GLU A 1 716 ? 36.796 -17.078 -1.903 1.00 75.31 716 GLU A N 1
ATOM 5235 C CA . GLU A 1 716 ? 37.039 -16.078 -0.852 1.00 75.31 716 GLU A CA 1
ATOM 5236 C C . GLU A 1 716 ? 37.394 -14.689 -1.411 1.00 75.31 716 GLU A C 1
ATOM 5238 O O . GLU A 1 716 ? 37.348 -13.682 -0.702 1.00 75.31 716 GLU A O 1
ATOM 5243 N N . ASN A 1 717 ? 37.753 -14.624 -2.694 1.00 81.44 717 ASN A N 1
ATOM 5244 C CA . ASN A 1 717 ? 38.158 -13.406 -3.380 1.00 81.44 717 ASN A CA 1
ATOM 5245 C C . ASN A 1 717 ? 37.106 -12.901 -4.374 1.00 81.44 717 ASN A C 1
ATOM 5247 O O . ASN A 1 717 ? 37.373 -11.912 -5.058 1.00 81.44 717 ASN A O 1
ATOM 5251 N N . THR A 1 718 ? 35.937 -13.545 -4.469 1.00 88.62 718 THR A N 1
ATOM 5252 C CA . THR A 1 718 ? 34.909 -13.203 -5.459 1.00 88.62 718 THR A CA 1
ATOM 5253 C C . THR A 1 718 ? 33.544 -13.011 -4.812 1.00 88.62 718 THR A C 1
ATOM 5255 O O . THR A 1 718 ? 32.921 -13.980 -4.395 1.00 88.62 718 THR A O 1
ATOM 5258 N N . GLY A 1 719 ? 33.058 -11.772 -4.752 1.00 91.44 719 GLY A N 1
ATOM 5259 C CA . GLY A 1 719 ? 31.738 -11.460 -4.212 1.00 91.44 719 GLY A CA 1
ATOM 5260 C C . GLY A 1 719 ? 31.663 -10.098 -3.530 1.00 91.44 719 GLY A C 1
ATOM 5261 O O . GLY A 1 719 ? 32.377 -9.160 -3.895 1.00 91.44 719 GLY A O 1
ATOM 5262 N N . PHE A 1 720 ? 30.781 -9.988 -2.544 1.00 94.38 720 PHE A N 1
ATOM 5263 C CA . PHE A 1 720 ? 30.411 -8.731 -1.907 1.00 94.38 720 PHE A CA 1
ATOM 5264 C C . PHE A 1 720 ? 30.615 -8.812 -0.393 1.00 94.38 720 PHE A C 1
ATOM 5266 O O . PHE A 1 720 ? 30.432 -9.855 0.232 1.00 94.38 720 PHE A O 1
ATOM 5273 N N . THR A 1 721 ? 31.048 -7.710 0.210 1.00 95.25 721 THR A N 1
ATOM 5274 C CA . THR A 1 721 ? 31.192 -7.578 1.662 1.00 95.25 721 THR A CA 1
ATOM 5275 C C . THR A 1 721 ? 30.406 -6.376 2.159 1.00 95.25 721 THR A C 1
ATOM 5277 O O . THR A 1 721 ? 30.655 -5.291 1.663 1.00 95.25 721 THR A O 1
ATOM 5280 N N . PHE A 1 722 ? 29.513 -6.537 3.134 1.00 95.88 722 PHE A N 1
ATOM 5281 C CA . PHE A 1 722 ? 28.735 -5.448 3.734 1.00 95.88 722 PHE A CA 1
ATOM 5282 C C . PHE A 1 722 ? 29.165 -5.237 5.187 1.00 95.88 722 PHE A C 1
ATOM 5284 O O . PHE A 1 722 ? 28.887 -6.067 6.050 1.00 95.88 722 PHE A O 1
ATOM 5291 N N . ASN A 1 723 ? 29.860 -4.138 5.472 1.00 93.62 723 ASN A N 1
ATOM 5292 C CA . ASN A 1 723 ? 30.475 -3.924 6.789 1.00 93.62 723 ASN A CA 1
ATOM 5293 C C . ASN A 1 723 ? 29.597 -3.132 7.766 1.00 93.62 723 ASN A C 1
ATOM 5295 O O . ASN A 1 723 ? 29.786 -3.236 8.977 1.00 93.62 723 ASN A O 1
ATOM 5299 N N . ASN A 1 724 ? 28.661 -2.326 7.264 1.00 92.00 724 ASN A N 1
ATOM 5300 C CA . ASN A 1 724 ? 27.894 -1.411 8.101 1.00 92.00 724 ASN A CA 1
ATOM 5301 C C . ASN A 1 724 ? 26.770 -2.138 8.859 1.00 92.00 724 ASN A C 1
ATOM 5303 O O . ASN A 1 724 ? 25.752 -2.509 8.283 1.00 92.00 724 ASN A O 1
ATOM 5307 N N . THR A 1 725 ? 26.937 -2.323 10.168 1.00 92.88 725 THR A N 1
ATOM 5308 C CA . THR A 1 725 ? 25.995 -3.065 11.027 1.00 92.88 725 THR A CA 1
ATOM 5309 C C . THR A 1 725 ? 24.622 -2.408 11.175 1.00 92.88 725 THR A C 1
ATOM 5311 O O . THR A 1 725 ? 23.711 -3.044 11.692 1.00 92.88 725 THR A O 1
ATOM 5314 N N . ASN A 1 726 ? 24.459 -1.158 10.735 1.00 91.25 726 ASN A N 1
ATOM 5315 C CA . ASN A 1 726 ? 23.189 -0.432 10.808 1.00 91.25 726 ASN A CA 1
ATOM 5316 C C . ASN A 1 726 ? 22.298 -0.644 9.570 1.00 91.25 726 ASN A C 1
ATOM 5318 O O . ASN A 1 726 ? 21.267 0.014 9.450 1.00 91.25 726 ASN A O 1
ATOM 5322 N N . ASN A 1 727 ? 22.684 -1.523 8.640 1.00 91.81 727 ASN A N 1
ATOM 5323 C CA . ASN A 1 727 ? 21.895 -1.818 7.443 1.00 91.81 727 ASN A CA 1
ATOM 5324 C C . ASN A 1 727 ? 20.484 -2.318 7.805 1.00 91.81 727 ASN A C 1
ATOM 5326 O O . ASN A 1 727 ? 20.330 -3.176 8.672 1.00 91.81 727 ASN A O 1
ATOM 5330 N N . THR A 1 728 ? 19.455 -1.811 7.120 1.00 93.62 728 THR A N 1
ATOM 5331 C CA . THR A 1 728 ? 18.039 -2.047 7.476 1.00 93.62 728 THR A CA 1
ATOM 5332 C C . THR A 1 728 ? 17.363 -3.143 6.653 1.00 93.62 728 THR A C 1
ATOM 5334 O O . THR A 1 728 ? 16.151 -3.302 6.730 1.00 93.62 728 THR A O 1
ATOM 5337 N N . PHE A 1 729 ? 18.108 -3.880 5.827 1.00 95.56 729 PHE A N 1
ATOM 5338 C CA . PHE A 1 729 ? 17.528 -4.884 4.936 1.00 95.56 729 PHE A CA 1
ATOM 5339 C C . PHE A 1 729 ? 16.914 -6.062 5.709 1.00 95.56 729 PHE A C 1
ATOM 5341 O O . PHE A 1 729 ? 17.597 -6.703 6.509 1.00 95.56 729 PHE A O 1
ATOM 5348 N N . THR A 1 730 ? 15.635 -6.346 5.449 1.00 94.88 730 THR A N 1
ATOM 5349 C CA . THR A 1 730 ? 14.842 -7.410 6.095 1.00 94.88 730 THR A CA 1
ATOM 5350 C C . THR A 1 730 ? 14.459 -8.558 5.154 1.00 94.88 730 THR A C 1
ATOM 5352 O O . THR A 1 730 ? 13.903 -9.554 5.612 1.00 94.88 730 THR A O 1
ATOM 5355 N N . GLY A 1 731 ? 14.745 -8.436 3.852 1.00 95.62 731 GLY A N 1
ATOM 5356 C CA . GLY A 1 731 ? 14.416 -9.443 2.840 1.00 95.62 731 GLY A CA 1
ATOM 5357 C C . GLY A 1 731 ? 15.363 -10.650 2.833 1.00 95.62 731 GLY A C 1
ATOM 5358 O O . GLY A 1 731 ? 16.006 -10.988 3.832 1.00 95.62 731 GLY A O 1
ATOM 5359 N N . VAL A 1 732 ? 15.458 -11.317 1.683 1.00 97.44 732 VAL A N 1
ATOM 5360 C CA . VAL A 1 732 ? 16.279 -12.522 1.486 1.00 97.44 732 VAL A CA 1
ATOM 5361 C C . VAL A 1 732 ? 17.590 -12.194 0.768 1.00 97.44 732 VAL A C 1
ATOM 5363 O O . VAL A 1 732 ? 17.592 -11.647 -0.331 1.00 97.44 732 VAL A O 1
ATOM 5366 N N . TRP A 1 733 ? 18.725 -12.582 1.345 1.00 97.44 733 TRP A N 1
ATOM 5367 C CA . TRP A 1 733 ? 19.979 -12.711 0.604 1.00 97.44 733 TRP A CA 1
ATOM 5368 C C . TRP A 1 733 ? 19.988 -14.040 -0.141 1.00 97.44 733 TRP A C 1
ATOM 5370 O O . TRP A 1 733 ? 20.190 -15.088 0.474 1.00 97.44 733 TRP A O 1
ATOM 5380 N N . ASP A 1 734 ? 19.778 -13.988 -1.450 1.00 96.56 734 ASP A N 1
ATOM 5381 C CA . ASP A 1 734 ? 19.837 -15.149 -2.328 1.00 96.56 734 ASP A CA 1
ATOM 5382 C C . ASP A 1 734 ? 21.228 -15.237 -2.963 1.00 96.56 734 ASP A C 1
ATOM 5384 O O . ASP A 1 734 ? 21.588 -14.495 -3.876 1.00 96.56 734 ASP A O 1
ATOM 5388 N N . VAL A 1 735 ? 22.072 -16.091 -2.400 1.00 94.81 735 VAL A N 1
ATOM 5389 C CA . VAL A 1 735 ? 23.470 -16.251 -2.784 1.00 94.81 735 VAL A CA 1
ATOM 5390 C C . VAL A 1 735 ? 23.580 -17.440 -3.732 1.00 94.81 735 VAL A C 1
ATOM 5392 O O . VAL A 1 735 ? 23.974 -18.530 -3.320 1.00 94.81 735 VAL A O 1
ATOM 5395 N N . GLU A 1 736 ? 23.240 -17.247 -5.006 1.00 91.44 736 GLU A N 1
ATOM 5396 C CA . GLU A 1 736 ? 23.326 -18.310 -6.016 1.00 91.44 736 GLU A CA 1
ATOM 5397 C C . GLU A 1 736 ? 24.787 -18.691 -6.304 1.00 91.44 736 GLU A C 1
ATOM 5399 O O . GLU A 1 736 ? 25.148 -19.872 -6.349 1.00 91.44 736 GLU A O 1
ATOM 5404 N N . GLN A 1 737 ? 25.639 -17.673 -6.483 1.00 88.88 737 GLN A N 1
ATOM 5405 C CA . GLN A 1 737 ? 27.064 -17.807 -6.785 1.00 88.88 737 GLN A CA 1
ATOM 5406 C C . GLN A 1 737 ? 27.857 -16.659 -6.162 1.00 88.88 737 GLN A C 1
ATOM 5408 O O . GLN A 1 737 ? 27.425 -15.507 -6.208 1.00 88.88 737 GLN A O 1
ATOM 5413 N N . GLY A 1 738 ? 29.071 -16.926 -5.680 1.00 89.62 738 GLY A N 1
ATOM 5414 C CA . GLY A 1 738 ? 29.898 -15.885 -5.063 1.00 89.62 738 GLY A CA 1
ATOM 5415 C C . GLY A 1 738 ? 29.960 -15.988 -3.546 1.00 89.62 738 GLY A C 1
ATOM 5416 O O . GLY A 1 738 ? 29.283 -16.800 -2.923 1.00 89.62 738 GLY A O 1
ATOM 5417 N N . MET A 1 739 ? 30.785 -15.136 -2.944 1.00 91.88 739 MET A N 1
ATOM 5418 C CA . MET A 1 739 ? 30.842 -14.950 -1.500 1.00 91.88 739 MET A CA 1
ATOM 5419 C C . MET A 1 739 ? 30.046 -13.714 -1.079 1.00 91.88 739 MET A C 1
ATOM 5421 O O . MET A 1 739 ? 30.370 -12.594 -1.474 1.00 91.88 739 MET A O 1
ATOM 5425 N N . LEU A 1 740 ? 29.065 -13.907 -0.205 1.00 95.00 740 LEU A N 1
ATOM 5426 C CA . LEU A 1 740 ? 28.496 -12.864 0.635 1.00 95.00 740 LEU A CA 1
ATOM 5427 C C . LEU A 1 740 ? 29.235 -12.852 1.974 1.00 95.00 740 LEU A C 1
ATOM 5429 O O . LEU A 1 740 ? 29.381 -13.883 2.635 1.00 95.00 740 LEU A O 1
ATOM 5433 N N . ARG A 1 741 ? 29.717 -11.681 2.383 1.00 94.56 741 ARG A N 1
ATOM 5434 C CA . ARG A 1 741 ? 30.434 -11.504 3.645 1.00 94.56 741 ARG A CA 1
ATOM 5435 C C . ARG A 1 741 ? 29.954 -10.275 4.409 1.00 94.56 741 ARG A C 1
ATOM 5437 O O . ARG A 1 741 ? 29.593 -9.282 3.792 1.00 94.56 741 ARG A O 1
ATOM 5444 N N . GLY A 1 742 ? 30.056 -10.300 5.733 1.00 92.50 742 GLY A N 1
ATOM 5445 C CA . GLY A 1 742 ? 30.031 -9.088 6.552 1.00 92.50 742 GLY A CA 1
ATOM 5446 C C . GLY A 1 742 ? 29.082 -9.152 7.745 1.00 92.50 742 GLY A C 1
ATOM 5447 O O . GLY A 1 742 ? 28.320 -10.106 7.893 1.00 92.50 742 GLY A O 1
ATOM 5448 N N . GLY A 1 743 ? 29.144 -8.123 8.587 1.00 88.06 743 GLY A N 1
ATOM 5449 C CA . GLY A 1 743 ? 28.251 -7.911 9.727 1.00 88.06 743 GLY A CA 1
ATOM 5450 C C . GLY A 1 743 ? 27.064 -6.997 9.427 1.00 88.06 743 GLY A C 1
ATOM 5451 O O . GLY A 1 743 ? 26.102 -6.945 10.186 1.00 88.06 743 GLY A O 1
ATOM 5452 N N . GLY A 1 744 ? 27.112 -6.289 8.299 1.00 89.81 744 GLY A N 1
ATOM 5453 C CA . GLY A 1 744 ? 26.073 -5.386 7.819 1.00 89.81 744 GLY A CA 1
ATOM 5454 C C . GLY A 1 744 ? 25.015 -6.063 6.961 1.00 89.81 744 GLY A C 1
ATOM 5455 O O . GLY A 1 744 ? 24.668 -5.551 5.903 1.00 89.81 744 GLY A O 1
ATOM 5456 N N . LEU A 1 745 ? 24.527 -7.236 7.3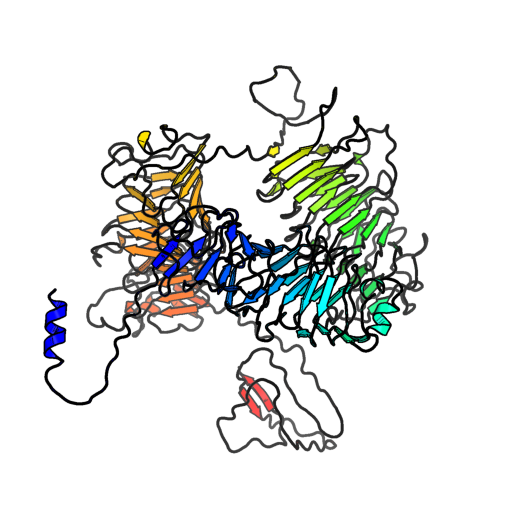53 1.00 93.44 745 LEU A N 1
ATOM 5457 C CA . LEU A 1 745 ? 23.572 -7.999 6.535 1.00 93.44 745 LEU A CA 1
ATOM 5458 C C . LEU A 1 745 ? 22.100 -7.700 6.876 1.00 93.44 745 LEU A C 1
ATOM 5460 O O . LEU A 1 745 ? 21.212 -8.238 6.218 1.00 93.44 745 LEU A O 1
ATOM 5464 N N . GLY A 1 746 ? 21.838 -6.823 7.851 1.00 91.62 746 GLY A N 1
ATOM 5465 C CA . GLY A 1 746 ? 20.492 -6.434 8.291 1.00 91.62 746 GLY A CA 1
ATOM 5466 C C . GLY A 1 746 ? 19.764 -7.517 9.094 1.00 91.62 746 GLY A C 1
ATOM 5467 O O . GLY A 1 746 ? 20.391 -8.439 9.609 1.00 91.62 746 GLY A O 1
ATOM 5468 N N . GLN A 1 747 ? 18.438 -7.412 9.207 1.00 91.88 747 GLN A N 1
ATOM 5469 C CA . GLN A 1 747 ? 17.567 -8.430 9.817 1.00 91.88 747 GLN A CA 1
ATOM 5470 C C . GLN A 1 747 ? 16.993 -9.355 8.735 1.00 91.88 747 GLN A C 1
ATOM 5472 O O . GLN A 1 747 ? 15.784 -9.523 8.598 1.00 91.88 747 GLN A O 1
ATOM 5477 N N . SER A 1 748 ? 17.879 -9.937 7.937 1.00 94.00 748 SER A N 1
ATOM 5478 C CA . SER A 1 748 ? 17.545 -10.677 6.719 1.00 94.00 748 SER A CA 1
ATOM 5479 C C . SER A 1 748 ? 17.442 -12.191 6.925 1.00 94.00 748 SER A C 1
ATOM 5481 O O . SER A 1 748 ? 17.848 -12.735 7.958 1.00 94.00 748 SER A O 1
ATOM 5483 N N . SER A 1 749 ? 16.895 -12.868 5.915 1.00 96.44 749 SER A N 1
ATOM 5484 C CA . SER A 1 749 ? 17.016 -14.317 5.714 1.00 96.44 749 SER A CA 1
ATOM 5485 C C . SER A 1 749 ? 18.093 -14.632 4.670 1.00 96.44 749 SER A C 1
ATOM 5487 O O . SER A 1 749 ? 18.491 -13.759 3.901 1.00 96.44 749 SER A O 1
ATOM 5489 N N . PHE A 1 750 ? 18.547 -15.884 4.609 1.00 97.31 750 PHE A N 1
ATOM 5490 C CA . PHE A 1 750 ? 19.580 -16.335 3.676 1.00 97.31 750 PHE A CA 1
ATOM 5491 C C . PHE A 1 750 ? 19.143 -17.585 2.917 1.00 97.31 750 PHE A C 1
ATOM 5493 O O . PHE A 1 750 ? 18.736 -18.574 3.528 1.00 97.31 750 PHE A O 1
ATOM 5500 N N . VAL A 1 751 ? 19.328 -17.571 1.600 1.00 96.25 751 VAL A N 1
ATOM 5501 C CA . VAL A 1 751 ? 19.295 -18.752 0.733 1.00 96.25 751 VAL A CA 1
ATOM 5502 C C . VAL A 1 751 ? 20.666 -18.871 0.084 1.00 96.25 751 VAL A C 1
ATOM 5504 O O . VAL A 1 751 ? 21.135 -17.942 -0.558 1.00 96.25 751 VAL A O 1
ATOM 5507 N N . ILE A 1 752 ? 21.353 -19.987 0.304 1.00 94.44 752 ILE A N 1
ATOM 5508 C CA . ILE A 1 752 ? 22.692 -20.237 -0.228 1.00 94.44 752 ILE A CA 1
ATOM 5509 C C . ILE A 1 752 ? 22.596 -21.361 -1.257 1.00 94.44 752 ILE A C 1
ATOM 5511 O O . ILE A 1 752 ? 22.435 -22.536 -0.899 1.00 94.44 752 ILE A O 1
ATOM 5515 N N . GLY A 1 753 ? 22.697 -20.976 -2.529 1.00 89.81 753 GLY A N 1
ATOM 5516 C CA . GLY A 1 753 ? 22.613 -21.860 -3.685 1.00 89.81 753 GLY A CA 1
ATOM 5517 C C . GLY A 1 753 ? 23.831 -22.772 -3.847 1.00 89.81 753 GLY A C 1
ATOM 5518 O O . GLY A 1 753 ? 24.668 -22.936 -2.951 1.00 89.81 753 GLY A O 1
ATOM 5519 N N . GLU A 1 754 ? 23.936 -23.419 -5.011 1.00 81.75 754 GLU A N 1
ATOM 5520 C CA . GLU A 1 754 ? 24.935 -24.471 -5.231 1.00 81.75 754 GLU A CA 1
ATOM 5521 C C . GLU A 1 754 ? 26.393 -23.993 -5.203 1.00 81.75 754 GLU A C 1
ATOM 5523 O O . GLU A 1 754 ? 27.278 -24.751 -4.789 1.00 81.75 754 GLU A O 1
ATOM 5528 N N . GLU A 1 755 ? 26.629 -22.749 -5.614 1.00 85.06 755 GLU A N 1
ATOM 5529 C CA . GLU A 1 755 ? 27.950 -22.125 -5.730 1.00 85.06 755 GLU A CA 1
ATOM 5530 C C . GLU A 1 755 ? 28.076 -20.873 -4.844 1.00 85.06 755 GLU A C 1
ATOM 5532 O O . GLU A 1 755 ? 29.034 -20.102 -4.967 1.00 85.06 755 GLU A O 1
ATOM 5537 N N . GLY A 1 756 ? 27.108 -20.676 -3.947 1.00 89.25 756 GLY A N 1
ATOM 5538 C CA . GLY A 1 756 ? 27.060 -19.584 -2.991 1.00 89.25 756 GLY A CA 1
ATOM 5539 C C . GLY A 1 756 ? 27.839 -19.862 -1.713 1.00 89.25 756 GLY A C 1
ATOM 5540 O O . GLY A 1 756 ? 27.935 -20.998 -1.241 1.00 89.25 756 GLY A O 1
ATOM 5541 N N . TYR A 1 757 ? 28.382 -18.795 -1.135 1.00 91.69 757 TYR A N 1
ATOM 5542 C CA . TYR A 1 757 ? 29.162 -18.831 0.094 1.00 91.69 757 TYR A CA 1
ATOM 5543 C C . TYR A 1 757 ? 28.756 -17.700 1.029 1.00 91.69 757 TYR A C 1
ATOM 5545 O O . TYR A 1 757 ? 28.761 -16.539 0.632 1.00 91.69 757 TYR A O 1
ATOM 5553 N N . LEU A 1 758 ? 28.488 -18.025 2.292 1.00 93.94 758 LEU A N 1
ATOM 5554 C CA . LEU A 1 758 ? 28.221 -17.047 3.346 1.00 93.94 758 LEU A CA 1
ATOM 5555 C C . LEU A 1 758 ? 29.347 -17.044 4.383 1.00 93.94 758 LEU A C 1
ATOM 5557 O O . LEU A 1 758 ? 29.662 -18.084 4.964 1.00 93.94 758 LEU A O 1
ATOM 5561 N N . TYR A 1 759 ? 29.928 -15.872 4.647 1.00 93.75 759 TYR A N 1
ATOM 5562 C CA . TYR A 1 759 ? 30.938 -15.659 5.686 1.00 93.75 759 TYR A CA 1
ATOM 5563 C C . TYR A 1 759 ? 30.521 -14.537 6.647 1.00 93.75 759 TYR A C 1
ATOM 5565 O O . TYR A 1 759 ? 30.434 -13.375 6.254 1.00 93.75 759 TYR A O 1
ATOM 5573 N N . LEU A 1 760 ? 30.362 -14.849 7.933 1.00 92.19 760 LEU A N 1
ATOM 5574 C CA . LEU A 1 760 ? 30.071 -13.845 8.966 1.00 92.19 760 LEU A CA 1
ATOM 5575 C C . LEU A 1 760 ? 31.344 -13.415 9.708 1.00 92.19 760 LEU A C 1
ATOM 5577 O O . LEU A 1 760 ? 32.073 -14.259 10.235 1.00 92.19 760 LEU A O 1
ATOM 5581 N N . ASP A 1 761 ? 31.605 -12.107 9.786 1.00 89.50 761 ASP A N 1
ATOM 5582 C CA . ASP A 1 761 ? 32.696 -11.525 10.587 1.00 89.50 761 ASP A CA 1
ATOM 5583 C C . ASP A 1 761 ? 32.242 -10.841 11.887 1.00 89.50 761 ASP A C 1
ATOM 5585 O O . ASP A 1 761 ? 33.085 -10.605 12.763 1.00 89.50 761 ASP A O 1
ATOM 5589 N N . THR A 1 762 ? 30.936 -10.638 12.080 1.00 91.56 762 THR A N 1
ATOM 5590 C CA . THR A 1 762 ? 30.311 -10.281 13.367 1.00 91.56 762 THR A CA 1
ATOM 5591 C C . THR A 1 762 ? 29.245 -11.301 13.756 1.00 91.56 762 THR A C 1
ATOM 5593 O O . THR A 1 762 ? 28.800 -12.089 12.920 1.00 91.56 762 THR A O 1
ATOM 5596 N N . ASP A 1 763 ? 28.846 -11.309 15.030 1.00 93.19 763 ASP A N 1
ATOM 5597 C CA . ASP A 1 763 ? 27.688 -12.105 15.436 1.00 93.19 763 ASP A CA 1
ATOM 5598 C C . ASP A 1 763 ? 26.434 -11.577 14.718 1.00 93.19 763 ASP A C 1
ATOM 5600 O O . ASP A 1 763 ? 26.265 -10.365 14.564 1.00 93.19 763 ASP A O 1
ATOM 5604 N N . PHE A 1 764 ? 25.585 -12.490 14.254 1.00 94.81 764 PHE A N 1
ATOM 5605 C CA . PHE A 1 764 ? 24.344 -12.199 13.543 1.00 94.81 764 PHE A CA 1
ATOM 5606 C C . PHE A 1 764 ? 23.154 -12.696 14.365 1.00 94.81 764 PHE A C 1
ATOM 5608 O O . PHE A 1 764 ? 23.151 -13.843 14.817 1.00 94.81 764 PHE A O 1
ATOM 5615 N N . TYR A 1 765 ? 22.138 -11.855 14.551 1.00 92.81 765 TYR A N 1
ATOM 5616 C CA . TYR A 1 765 ? 20.962 -12.181 15.354 1.00 92.81 765 TYR A CA 1
ATOM 5617 C C . TYR A 1 765 ? 19.682 -11.754 14.635 1.00 92.81 765 TYR A C 1
ATOM 5619 O O . TYR A 1 765 ? 19.423 -10.562 14.487 1.00 92.81 765 TYR A O 1
ATOM 5627 N N . ASN A 1 766 ? 18.874 -12.730 14.217 1.00 91.94 766 ASN A N 1
ATOM 5628 C CA . ASN A 1 766 ? 17.552 -12.499 13.650 1.00 91.94 766 ASN A CA 1
ATOM 5629 C C . ASN A 1 766 ? 16.593 -13.647 14.004 1.00 91.94 766 ASN A C 1
ATOM 5631 O O . ASN A 1 766 ? 16.522 -14.648 13.299 1.00 91.94 766 ASN A O 1
ATOM 5635 N N . THR A 1 767 ? 15.805 -13.491 15.067 1.00 88.75 767 THR A N 1
ATOM 5636 C CA . THR A 1 767 ? 14.844 -14.516 15.520 1.00 88.75 767 THR A CA 1
ATOM 5637 C C . THR A 1 767 ? 13.634 -14.701 14.611 1.00 88.75 767 THR A C 1
ATOM 5639 O O . THR A 1 767 ? 12.830 -15.585 14.879 1.00 88.75 767 THR A O 1
ATOM 5642 N N . ASN A 1 768 ? 13.497 -13.896 13.555 1.00 89.38 768 ASN A N 1
ATOM 5643 C CA . ASN A 1 768 ? 12.458 -14.054 12.534 1.00 89.38 768 ASN A CA 1
ATOM 5644 C C . ASN A 1 768 ? 13.033 -14.531 11.187 1.00 89.38 768 ASN A C 1
ATOM 5646 O O . ASN A 1 768 ? 12.279 -14.920 10.301 1.00 89.38 768 ASN A O 1
ATOM 5650 N N . GLY A 1 769 ? 14.358 -14.492 11.019 1.00 92.56 769 GLY A N 1
ATOM 5651 C CA . GLY A 1 769 ? 15.034 -14.843 9.771 1.00 92.56 769 GLY A CA 1
ATOM 5652 C C . GLY A 1 769 ? 15.259 -16.339 9.616 1.00 92.56 769 GLY A C 1
ATOM 5653 O O . GLY A 1 769 ? 15.336 -17.079 10.595 1.00 92.56 769 GLY A O 1
ATOM 5654 N N . THR A 1 770 ? 15.420 -16.783 8.375 1.00 95.62 770 THR A N 1
ATOM 5655 C CA . THR A 1 770 ? 15.698 -18.184 8.036 1.00 95.62 770 THR A CA 1
ATOM 5656 C C . THR A 1 770 ? 17.075 -18.339 7.392 1.00 95.62 770 THR A C 1
ATOM 5658 O O . THR A 1 770 ? 17.599 -17.407 6.783 1.00 95.62 770 THR A O 1
ATOM 5661 N N . LEU A 1 771 ? 17.677 -19.522 7.525 1.00 96.19 771 LEU A N 1
ATOM 5662 C CA . LEU A 1 771 ? 18.876 -19.927 6.786 1.00 96.19 771 LEU A CA 1
ATOM 5663 C C . LEU A 1 771 ? 18.571 -21.195 5.986 1.00 96.19 771 LEU A C 1
ATOM 5665 O O . LEU A 1 771 ? 18.320 -22.242 6.573 1.00 96.19 771 LEU A O 1
ATOM 5669 N N . THR A 1 772 ? 18.677 -21.141 4.664 1.00 95.50 772 THR A N 1
ATOM 5670 C CA . THR A 1 772 ? 18.554 -22.313 3.792 1.00 95.50 772 THR A CA 1
ATOM 5671 C C . THR A 1 772 ? 19.831 -22.499 2.988 1.00 95.50 772 THR A C 1
ATOM 5673 O O . THR A 1 772 ? 20.271 -21.586 2.302 1.00 95.50 772 THR A O 1
ATOM 5676 N N . ILE A 1 773 ? 20.432 -23.686 3.045 1.00 91.06 773 ILE A N 1
ATOM 5677 C CA . ILE A 1 773 ? 21.503 -24.100 2.132 1.00 91.06 773 ILE A CA 1
ATOM 5678 C C . ILE A 1 773 ? 20.945 -25.199 1.239 1.00 91.06 773 ILE A C 1
ATOM 5680 O O . ILE A 1 773 ? 20.645 -26.297 1.716 1.00 91.06 773 ILE A O 1
ATOM 5684 N N . GLU A 1 774 ? 20.815 -24.925 -0.053 1.00 87.44 774 GLU A N 1
ATOM 5685 C CA . GLU A 1 774 ? 20.157 -25.839 -0.983 1.00 87.44 774 GLU A CA 1
ATOM 5686 C C . GLU A 1 774 ? 20.980 -27.115 -1.203 1.00 87.44 774 GLU A C 1
ATOM 5688 O O . GLU A 1 774 ? 22.207 -27.087 -1.305 1.00 87.44 774 GLU A O 1
ATOM 5693 N N . ALA A 1 775 ? 20.329 -28.276 -1.263 1.00 73.44 775 ALA A N 1
ATOM 5694 C CA . ALA A 1 775 ? 21.024 -29.515 -1.603 1.00 73.44 775 ALA A CA 1
ATOM 5695 C C . ALA A 1 775 ? 21.432 -29.492 -3.084 1.00 73.44 775 ALA A C 1
ATOM 5697 O O . ALA A 1 775 ? 20.629 -29.097 -3.919 1.00 73.44 775 ALA A O 1
ATOM 5698 N N . ASN A 1 776 ? 22.634 -29.977 -3.422 1.00 67.06 776 ASN A N 1
ATOM 5699 C CA . ASN A 1 776 ? 22.951 -30.325 -4.811 1.00 67.06 776 ASN A CA 1
ATOM 5700 C C . ASN A 1 776 ? 22.624 -31.811 -5.036 1.00 67.06 776 ASN A C 1
ATOM 5702 O O . ASN A 1 776 ? 23.394 -32.672 -4.594 1.00 67.06 776 ASN A O 1
ATOM 5706 N N . PRO A 1 777 ? 21.514 -32.156 -5.712 1.00 56.94 777 PRO A N 1
ATOM 5707 C CA . PRO A 1 777 ? 21.116 -33.547 -5.898 1.00 56.94 777 PRO A CA 1
ATOM 5708 C C . PRO A 1 777 ? 21.989 -34.314 -6.906 1.00 56.94 777 PRO A C 1
ATOM 5710 O O . PRO A 1 777 ? 21.848 -35.531 -7.016 1.00 56.94 777 PRO A O 1
ATOM 5713 N N . THR A 1 778 ? 22.880 -33.651 -7.656 1.00 60.28 778 THR A N 1
ATOM 5714 C CA . THR A 1 778 ? 23.539 -34.257 -8.830 1.00 60.28 778 THR A CA 1
ATOM 5715 C C . THR A 1 778 ? 25.048 -34.466 -8.716 1.00 60.28 778 THR A C 1
ATOM 5717 O O . THR A 1 778 ? 25.599 -35.212 -9.525 1.00 60.28 778 THR A O 1
ATOM 5720 N N . ASN A 1 779 ? 25.730 -33.890 -7.718 1.00 55.06 779 ASN A N 1
ATOM 5721 C CA . ASN A 1 779 ? 27.198 -33.810 -7.727 1.00 55.06 779 ASN A CA 1
ATOM 5722 C C . ASN A 1 779 ? 27.905 -34.398 -6.491 1.00 55.06 779 ASN A C 1
ATOM 5724 O O . ASN A 1 779 ? 28.871 -33.844 -5.971 1.00 55.06 779 ASN A O 1
ATOM 5728 N N . SER A 1 780 ? 27.492 -35.593 -6.061 1.00 48.62 780 SER A N 1
ATOM 5729 C CA . SER A 1 780 ? 28.055 -36.327 -4.912 1.00 48.62 780 SER A CA 1
ATOM 5730 C C . SER A 1 780 ? 29.539 -36.740 -5.029 1.00 48.62 780 SER A C 1
ATOM 5732 O O . SER A 1 780 ? 30.052 -37.409 -4.134 1.00 48.62 780 SER A O 1
ATOM 5734 N N . ALA A 1 781 ? 30.238 -36.404 -6.121 1.00 47.69 781 ALA A N 1
ATOM 5735 C CA . ALA A 1 781 ? 31.604 -36.864 -6.402 1.00 47.69 781 ALA A CA 1
ATOM 5736 C C . ALA A 1 781 ? 32.667 -35.752 -6.467 1.00 47.69 781 ALA A C 1
ATOM 5738 O O . ALA A 1 781 ? 33.858 -36.067 -6.460 1.00 47.69 781 ALA A O 1
ATOM 5739 N N . VAL A 1 782 ? 32.281 -34.472 -6.492 1.00 49.16 782 VAL A N 1
ATOM 5740 C CA . VAL A 1 782 ? 33.246 -33.371 -6.368 1.00 49.16 782 VAL A CA 1
ATOM 5741 C C . VAL A 1 782 ? 33.255 -32.941 -4.909 1.00 49.16 782 VAL A C 1
ATOM 5743 O O . VAL A 1 782 ? 32.445 -32.130 -4.473 1.00 49.16 782 VAL A O 1
ATOM 5746 N N . GLY A 1 783 ? 34.146 -33.542 -4.120 1.00 48.22 783 GLY A N 1
ATOM 5747 C CA . GLY A 1 783 ? 34.412 -33.040 -2.780 1.00 48.22 783 GLY A CA 1
ATOM 5748 C C . GLY A 1 783 ? 34.790 -31.559 -2.849 1.00 48.22 783 GLY A C 1
ATOM 5749 O O . GLY A 1 783 ? 35.705 -31.202 -3.587 1.00 48.22 783 GLY A O 1
ATOM 5750 N N . GLY A 1 784 ? 34.109 -30.719 -2.068 1.00 50.78 784 GLY A N 1
ATOM 5751 C CA . GLY A 1 784 ? 34.653 -29.415 -1.690 1.00 50.78 784 GLY A CA 1
ATOM 5752 C C . GLY A 1 784 ? 33.904 -28.162 -2.134 1.00 50.78 784 GLY A C 1
ATOM 5753 O O . GLY A 1 784 ? 34.567 -27.175 -2.426 1.00 50.78 784 GLY A O 1
ATOM 5754 N N . LEU A 1 785 ? 32.572 -28.128 -2.097 1.00 62.84 785 LEU A N 1
ATOM 5755 C CA . LEU A 1 785 ? 31.873 -26.841 -1.991 1.00 62.84 785 LEU A CA 1
ATOM 5756 C C . LEU A 1 785 ? 31.244 -26.738 -0.608 1.00 62.84 785 LEU A C 1
ATOM 5758 O O . LEU A 1 785 ? 30.064 -26.987 -0.397 1.00 62.84 785 LEU A O 1
ATOM 5762 N N . ILE A 1 786 ? 32.121 -26.438 0.340 1.00 64.56 786 ILE A N 1
ATOM 5763 C CA . ILE A 1 786 ? 31.790 -25.795 1.605 1.00 64.56 786 ILE A CA 1
ATOM 5764 C C . ILE A 1 786 ? 30.953 -24.537 1.307 1.00 64.56 786 ILE A C 1
ATOM 5766 O O . ILE A 1 786 ? 31.294 -23.860 0.356 1.00 64.56 786 ILE A O 1
ATOM 5770 N N . ARG A 1 787 ? 29.917 -24.180 2.077 1.00 77.69 787 ARG A N 1
ATOM 5771 C CA . ARG A 1 787 ? 29.020 -23.043 1.740 1.00 77.69 787 ARG A CA 1
ATOM 5772 C C . ARG A 1 787 ? 28.771 -22.060 2.876 1.00 77.69 787 ARG A C 1
ATOM 5774 O O . ARG A 1 787 ? 28.423 -20.909 2.639 1.00 77.69 787 ARG A O 1
ATOM 5781 N N . LEU A 1 788 ? 28.995 -22.489 4.113 1.00 87.62 788 LEU A N 1
ATOM 5782 C CA . LEU A 1 788 ? 28.806 -21.664 5.298 1.00 87.62 788 LEU A CA 1
ATOM 5783 C C . LEU A 1 788 ? 30.094 -21.599 6.115 1.00 87.62 788 LEU A C 1
ATOM 5785 O O . LEU A 1 788 ? 30.549 -22.604 6.655 1.00 87.62 788 LEU A O 1
ATOM 5789 N N . ALA A 1 789 ? 30.666 -20.407 6.233 1.00 88.62 789 ALA A N 1
ATOM 5790 C CA . ALA A 1 789 ? 31.795 -20.114 7.101 1.00 88.62 789 ALA A CA 1
ATOM 5791 C C . ALA A 1 789 ? 31.322 -19.281 8.303 1.00 88.62 789 ALA A C 1
ATOM 5793 O O . ALA A 1 789 ? 31.229 -18.053 8.243 1.00 88.62 789 ALA A O 1
ATOM 5794 N N . LEU A 1 790 ? 31.043 -19.953 9.423 1.00 85.44 790 LEU A N 1
ATOM 5795 C CA . LEU A 1 790 ? 30.668 -19.304 10.683 1.00 85.44 790 LEU A CA 1
ATOM 5796 C C . LEU A 1 790 ? 31.924 -18.764 11.374 1.00 85.44 790 LEU A C 1
ATOM 5798 O O . LEU A 1 790 ? 32.421 -19.353 12.332 1.00 85.44 790 LEU A O 1
ATOM 5802 N N . GLY A 1 791 ? 32.482 -17.655 10.884 1.00 89.19 791 GLY A N 1
ATOM 5803 C CA . GLY A 1 791 ? 33.559 -16.943 11.587 1.00 89.19 791 GLY A CA 1
ATOM 5804 C C . GLY A 1 791 ? 33.106 -16.378 12.942 1.00 89.19 791 GLY A C 1
ATOM 5805 O O . GLY A 1 791 ? 33.928 -16.132 13.825 1.00 89.19 791 GLY A O 1
ATOM 5806 N N . LYS A 1 792 ? 31.790 -16.212 13.104 1.00 93.88 792 LYS A N 1
ATOM 5807 C CA . LYS A 1 792 ? 31.074 -15.718 14.283 1.00 93.88 792 LYS A CA 1
ATOM 5808 C C . LYS A 1 792 ? 29.759 -16.465 14.480 1.00 93.88 792 LYS A C 1
ATOM 5810 O O . LYS A 1 792 ? 29.440 -17.347 13.682 1.00 93.88 792 LYS A O 1
ATOM 5815 N N . SER A 1 793 ? 29.047 -16.174 15.567 1.00 94.88 793 SER A N 1
ATOM 5816 C CA . SER A 1 793 ? 27.796 -16.864 15.876 1.00 94.88 793 SER A CA 1
ATOM 5817 C C . SER A 1 793 ? 26.626 -16.297 15.074 1.00 94.88 793 SER A C 1
ATOM 5819 O O . SER A 1 793 ? 26.543 -15.094 14.860 1.00 94.88 793 SER A O 1
ATOM 5821 N N . MET A 1 794 ? 25.710 -17.160 14.649 1.00 95.50 794 MET A N 1
ATOM 5822 C CA . MET A 1 794 ? 24.477 -16.810 13.949 1.00 95.50 794 MET A CA 1
ATOM 5823 C C . MET A 1 794 ? 23.285 -17.311 14.765 1.00 95.50 794 MET A C 1
ATOM 5825 O O . MET A 1 794 ? 23.309 -18.453 15.207 1.00 95.50 794 MET A O 1
ATOM 5829 N N . THR A 1 795 ? 22.248 -16.495 14.949 1.00 95.75 795 THR A N 1
ATOM 5830 C CA . THR A 1 795 ? 20.961 -16.906 15.538 1.00 95.75 795 THR A CA 1
ATOM 5831 C C . THR A 1 795 ? 19.830 -16.649 14.548 1.00 95.75 795 THR A C 1
ATOM 5833 O O . THR A 1 795 ? 19.691 -15.516 14.088 1.00 95.75 795 THR A O 1
ATOM 5836 N N . VAL A 1 796 ? 19.050 -17.685 14.225 1.00 95.94 796 VAL A N 1
ATOM 5837 C CA . VAL A 1 796 ? 17.944 -17.663 13.247 1.00 95.94 796 VAL A CA 1
ATOM 5838 C C . VAL A 1 796 ? 16.702 -18.387 13.772 1.00 95.94 796 VAL A C 1
ATOM 5840 O O . VAL A 1 796 ? 16.811 -19.248 14.642 1.00 95.94 796 VAL A O 1
ATOM 5843 N N . ALA A 1 797 ? 15.534 -18.062 13.213 1.00 94.62 797 ALA A N 1
ATOM 5844 C CA . ALA A 1 797 ? 14.246 -18.694 13.510 1.00 94.62 797 ALA A CA 1
ATOM 5845 C C . ALA A 1 797 ? 14.201 -20.169 13.087 1.00 94.62 797 ALA A C 1
ATOM 5847 O O . ALA A 1 797 ? 13.669 -21.022 13.789 1.00 94.62 797 ALA A O 1
ATOM 5848 N N . ALA A 1 798 ? 14.756 -20.453 11.910 1.00 95.31 798 ALA A N 1
ATOM 5849 C CA . ALA A 1 798 ? 14.796 -21.777 11.308 1.00 95.31 798 ALA A CA 1
ATOM 5850 C C . ALA A 1 798 ? 16.058 -21.920 10.453 1.00 95.31 798 ALA A C 1
ATOM 5852 O O . ALA A 1 798 ? 16.508 -20.955 9.825 1.00 95.31 798 ALA A O 1
ATOM 5853 N N . ALA A 1 799 ? 16.615 -23.129 10.398 1.00 96.19 799 ALA A N 1
ATOM 5854 C CA . ALA A 1 799 ? 17.739 -23.436 9.526 1.00 96.19 799 ALA A CA 1
ATOM 5855 C C . ALA A 1 799 ? 17.553 -24.784 8.825 1.00 96.19 799 ALA A C 1
ATOM 5857 O O . ALA A 1 799 ? 17.304 -25.798 9.470 1.00 96.19 799 ALA A O 1
ATOM 5858 N N . THR A 1 800 ? 17.744 -24.801 7.508 1.00 94.75 800 THR A N 1
ATOM 5859 C CA . THR A 1 800 ? 17.751 -26.004 6.675 1.00 94.75 800 THR A CA 1
ATOM 5860 C C . THR A 1 800 ? 19.101 -26.132 5.985 1.00 94.75 800 THR A C 1
ATOM 5862 O O . THR A 1 800 ? 19.471 -25.297 5.162 1.00 94.75 800 THR A O 1
ATOM 5865 N N . LEU A 1 801 ? 19.850 -27.190 6.291 1.00 93.38 801 LEU A N 1
ATOM 5866 C CA . LEU A 1 801 ? 21.157 -27.458 5.693 1.00 93.38 801 LEU A CA 1
ATOM 5867 C C . LEU A 1 801 ? 21.060 -28.669 4.762 1.00 93.38 801 LEU A C 1
ATOM 5869 O O . LEU A 1 801 ? 20.832 -29.790 5.214 1.00 93.38 801 LEU A O 1
ATOM 5873 N N . TRP A 1 802 ? 21.221 -28.447 3.455 1.00 89.31 802 TRP A N 1
ATOM 5874 C CA . TRP A 1 802 ? 21.077 -29.472 2.411 1.00 89.31 802 TRP A CA 1
ATOM 5875 C C . TRP A 1 802 ? 19.756 -30.244 2.499 1.00 89.31 802 TRP A C 1
ATOM 5877 O O . TRP A 1 802 ? 19.718 -31.471 2.410 1.00 89.31 802 TRP A O 1
ATOM 5887 N N . GLY A 1 803 ? 18.663 -29.505 2.688 1.00 86.31 803 GLY A N 1
ATOM 5888 C CA . GLY A 1 803 ? 17.317 -30.068 2.813 1.00 86.31 803 GLY A CA 1
ATOM 5889 C C . GLY A 1 803 ? 17.030 -30.756 4.153 1.00 86.31 803 GLY A C 1
ATOM 5890 O O . GLY A 1 803 ? 15.947 -31.309 4.314 1.00 86.31 803 GLY A O 1
ATOM 5891 N N . VAL A 1 804 ? 17.966 -30.736 5.109 1.00 90.88 804 VAL A N 1
ATOM 5892 C CA . VAL A 1 804 ? 17.741 -31.221 6.477 1.00 90.88 804 VAL A CA 1
ATOM 5893 C C . VAL A 1 804 ? 17.467 -30.040 7.394 1.00 90.88 804 VAL A C 1
ATOM 5895 O O . VAL A 1 804 ? 18.344 -29.205 7.610 1.00 90.88 804 VAL A O 1
ATOM 5898 N N . GLU A 1 805 ? 16.260 -29.989 7.945 1.00 94.44 805 GLU A N 1
ATOM 5899 C CA . GLU A 1 805 ? 15.885 -29.020 8.971 1.00 94.44 805 GLU A CA 1
ATOM 5900 C C . GLU A 1 805 ? 16.628 -29.316 10.282 1.00 94.44 805 GLU A C 1
ATOM 5902 O O . GLU A 1 805 ? 16.696 -30.462 10.740 1.00 94.44 805 GLU A O 1
ATOM 5907 N N . LEU A 1 806 ? 17.225 -28.283 10.872 1.00 94.69 806 LEU A N 1
ATOM 5908 C CA . LEU A 1 806 ? 17.846 -28.360 12.187 1.00 94.69 806 LEU A CA 1
ATOM 5909 C C . LEU A 1 806 ? 16.796 -28.108 13.266 1.00 94.69 806 LEU A C 1
ATOM 5911 O O . LEU A 1 806 ? 16.030 -27.153 13.185 1.00 94.69 806 LEU A O 1
ATOM 5915 N N . ALA A 1 807 ? 16.807 -28.935 14.310 1.00 94.56 807 ALA A N 1
ATOM 5916 C CA . ALA A 1 807 ? 15.990 -28.696 15.493 1.00 94.56 807 ALA A CA 1
ATOM 5917 C C . ALA A 1 807 ? 16.473 -27.453 16.260 1.00 94.56 807 ALA A C 1
ATOM 5919 O O . ALA A 1 807 ? 17.643 -27.072 16.154 1.00 94.56 807 ALA A O 1
ATOM 5920 N N . ASP A 1 808 ? 15.603 -26.884 17.094 1.00 94.06 808 ASP A N 1
ATOM 5921 C CA . ASP A 1 808 ? 15.971 -25.805 18.011 1.00 94.06 808 ASP A CA 1
ATOM 5922 C C . ASP A 1 808 ? 17.170 -26.193 18.889 1.00 94.06 808 ASP A C 1
ATOM 5924 O O . ASP A 1 808 ? 17.225 -27.279 19.476 1.00 94.06 808 ASP A O 1
ATOM 5928 N N . GLY A 1 809 ? 18.13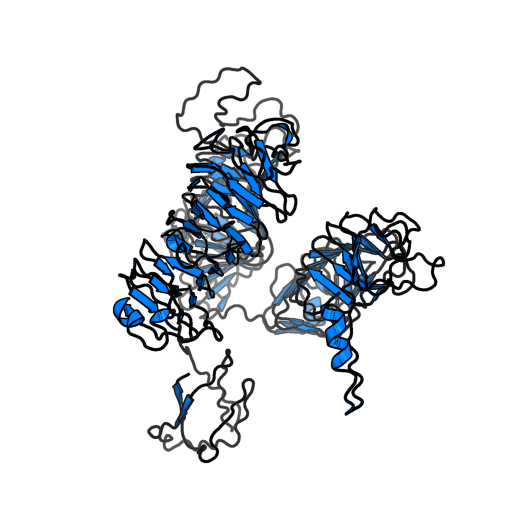9 -25.287 18.992 1.00 95.50 809 GLY A N 1
ATOM 5929 C CA . GLY A 1 809 ? 19.365 -25.486 19.753 1.00 95.50 809 GLY A CA 1
ATOM 5930 C C . GLY A 1 809 ? 20.551 -24.701 19.203 1.00 95.50 809 GLY A C 1
ATOM 5931 O O . GLY A 1 809 ? 20.493 -24.104 18.131 1.00 95.50 809 GLY A O 1
ATOM 5932 N N . THR A 1 810 ? 21.654 -24.716 19.951 1.00 96.62 810 THR A N 1
ATOM 5933 C CA . THR A 1 810 ? 22.933 -24.126 19.538 1.00 96.62 810 THR A CA 1
ATOM 5934 C C . THR A 1 810 ? 23.889 -25.226 19.095 1.00 96.62 810 THR A C 1
ATOM 5936 O O . THR A 1 810 ? 24.218 -26.115 19.877 1.00 96.62 810 THR A O 1
ATOM 5939 N N . TYR A 1 811 ? 24.369 -25.126 17.860 1.00 96.44 811 TYR A N 1
ATOM 5940 C CA . TYR A 1 811 ? 25.309 -26.045 17.233 1.00 96.44 811 TYR A CA 1
ATOM 5941 C C . TYR A 1 811 ? 26.646 -25.338 17.013 1.00 96.44 811 TYR A C 1
ATOM 5943 O O . TYR A 1 811 ? 26.735 -24.346 16.288 1.00 96.44 811 TYR A O 1
ATOM 5951 N N . THR A 1 812 ? 27.719 -25.838 17.612 1.00 95.62 812 THR A N 1
ATOM 5952 C CA . THR A 1 812 ? 29.070 -25.335 17.338 1.00 95.62 812 THR A CA 1
ATOM 5953 C C . THR A 1 812 ? 29.504 -25.697 15.918 1.00 95.62 812 THR A C 1
ATOM 5955 O O . THR A 1 812 ? 29.091 -26.716 15.360 1.00 95.62 812 THR A O 1
ATOM 5958 N N . ALA A 1 813 ? 30.409 -24.910 15.333 1.00 92.00 813 ALA A N 1
ATOM 5959 C CA . ALA A 1 813 ? 31.004 -25.236 14.037 1.00 92.00 813 ALA A CA 1
ATOM 5960 C C . ALA A 1 813 ? 31.576 -26.668 13.979 1.00 92.00 813 ALA A C 1
ATOM 5962 O O . ALA A 1 813 ? 31.432 -27.351 12.967 1.00 92.00 813 ALA A O 1
ATOM 5963 N N . ALA A 1 814 ? 32.192 -27.141 15.070 1.00 92.06 814 ALA A N 1
ATOM 5964 C CA . ALA A 1 814 ? 32.744 -28.491 15.169 1.00 92.06 814 ALA A CA 1
ATOM 5965 C C . ALA A 1 814 ? 31.662 -29.583 15.120 1.00 92.06 814 ALA A C 1
ATOM 5967 O O . ALA A 1 814 ? 31.851 -30.590 14.439 1.00 92.06 814 ALA A O 1
ATOM 5968 N N . GLU A 1 815 ? 30.531 -29.380 15.799 1.00 95.50 815 GLU A N 1
ATOM 5969 C CA . GLU A 1 815 ? 29.388 -30.301 15.758 1.00 95.50 815 GLU A CA 1
ATOM 5970 C C . GLU A 1 815 ? 28.751 -30.337 14.371 1.00 95.50 815 GLU A C 1
ATOM 5972 O O . GLU A 1 815 ? 28.494 -31.421 13.847 1.00 95.50 815 GLU A O 1
ATOM 5977 N N . LEU A 1 816 ? 28.562 -29.170 13.742 1.00 94.00 816 LEU A N 1
ATOM 5978 C CA . LEU A 1 816 ? 28.012 -29.101 12.391 1.00 94.00 816 LEU A CA 1
ATOM 5979 C C . LEU A 1 816 ? 28.933 -29.802 11.382 1.00 94.00 816 LEU A C 1
ATOM 5981 O O . LEU A 1 816 ? 28.455 -30.637 10.620 1.00 94.00 816 LEU A O 1
ATOM 5985 N N . MET A 1 817 ? 30.248 -29.541 11.417 1.00 92.19 817 MET A N 1
ATOM 5986 C CA . MET A 1 817 ? 31.241 -30.197 10.546 1.00 92.19 817 MET A CA 1
ATOM 5987 C C . MET A 1 817 ? 31.311 -31.717 10.744 1.00 92.19 817 MET A C 1
ATOM 5989 O O . MET A 1 817 ? 31.587 -32.449 9.794 1.00 92.19 817 MET A O 1
ATOM 5993 N N . ALA A 1 818 ? 31.082 -32.205 11.966 1.00 92.81 818 ALA A N 1
ATOM 5994 C CA . ALA A 1 818 ? 31.103 -33.633 12.271 1.00 92.81 818 ALA A CA 1
ATOM 5995 C C . ALA A 1 818 ? 29.841 -34.377 11.793 1.00 92.81 818 ALA A C 1
ATOM 5997 O O . ALA A 1 818 ? 29.844 -35.611 11.764 1.00 92.81 818 ALA A O 1
ATOM 5998 N N . HIS A 1 819 ? 28.769 -33.667 11.423 1.00 92.69 819 HIS A N 1
ATOM 5999 C CA . HIS A 1 819 ? 27.514 -34.298 11.031 1.00 92.69 819 HIS A CA 1
ATOM 6000 C C . HIS A 1 819 ? 27.619 -34.962 9.642 1.00 92.69 819 HIS A C 1
ATOM 6002 O O . HIS A 1 819 ? 28.011 -34.309 8.673 1.00 92.69 819 HIS A O 1
ATOM 6008 N N . PRO A 1 820 ? 27.226 -36.241 9.484 1.00 88.62 820 PRO A N 1
ATOM 6009 C CA . PRO A 1 820 ? 27.452 -36.992 8.247 1.00 88.62 820 PRO A CA 1
ATOM 6010 C C . PRO A 1 820 ? 26.643 -36.476 7.052 1.00 88.62 820 PRO A C 1
ATOM 6012 O O . PRO A 1 820 ? 27.071 -36.652 5.915 1.00 88.62 820 PRO A O 1
ATOM 6015 N N . THR A 1 821 ? 25.480 -35.863 7.295 1.00 86.81 821 THR A N 1
ATOM 6016 C CA . THR A 1 821 ? 24.575 -35.443 6.215 1.00 86.81 821 THR A CA 1
ATOM 6017 C C . THR A 1 821 ? 24.924 -34.073 5.657 1.00 86.81 821 THR A C 1
ATOM 6019 O O . THR A 1 821 ? 24.889 -33.899 4.449 1.00 86.81 821 THR A O 1
ATOM 6022 N N . TYR A 1 822 ? 25.268 -33.113 6.516 1.00 86.06 822 TYR A N 1
ATOM 6023 C CA . TYR A 1 822 ? 25.418 -31.701 6.143 1.00 86.06 822 TYR A CA 1
ATOM 6024 C C . TYR A 1 822 ? 26.759 -31.096 6.569 1.00 86.06 822 TYR A C 1
ATOM 6026 O O . TYR A 1 822 ? 27.003 -29.921 6.319 1.00 86.06 822 TYR A O 1
ATOM 6034 N N . GLY A 1 823 ? 27.667 -31.867 7.179 1.00 86.25 823 GLY A N 1
ATOM 6035 C CA . GLY A 1 823 ? 28.954 -31.338 7.638 1.00 86.25 823 GLY A CA 1
ATOM 6036 C C . GLY A 1 823 ? 29.835 -30.803 6.514 1.00 86.25 823 GLY A C 1
ATOM 6037 O O . GLY A 1 823 ? 30.601 -29.868 6.725 1.00 86.25 823 GLY A O 1
ATOM 6038 N N . ALA A 1 824 ? 29.660 -31.307 5.290 1.00 85.12 824 ALA A N 1
ATOM 6039 C CA . ALA A 1 824 ? 30.348 -30.782 4.115 1.00 85.12 824 ALA A CA 1
ATOM 6040 C C . ALA A 1 824 ? 29.778 -29.438 3.603 1.00 85.12 824 ALA A C 1
ATOM 6042 O O . ALA A 1 824 ? 30.425 -28.799 2.778 1.00 85.12 824 ALA A O 1
ATOM 6043 N N . ALA A 1 825 ? 28.644 -28.961 4.134 1.00 84.94 825 ALA A N 1
ATOM 6044 C CA . ALA A 1 825 ? 28.164 -27.597 3.913 1.00 84.94 825 ALA A CA 1
ATOM 6045 C C . ALA A 1 825 ? 28.952 -26.555 4.732 1.00 84.94 825 ALA A C 1
ATOM 6047 O O . ALA A 1 825 ? 28.860 -25.361 4.451 1.00 84.94 825 ALA A O 1
ATOM 6048 N N . ILE A 1 826 ? 29.737 -26.976 5.731 1.00 89.25 826 ILE A N 1
ATOM 6049 C CA . ILE A 1 826 ? 30.377 -26.091 6.713 1.00 89.25 826 ILE A CA 1
ATOM 6050 C C . ILE A 1 826 ? 31.871 -25.933 6.436 1.00 89.25 826 ILE A C 1
ATOM 6052 O O . ILE A 1 826 ? 32.587 -26.904 6.195 1.00 89.25 826 ILE A O 1
ATOM 6056 N N . HIS A 1 827 ? 32.368 -24.697 6.509 1.00 88.31 827 HIS A N 1
ATOM 6057 C CA . HIS A 1 827 ? 33.771 -24.392 6.252 1.00 88.31 827 HIS A CA 1
ATOM 6058 C C . HIS A 1 827 ? 34.646 -24.765 7.425 1.00 88.31 827 HIS A C 1
ATOM 6060 O O . HIS A 1 827 ? 34.330 -24.440 8.565 1.00 88.31 827 HIS A O 1
ATOM 6066 N N . SER A 1 828 ? 35.831 -25.293 7.126 1.00 82.56 828 SER A N 1
ATOM 6067 C CA . SER A 1 828 ? 36.907 -25.514 8.098 1.00 82.56 828 SER A CA 1
ATOM 6068 C C . SER A 1 828 ? 37.399 -24.243 8.808 1.00 82.56 828 SER A C 1
ATOM 6070 O O . SER A 1 828 ? 38.098 -24.348 9.811 1.00 82.56 828 SER A O 1
ATOM 6072 N N . LEU A 1 829 ? 37.050 -23.049 8.306 1.00 82.62 829 LEU A N 1
ATOM 6073 C CA . LEU A 1 829 ? 37.361 -21.758 8.929 1.00 82.62 829 LEU A CA 1
ATOM 6074 C C . LEU A 1 829 ? 36.307 -21.347 9.967 1.00 82.62 829 LEU A C 1
ATOM 6076 O O . LEU A 1 829 ? 36.475 -20.338 10.649 1.00 82.62 829 LEU A O 1
ATOM 6080 N N . SER A 1 830 ? 35.221 -22.111 10.089 1.00 86.88 830 SER A N 1
ATOM 6081 C CA . SER A 1 830 ? 34.149 -21.835 11.035 1.00 86.88 830 SER A CA 1
ATOM 6082 C C . SER A 1 830 ? 34.648 -22.017 12.469 1.00 86.88 830 SER A C 1
ATOM 6084 O O . SER A 1 830 ? 35.117 -23.091 12.844 1.00 86.88 830 SER A O 1
ATOM 6086 N N . THR A 1 831 ? 34.531 -20.965 13.276 1.00 90.62 831 THR A N 1
ATOM 6087 C CA . THR A 1 831 ? 34.887 -20.959 14.706 1.00 90.62 831 THR A CA 1
ATOM 6088 C C . THR A 1 831 ? 33.721 -20.555 15.617 1.00 90.62 831 THR A C 1
ATOM 6090 O O . THR A 1 831 ? 33.823 -20.719 16.830 1.00 90.62 831 THR A O 1
ATOM 6093 N N . GLY A 1 832 ? 32.618 -20.059 15.049 1.00 93.44 832 GLY A N 1
ATOM 6094 C CA . GLY A 1 832 ? 31.396 -19.669 15.749 1.00 93.44 832 GLY A CA 1
ATOM 6095 C C . GLY A 1 832 ? 30.398 -20.812 15.968 1.00 93.44 832 GLY A C 1
ATOM 6096 O O . GLY A 1 832 ? 30.750 -21.996 15.997 1.00 93.44 832 GLY A O 1
ATOM 6097 N N . SER A 1 833 ? 29.130 -20.437 16.131 1.00 95.56 833 SER A N 1
ATOM 6098 C CA . SER A 1 833 ? 28.002 -21.350 16.351 1.00 95.56 833 SER A CA 1
ATOM 6099 C C . SER A 1 833 ? 26.768 -20.927 15.549 1.00 95.56 833 SER A C 1
ATOM 6101 O O . SER A 1 833 ? 26.649 -19.768 15.165 1.00 95.56 833 SER A O 1
ATOM 6103 N N . LEU A 1 834 ? 25.863 -21.862 15.277 1.00 96.62 834 LEU A N 1
ATOM 6104 C CA . LEU A 1 834 ? 24.535 -21.606 14.724 1.00 96.62 834 LEU A CA 1
ATOM 6105 C C . LEU A 1 834 ? 23.504 -21.927 15.803 1.00 96.62 834 LEU A C 1
ATOM 6107 O O . LEU A 1 834 ? 23.420 -23.071 16.239 1.00 96.62 834 LEU A O 1
ATOM 6111 N N . THR A 1 835 ? 22.726 -20.942 16.226 1.00 96.81 835 THR A N 1
ATOM 6112 C CA . THR A 1 835 ? 21.578 -21.122 17.110 1.00 96.81 835 THR A CA 1
ATOM 6113 C C . THR A 1 835 ? 20.308 -21.069 16.278 1.00 96.81 835 THR A C 1
ATOM 6115 O O . THR A 1 835 ? 20.021 -20.058 15.641 1.00 96.81 835 THR A O 1
ATOM 6118 N N . VAL A 1 836 ? 19.552 -22.159 16.290 1.00 95.31 836 VAL A N 1
ATOM 6119 C CA . VAL A 1 836 ? 18.187 -22.202 15.773 1.00 95.31 836 VAL A CA 1
ATOM 6120 C C . VAL A 1 836 ? 17.262 -22.013 16.960 1.00 95.31 836 VAL A C 1
ATOM 6122 O O . VAL A 1 836 ? 17.336 -22.761 17.936 1.00 95.31 836 VAL A O 1
ATOM 6125 N N . GLN A 1 837 ? 16.455 -20.968 16.910 1.00 92.56 837 GLN A N 1
ATOM 6126 C CA . GLN A 1 837 ? 15.483 -20.660 17.938 1.00 92.56 837 GLN A CA 1
ATOM 6127 C C . GLN A 1 837 ? 14.185 -20.314 17.236 1.00 92.56 837 GLN A C 1
ATOM 6129 O O . GLN A 1 837 ? 13.999 -19.163 16.837 1.00 92.56 837 GLN A O 1
ATOM 6134 N N . SER A 1 838 ? 13.295 -21.299 17.106 1.00 80.81 838 SER A N 1
ATOM 6135 C CA . SER A 1 838 ? 11.938 -21.032 16.655 1.00 80.81 838 SER A CA 1
ATOM 6136 C C . SER A 1 838 ? 11.362 -19.861 17.466 1.00 80.81 838 SER A C 1
ATOM 6138 O O . SER A 1 838 ? 11.576 -19.792 18.689 1.00 80.81 838 SER A O 1
ATOM 6140 N N . PRO A 1 839 ? 10.691 -18.886 16.816 1.00 73.25 839 PRO A N 1
ATOM 6141 C CA . PRO A 1 839 ? 9.988 -17.837 17.539 1.00 73.25 839 PRO A CA 1
ATOM 6142 C C . PRO A 1 839 ? 9.114 -18.563 18.543 1.00 73.25 839 PRO A C 1
ATOM 6144 O O . PRO A 1 839 ? 8.430 -19.499 18.125 1.00 73.25 839 PRO A O 1
ATOM 6147 N N . ALA A 1 840 ? 9.216 -18.207 19.833 1.00 56.72 840 ALA A N 1
ATOM 6148 C CA . ALA A 1 840 ? 8.509 -18.895 20.908 1.00 56.72 840 ALA A CA 1
ATOM 6149 C C . ALA A 1 840 ? 7.105 -19.174 20.402 1.00 56.72 840 ALA A C 1
ATOM 6151 O O . ALA A 1 840 ? 6.365 -18.218 20.166 1.00 56.72 840 ALA A O 1
ATOM 6152 N N . LYS A 1 841 ? 6.827 -20.452 20.088 1.00 47.09 841 LYS A N 1
ATOM 6153 C CA . LYS A 1 841 ? 5.596 -20.843 19.411 1.00 47.09 841 LYS A CA 1
ATOM 6154 C C . LYS A 1 841 ? 4.520 -20.235 20.280 1.00 47.09 841 LYS A C 1
ATOM 6156 O O . LYS A 1 841 ? 4.412 -20.637 21.439 1.00 47.09 841 LYS A O 1
ATOM 6161 N N . ILE A 1 842 ? 3.847 -19.195 19.783 1.00 40.59 842 ILE A N 1
ATOM 6162 C CA . ILE A 1 842 ? 2.745 -18.580 20.504 1.00 40.59 842 ILE A CA 1
ATOM 6163 C C . ILE A 1 842 ? 1.718 -19.694 20.488 1.00 40.59 842 ILE A C 1
ATOM 6165 O O . ILE A 1 842 ? 1.023 -19.906 19.499 1.00 40.59 842 ILE A O 1
ATOM 6169 N N . VAL A 1 843 ? 1.759 -20.530 21.521 1.00 38.09 843 VAL A N 1
ATOM 6170 C CA . VAL A 1 843 ? 0.694 -21.458 21.827 1.00 38.09 843 VAL A CA 1
ATOM 6171 C C . VAL A 1 843 ? -0.475 -20.512 22.025 1.00 38.09 843 VAL A C 1
ATOM 6173 O O . VAL A 1 843 ? -0.385 -19.683 22.932 1.00 38.09 843 VAL A O 1
ATOM 6176 N N . PRO A 1 844 ? -1.495 -20.528 21.150 1.00 40.78 844 PRO A N 1
ATOM 6177 C CA . PRO A 1 844 ? -2.680 -19.739 21.406 1.00 40.78 844 PRO A CA 1
ATOM 6178 C C . PRO A 1 844 ? -3.150 -20.174 22.787 1.00 40.78 844 PRO A C 1
ATOM 6180 O O . PRO A 1 844 ? -3.399 -21.363 23.013 1.00 40.78 844 PRO A O 1
ATOM 6183 N N . GLU A 1 845 ? -3.148 -19.244 23.732 1.00 35.72 845 GLU A N 1
ATOM 6184 C CA . GLU A 1 845 ? -3.785 -19.465 25.013 1.00 35.72 845 GLU A CA 1
ATOM 6185 C C . GLU A 1 845 ? -5.255 -19.725 24.667 1.00 35.72 845 GLU A C 1
ATOM 6187 O O . GLU A 1 845 ? -5.923 -18.888 24.059 1.00 35.72 845 GLU A O 1
ATOM 6192 N N . ILE A 1 846 ? -5.722 -20.959 24.883 1.00 40.84 846 ILE A N 1
ATOM 6193 C CA . ILE A 1 846 ? -7.137 -21.287 24.710 1.00 40.84 846 ILE A CA 1
ATOM 6194 C C . ILE A 1 846 ? -7.838 -20.594 25.875 1.00 40.84 846 ILE A C 1
ATOM 6196 O O . ILE A 1 846 ? -7.929 -21.162 26.961 1.00 40.84 846 ILE A O 1
ATOM 6200 N N . ASP A 1 847 ? -8.262 -19.350 25.663 1.00 34.28 847 ASP A N 1
ATOM 6201 C CA . ASP A 1 847 ? -8.804 -18.504 26.728 1.00 34.28 847 ASP A CA 1
ATOM 6202 C C . ASP A 1 847 ? -10.127 -19.054 27.294 1.00 34.28 847 ASP A C 1
ATOM 6204 O O . ASP A 1 847 ? -10.409 -18.892 28.481 1.00 34.28 847 ASP A O 1
ATOM 6208 N N . TYR A 1 848 ? -10.939 -19.760 26.495 1.00 33.31 848 TYR A N 1
ATOM 6209 C CA . TYR A 1 848 ? -12.139 -20.453 26.981 1.00 33.31 848 TYR A CA 1
ATOM 6210 C C . TYR A 1 848 ? -12.692 -21.471 25.973 1.00 33.31 848 TYR A C 1
ATOM 6212 O O . TYR A 1 848 ? -12.573 -21.322 24.759 1.00 33.31 848 TYR A O 1
ATOM 6220 N N . VAL A 1 849 ? -13.337 -22.515 26.502 1.00 38.06 849 VAL A N 1
ATOM 6221 C CA . VAL A 1 849 ? -14.205 -23.443 25.760 1.00 38.06 849 VAL A CA 1
ATOM 6222 C C . VAL A 1 849 ? -15.645 -23.080 26.111 1.00 38.06 849 VAL A C 1
ATOM 6224 O O . VAL A 1 849 ? -16.030 -23.161 27.278 1.00 38.06 849 VAL A O 1
ATOM 6227 N N . GLU A 1 850 ? -16.437 -22.661 25.125 1.00 35.09 850 GLU A N 1
ATOM 6228 C CA . GLU A 1 850 ? -17.848 -22.327 25.328 1.00 35.09 850 GLU A CA 1
ATOM 6229 C C . GLU A 1 850 ? -18.727 -23.587 25.265 1.00 35.09 850 GLU A C 1
ATOM 6231 O O . GLU A 1 850 ? -18.619 -24.401 24.347 1.00 35.09 850 GLU A O 1
ATOM 6236 N N . PHE A 1 851 ? -19.620 -23.750 26.244 1.00 36.91 851 PHE A N 1
ATOM 6237 C CA . PHE A 1 851 ? -20.595 -24.841 26.286 1.00 36.91 851 PHE A CA 1
ATOM 6238 C C . PHE A 1 851 ? -21.987 -24.294 25.954 1.00 36.91 851 PHE A C 1
ATOM 6240 O O . PHE A 1 851 ? -22.643 -23.689 26.801 1.00 36.91 851 PHE A O 1
ATOM 6247 N N . GLY A 1 852 ? -22.463 -24.522 24.728 1.00 36.03 852 GLY A N 1
ATOM 6248 C CA . GLY A 1 852 ? -23.830 -24.188 24.328 1.00 36.03 852 GLY A CA 1
ATOM 6249 C C . GLY A 1 852 ? -24.801 -25.334 24.618 1.00 36.03 852 GLY A C 1
ATOM 6250 O O . GLY A 1 852 ? -24.733 -26.380 23.978 1.00 36.03 852 GLY A O 1
ATOM 6251 N N . MET A 1 853 ? -25.741 -25.150 25.550 1.00 30.20 853 MET A N 1
ATOM 6252 C CA . MET A 1 853 ? -26.858 -26.085 25.735 1.00 30.20 853 MET A CA 1
ATOM 6253 C C . MET A 1 853 ? -28.077 -25.629 24.926 1.00 30.20 853 MET A C 1
ATOM 6255 O O . MET A 1 853 ? -28.645 -24.572 25.195 1.00 30.20 853 MET A O 1
ATOM 6259 N N . SER A 1 854 ? -28.527 -26.452 23.977 1.00 33.09 854 SER A N 1
ATOM 6260 C CA . SER A 1 854 ? -29.803 -26.271 23.276 1.00 33.09 854 SER A CA 1
ATOM 6261 C C . SER A 1 854 ? -30.574 -27.600 23.281 1.00 33.09 854 SER A C 1
ATOM 6263 O O . SER A 1 854 ? -30.222 -28.533 22.564 1.00 33.09 854 SER A O 1
ATOM 6265 N N . GLY A 1 855 ? -31.640 -27.692 24.083 1.00 47.62 855 GLY A N 1
ATOM 6266 C CA . GLY A 1 855 ? -32.502 -28.882 24.146 1.00 47.62 855 GLY A CA 1
ATOM 6267 C C . GLY A 1 855 ? -31.949 -30.051 24.977 1.00 47.62 855 GLY A C 1
ATOM 6268 O O . GLY A 1 855 ? -31.115 -29.864 25.858 1.00 47.62 855 GLY A O 1
ATOM 6269 N N . SER A 1 856 ? -32.482 -31.257 24.737 1.00 37.72 856 SER A N 1
ATOM 6270 C CA . SER A 1 856 ? -32.116 -32.510 25.428 1.00 37.72 856 SER A CA 1
ATOM 6271 C C . SER A 1 856 ? -30.812 -33.146 24.937 1.00 37.72 856 SER A C 1
ATOM 6273 O O . SER A 1 856 ? -30.431 -34.195 25.450 1.00 37.72 856 SER A O 1
ATOM 6275 N N . ASP A 1 857 ? -30.143 -32.528 23.966 1.00 37.88 857 ASP A N 1
ATOM 6276 C CA . ASP A 1 857 ? -28.927 -33.043 23.349 1.00 37.88 857 ASP A CA 1
ATOM 6277 C C . ASP A 1 857 ? -27.770 -32.069 23.618 1.00 37.88 857 ASP A C 1
ATOM 6279 O O . ASP A 1 857 ? -27.865 -30.869 23.359 1.00 37.88 857 ASP A O 1
ATOM 6283 N N . LEU A 1 858 ? -26.674 -32.586 24.178 1.00 37.66 858 LEU A N 1
ATOM 6284 C CA . LEU A 1 858 ? -25.446 -31.828 24.407 1.00 37.66 858 LEU A CA 1
ATOM 6285 C C . LEU A 1 858 ? -24.629 -31.820 23.110 1.00 37.66 858 LEU A C 1
ATOM 6287 O O . LEU A 1 858 ? -24.077 -32.851 22.723 1.00 37.66 858 LEU A O 1
ATOM 6291 N N . LEU A 1 859 ? -24.538 -30.668 22.447 1.00 39.25 859 LEU A N 1
ATOM 6292 C CA . LEU A 1 859 ? -23.625 -30.475 21.323 1.00 39.25 859 LEU A CA 1
ATOM 6293 C C . LEU A 1 859 ? -22.264 -30.023 21.875 1.00 39.25 859 LEU A C 1
ATOM 6295 O O . LEU A 1 859 ? -22.164 -28.954 22.470 1.00 39.25 859 LEU A O 1
ATOM 6299 N N . ILE A 1 860 ? -21.219 -30.832 21.693 1.00 43.88 860 ILE A N 1
ATOM 6300 C CA . ILE A 1 860 ? -19.835 -30.434 21.989 1.00 43.88 860 ILE A CA 1
ATOM 6301 C C . ILE A 1 860 ? -19.186 -30.073 20.654 1.00 43.88 860 ILE A C 1
ATOM 6303 O O . ILE A 1 860 ? -18.825 -30.960 19.882 1.00 43.88 860 ILE A O 1
ATOM 6307 N N . GLY A 1 861 ? -19.084 -28.778 20.364 1.00 45.84 861 GLY A N 1
ATOM 6308 C CA . GLY A 1 861 ? -18.311 -28.258 19.239 1.00 45.84 861 GLY A CA 1
ATOM 6309 C C . GLY A 1 861 ? -17.100 -27.488 19.755 1.00 45.84 861 GLY A C 1
ATOM 6310 O O . GLY A 1 861 ? -17.218 -26.742 20.721 1.00 45.84 861 GLY A O 1
ATOM 6311 N N . TRP A 1 862 ? -15.945 -27.662 19.118 1.00 46.78 862 TRP A N 1
ATOM 6312 C CA . TRP A 1 862 ? -14.841 -26.709 19.216 1.00 46.78 862 TRP A CA 1
ATOM 6313 C C . TRP A 1 862 ? -14.801 -25.911 17.914 1.00 46.78 862 TRP A C 1
ATOM 6315 O O . TRP A 1 862 ? -14.951 -26.485 16.836 1.00 46.78 862 TRP A O 1
ATOM 6325 N N . VAL A 1 863 ? -14.592 -24.599 17.995 1.00 41.47 863 VAL A N 1
ATOM 6326 C CA . VAL A 1 863 ? -14.270 -23.785 16.819 1.00 41.47 863 VAL A CA 1
ATOM 6327 C C . VAL A 1 863 ? -12.758 -23.611 16.815 1.00 41.47 863 VAL A C 1
ATOM 6329 O O . VAL A 1 863 ? -12.209 -22.908 17.657 1.00 41.47 863 VAL A O 1
ATOM 6332 N N . ALA A 1 864 ? -12.074 -24.301 15.904 1.00 45.12 864 ALA A N 1
ATOM 6333 C CA . ALA A 1 864 ? -10.664 -24.054 15.632 1.00 45.12 864 ALA A CA 1
ATOM 6334 C C . ALA A 1 864 ? -10.587 -23.125 14.417 1.00 45.12 864 ALA A C 1
ATOM 6336 O O . ALA A 1 864 ? -10.963 -23.512 13.316 1.00 45.12 864 ALA A O 1
ATOM 6337 N N . THR A 1 865 ? -10.119 -21.894 14.609 1.00 42.50 865 THR A N 1
ATOM 6338 C CA . THR A 1 865 ? -9.996 -20.892 13.533 1.00 42.50 865 THR A CA 1
ATOM 6339 C C . THR A 1 865 ? -8.862 -21.192 12.551 1.00 42.50 865 THR A C 1
ATOM 6341 O O . THR A 1 865 ? -8.805 -20.607 11.474 1.00 42.50 865 THR A O 1
ATOM 6344 N N . ASN A 1 866 ? -7.995 -22.150 12.880 1.00 44.25 866 ASN A N 1
ATOM 6345 C CA . ASN A 1 866 ? -6.865 -22.563 12.062 1.00 44.25 866 ASN A CA 1
ATOM 6346 C C . ASN A 1 866 ? -6.991 -24.068 11.811 1.00 44.25 866 ASN A C 1
ATOM 6348 O O . ASN A 1 866 ? -7.179 -24.815 12.767 1.00 44.25 866 ASN A O 1
ATOM 6352 N N . TYR A 1 867 ? -6.872 -24.513 10.557 1.00 49.00 867 TYR A N 1
ATOM 6353 C CA . TYR A 1 867 ? -6.953 -25.910 10.090 1.00 49.00 867 TYR A CA 1
ATOM 6354 C C . TYR A 1 867 ? -5.859 -26.851 10.670 1.00 49.00 867 TYR A C 1
ATOM 6356 O O . TYR A 1 867 ? -5.188 -27.574 9.936 1.00 49.00 867 TYR A O 1
ATOM 6364 N N . ALA A 1 868 ? -5.628 -26.835 11.981 1.00 47.97 868 ALA A N 1
ATOM 6365 C CA . ALA A 1 868 ? -4.641 -27.644 12.677 1.00 47.97 868 ALA A CA 1
ATOM 6366 C C . ALA A 1 868 ? -5.218 -29.019 13.055 1.00 47.97 868 ALA A C 1
ATOM 6368 O O . ALA A 1 868 ? -6.406 -29.167 13.346 1.00 47.97 868 ALA A O 1
ATOM 6369 N N . THR A 1 869 ? -4.366 -30.047 13.028 1.00 49.34 869 THR A N 1
ATOM 6370 C CA . THR A 1 869 ? -4.740 -31.415 13.408 1.00 49.34 869 THR A CA 1
ATOM 6371 C C . THR A 1 869 ? -4.389 -31.641 14.871 1.00 49.34 869 THR A C 1
ATOM 6373 O O . THR A 1 869 ? -3.220 -31.705 15.219 1.00 49.34 869 THR A O 1
ATOM 6376 N N . TYR A 1 870 ? -5.389 -31.831 15.725 1.00 51.25 870 TYR A N 1
ATOM 6377 C CA . TYR A 1 870 ? -5.162 -32.055 17.151 1.00 51.25 870 TYR A CA 1
ATOM 6378 C C . TYR A 1 870 ? -5.114 -33.545 17.491 1.00 51.25 870 TYR A C 1
ATOM 6380 O O . TYR A 1 870 ? -5.926 -34.341 17.012 1.00 51.25 870 TYR A O 1
ATOM 6388 N N . THR A 1 871 ? -4.200 -33.924 18.385 1.00 50.88 871 THR A N 1
ATOM 6389 C CA . THR A 1 871 ? -4.202 -35.257 18.997 1.00 50.88 871 THR A CA 1
ATOM 6390 C C . THR A 1 871 ? -4.997 -35.212 20.296 1.00 50.88 871 THR A C 1
ATOM 6392 O O . THR A 1 871 ? -4.659 -34.465 21.217 1.00 50.88 871 THR A O 1
ATOM 6395 N N . VAL A 1 872 ? -6.037 -36.041 20.396 1.00 52.19 872 VAL A N 1
ATOM 6396 C CA . VAL A 1 872 ? -6.870 -36.174 21.600 1.00 52.19 872 VAL A CA 1
ATOM 6397 C C . VAL A 1 872 ? -6.642 -37.518 22.292 1.00 52.19 872 VAL A C 1
ATOM 6399 O O . VAL A 1 872 ? -6.428 -38.540 21.640 1.00 52.19 872 VAL A O 1
ATOM 6402 N N . GLN A 1 873 ? -6.698 -37.528 23.623 1.00 59.00 873 GLN A N 1
ATOM 6403 C CA . GLN A 1 873 ? -6.605 -38.726 24.459 1.00 59.00 873 GLN A CA 1
ATOM 6404 C C . GLN A 1 873 ? -7.878 -38.873 25.291 1.00 59.00 873 GLN A C 1
ATOM 6406 O O . GLN A 1 873 ? -8.315 -37.908 25.915 1.00 59.00 873 GLN A O 1
ATOM 6411 N N . ALA A 1 874 ? -8.443 -40.083 25.337 1.00 54.25 874 ALA A N 1
ATOM 6412 C CA . ALA A 1 874 ? -9.516 -40.407 26.272 1.00 54.25 874 ALA A CA 1
ATOM 6413 C C . ALA A 1 874 ? -8.991 -40.302 27.712 1.00 54.25 874 ALA A C 1
ATOM 6415 O O . ALA A 1 874 ? -8.017 -40.969 28.073 1.00 54.25 874 ALA A O 1
ATOM 6416 N N . ASP A 1 875 ? -9.625 -39.459 28.517 1.00 60.44 875 ASP A N 1
ATOM 6417 C CA . ASP A 1 875 ? -9.301 -39.279 29.922 1.00 60.44 875 ASP A CA 1
ATOM 6418 C C . ASP A 1 875 ? -10.134 -40.261 30.754 1.00 60.44 875 ASP A C 1
ATOM 6420 O O . ASP A 1 875 ? -11.334 -40.083 30.966 1.00 60.44 875 ASP A O 1
ATOM 6424 N N . ALA A 1 876 ? -9.497 -41.358 31.166 1.00 58.53 876 ALA A N 1
ATOM 6425 C CA . ALA A 1 876 ? -10.141 -42.432 31.919 1.00 58.53 876 ALA A CA 1
ATOM 6426 C C . ALA A 1 876 ? -10.426 -42.059 33.387 1.00 58.53 876 ALA A C 1
ATOM 6428 O O . ALA A 1 876 ? -11.135 -42.801 34.067 1.00 58.53 876 ALA A O 1
ATOM 6429 N N . ASP A 1 877 ? -9.889 -40.932 33.868 1.00 54.53 877 ASP A N 1
ATOM 6430 C CA . ASP A 1 877 ? -10.001 -40.511 35.266 1.00 54.53 877 ASP A CA 1
ATOM 6431 C C . ASP A 1 877 ? -11.238 -39.626 35.522 1.00 54.53 877 ASP A C 1
ATOM 6433 O O . ASP A 1 877 ? -11.636 -39.418 36.672 1.00 54.53 877 ASP A O 1
ATOM 6437 N N . LEU A 1 878 ? -11.902 -39.149 34.462 1.00 52.81 878 LEU A N 1
ATOM 6438 C CA . LEU A 1 878 ? -13.168 -38.421 34.542 1.00 52.81 878 LEU A CA 1
ATOM 6439 C C . LEU A 1 878 ? -14.346 -39.402 34.492 1.00 52.81 878 LEU A C 1
ATOM 6441 O O . LEU A 1 878 ? -14.843 -39.775 33.431 1.00 52.81 878 LEU A O 1
ATOM 6445 N N . VAL A 1 879 ? -14.805 -39.826 35.668 1.00 50.56 879 VAL A N 1
ATOM 6446 C CA . VAL A 1 879 ? -16.064 -40.569 35.820 1.00 50.56 879 VAL A CA 1
ATOM 6447 C C . VAL A 1 879 ? -17.234 -39.588 35.786 1.00 50.56 879 VAL A C 1
ATOM 6449 O O . VAL A 1 879 ? -17.188 -38.564 36.469 1.00 50.56 879 VAL A O 1
ATOM 6452 N N . ASN A 1 880 ? -18.296 -39.912 35.037 1.00 48.31 880 ASN A N 1
ATOM 6453 C CA . ASN A 1 880 ? -19.539 -39.137 35.070 1.00 48.31 880 ASN A CA 1
ATOM 6454 C C . ASN A 1 880 ? -19.978 -38.916 36.529 1.00 48.31 880 ASN A C 1
ATOM 6456 O O . ASN A 1 880 ? -19.996 -39.877 37.311 1.00 48.31 880 ASN A O 1
ATOM 6460 N N . PRO A 1 881 ? -20.359 -37.684 36.915 1.00 50.00 881 PRO A N 1
ATOM 6461 C CA . PRO A 1 881 ? -21.046 -37.459 38.175 1.00 50.00 881 PRO A CA 1
ATOM 6462 C C . PRO A 1 881 ? -22.245 -38.420 38.276 1.00 50.00 881 PRO A C 1
ATOM 6464 O O . PRO A 1 881 ? -22.921 -38.624 37.266 1.00 50.00 881 PRO A O 1
ATOM 6467 N N . PRO A 1 882 ? -22.557 -38.992 39.456 1.00 47.12 882 PRO A N 1
ATOM 6468 C CA . PRO A 1 882 ? -23.559 -40.060 39.607 1.00 47.12 882 PRO A CA 1
ATOM 6469 C C . PRO A 1 882 ? -24.988 -39.729 39.141 1.00 47.12 882 PRO A C 1
ATOM 6471 O O . PRO A 1 882 ? -25.853 -40.599 39.177 1.00 47.12 882 PRO A O 1
ATOM 6474 N N . GLU A 1 883 ? -25.249 -38.484 38.748 1.00 43.59 883 GLU A N 1
ATOM 6475 C CA . GLU A 1 883 ? -26.571 -37.966 38.393 1.00 43.59 883 GLU A CA 1
ATOM 6476 C C . GLU A 1 883 ? -26.680 -37.548 36.914 1.00 43.59 883 GLU A C 1
ATOM 6478 O O . GLU A 1 883 ? -27.708 -37.010 36.511 1.00 43.59 883 GLU A O 1
ATOM 6483 N N . TRP A 1 884 ? -25.632 -37.743 36.104 1.00 42.09 884 TRP A N 1
ATOM 6484 C CA . TRP A 1 884 ? -25.580 -37.273 34.714 1.00 42.09 884 TRP A CA 1
ATOM 6485 C C . TRP A 1 884 ? -25.530 -38.462 33.740 1.00 42.09 884 TRP A C 1
ATOM 6487 O O . TRP A 1 884 ? -24.467 -39.029 33.488 1.00 42.09 884 TRP A O 1
ATOM 6497 N N . ASP A 1 885 ? -26.682 -38.820 33.163 1.00 44.81 885 ASP A N 1
ATOM 6498 C CA . ASP A 1 885 ? -26.771 -39.730 32.011 1.00 44.81 885 ASP A CA 1
ATOM 6499 C C . ASP A 1 885 ? -26.594 -38.921 30.714 1.00 44.81 885 ASP A C 1
ATOM 6501 O O . ASP A 1 885 ? -27.559 -38.480 30.089 1.00 44.81 885 ASP A O 1
ATOM 6505 N N . ILE A 1 886 ? -25.343 -38.693 30.303 1.00 43.50 886 ILE A N 1
ATOM 6506 C CA . ILE A 1 886 ? -25.049 -38.083 28.999 1.00 43.50 886 ILE A CA 1
ATOM 6507 C C . ILE A 1 886 ? -25.093 -39.182 27.934 1.00 43.50 886 ILE A C 1
ATOM 6509 O O . ILE A 1 886 ? -24.234 -40.062 27.898 1.00 43.50 886 ILE A O 1
ATOM 6513 N N . THR A 1 887 ? -26.083 -39.120 27.042 1.00 43.06 887 THR A N 1
ATOM 6514 C CA . THR A 1 887 ? -26.150 -39.982 25.854 1.00 43.06 887 THR A CA 1
ATOM 6515 C C . THR A 1 887 ? -25.752 -39.162 24.630 1.00 43.06 887 THR A C 1
ATOM 6517 O O . THR A 1 887 ? -26.542 -38.360 24.144 1.00 43.06 887 THR A O 1
ATOM 6520 N N . VAL A 1 888 ? -24.529 -39.345 24.125 1.00 41.25 888 VAL A N 1
ATOM 6521 C CA . VAL A 1 888 ? -24.083 -38.702 22.876 1.00 41.25 888 VAL A CA 1
ATOM 6522 C C . VAL A 1 888 ? -24.636 -39.503 21.698 1.00 41.25 888 VAL A C 1
ATOM 6524 O O . VAL A 1 888 ? -24.156 -40.594 21.392 1.00 41.25 888 VAL A O 1
ATOM 6527 N N . THR A 1 889 ? -25.697 -38.999 21.071 1.00 36.59 889 THR A N 1
ATOM 6528 C CA . THR A 1 889 ? -26.438 -39.694 20.004 1.00 36.59 889 THR A CA 1
ATOM 6529 C C . THR A 1 889 ? -25.909 -39.405 18.599 1.00 36.59 889 THR A C 1
ATOM 6531 O O . THR A 1 889 ? -26.157 -40.204 17.696 1.00 36.59 889 THR A O 1
ATOM 6534 N N . ASN A 1 890 ? -25.166 -38.312 18.393 1.00 35.81 890 ASN A N 1
ATOM 6535 C CA . ASN A 1 890 ? -24.531 -37.998 17.113 1.00 35.81 890 ASN A CA 1
ATOM 6536 C C . ASN A 1 890 ? -23.344 -37.033 17.292 1.00 35.81 890 ASN A C 1
ATOM 6538 O O . ASN A 1 890 ? -23.380 -36.175 18.170 1.00 35.81 890 ASN A O 1
ATOM 6542 N N . ILE A 1 891 ? -22.318 -37.147 16.444 1.00 38.47 891 ILE A N 1
ATOM 6543 C CA . ILE A 1 891 ? -21.211 -36.181 16.344 1.00 38.47 891 ILE A CA 1
ATOM 6544 C C . ILE A 1 891 ? -21.246 -35.624 14.922 1.00 38.47 891 ILE A C 1
ATOM 6546 O O . ILE A 1 891 ? -20.933 -36.333 13.967 1.00 38.47 891 ILE A O 1
ATOM 6550 N N . THR A 1 892 ? -21.640 -34.363 14.768 1.00 34.91 892 THR A N 1
ATOM 6551 C CA . THR A 1 892 ? -21.603 -33.644 13.486 1.00 34.91 892 THR A CA 1
ATOM 6552 C C . THR A 1 892 ? -20.610 -32.499 13.587 1.00 34.91 892 THR A C 1
ATOM 6554 O O . THR A 1 892 ? -20.817 -31.580 14.373 1.00 34.91 892 THR A O 1
ATOM 6557 N N . GLY A 1 893 ? -19.532 -32.576 12.806 1.00 34.28 893 GLY A N 1
ATOM 6558 C CA . GLY A 1 893 ? -18.554 -31.498 12.678 1.00 34.28 893 GLY A CA 1
ATOM 6559 C C . GLY A 1 893 ? -19.046 -30.411 11.724 1.00 34.28 893 GLY A C 1
ATOM 6560 O O . GLY A 1 893 ? -19.619 -30.721 10.678 1.00 34.28 893 GLY A O 1
ATOM 6561 N N . VAL A 1 894 ? -18.795 -29.157 12.087 1.00 32.53 894 VAL A N 1
ATOM 6562 C CA . VAL A 1 894 ? -18.872 -27.996 11.195 1.00 32.53 894 VAL A CA 1
ATOM 6563 C C . VAL A 1 894 ? -17.444 -27.456 11.080 1.00 32.53 894 VAL A C 1
ATOM 6565 O O . VAL A 1 894 ? -16.796 -27.252 12.099 1.00 32.53 894 VAL A O 1
ATOM 6568 N N . ASP A 1 895 ? -16.970 -27.342 9.838 1.00 33.69 895 ASP A N 1
ATOM 6569 C CA . ASP A 1 895 ? -15.687 -26.800 9.365 1.00 33.69 895 ASP A CA 1
ATOM 6570 C C . ASP A 1 895 ? -14.382 -27.321 9.997 1.00 33.69 895 ASP A C 1
ATOM 6572 O O . ASP A 1 895 ? -13.887 -26.854 11.016 1.00 33.69 895 ASP A O 1
ATOM 6576 N N . GLY A 1 896 ? -13.777 -28.284 9.289 1.00 34.31 896 GLY A N 1
ATOM 6577 C CA . GLY A 1 896 ? -12.493 -28.909 9.610 1.00 34.31 896 GLY A CA 1
ATOM 6578 C C . GLY A 1 896 ? -12.641 -30.421 9.762 1.00 34.31 896 GLY A C 1
ATOM 6579 O O . GLY A 1 896 ? -12.991 -30.928 10.821 1.00 34.31 896 GLY A O 1
ATOM 6580 N N . GLN A 1 897 ? -12.416 -31.157 8.674 1.00 33.00 897 GLN A N 1
ATOM 6581 C CA . GLN A 1 897 ? -12.552 -32.615 8.591 1.00 33.00 897 GLN A CA 1
ATOM 6582 C C . GLN A 1 897 ? -11.834 -33.347 9.746 1.00 33.00 897 GLN A C 1
ATOM 6584 O O . GLN A 1 897 ? -10.607 -33.377 9.805 1.00 33.00 897 GLN A O 1
ATOM 6589 N N . ILE A 1 898 ? -12.586 -34.033 10.613 1.00 35.72 898 ILE A N 1
ATOM 6590 C CA . ILE A 1 898 ? -12.016 -35.050 11.506 1.00 35.72 898 ILE A CA 1
ATOM 6591 C C . ILE A 1 898 ? -11.796 -36.318 10.670 1.00 35.72 898 ILE A C 1
ATOM 6593 O O . ILE A 1 898 ? -12.733 -37.075 10.413 1.00 35.72 898 ILE A O 1
ATOM 6597 N N . ILE A 1 899 ? -10.559 -36.564 10.235 1.00 39.75 899 ILE A N 1
ATOM 6598 C CA . ILE A 1 899 ? -10.164 -37.854 9.657 1.00 39.75 899 ILE A CA 1
ATOM 6599 C C . ILE A 1 899 ? -9.649 -38.741 10.794 1.00 39.75 899 ILE A C 1
ATOM 6601 O O . ILE A 1 899 ? -8.513 -38.613 11.245 1.00 39.75 899 ILE A O 1
ATOM 6605 N N . ILE A 1 900 ? -10.490 -39.665 11.259 1.00 40.84 900 ILE A N 1
ATOM 6606 C CA . ILE A 1 900 ? -10.093 -40.705 12.215 1.00 40.84 900 ILE A CA 1
ATOM 6607 C C . ILE A 1 900 ? -9.357 -41.796 11.429 1.00 40.84 900 ILE A C 1
ATOM 6609 O O . ILE A 1 900 ? -9.978 -42.588 10.725 1.00 40.84 900 ILE A O 1
ATOM 6613 N N . THR A 1 901 ? -8.027 -41.837 11.514 1.00 38.88 901 THR A N 1
ATOM 6614 C CA . THR A 1 901 ? -7.197 -42.778 10.734 1.00 38.88 901 THR A CA 1
ATOM 6615 C C . THR A 1 901 ? -7.046 -44.168 11.357 1.00 38.88 901 THR A C 1
ATOM 6617 O O . THR A 1 901 ? -6.468 -45.041 10.718 1.00 38.88 901 THR A O 1
ATOM 6620 N N . ASN A 1 902 ? -7.602 -44.424 12.548 1.00 36.94 902 ASN A N 1
ATOM 6621 C CA . ASN A 1 902 ? -7.625 -45.759 13.154 1.00 36.94 902 ASN A CA 1
ATOM 6622 C C . ASN A 1 902 ? -9.025 -46.118 13.668 1.00 36.94 902 ASN A C 1
ATOM 6624 O O . ASN A 1 902 ? -9.432 -45.773 14.777 1.00 36.94 902 ASN A O 1
ATOM 6628 N N . ASP A 1 903 ? -9.749 -46.838 12.819 1.00 42.41 903 ASP A N 1
ATOM 6629 C CA . ASP A 1 903 ? -11.015 -47.504 13.099 1.00 42.41 903 ASP A CA 1
ATOM 6630 C C . ASP A 1 903 ? -10.811 -48.558 14.209 1.00 42.41 903 ASP A C 1
ATOM 6632 O O . ASP A 1 903 ? -10.049 -49.506 14.005 1.00 42.41 903 ASP A O 1
ATOM 6636 N N . THR A 1 904 ? -11.392 -48.344 15.408 1.00 37.88 904 THR A N 1
ATOM 6637 C CA . THR A 1 904 ? -12.016 -49.385 16.276 1.00 37.88 904 THR A CA 1
ATOM 6638 C C . THR A 1 904 ? -12.432 -48.968 17.706 1.00 37.88 904 THR A C 1
ATOM 6640 O O . THR A 1 904 ? -13.027 -49.806 18.381 1.00 37.88 904 THR A O 1
ATOM 6643 N N . SER A 1 905 ? -12.213 -47.751 18.241 1.00 43.94 905 SER A N 1
ATOM 6644 C CA . SER A 1 905 ? -12.672 -47.482 19.637 1.00 43.94 905 SER A CA 1
ATOM 6645 C C . SER A 1 905 ? -12.840 -46.019 20.083 1.00 43.94 905 SER A C 1
ATOM 6647 O O . SER A 1 905 ? -12.276 -45.600 21.093 1.00 43.94 905 SER A O 1
ATOM 6649 N N . VAL A 1 906 ? -13.696 -45.237 19.421 1.00 45.25 906 VAL A N 1
ATOM 6650 C CA . VAL A 1 906 ? -14.296 -44.081 20.118 1.00 45.25 906 VAL A CA 1
ATOM 6651 C C . VAL A 1 906 ? -15.449 -44.617 20.962 1.00 45.25 906 VAL A C 1
ATOM 6653 O O . VAL A 1 906 ? -16.433 -45.116 20.420 1.00 45.25 906 VAL A O 1
ATOM 6656 N N . VAL A 1 907 ? -15.302 -44.589 22.288 1.00 54.00 907 VAL A N 1
ATOM 6657 C CA . VAL A 1 907 ? -16.367 -44.975 23.219 1.00 54.00 907 VAL A CA 1
ATOM 6658 C C . VAL A 1 907 ? -17.131 -43.691 23.554 1.00 54.00 907 VAL A C 1
ATOM 6660 O O . VAL A 1 907 ? -16.544 -42.814 24.184 1.00 54.00 907 VAL A O 1
ATOM 6663 N N . PRO A 1 908 ? -18.416 -43.552 23.179 1.00 51.62 908 PRO A N 1
ATOM 6664 C CA . PRO A 1 908 ? -19.183 -42.312 23.371 1.00 51.62 908 PRO A CA 1
ATOM 6665 C C . PRO A 1 908 ? -19.335 -41.854 24.831 1.00 51.62 908 PRO A C 1
ATOM 6667 O O . PRO A 1 908 ? -19.874 -40.784 25.084 1.00 51.62 908 PRO A O 1
ATOM 6670 N N . SER A 1 909 ? -18.906 -42.673 25.795 1.00 53.09 909 SER A N 1
ATOM 6671 C CA . SER A 1 909 ? -19.056 -42.450 27.233 1.00 53.09 909 SER A CA 1
ATOM 6672 C C . SER A 1 909 ? -17.789 -41.941 27.931 1.00 53.09 909 SER A C 1
ATOM 6674 O O . SER A 1 909 ? -17.729 -42.007 29.156 1.00 53.09 909 SER A O 1
ATOM 6676 N N . LEU A 1 910 ? -16.750 -41.532 27.196 1.00 52.91 910 LEU A N 1
ATOM 6677 C CA . LEU A 1 910 ? -15.494 -41.037 27.771 1.00 52.91 910 LEU A CA 1
ATOM 6678 C C . LEU A 1 910 ? -15.284 -39.556 27.447 1.00 52.91 910 LEU A C 1
ATOM 6680 O O . LEU A 1 910 ? -15.633 -39.093 26.362 1.00 52.91 910 LEU A O 1
ATOM 6684 N N . PHE A 1 911 ? -14.676 -38.829 28.384 1.00 57.72 911 PHE A N 1
ATOM 6685 C CA . PHE A 1 911 ? -14.167 -37.484 28.136 1.00 57.72 911 PHE A CA 1
ATOM 6686 C C . PHE A 1 911 ? -12.850 -37.573 27.366 1.00 57.72 911 PHE A C 1
ATOM 6688 O O . PHE A 1 911 ? -12.055 -38.485 27.583 1.00 57.72 911 PHE A O 1
ATOM 6695 N N . TYR A 1 912 ? -12.608 -36.624 26.467 1.00 60.28 912 TYR A N 1
ATOM 6696 C CA . TYR A 1 912 ? -11.381 -36.549 25.681 1.00 60.28 912 TYR A CA 1
ATOM 6697 C C . TYR A 1 912 ? -10.699 -35.212 25.961 1.00 60.28 912 TYR A C 1
ATOM 6699 O O . TYR A 1 912 ? -11.351 -34.171 25.948 1.00 60.28 912 TYR A O 1
ATOM 6707 N N . ARG A 1 913 ? -9.389 -35.236 26.209 1.00 57.59 913 ARG A N 1
ATOM 6708 C CA . ARG A 1 913 ? -8.559 -34.032 26.343 1.00 57.59 913 ARG A CA 1
ATOM 6709 C C . ARG A 1 913 ? -7.615 -33.905 25.154 1.00 57.59 913 ARG A C 1
ATOM 6711 O O . ARG A 1 913 ? -7.149 -34.915 24.625 1.00 57.59 913 ARG A O 1
ATOM 6718 N N . VAL A 1 914 ? -7.294 -32.679 24.761 1.00 52.34 914 VAL A N 1
ATOM 6719 C CA . VAL A 1 914 ? -6.249 -32.412 23.763 1.00 52.34 914 VAL A CA 1
ATOM 6720 C C . VAL A 1 914 ? -4.888 -32.626 24.427 1.00 52.34 914 VAL A C 1
ATOM 6722 O O . VAL A 1 914 ? -4.622 -32.064 25.486 1.00 52.34 914 VAL A O 1
ATOM 6725 N N . ILE A 1 915 ? -4.040 -33.468 23.835 1.00 61.00 915 ILE A N 1
ATOM 6726 C CA . ILE A 1 915 ? -2.697 -33.783 24.357 1.00 61.00 915 ILE A CA 1
ATOM 6727 C C . ILE A 1 915 ? -1.564 -33.330 23.436 1.00 61.00 915 ILE A C 1
ATOM 6729 O O . ILE A 1 915 ? -0.397 -33.470 23.792 1.00 61.00 915 ILE A O 1
ATOM 6733 N N . GLY A 1 916 ? -1.887 -32.803 22.257 1.00 48.69 916 GLY A N 1
ATOM 6734 C CA . GLY A 1 916 ? -0.894 -32.332 21.303 1.00 48.69 916 GLY A CA 1
ATOM 6735 C C . GLY A 1 916 ? -1.522 -31.692 20.074 1.00 48.69 916 GLY A C 1
ATOM 6736 O O . GLY A 1 916 ? -2.710 -31.887 19.801 1.00 48.69 916 GLY A O 1
ATOM 6737 N N . ASN A 1 917 ? -0.694 -30.943 19.354 1.00 49.19 917 ASN A N 1
ATOM 6738 C CA . ASN A 1 917 ? -0.993 -30.269 18.097 1.00 49.19 917 ASN A CA 1
ATOM 6739 C C . ASN A 1 917 ? 0.097 -30.614 17.083 1.00 49.19 917 ASN A C 1
ATOM 6741 O O . ASN A 1 917 ? 1.272 -30.659 17.528 1.00 49.19 917 ASN A O 1
#

Organism: Pontiella desulfatans (NCBI:txid2750659)

pLDDT: mean 78.89, std 18.91, range [27.39, 97.69]

Radius of gyration: 34.33 Å; chains: 1; bounding box: 85×95×81 Å